Protein AF-0000000074209204 (afdb_homodimer)

Foldseek 3Di:
DWDFQPQLLQLLLLLLVLLVVQVHDCVVVVVVLVVVPGDSHHDLRRDDPDHDDPVSSVSSLVSLVVSLPTDGHDFDDDVVSLLVLFFDADFFAQAADPPLVLLLLLLLLLLLQLLLLLLQQQFQAQPALVLVVLQCVQVVQPPPQFHRAPVRGDPVSCVVRPTDPVNVQARGPVHPAAREDAVLNVLLVLVLVLCVVPNLPDALVSLLVSCVVWNDLSRDDQQSNQLNVCVVVVNDPQCSQRRSRSCQQFCSLLSRQLLLLSLRARPLSSSLNSSLRHSSSGHTFNNSLSNSLLSQLNNDLLHDQWLVSSLVNSLRSHRCPGLQVVLLVLLQVLLQVAQLDPVSLVVSLVVLCVVDVVDRLRGSRSLNSQLSNLRSNCTLQSSSSSSSLNSSHRRNSSSSSSSSSRSSSNPVPRNDCSSRVSNVQWYAYPTPPGIDGSSVSSVSSSVSHDDSPDDD/DWDFQPQLLQLLLLLLVLLVVQPHDCVVVVVVLVVVPGDSHHDLRRDDPDHDDPVSSVSSLVSLVVSLPTDGHDFDDDVVSLLVLFFDADFFAQAADPPLVLLLLLLLLLLLQLLLLLLQQQFQAQPALVLVQLQCVQVVQPPPQFHRAPVRGDPVSCVVRPTDPVNVQARGPVHPAAREDAVLNVLLVLVLVLCVVPNLPDALVSLLVSCVVWNDLSRDDQQSNQLNVCVVVVNDPQCSQRRSRSCQQFCSLLSRQLLLLSLRARNLSSSLNSSLRHSSSGHTFNNSLSNSLLSQLNNDLLHPQWLVSSLVNSLRSHRCPGLQVVLLVLLQVLLLVAQLDPVSLVVSLVVLCVVDVVDRLRGSRSLSSQLSNLRSNCTLQSSSSSSSLNSSHRRNSSSSSSSSSRSSSNPVPRNDCSSRVSNVQWYAYSTPPGIDGSSVSSVSSSVSHDDSPDDD

Organism: NCBI:txid88382

Radius of gyration: 29.19 Å; Cα contacts (8 Å, |Δi|>4): 1911; chains: 2; bounding box: 63×84×71 Å

Solvent-accessible surface area (backbone atoms only — not comparable to full-atom values): 43774 Å² total; per-residue (Å²): 127,83,63,60,49,33,36,44,52,35,46,35,16,35,30,51,54,42,39,42,76,39,68,29,88,44,62,70,60,51,50,54,40,44,74,73,68,47,66,69,68,54,43,90,78,31,47,62,93,66,82,69,56,70,70,55,34,53,48,24,48,51,51,40,52,53,57,66,69,47,76,56,65,88,62,74,86,45,68,67,54,46,56,72,52,31,55,74,76,63,91,54,52,59,50,18,85,69,35,68,64,41,30,47,45,12,43,38,15,20,56,52,22,20,47,37,18,24,42,61,12,38,29,51,40,73,37,47,40,71,49,50,50,48,53,26,54,56,49,71,40,62,76,61,77,69,68,52,59,69,73,71,47,52,65,70,57,45,69,75,49,60,58,27,81,82,24,55,76,37,38,22,61,90,45,43,78,25,32,66,63,45,58,66,56,48,31,34,54,47,48,51,52,46,38,72,74,50,41,90,76,53,48,40,56,53,48,53,50,48,39,29,65,43,40,23,57,56,70,43,58,50,21,50,32,24,16,51,32,25,50,51,59,53,41,57,84,51,51,15,12,54,55,83,22,51,36,16,43,23,32,68,36,28,49,39,15,43,50,48,1,60,34,22,36,23,36,30,64,63,7,22,53,52,19,41,37,54,20,35,38,22,21,43,58,50,5,24,38,37,6,10,26,34,2,8,30,25,2,22,17,36,32,42,92,49,50,67,56,14,54,57,45,12,51,28,52,28,41,74,88,36,67,44,38,52,27,32,49,52,16,32,54,42,10,67,71,29,83,64,40,70,69,36,49,51,52,40,49,51,52,51,42,68,74,37,56,87,52,64,58,55,30,25,42,53,45,41,14,41,35,31,20,17,44,42,37,27,64,52,41,38,56,61,17,25,33,44,19,29,58,63,18,37,45,6,19,54,32,2,16,55,40,15,24,31,28,10,13,56,38,41,86,59,49,45,61,88,54,48,57,51,26,70,52,34,36,43,44,62,37,53,68,20,68,40,44,46,69,57,55,29,54,57,43,54,70,65,30,71,61,84,79,61,73,128,130,82,64,59,49,32,36,44,53,36,45,35,16,36,29,50,55,42,38,43,75,38,68,29,89,44,63,69,61,52,51,54,39,44,72,74,68,46,66,70,68,53,42,90,77,30,47,62,94,66,82,70,56,71,70,55,35,52,47,24,45,53,52,40,52,53,57,66,71,48,76,56,63,86,61,72,84,46,68,68,54,48,57,71,52,30,54,75,76,64,93,55,52,60,51,17,85,72,35,69,64,41,30,48,46,10,45,37,15,19,55,51,21,20,45,36,17,23,43,59,11,39,29,50,39,74,37,47,42,71,47,50,50,49,54,26,54,57,48,72,40,63,76,61,78,69,70,50,60,69,72,71,48,51,68,69,57,45,68,76,50,61,58,27,80,83,25,54,75,36,38,23,62,91,45,43,77,25,29,67,63,45,60,66,56,48,31,34,55,49,46,50,53,47,38,74,73,51,41,89,75,54,47,40,56,52,47,53,52,48,40,27,64,42,41,23,57,56,71,42,58,51,22,50,32,23,15,52,32,25,50,52,58,54,40,56,82,51,50,14,12,55,56,83,22,50,36,16,44,22,31,70,35,27,50,38,16,42,49,48,0,58,34,22,38,22,35,31,64,62,7,22,52,51,18,41,38,53,22,36,38,21,22,42,59,49,6,25,39,37,5,11,26,36,2,7,30,25,2,21,18,37,32,42,92,49,48,67,56,14,53,56,44,13,54,29,52,27,42,72,88,37,67,43,39,52,28,32,48,52,15,33,56,42,10,67,70,29,82,63,40,72,68,37,48,51,53,40,49,51,52,50,42,70,74,37,57,88,52,64,57,53,30,24,43,54,44,41,15,42,34,30,21,17,44,43,38,26,64,52,41,38,56,60,17,25,34,44,20,29,59,63,17,36,46,6,19,54,33,2,16,55,40,14,22,31,28,12,12,57,37,41,87,59,51,46,61,88,54,47,56,51,26,71,52,34,38,42,44,62,37,54,67,20,70,40,44,47,69,58,54,28,53,57,43,54,69,64,31,70,60,83,77,59,75,129

Sequence (912 aa):
MRLTWAQPEDLLAHELVQSAAEGKDVADVRDRWVAAGGDPTPAVSGAGPVPAPPALRSLARDLLDELDARPGASTPETWDDVEALLPPAPSLPVRPAGGDAAYAARVHGAWTGRAAGCLLGKPVEKIPRAGIEEILRSTGRWPLDRWFTAVGLPDDVAERWPWNRRSAPTSLEENISGMPEDDDLNYPILALALLERHGRSFTTDDVAQLWLDNLPAGRTFTAERAAYRNILDAVPVPETATHHNPFREWIGALIRTDLLGWVSPGDVRGAARLAWADARLSHTRDGVFGAMWAAGLASAAVVASDVEQVLDAADAVVPPGSGLAAAVALGRSLGRECDGSEAGVRAGLDRIHAEYGHLHWVHTLNNAAVIAFALATGRGAFGPSVSIAVTAGWDTDSAAATVGGVVGALAPERIGERWTAPLDGLIATSLPGGEQRIDDLARRTVALAQPAGGAAMRLTWAQPEDLLAHELVQSAAEGKDVADVRDRWVAAGGDPTPAVSGAGPVPAPPALRSLARDLLDELDARPGASTPETWDDVEALLPPAPSLPVRPAGGDAAYAARVHGAWTGRAAGCLLGKPVEKIPRAGIEEILRSTGRWPLDRWFTAVGLPDDVAERWPWNRRSAPTSLEENISGMPEDDDLNYPILALALLERHGRSFTTDDVAQLWLDNLPAGRTFTAERAAYRNILDAVPVPETATHHNPFREWIGALIRTDLLGWVSPGDVRGAARLAWADARLSHTRDGVFGAMWAAGLASAAVVASDVEQVLDAADAVVPPGSGLAAAVALGRSLGRECDGSEAGVRAGLDRIHAEYGHLHWVHTLNNAAVIAFALATGRGAFGPSVSIAVTAGWDTDSAAATVGGVVGALAPERIGERWTAPLDGLIATSLPGGEQRIDDLARRTVALAQPAGGAA

InterPro domains:
  IPR005502 ADP-ribosylation/Crystallin J1 [PF03747] (109-410)
  IPR036705 ADP-ribosylation/Crystallin J1 superfamily [G3DSA:1.10.4080.10] (101-451)
  IPR036705 ADP-ribosylation/Crystallin J1 superfamily [SSF101478] (104-447)

Nearest PDB structures (foldseek):
  8xks-assembly1_Q  TM=7.239E-01  e=2.991E-06  Chlamydomonas reinhardtii
  3hfw-assembly1_A  TM=6.419E-01  e=1.536E-04  Homo sapiens
  8xks-assembly1_Q  TM=7.292E-01  e=1.491E-06  Chlamydomonas reinhardtii
  2woc-assembly3_C  TM=6.889E-01  e=2.049E-06  Rhodospirillum rubrum
  3hfw-assembly1_A  TM=6.378E-01  e=1.679E-04  Homo sapiens

Secondary structure (DSSP, 8-state):
---TTT-HHHHHHHHHHHHHHTT---HHHHHHHHHTT---SPPTTSS-SSPPPHHHHHHHHHHHHHHHHS--S----SHHHHHTTSPPPP---SS-TTHHHHHHHHHHHHHHHHHHHHHHHGGGTT--HHHHHHHHHHTT-PSP-S----TT--HHHHHHSPPPTTTTTTSSTTT--SB---HHHHHHHHHHHHHHHHGGG--HHHHHHHHHHH-BGGG--HHHHHHHHHHHTTPPTTGGGTTT-TTTTBGGGGGG-HHHHHTSTT-HHHHHHHHHHHHTTT--HHHHHHHHHHHHHHHHHTT-SSHHHHHHHHHTTS-TTSHHHHHHHHHHHHHHH--SSHHHHHHHHHHHHHHHTTS-TTBHHHHHHHHHHHHHHHTT-HHHHHHHHHHT-SSHHHHHHHHHHHHHHH-GGGS-HHHHGGGTTEE--SSTT-SEEHHHHHHHHHHHSPPTT---/---TTT-HHHHHHHHHHHHHHTT---HHHHHHHHHTT---SPPTTSS-SSPPPHHHHHHHHHHHHHHHHS--S----SHHHHHTTSPPPP---SS-TTHHHHHHHHHHHHHHHHHHHHHHHGGGTT--HHHHHHHHHHTT-PSP-S----TT--HHHHHHSPPPTTTTTTSSTTT--SB---HHHHHHHHHHHHHHHHGGG--HHHHHHHHHHH-BGGG--HHHHHHHHHHHTTPPTTGGGTTT-TTTTBGGGGGG-HHHHHTSTT-HHHHHHHHHHHHTTT--HHHHHHHHHHHHHHHHHTT-SSHHHHHHHHHTTS-TTSHHHHHHHHHHHHHHH--S-HHHHHHHHHHHHHHHTTS-TTBHHHHHHHHHHHHHHHTT-HHHHHHHHHHT-SSHHHHHHHHHHHHHHH-GGGS-HHHHGGGTTEE--SSTT-SEEHHHHHHHHHHTSPPTT---

Structure (mmCIF, N/CA/C/O backbone):
data_AF-0000000074209204-model_v1
#
loop_
_entity.id
_entity.type
_entity.pdbx_description
1 polymer ADP-ribosylglycohydrolase
#
loop_
_atom_site.group_PDB
_atom_site.id
_atom_site.type_symbol
_atom_site.label_atom_id
_atom_site.label_alt_id
_atom_site.label_comp_id
_atom_site.label_asym_id
_atom_site.label_entity_id
_atom_site.label_seq_id
_atom_site.pdbx_PDB_ins_code
_atom_site.Cartn_x
_atom_site.Cartn_y
_atom_site.Cartn_z
_atom_site.occupancy
_atom_site.B_iso_or_equiv
_atom_site.auth_seq_id
_atom_site.auth_comp_id
_atom_site.auth_asym_id
_atom_site.auth_atom_id
_atom_site.pdbx_PDB_model_num
ATOM 1 N N . MET A 1 1 ? 18.031 3.588 -0.469 1 81.56 1 MET A N 1
ATOM 2 C CA . MET A 1 1 ? 17.25 2.381 -0.717 1 81.56 1 MET A CA 1
ATOM 3 C C . MET A 1 1 ? 17.219 2.051 -2.205 1 81.56 1 MET A C 1
ATOM 5 O O . MET A 1 1 ? 17.141 2.949 -3.043 1 81.56 1 MET A O 1
ATOM 9 N N . ARG A 1 2 ? 17.438 0.765 -2.492 1 87.75 2 ARG A N 1
ATOM 10 C CA . ARG A 1 2 ? 17.328 0.291 -3.867 1 87.75 2 ARG A CA 1
ATOM 11 C C . ARG A 1 2 ? 16.172 -0.701 -4.012 1 87.75 2 ARG A C 1
ATOM 13 O O . ARG A 1 2 ? 16.328 -1.886 -3.709 1 87.75 2 ARG A O 1
ATOM 20 N N . LEU A 1 3 ? 15.07 -0.263 -4.453 1 92.56 3 LEU A N 1
ATOM 21 C CA . LEU A 1 3 ? 13.852 -1.061 -4.543 1 92.56 3 LEU A CA 1
ATOM 22 C C . LEU A 1 3 ? 13.953 -2.09 -5.664 1 92.56 3 LEU A C 1
ATOM 24 O O . LEU A 1 3 ? 14.305 -1.749 -6.797 1 92.56 3 LEU A O 1
ATOM 28 N N . THR A 1 4 ? 13.68 -3.311 -5.363 1 93.44 4 THR A N 1
ATOM 29 C CA . THR A 1 4 ? 13.711 -4.371 -6.363 1 93.44 4 THR A CA 1
ATOM 30 C C . THR A 1 4 ? 12.508 -4.273 -7.297 1 93.44 4 THR A C 1
ATOM 32 O O . THR A 1 4 ? 11.453 -3.758 -6.914 1 93.44 4 THR A O 1
ATOM 35 N N . TRP A 1 5 ? 12.75 -4.656 -8.602 1 95.75 5 TRP A N 1
ATOM 36 C CA . TRP A 1 5 ? 11.727 -4.766 -9.633 1 95.75 5 TRP A CA 1
ATOM 37 C C . TRP A 1 5 ? 11.188 -3.387 -10.016 1 95.75 5 TRP A C 1
ATOM 39 O O . TRP A 1 5 ? 10.008 -3.24 -10.328 1 95.75 5 TRP A O 1
ATOM 49 N N . ALA A 1 6 ? 12.031 -2.375 -9.836 1 95.5 6 ALA A N 1
ATOM 50 C CA . ALA A 1 6 ? 11.516 -1.028 -10.07 1 95.5 6 ALA A CA 1
ATOM 51 C C . ALA A 1 6 ? 12.5 -0.199 -10.891 1 95.5 6 ALA A C 1
ATOM 53 O O . ALA A 1 6 ? 12.109 0.74 -11.586 1 95.5 6 ALA A O 1
ATOM 54 N N . GLN A 1 7 ? 13.852 -0.568 -10.797 1 96.19 7 GLN A N 1
ATOM 55 C CA . GLN A 1 7 ? 14.875 0.25 -11.438 1 96.19 7 GLN A CA 1
ATOM 56 C C . GLN A 1 7 ? 14.766 0.189 -12.953 1 96.19 7 GLN A C 1
ATOM 58 O O . GLN A 1 7 ? 14.82 -0.893 -13.547 1 96.19 7 GLN A O 1
ATOM 63 N N . PRO A 1 8 ? 14.68 1.343 -13.609 1 96.56 8 PRO A N 1
ATOM 64 C CA . PRO A 1 8 ? 14.484 1.318 -15.062 1 96.56 8 PRO A CA 1
ATOM 65 C C . PRO A 1 8 ? 15.562 0.516 -15.781 1 96.56 8 PRO A C 1
ATOM 67 O O . PRO A 1 8 ? 15.273 -0.193 -16.75 1 96.56 8 PRO A O 1
ATOM 70 N N . GLU A 1 9 ? 16.812 0.611 -15.297 1 96.94 9 GLU A N 1
ATOM 71 C CA . GLU A 1 9 ? 17.906 -0.116 -15.93 1 96.94 9 GLU A CA 1
ATOM 72 C C . GLU A 1 9 ? 17.734 -1.624 -15.773 1 96.94 9 GLU A C 1
ATOM 74 O O . GLU A 1 9 ? 18.109 -2.395 -16.656 1 96.94 9 GLU A O 1
ATOM 79 N N . ASP A 1 10 ? 17.172 -2.027 -14.703 1 97.06 10 ASP A N 1
ATOM 80 C CA . ASP A 1 10 ? 16.906 -3.447 -14.492 1 97.06 10 ASP A CA 1
ATOM 81 C C . ASP A 1 10 ? 15.664 -3.895 -15.266 1 97.06 10 ASP A C 1
ATOM 83 O O . ASP A 1 10 ? 15.641 -4.988 -15.836 1 97.06 10 ASP A O 1
ATOM 87 N N . LEU A 1 11 ? 14.648 -3.033 -15.297 1 98 11 LEU A N 1
ATOM 88 C CA . LEU A 1 11 ? 13.43 -3.344 -16.047 1 98 11 LEU A CA 1
ATOM 89 C C . LEU A 1 11 ? 13.734 -3.527 -17.531 1 98 11 LEU A C 1
ATOM 91 O O . LEU A 1 11 ? 13.172 -4.41 -18.172 1 98 11 LEU A O 1
ATOM 95 N N . LEU A 1 12 ? 14.594 -2.674 -18.047 1 98.19 12 LEU A N 1
ATOM 96 C CA . LEU A 1 12 ? 14.914 -2.742 -19.453 1 98.19 12 LEU A CA 1
ATOM 97 C C . LEU A 1 12 ? 15.547 -4.086 -19.812 1 98.19 12 LEU A C 1
ATOM 99 O O . LEU A 1 12 ? 15.188 -4.699 -20.812 1 98.19 12 LEU A O 1
ATOM 103 N N . ALA A 1 13 ? 16.484 -4.504 -18.969 1 97.75 13 ALA A N 1
ATOM 104 C CA . ALA A 1 13 ? 17.125 -5.793 -19.219 1 97.75 13 ALA A CA 1
ATOM 105 C C . ALA A 1 13 ? 16.094 -6.918 -19.25 1 97.75 13 ALA A C 1
ATOM 107 O O . ALA A 1 13 ? 16.156 -7.789 -20.125 1 97.75 13 ALA A O 1
ATOM 108 N N . HIS A 1 14 ? 15.18 -6.918 -18.375 1 98.25 14 HIS A N 1
ATOM 109 C CA . HIS A 1 14 ? 14.117 -7.914 -18.359 1 98.25 14 HIS A CA 1
ATOM 110 C C . HIS A 1 14 ? 13.188 -7.746 -19.562 1 98.25 14 HIS A C 1
ATOM 112 O O .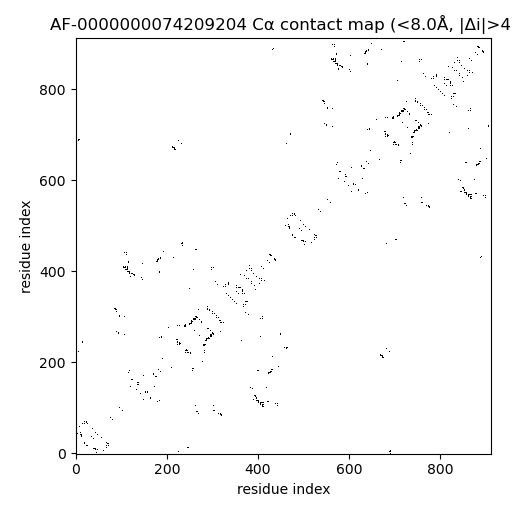 HIS A 1 14 ? 12.688 -8.734 -20.109 1 98.25 14 HIS A O 1
ATOM 118 N N . GLU A 1 15 ? 12.953 -6.484 -19.953 1 98.44 15 GLU A N 1
ATOM 119 C CA . GLU A 1 15 ? 12.055 -6.211 -21.062 1 98.44 15 GLU A CA 1
ATOM 120 C C . GLU A 1 15 ? 12.641 -6.699 -22.391 1 98.44 15 GLU A C 1
ATOM 122 O O . GLU A 1 15 ? 11.906 -7.129 -23.281 1 98.44 15 GLU A O 1
ATOM 127 N N . LEU A 1 16 ? 13.945 -6.617 -22.516 1 98.5 16 LEU A N 1
ATOM 128 C CA . LEU A 1 16 ? 14.586 -7.172 -23.688 1 98.5 16 LEU A CA 1
ATOM 129 C C . LEU A 1 16 ? 14.273 -8.656 -23.828 1 98.5 16 LEU A C 1
ATOM 131 O O . LEU A 1 16 ? 13.969 -9.133 -24.922 1 98.5 16 LEU A O 1
ATOM 135 N N . VAL A 1 17 ? 14.266 -9.383 -22.719 1 98 17 VAL A N 1
ATOM 136 C CA . VAL A 1 17 ? 13.984 -10.812 -22.719 1 98 17 VAL A CA 1
ATOM 137 C C . VAL A 1 17 ? 12.516 -11.047 -23.047 1 98 17 VAL A C 1
ATOM 139 O O . VAL A 1 17 ? 12.188 -11.859 -23.922 1 98 17 VAL A O 1
ATOM 142 N N . GLN A 1 18 ? 11.664 -10.312 -22.422 1 97.81 18 GLN A N 1
ATOM 143 C CA . GLN A 1 18 ? 10.227 -10.5 -22.594 1 97.81 18 GLN A CA 1
ATOM 144 C C . GLN A 1 18 ? 9.789 -10.125 -24.016 1 97.81 18 GLN A C 1
ATOM 146 O O . GLN A 1 18 ? 9 -10.836 -24.641 1 97.81 18 GLN A O 1
ATOM 151 N N . SER A 1 19 ? 10.312 -8.992 -24.516 1 98 19 SER A N 1
ATOM 152 C CA . SER A 1 19 ? 9.984 -8.539 -25.859 1 98 19 SER A CA 1
ATOM 153 C C . SER A 1 19 ? 10.445 -9.547 -26.906 1 98 19 SER A C 1
ATOM 155 O O . SER A 1 19 ? 9.719 -9.836 -27.859 1 98 19 SER A O 1
ATOM 157 N N . ALA A 1 20 ? 11.609 -10.078 -26.688 1 97.5 20 ALA A N 1
ATOM 158 C CA . ALA A 1 20 ? 12.109 -11.094 -27.625 1 97.5 20 ALA A CA 1
ATOM 159 C C . ALA A 1 20 ? 11.219 -12.328 -27.609 1 97.5 20 ALA A C 1
ATOM 161 O O . ALA A 1 20 ? 10.93 -12.906 -28.656 1 97.5 20 ALA A O 1
ATOM 162 N N . ALA A 1 21 ? 10.812 -12.734 -26.438 1 96 21 ALA A N 1
ATOM 163 C CA . ALA A 1 21 ? 9.938 -13.891 -26.297 1 96 21 ALA A CA 1
ATOM 164 C C . ALA A 1 21 ? 8.602 -13.664 -27 1 96 21 ALA A C 1
ATOM 166 O O . ALA A 1 21 ? 7.953 -14.609 -27.438 1 96 21 ALA A O 1
ATOM 167 N N . GLU A 1 22 ? 8.227 -12.406 -27.125 1 95.81 22 GLU A N 1
ATOM 168 C CA . GLU A 1 22 ? 6.957 -12.055 -27.75 1 95.81 22 GLU A CA 1
ATOM 169 C C . GLU A 1 22 ? 7.125 -11.828 -29.25 1 95.81 22 GLU A C 1
ATOM 171 O O . GLU A 1 22 ? 6.18 -11.414 -29.922 1 95.81 22 GLU A O 1
ATOM 176 N N . GLY A 1 23 ? 8.336 -11.938 -29.719 1 95.38 23 GLY A N 1
ATOM 177 C CA . GLY A 1 23 ? 8.586 -11.875 -31.156 1 95.38 23 GLY A CA 1
ATOM 178 C C . GLY A 1 23 ? 8.984 -10.484 -31.625 1 95.38 23 GLY A C 1
ATOM 179 O O . GLY A 1 23 ? 9.078 -10.242 -32.844 1 95.38 23 GLY A O 1
ATOM 180 N N . LYS A 1 24 ? 9.266 -9.594 -30.688 1 96.69 24 LYS A N 1
ATOM 181 C CA . LYS A 1 24 ? 9.719 -8.258 -31.062 1 96.69 24 LYS A CA 1
ATOM 182 C C . LYS A 1 24 ? 11.195 -8.258 -31.438 1 96.69 24 LYS A C 1
ATOM 184 O O . LYS A 1 24 ? 11.984 -9 -30.844 1 96.69 24 LYS A O 1
ATOM 189 N N . ASP A 1 25 ? 11.5 -7.43 -32.406 1 96.25 25 ASP A N 1
ATOM 190 C CA . ASP A 1 25 ? 12.914 -7.184 -32.656 1 96.25 25 ASP A CA 1
ATOM 191 C C . ASP A 1 25 ? 13.508 -6.234 -31.609 1 96.25 25 ASP A C 1
ATOM 193 O O . ASP A 1 25 ? 13.102 -5.074 -31.531 1 96.25 25 ASP A O 1
ATOM 197 N N . VAL A 1 26 ? 14.492 -6.711 -30.891 1 98.19 26 VAL A N 1
ATOM 198 C CA . VAL A 1 26 ? 15.016 -5.914 -29.797 1 98.19 26 VAL A CA 1
ATOM 199 C C . VAL A 1 26 ? 16.5 -5.609 -30.031 1 98.19 26 VAL A C 1
ATOM 201 O O . VAL A 1 26 ? 17.141 -4.969 -29.203 1 98.19 26 VAL A O 1
ATOM 204 N N . ALA A 1 27 ? 17.062 -6.008 -31.125 1 98 27 ALA A N 1
ATOM 205 C CA . ALA A 1 27 ? 18.5 -5.949 -31.375 1 98 27 ALA A CA 1
ATOM 206 C C . ALA A 1 27 ? 19 -4.512 -31.344 1 98 27 ALA A C 1
ATOM 208 O O . ALA A 1 27 ? 20.031 -4.215 -30.719 1 98 27 ALA A O 1
ATOM 209 N N . ASP A 1 28 ? 18.344 -3.646 -32.031 1 98.38 28 ASP A N 1
ATOM 210 C CA . ASP A 1 28 ? 18.766 -2.252 -32.125 1 98.38 28 ASP A CA 1
ATOM 211 C C . ASP A 1 28 ? 18.703 -1.593 -30.734 1 98.38 28 ASP A C 1
ATOM 213 O O . ASP A 1 28 ? 19.578 -0.8 -30.391 1 98.38 28 ASP A O 1
ATOM 217 N N . VAL A 1 29 ? 17.656 -1.907 -30.016 1 98.56 29 VAL A N 1
ATOM 218 C CA . VAL A 1 29 ? 17.5 -1.363 -28.656 1 98.56 29 VAL A CA 1
ATOM 219 C C . VAL A 1 29 ? 18.625 -1.885 -27.766 1 98.56 29 VAL A C 1
ATOM 221 O O . VAL A 1 29 ? 19.219 -1.122 -27 1 98.56 29 VAL A O 1
ATOM 224 N N . ARG A 1 30 ? 18.906 -3.174 -27.812 1 98.56 30 ARG A N 1
ATOM 225 C CA . ARG A 1 30 ? 19.984 -3.785 -27.047 1 98.56 30 ARG A CA 1
ATOM 226 C C . ARG A 1 30 ? 21.328 -3.154 -27.375 1 98.56 30 ARG A C 1
ATOM 228 O O . ARG A 1 30 ? 22.109 -2.848 -26.469 1 98.56 30 ARG A O 1
ATOM 235 N N . ASP A 1 31 ? 21.594 -2.904 -28.641 1 98.56 31 ASP A N 1
ATOM 236 C CA . ASP A 1 31 ? 22.859 -2.326 -29.078 1 98.56 31 ASP A CA 1
ATOM 237 C C . ASP A 1 31 ? 23.047 -0.911 -28.531 1 98.56 31 ASP A C 1
ATOM 239 O O . ASP A 1 31 ? 24.125 -0.549 -28.062 1 98.56 31 ASP A O 1
ATOM 243 N N . ARG A 1 32 ? 22.031 -0.137 -28.594 1 98.56 32 ARG A N 1
ATOM 244 C CA . ARG A 1 32 ? 22.078 1.226 -28.078 1 98.56 32 ARG A CA 1
ATOM 245 C C . ARG A 1 32 ? 22.312 1.23 -26.578 1 98.56 32 ARG A C 1
ATOM 247 O O . ARG A 1 32 ? 23.078 2.051 -26.062 1 98.56 32 ARG A O 1
ATOM 254 N N . TRP A 1 33 ? 21.672 0.292 -25.891 1 98.44 33 TRP A N 1
ATOM 255 C CA . TRP A 1 33 ? 21.812 0.179 -24.453 1 98.44 33 TRP A CA 1
ATOM 256 C C . TRP A 1 33 ? 23.25 -0.186 -24.078 1 98.44 33 TRP A C 1
ATOM 258 O O . TRP A 1 33 ? 23.859 0.471 -23.234 1 98.44 33 TRP A O 1
ATOM 268 N N . VAL A 1 34 ? 23.812 -1.116 -24.734 1 98.25 34 VAL A N 1
ATOM 269 C CA . VAL A 1 34 ? 25.156 -1.599 -24.453 1 98.25 34 VAL A CA 1
ATOM 270 C C . VAL A 1 34 ? 26.188 -0.529 -24.828 1 98.25 34 VAL A C 1
ATOM 272 O O . VAL A 1 34 ? 27.156 -0.298 -24.094 1 98.25 34 VAL A O 1
ATOM 275 N N . ALA A 1 35 ? 25.953 0.141 -25.875 1 98.44 35 ALA A N 1
ATOM 276 C CA . ALA A 1 35 ? 26.859 1.198 -26.328 1 98.44 35 ALA A CA 1
ATOM 277 C C . ALA A 1 35 ? 26.938 2.33 -25.297 1 98.44 35 ALA A C 1
ATOM 279 O O . ALA A 1 35 ? 27.984 2.959 -25.141 1 98.44 35 ALA A O 1
ATOM 280 N N . ALA A 1 36 ? 25.844 2.525 -24.641 1 98.25 36 ALA A N 1
ATOM 281 C CA . ALA A 1 36 ? 25.766 3.607 -23.672 1 98.25 36 ALA A CA 1
ATOM 282 C C . ALA A 1 36 ? 26.359 3.168 -22.328 1 98.25 36 ALA A C 1
ATOM 284 O O . ALA A 1 36 ? 26.453 3.971 -21.391 1 98.25 36 ALA A O 1
ATOM 285 N N . GLY A 1 37 ? 26.688 1.909 -22.234 1 97.12 37 GLY A N 1
ATOM 286 C CA . GLY A 1 37 ? 27.297 1.414 -21.016 1 97.12 37 GLY A CA 1
ATOM 287 C C . GLY A 1 37 ? 26.359 0.599 -20.156 1 97.12 37 GLY A C 1
ATOM 288 O O . GLY A 1 37 ? 26.688 0.242 -19.016 1 97.12 37 GLY A O 1
ATOM 289 N N . GLY A 1 38 ? 25.156 0.31 -20.641 1 96.69 38 GLY A N 1
ATOM 290 C CA . GLY A 1 38 ? 24.188 -0.476 -19.891 1 96.69 38 GLY A CA 1
ATOM 291 C C . GLY A 1 38 ? 24.453 -1.967 -19.938 1 96.69 38 GLY A C 1
ATOM 292 O O . GLY A 1 38 ? 25.031 -2.467 -20.906 1 96.69 38 GLY A O 1
ATOM 293 N N . ASP A 1 39 ? 24.094 -2.697 -18.875 1 95.19 39 ASP A N 1
ATOM 294 C CA . ASP A 1 39 ? 24.172 -4.152 -18.812 1 95.19 39 ASP A CA 1
ATOM 295 C C . ASP A 1 39 ? 22.875 -4.781 -19.328 1 95.19 39 ASP A C 1
ATOM 297 O O . ASP A 1 39 ? 21.812 -4.602 -18.719 1 95.19 39 ASP A O 1
ATOM 301 N N . PRO A 1 40 ? 22.891 -5.516 -20.391 1 95.75 40 PRO A N 1
ATOM 302 C CA . PRO A 1 40 ? 21.656 -6.086 -20.953 1 95.75 40 PRO A CA 1
ATOM 303 C C . PRO A 1 40 ? 21.219 -7.355 -20.219 1 95.75 40 PRO A C 1
ATOM 305 O O . PRO A 1 40 ? 20.172 -7.918 -20.547 1 95.75 40 PRO A O 1
ATOM 308 N N . THR A 1 41 ? 21.984 -7.824 -19.281 1 94.56 41 THR A N 1
ATOM 309 C CA . THR A 1 41 ? 21.672 -9.055 -18.562 1 94.56 41 THR A CA 1
ATOM 310 C C . THR A 1 41 ? 20.734 -8.773 -17.375 1 94.56 41 THR A C 1
ATOM 312 O O . THR A 1 41 ? 21.062 -7.973 -16.5 1 94.56 41 THR A O 1
ATOM 315 N N . PRO A 1 42 ? 19.578 -9.445 -17.375 1 94.81 42 PRO A N 1
ATOM 316 C CA . PRO A 1 42 ? 18.641 -9.203 -16.281 1 94.81 42 PRO A CA 1
ATOM 317 C C . PRO A 1 42 ? 19.188 -9.633 -14.93 1 94.81 42 PRO A C 1
ATOM 319 O O . PRO A 1 42 ? 19.766 -10.719 -14.805 1 94.81 42 PRO A O 1
ATOM 322 N N . ALA A 1 43 ? 18.953 -8.789 -13.93 1 89.19 43 ALA A N 1
ATOM 323 C CA . ALA A 1 43 ? 19.297 -9.148 -12.555 1 89.19 43 ALA A CA 1
ATOM 324 C C . ALA A 1 43 ? 18.328 -10.172 -11.984 1 89.19 43 ALA A C 1
ATOM 326 O O . ALA A 1 43 ? 17.141 -9.898 -11.859 1 89.19 43 ALA A O 1
ATOM 327 N N . VAL A 1 44 ? 18.797 -11.219 -11.453 1 88.38 44 VAL A N 1
ATOM 328 C CA . VAL A 1 44 ? 17.953 -12.328 -10.984 1 88.38 44 VAL A CA 1
ATOM 329 C C . VAL A 1 44 ? 17.203 -11.914 -9.719 1 88.38 44 VAL A C 1
ATOM 331 O O . VAL A 1 44 ? 16.062 -12.328 -9.508 1 88.38 44 VAL A O 1
ATOM 334 N N . SER A 1 45 ? 17.844 -11 -8.984 1 85.31 45 SER A N 1
ATOM 335 C CA . SER A 1 45 ? 17.266 -10.617 -7.695 1 85.31 45 SER A CA 1
ATOM 336 C C . SER A 1 45 ? 16.359 -9.398 -7.828 1 85.31 45 SER A C 1
ATOM 338 O O . SER A 1 45 ? 15.82 -8.914 -6.836 1 85.31 45 SER A O 1
ATOM 340 N N . GLY A 1 46 ? 16.25 -8.898 -8.969 1 86.81 46 GLY A N 1
ATOM 341 C CA . GLY A 1 46 ? 15.312 -7.812 -9.195 1 86.81 46 GLY A CA 1
ATOM 342 C C . GLY A 1 46 ? 15.977 -6.445 -9.227 1 86.81 46 GLY A C 1
ATOM 343 O O . GLY A 1 46 ? 15.383 -5.473 -9.703 1 86.81 46 GLY A O 1
ATOM 344 N N . ALA A 1 47 ? 17.141 -6.332 -8.656 1 84.88 47 ALA A N 1
ATOM 345 C CA . ALA A 1 47 ? 17.906 -5.102 -8.773 1 84.88 47 ALA A CA 1
ATOM 346 C C . ALA A 1 47 ? 19.406 -5.406 -8.867 1 84.88 47 ALA A C 1
ATOM 348 O O . ALA A 1 47 ? 19.922 -6.238 -8.117 1 84.88 47 ALA A O 1
ATOM 349 N N . GLY A 1 48 ? 20.031 -4.672 -9.773 1 83.38 48 GLY A N 1
ATOM 350 C CA . GLY A 1 48 ? 21.469 -4.781 -9.875 1 83.38 48 GLY A CA 1
ATOM 351 C C . GLY A 1 48 ? 22.203 -4.121 -8.719 1 83.38 48 GLY A C 1
ATOM 352 O O . GLY A 1 48 ? 21.625 -3.307 -7.996 1 83.38 48 GLY A O 1
ATOM 353 N N . PRO A 1 49 ? 23.359 -4.461 -8.531 1 82.31 49 PRO A N 1
ATOM 354 C CA . PRO A 1 49 ? 24.094 -3.99 -7.363 1 82.31 49 PRO A CA 1
ATOM 355 C C . PRO A 1 49 ? 24.484 -2.514 -7.461 1 82.31 49 PRO A C 1
ATOM 357 O O . PRO A 1 49 ? 24.703 -1.863 -6.438 1 82.31 49 PRO A O 1
ATOM 360 N N . VAL A 1 50 ? 24.562 -2.055 -8.734 1 85.12 50 VAL A N 1
ATOM 361 C CA . VAL A 1 50 ? 25.031 -0.685 -8.906 1 85.12 50 VAL A CA 1
ATOM 362 C C . VAL A 1 50 ? 23.938 0.156 -9.562 1 85.12 50 VAL A C 1
ATOM 364 O O . VAL A 1 50 ? 23.484 -0.166 -10.664 1 85.12 50 VAL A O 1
ATOM 367 N N . PRO A 1 51 ? 23.578 1.211 -8.891 1 88.62 51 PRO A N 1
ATOM 368 C CA . PRO A 1 51 ? 22.609 2.098 -9.531 1 88.62 51 PRO A CA 1
ATOM 369 C C . PRO A 1 51 ? 23.141 2.76 -10.797 1 88.62 51 PRO A C 1
ATOM 371 O O . PRO A 1 51 ? 24.312 3.148 -10.844 1 88.62 51 PRO A O 1
ATOM 374 N N . ALA A 1 52 ? 22.328 2.842 -11.75 1 92.81 52 ALA A N 1
ATOM 375 C CA . ALA A 1 52 ? 22.719 3.514 -12.992 1 92.81 52 ALA A CA 1
ATOM 376 C C . ALA A 1 52 ? 22.797 5.023 -12.789 1 92.81 52 ALA A C 1
ATOM 378 O O . ALA A 1 52 ? 22 5.605 -12.047 1 92.81 52 ALA A O 1
ATOM 379 N N . PRO A 1 53 ? 23.812 5.656 -13.477 1 94 53 PRO A N 1
ATOM 380 C CA . PRO A 1 53 ? 23.812 7.121 -13.469 1 94 53 PRO A CA 1
ATOM 381 C C . PRO A 1 53 ? 22.547 7.715 -14.086 1 94 53 PRO A C 1
ATOM 383 O O . PRO A 1 53 ? 21.844 7.035 -14.844 1 94 53 PRO A O 1
ATOM 386 N N . PRO A 1 54 ? 22.25 8.945 -13.844 1 91.94 54 PRO A N 1
ATOM 387 C CA . PRO A 1 54 ? 20.984 9.562 -14.273 1 91.94 54 PRO A CA 1
ATOM 388 C C . PRO A 1 54 ? 20.781 9.492 -15.781 1 91.94 54 PRO A C 1
ATOM 390 O O . PRO A 1 54 ? 19.672 9.195 -16.234 1 91.94 54 PRO A O 1
ATOM 393 N N . ALA A 1 55 ? 21.812 9.695 -16.547 1 94.88 55 ALA A N 1
ATOM 394 C CA . ALA A 1 55 ? 21.672 9.68 -18 1 94.88 55 ALA A CA 1
ATOM 395 C C . ALA A 1 55 ? 21.312 8.289 -18.5 1 94.88 55 ALA A C 1
ATOM 397 O O . ALA A 1 55 ? 20.5 8.148 -19.422 1 94.88 55 ALA A O 1
ATOM 398 N N . LEU A 1 56 ? 21.938 7.305 -17.922 1 96.38 56 LEU A N 1
ATOM 399 C CA . LEU A 1 56 ? 21.656 5.926 -18.312 1 96.38 56 LEU A CA 1
ATOM 400 C C . LEU A 1 56 ? 20.25 5.527 -17.891 1 96.38 56 LEU A C 1
ATOM 402 O O . LEU A 1 56 ? 19.562 4.793 -18.609 1 96.38 56 LEU A O 1
ATOM 406 N N . ARG A 1 57 ? 19.812 5.977 -16.781 1 95.31 57 ARG A N 1
ATOM 407 C CA . ARG A 1 57 ? 18.453 5.719 -16.312 1 95.31 57 ARG A CA 1
ATOM 408 C C . ARG A 1 57 ? 17.422 6.328 -17.25 1 95.31 57 ARG A C 1
ATOM 410 O O . ARG A 1 57 ? 16.406 5.699 -17.562 1 95.31 57 ARG A O 1
ATOM 417 N N . SER A 1 58 ? 17.719 7.512 -17.641 1 94.94 58 SER A N 1
ATOM 418 C CA . SER A 1 58 ? 16.828 8.188 -18.578 1 94.94 58 SER A CA 1
ATOM 419 C C . SER A 1 58 ? 16.734 7.43 -19.891 1 94.94 58 SER A C 1
ATOM 421 O O . SER A 1 58 ? 15.656 7.273 -20.469 1 94.94 58 SER A O 1
ATOM 423 N N . LEU A 1 59 ? 17.859 6.98 -20.359 1 97.81 59 LEU A N 1
ATOM 424 C CA . LEU A 1 59 ? 17.875 6.203 -21.594 1 97.81 59 LEU A CA 1
ATOM 425 C C . LEU A 1 59 ? 17.078 4.918 -21.438 1 97.81 59 LEU A C 1
ATOM 427 O O . LEU A 1 59 ? 16.344 4.523 -22.359 1 97.81 59 LEU A O 1
ATOM 431 N N . ALA A 1 60 ? 17.234 4.266 -20.312 1 98.19 60 ALA A N 1
ATOM 432 C CA . ALA A 1 60 ? 16.484 3.043 -20.062 1 98.19 60 ALA A CA 1
ATOM 433 C C . ALA A 1 60 ? 14.984 3.287 -20.203 1 98.19 60 ALA A C 1
ATOM 435 O O . ALA A 1 60 ? 14.273 2.488 -20.828 1 98.19 60 ALA A O 1
ATOM 436 N N . ARG A 1 61 ? 14.5 4.387 -19.656 1 96.75 61 ARG A N 1
ATOM 437 C CA . ARG A 1 61 ? 13.078 4.715 -19.75 1 96.75 61 ARG A CA 1
ATOM 438 C C . ARG A 1 61 ? 12.664 4.949 -21.203 1 96.75 61 ARG A C 1
ATOM 440 O O . ARG A 1 61 ? 11.594 4.508 -21.625 1 96.75 61 ARG A O 1
ATOM 447 N N . ASP A 1 62 ? 13.5 5.625 -21.953 1 97.06 62 ASP A N 1
ATOM 448 C CA . ASP A 1 62 ? 13.219 5.879 -23.359 1 97.06 62 ASP A CA 1
ATOM 449 C C . ASP A 1 62 ? 13.125 4.57 -24.141 1 97.06 62 ASP A C 1
ATOM 451 O O . ASP A 1 62 ? 12.234 4.406 -24.969 1 97.06 62 ASP A O 1
ATOM 455 N N . LEU A 1 63 ? 14.055 3.744 -23.844 1 98.69 63 LEU A N 1
ATOM 456 C CA . LEU A 1 63 ? 14.109 2.475 -24.562 1 98.69 63 LEU A CA 1
ATOM 457 C C . LEU A 1 63 ? 12.945 1.573 -24.156 1 98.69 63 LEU A C 1
ATOM 459 O O . LEU A 1 63 ? 12.43 0.823 -24.984 1 98.69 63 LEU A O 1
ATOM 463 N N . LEU A 1 64 ? 12.516 1.649 -22.922 1 98.44 64 LEU A N 1
ATOM 464 C CA . LEU A 1 64 ? 11.328 0.933 -22.484 1 98.44 64 LEU A CA 1
ATOM 465 C C . LEU A 1 64 ? 10.094 1.417 -23.25 1 98.44 64 LEU A C 1
ATOM 467 O O . LEU A 1 64 ? 9.281 0.608 -23.703 1 98.44 64 LEU A O 1
ATOM 471 N N . ASP A 1 65 ? 9.992 2.723 -23.391 1 96.56 65 ASP A N 1
ATOM 472 C CA . ASP A 1 65 ? 8.883 3.299 -24.141 1 96.56 65 ASP A CA 1
ATOM 473 C C . ASP A 1 65 ? 8.883 2.803 -25.594 1 96.56 65 ASP A C 1
ATOM 475 O O . ASP A 1 65 ? 7.824 2.514 -26.156 1 96.56 65 ASP A O 1
ATOM 479 N N . GLU A 1 66 ? 10.047 2.764 -26.141 1 97.75 66 GLU A N 1
ATOM 480 C CA . GLU A 1 66 ? 10.18 2.311 -27.531 1 97.75 66 GLU A CA 1
ATOM 481 C C . GLU A 1 66 ? 9.734 0.859 -27.688 1 97.75 66 GLU A C 1
ATOM 483 O O . GLU A 1 66 ? 9.016 0.518 -28.625 1 97.75 66 GLU A O 1
ATOM 488 N N . LEU A 1 67 ? 10.141 0.028 -26.75 1 98.06 67 LEU A N 1
ATOM 489 C CA . LEU A 1 67 ? 9.766 -1.379 -26.812 1 98.06 67 LEU A CA 1
ATOM 490 C C . LEU A 1 67 ? 8.266 -1.547 -26.578 1 98.06 67 LEU A C 1
ATOM 492 O O . LEU A 1 67 ? 7.629 -2.402 -27.203 1 98.06 67 LEU A O 1
ATOM 496 N N . ASP A 1 68 ? 7.73 -0.738 -25.703 1 95.5 68 ASP A N 1
ATOM 497 C CA . ASP A 1 68 ? 6.297 -0.783 -25.438 1 95.5 68 ASP A CA 1
ATOM 498 C C . ASP A 1 68 ? 5.496 -0.479 -26.703 1 95.5 68 ASP A C 1
ATOM 500 O O . ASP A 1 68 ? 4.398 -1.009 -26.891 1 95.5 68 ASP A O 1
ATOM 504 N N . ALA A 1 69 ? 6.055 0.346 -27.547 1 94.12 69 ALA A N 1
ATOM 505 C CA . ALA A 1 69 ? 5.344 0.817 -28.734 1 94.12 69 ALA A CA 1
ATOM 506 C C . ALA A 1 69 ? 5.461 -0.185 -29.875 1 94.12 69 ALA A C 1
ATOM 508 O O . ALA A 1 69 ? 4.707 -0.117 -30.844 1 94.12 69 ALA A O 1
ATOM 509 N N . ARG A 1 70 ? 6.34 -1.144 -29.781 1 95.75 70 ARG A N 1
ATOM 510 C CA . ARG A 1 70 ? 6.523 -2.137 -30.828 1 95.75 70 ARG A CA 1
ATOM 511 C C . ARG A 1 70 ? 5.441 -3.209 -30.766 1 95.75 70 ARG A C 1
ATOM 513 O O . ARG A 1 70 ? 5.055 -3.645 -29.672 1 95.75 70 ARG A O 1
ATOM 520 N N . PRO A 1 71 ? 4.934 -3.516 -31.922 1 90.88 71 PRO A N 1
ATOM 521 C CA . PRO A 1 71 ? 3.932 -4.586 -31.922 1 90.88 71 PRO A CA 1
ATOM 522 C C . PRO A 1 71 ? 4.52 -5.945 -31.562 1 90.88 71 PRO A C 1
ATOM 524 O O . PRO A 1 71 ? 5.641 -6.266 -31.969 1 90.88 71 PRO A O 1
ATOM 527 N N . GLY A 1 72 ? 3.836 -6.598 -30.734 1 87.69 72 GLY A N 1
ATOM 528 C CA . GLY A 1 72 ? 4.211 -7.949 -30.359 1 87.69 72 GLY A CA 1
ATOM 529 C C . GLY A 1 72 ? 3.084 -8.953 -30.516 1 87.69 72 GLY A C 1
ATOM 530 O O . GLY A 1 72 ? 2.232 -8.789 -31.391 1 87.69 72 GLY A O 1
ATOM 531 N N . ALA A 1 73 ? 3.188 -10 -29.812 1 86 73 ALA A N 1
ATOM 532 C CA . ALA A 1 73 ? 2.18 -11.055 -29.875 1 86 73 ALA A CA 1
ATOM 533 C C . ALA A 1 73 ? 0.806 -10.523 -29.469 1 86 73 ALA A C 1
ATOM 535 O O . ALA A 1 73 ? 0.695 -9.695 -28.562 1 86 73 ALA A O 1
ATOM 536 N N . SER A 1 74 ? -0.149 -11 -30.125 1 82.81 74 SER A N 1
ATOM 537 C CA . SER A 1 74 ? -1.513 -10.562 -29.859 1 82.81 74 SER A CA 1
ATOM 538 C C . SER A 1 74 ? -2.016 -11.125 -28.531 1 82.81 74 SER A C 1
ATOM 540 O O . SER A 1 74 ? -1.692 -12.258 -28.156 1 82.81 74 SER A O 1
ATOM 542 N N . THR A 1 75 ? -2.693 -10.359 -27.797 1 85.44 75 THR A N 1
ATOM 543 C CA . THR A 1 75 ? -3.367 -10.742 -26.562 1 85.44 75 THR A CA 1
ATOM 544 C C . THR A 1 75 ? -4.875 -10.531 -26.688 1 85.44 75 THR A C 1
ATOM 546 O O . THR A 1 75 ? -5.324 -9.492 -27.172 1 85.44 75 THR A O 1
ATOM 549 N N . PRO A 1 76 ? -5.633 -11.562 -26.297 1 90.12 76 PRO A N 1
ATOM 550 C CA . PRO A 1 76 ? -7.078 -11.336 -26.297 1 90.12 76 PRO A CA 1
ATOM 551 C C . PRO A 1 76 ? -7.488 -10.141 -25.438 1 90.12 76 PRO A C 1
ATOM 553 O O . PRO A 1 76 ? -6.977 -9.977 -24.328 1 90.12 76 PRO A O 1
ATOM 556 N N . GLU A 1 77 ? -8.406 -9.406 -25.922 1 90.19 77 GLU A N 1
ATOM 557 C CA . GLU A 1 77 ? -8.773 -8.164 -25.234 1 90.19 77 GLU A CA 1
ATOM 558 C C . GLU A 1 77 ? -10.031 -8.344 -24.391 1 90.19 77 GLU A C 1
ATOM 560 O O . GLU A 1 77 ? -10.242 -7.621 -23.422 1 90.19 77 GLU A O 1
ATOM 565 N N . THR A 1 78 ? -10.875 -9.25 -24.859 1 96 78 THR A N 1
ATOM 566 C CA . THR A 1 78 ? -12.117 -9.492 -24.141 1 96 78 THR A CA 1
ATOM 567 C C . THR A 1 78 ? -12.211 -10.953 -23.703 1 96 78 THR A C 1
ATOM 569 O O . THR A 1 78 ? -11.453 -11.805 -24.188 1 96 78 THR A O 1
ATOM 572 N N . TRP A 1 79 ? -13.078 -11.203 -22.812 1 97.06 79 TRP A N 1
ATOM 573 C CA . TRP A 1 79 ? -13.305 -12.586 -22.406 1 97.06 79 TRP A CA 1
ATOM 574 C C . TRP A 1 79 ? -13.812 -13.422 -23.578 1 97.06 79 TRP A C 1
ATOM 576 O O . TRP A 1 79 ? -13.445 -14.586 -23.734 1 97.06 79 TRP A O 1
ATOM 586 N N . ASP A 1 80 ? -14.648 -12.812 -24.375 1 97.06 80 ASP A N 1
ATOM 587 C CA . ASP A 1 80 ? -15.164 -13.516 -25.547 1 97.06 80 ASP A CA 1
ATOM 588 C C . ASP A 1 80 ? -14.023 -14 -26.453 1 97.06 80 ASP A C 1
ATOM 590 O O . ASP A 1 80 ? -14.078 -15.102 -26.984 1 97.06 80 ASP A O 1
ATOM 594 N N . ASP A 1 81 ? -13.016 -13.164 -26.562 1 96.38 81 ASP A N 1
ATOM 595 C CA . ASP A 1 81 ? -11.836 -13.531 -27.344 1 96.38 81 ASP A CA 1
ATOM 596 C C . ASP A 1 81 ? -11.117 -14.727 -26.719 1 96.38 81 ASP A C 1
ATOM 598 O O . ASP A 1 81 ? -10.641 -15.609 -27.438 1 96.38 81 ASP A O 1
ATOM 602 N N . VAL A 1 82 ? -11.055 -14.773 -25.422 1 97.06 82 VAL A N 1
ATOM 603 C CA . VAL A 1 82 ? -10.383 -15.852 -24.703 1 97.06 82 VAL A CA 1
ATOM 604 C C . VAL A 1 82 ? -11.188 -17.141 -24.812 1 97.06 82 VAL A C 1
ATOM 606 O O . VAL A 1 82 ? -10.641 -18.203 -25.141 1 97.06 82 VAL A O 1
ATOM 609 N N . GLU A 1 83 ? -12.477 -17.016 -24.578 1 96.75 83 GLU A N 1
ATOM 610 C CA . GLU A 1 83 ? -13.359 -18.172 -24.594 1 96.75 83 GLU A CA 1
ATOM 611 C C . GLU A 1 83 ? -13.352 -18.859 -25.953 1 96.75 83 GLU A C 1
ATOM 613 O O . GLU A 1 83 ? -13.438 -20.094 -26.031 1 96.75 83 GLU A O 1
ATOM 618 N N . ALA A 1 84 ? -13.227 -18.078 -26.984 1 96.44 84 ALA A N 1
ATOM 619 C CA . ALA A 1 84 ? -13.211 -18.609 -28.344 1 96.44 84 ALA A CA 1
ATOM 620 C C . ALA A 1 84 ? -12 -19.5 -28.562 1 96.44 84 ALA A C 1
ATOM 622 O O . ALA A 1 84 ? -12 -20.359 -29.453 1 96.44 84 ALA A O 1
ATOM 623 N N . LEU A 1 85 ? -10.961 -19.328 -27.75 1 96.12 85 LEU A N 1
ATOM 624 C CA . LEU A 1 85 ? -9.734 -20.094 -27.906 1 96.12 85 LEU A CA 1
ATOM 625 C C . LEU A 1 85 ? -9.805 -21.391 -27.109 1 96.12 85 LEU A C 1
ATOM 627 O O . LEU A 1 85 ? -8.977 -22.297 -27.297 1 96.12 85 LEU A O 1
ATOM 631 N N . LEU A 1 86 ? -10.781 -21.516 -26.281 1 97.94 86 LEU A N 1
ATOM 632 C CA . LEU A 1 86 ? -10.789 -22.594 -25.281 1 97.94 86 LEU A CA 1
ATOM 633 C C . LEU A 1 86 ? -11.555 -23.812 -25.797 1 97.94 86 LEU A C 1
ATOM 635 O O . LEU A 1 86 ? -12.516 -23.656 -26.547 1 97.94 86 LEU A O 1
ATOM 639 N N . PRO A 1 87 ? -11.133 -24.984 -25.344 1 96.06 87 PRO A N 1
ATOM 640 C CA . PRO A 1 87 ? -11.945 -26.172 -25.625 1 96.06 87 PRO A CA 1
ATOM 641 C C . PRO A 1 87 ? -13.289 -26.156 -24.906 1 96.06 87 PRO A C 1
ATOM 643 O O . PRO A 1 87 ? -13.547 -25.25 -24.094 1 96.06 87 PRO A O 1
ATOM 646 N N . PRO A 1 88 ? -14.172 -27.109 -25.25 1 94.69 88 PRO A N 1
ATOM 647 C CA . PRO A 1 88 ? -15.461 -27.156 -24.547 1 94.69 88 PRO A CA 1
ATOM 648 C C . PRO A 1 88 ? -15.305 -27.344 -23.047 1 94.69 88 PRO A C 1
ATOM 650 O O . PRO A 1 88 ? -14.383 -28.016 -22.578 1 94.69 88 PRO A O 1
ATOM 653 N N . ALA A 1 89 ? -16.188 -26.75 -22.344 1 92.62 89 ALA A N 1
ATOM 654 C CA . ALA A 1 89 ? -16.172 -26.828 -20.891 1 92.62 89 ALA A CA 1
ATOM 655 C C . ALA A 1 89 ? -16.375 -28.266 -20.422 1 92.62 89 ALA A C 1
ATOM 657 O O . ALA A 1 89 ? -17.188 -29 -21 1 92.62 89 ALA A O 1
ATOM 658 N N . PRO A 1 90 ? -15.617 -28.562 -19.406 1 92.38 90 PRO A N 1
ATOM 659 C CA . PRO A 1 90 ? -15.844 -29.906 -18.859 1 92.38 90 PRO A CA 1
ATOM 660 C C . PRO A 1 90 ? -17.141 -30.016 -18.062 1 92.38 90 PRO A C 1
ATOM 662 O O . PRO A 1 90 ? -17.656 -29 -17.578 1 92.38 90 PRO A O 1
ATOM 665 N N . SER A 1 91 ? -17.641 -31.25 -17.953 1 92.19 91 SER A N 1
ATOM 666 C CA . SER A 1 91 ? -18.812 -31.531 -17.141 1 92.19 91 SER A CA 1
ATOM 667 C C . SER A 1 91 ? -18.422 -32.094 -15.766 1 92.19 91 SER A C 1
ATOM 669 O O . SER A 1 91 ? -17.953 -33.219 -15.664 1 92.19 91 SER A O 1
ATOM 671 N N . LEU A 1 92 ? -18.578 -31.234 -14.734 1 94.88 92 LEU A N 1
ATOM 672 C CA . LEU A 1 92 ? -18.328 -31.625 -13.352 1 94.88 92 LEU A CA 1
ATOM 673 C C . LEU A 1 92 ? -19.547 -31.344 -12.477 1 94.88 92 LEU A C 1
ATOM 675 O O . LEU A 1 92 ? -20.359 -30.484 -12.797 1 94.88 92 LEU A O 1
ATOM 679 N N . PRO A 1 93 ? -19.656 -32.125 -11.43 1 94.38 93 PRO A N 1
ATOM 680 C CA . PRO A 1 93 ? -20.734 -31.812 -10.5 1 94.38 93 PRO A CA 1
ATOM 681 C C . PRO A 1 93 ? -20.516 -30.469 -9.812 1 94.38 93 PRO A C 1
ATOM 683 O O . PRO A 1 93 ? -19.391 -30 -9.664 1 94.38 93 PRO A O 1
ATOM 686 N N . VAL A 1 94 ? -21.625 -29.891 -9.352 1 93.06 94 VAL A N 1
ATOM 687 C CA . VAL A 1 94 ? -21.547 -28.594 -8.695 1 93.06 94 VAL A CA 1
ATOM 688 C C . VAL A 1 94 ? -21.234 -28.766 -7.215 1 93.06 94 VAL A C 1
ATOM 690 O O . VAL A 1 94 ? -20.844 -27.812 -6.535 1 93.06 94 VAL A O 1
ATOM 693 N N . ARG A 1 95 ? -21.453 -30.016 -6.758 1 93.69 95 ARG A N 1
ATOM 694 C CA . ARG A 1 95 ? -21.078 -30.406 -5.406 1 93.69 95 ARG A CA 1
ATOM 695 C C . ARG A 1 95 ? -20.438 -31.797 -5.398 1 93.69 95 ARG A C 1
ATOM 697 O O . ARG A 1 95 ? -20.75 -32.625 -6.238 1 93.69 95 ARG A O 1
ATOM 704 N N . PRO A 1 96 ? -19.453 -31.922 -4.441 1 92.38 96 PRO A N 1
ATOM 705 C CA . PRO A 1 96 ? -18.906 -33.281 -4.328 1 92.38 96 PRO A CA 1
ATOM 706 C C . PRO A 1 96 ? -19.906 -34.281 -3.756 1 92.38 96 PRO A C 1
ATOM 708 O O . PRO A 1 96 ? -20.984 -33.875 -3.316 1 92.38 96 PRO A O 1
ATOM 711 N N . ALA A 1 97 ? -19.281 -35.469 -3.777 1 82.94 97 ALA A N 1
ATOM 712 C CA . ALA A 1 97 ? -20.078 -36.5 -3.119 1 82.94 97 ALA A CA 1
ATOM 713 C C . ALA A 1 97 ? -20.25 -36.219 -1.635 1 82.94 97 ALA A C 1
ATOM 715 O O . ALA A 1 97 ? -19.297 -35.844 -0.951 1 82.94 97 ALA A O 1
ATOM 716 N N . GLY A 1 98 ? -21.312 -35.969 -1.048 1 89.44 98 GLY A N 1
ATOM 717 C CA . GLY A 1 98 ? -21.578 -35.656 0.343 1 89.44 98 GLY A CA 1
ATOM 718 C C . GLY A 1 98 ? -22.266 -34.312 0.515 1 89.44 98 GLY A C 1
ATOM 719 O O . GLY A 1 98 ? -22.578 -33.906 1.638 1 89.44 98 GLY A O 1
ATOM 720 N N . GLY A 1 99 ? -22.25 -33.594 -0.586 1 92.38 99 GLY A N 1
ATOM 721 C CA . GLY A 1 99 ? -23.078 -32.406 -0.57 1 92.38 99 GLY A CA 1
ATOM 722 C C . GLY A 1 99 ? -22.344 -31.188 -0.004 1 92.38 99 GLY A C 1
ATOM 723 O O . GLY A 1 99 ? -21.141 -31.031 -0.197 1 92.38 99 GLY A O 1
ATOM 724 N N . ASP A 1 100 ? -23.109 -30.422 0.635 1 94.62 100 ASP A N 1
ATOM 725 C CA . ASP A 1 100 ? -22.609 -29.125 1.115 1 94.62 100 ASP A CA 1
ATOM 726 C C . ASP A 1 100 ? -21.578 -29.328 2.217 1 94.62 100 ASP A C 1
ATOM 728 O O . ASP A 1 100 ? -20.594 -28.578 2.295 1 94.62 100 ASP A O 1
ATOM 732 N N . ALA A 1 101 ? -21.75 -30.312 2.979 1 96.19 101 ALA A N 1
ATOM 733 C CA . ALA A 1 101 ? -20.828 -30.562 4.074 1 96.19 101 ALA A CA 1
ATOM 734 C C . ALA A 1 101 ? -19.453 -30.984 3.539 1 96.19 101 ALA A C 1
ATOM 736 O O . ALA A 1 101 ? -18.422 -30.547 4.051 1 96.19 101 ALA A O 1
ATOM 737 N N . ALA A 1 102 ? -19.469 -31.844 2.529 1 97.12 102 ALA A N 1
ATOM 738 C CA . ALA A 1 102 ? -18.219 -32.25 1.907 1 97.12 102 ALA A CA 1
ATOM 739 C C . ALA A 1 102 ? -17.516 -31.094 1.209 1 97.12 102 ALA A C 1
ATOM 741 O O . ALA A 1 102 ? -16.297 -30.969 1.265 1 97.12 102 ALA A O 1
ATOM 742 N N . TYR A 1 103 ? -18.344 -30.281 0.569 1 97.69 103 TYR A N 1
ATOM 743 C CA . TYR A 1 103 ? -17.812 -29.094 -0.081 1 97.69 103 TYR A CA 1
ATOM 744 C C . TYR A 1 103 ? -17.125 -28.172 0.931 1 97.69 103 TYR A C 1
ATOM 746 O O . TYR A 1 103 ? -16 -27.719 0.704 1 97.69 103 TYR A O 1
ATOM 754 N N . ALA A 1 104 ? -17.734 -27.984 2.057 1 98.31 104 ALA A N 1
ATOM 755 C CA . ALA A 1 104 ? -17.172 -27.125 3.1 1 98.31 104 ALA A CA 1
ATOM 756 C C . ALA A 1 104 ? -15.859 -27.688 3.627 1 98.31 104 ALA A C 1
ATOM 758 O O . ALA A 1 104 ? -14.898 -26.953 3.852 1 98.31 104 ALA A O 1
ATOM 759 N N . ALA A 1 105 ? -15.828 -28.953 3.801 1 98.56 105 ALA A N 1
ATOM 760 C CA . ALA A 1 105 ? -14.617 -29.609 4.273 1 98.56 105 ALA A CA 1
ATOM 761 C C . ALA A 1 105 ? -13.484 -29.469 3.258 1 98.56 105 ALA A C 1
ATOM 763 O O . ALA A 1 105 ? -12.328 -29.266 3.633 1 98.56 105 ALA A O 1
ATOM 764 N N . ARG A 1 106 ? -13.82 -29.594 2.016 1 98.75 106 ARG A N 1
ATOM 765 C CA . ARG A 1 106 ? -12.812 -29.484 0.96 1 98.75 106 ARG A CA 1
ATOM 766 C C . ARG A 1 106 ? -12.273 -28.062 0.854 1 98.75 106 ARG A C 1
ATOM 768 O O . ARG A 1 106 ? -11.078 -27.875 0.64 1 98.75 106 ARG A O 1
ATOM 775 N N . VAL A 1 107 ? -13.156 -27.062 1.055 1 98.81 107 VAL A N 1
ATOM 776 C CA . VAL A 1 107 ? -12.711 -25.672 1.056 1 98.81 107 VAL A CA 1
ATOM 777 C C . VAL A 1 107 ? -11.773 -25.438 2.236 1 98.81 107 VAL A C 1
ATOM 779 O O . VAL A 1 107 ? -10.727 -24.797 2.09 1 98.81 107 VAL A O 1
ATOM 782 N N . HIS A 1 108 ? -12.125 -26 3.377 1 98.88 108 HIS A N 1
ATOM 783 C CA . HIS A 1 108 ? -11.258 -25.906 4.539 1 98.88 108 HIS A CA 1
ATOM 784 C C . HIS A 1 108 ? -9.914 -26.578 4.277 1 98.88 108 HIS A C 1
ATOM 786 O O . HIS A 1 108 ? -8.859 -26.031 4.633 1 98.88 108 HIS A O 1
ATOM 792 N N . GLY A 1 109 ? -9.969 -27.75 3.654 1 98.88 109 GLY A N 1
ATOM 793 C CA . GLY A 1 109 ? -8.75 -28.453 3.275 1 98.88 109 GLY A CA 1
ATOM 794 C C . GLY A 1 109 ? -7.902 -27.688 2.277 1 98.88 109 GLY A C 1
ATOM 795 O O . GLY A 1 109 ? -6.672 -27.75 2.332 1 98.88 109 GLY A O 1
ATOM 796 N N . ALA A 1 110 ? -8.562 -26.969 1.384 1 98.94 110 ALA A N 1
ATOM 797 C CA . ALA A 1 110 ? -7.848 -26.172 0.39 1 98.94 110 ALA A CA 1
ATOM 798 C C . ALA A 1 110 ? -7.039 -25.062 1.056 1 98.94 110 ALA A C 1
ATOM 800 O O . ALA A 1 110 ? -5.859 -24.875 0.751 1 98.94 110 ALA A O 1
ATOM 801 N N . TRP A 1 111 ? -7.672 -24.312 2 1 98.88 111 TRP A N 1
ATOM 802 C CA . TRP A 1 111 ? -6.977 -23.266 2.742 1 98.88 111 TRP A CA 1
ATOM 803 C C . TRP A 1 111 ? -5.812 -23.844 3.539 1 98.88 111 TRP A C 1
ATOM 805 O O . TRP A 1 111 ? -4.699 -23.312 3.5 1 98.88 111 TRP A O 1
ATOM 815 N N . THR A 1 112 ? -6.078 -24.953 4.191 1 98.94 112 THR A N 1
ATOM 816 C CA . THR A 1 112 ? -5.086 -25.578 5.055 1 98.94 112 THR A CA 1
ATOM 817 C C . THR A 1 112 ? -3.914 -26.109 4.23 1 98.94 112 THR A C 1
ATOM 819 O O . THR A 1 112 ? -2.754 -25.875 4.578 1 98.94 112 THR A O 1
ATOM 822 N N . GLY A 1 113 ? -4.27 -26.828 3.16 1 98.94 113 GLY A N 1
ATOM 823 C CA . GLY A 1 113 ? -3.232 -27.375 2.303 1 98.94 113 GLY A CA 1
ATOM 824 C C . GLY A 1 113 ? -2.389 -26.312 1.622 1 98.94 113 GLY A C 1
ATOM 825 O O . GLY A 1 113 ? -1.174 -26.469 1.488 1 98.94 113 GLY A O 1
ATOM 826 N N . ARG A 1 114 ? -3.006 -25.25 1.155 1 98.94 114 ARG A N 1
ATOM 827 C CA . ARG A 1 114 ? -2.271 -24.141 0.553 1 98.94 114 ARG A CA 1
ATOM 828 C C . ARG A 1 114 ? -1.29 -23.531 1.547 1 98.94 114 ARG A C 1
ATOM 830 O O . ARG A 1 114 ? -0.133 -23.281 1.207 1 98.94 114 ARG A O 1
ATOM 837 N N . ALA A 1 115 ? -1.756 -23.328 2.791 1 98.88 115 ALA A N 1
ATOM 838 C CA . ALA A 1 115 ? -0.899 -22.766 3.832 1 98.88 115 ALA A CA 1
ATOM 839 C C . ALA A 1 115 ? 0.28 -23.688 4.129 1 98.88 115 ALA A C 1
ATOM 841 O O . ALA A 1 115 ? 1.428 -23.234 4.188 1 98.88 115 ALA A O 1
ATOM 842 N N . ALA A 1 116 ? -0.007 -24.953 4.234 1 98.88 116 ALA A N 1
ATOM 843 C CA . ALA A 1 116 ? 1.033 -25.922 4.57 1 98.88 116 ALA A CA 1
ATOM 844 C C . ALA A 1 116 ? 2.057 -26.031 3.443 1 98.88 116 ALA A C 1
ATOM 846 O O . ALA A 1 116 ? 3.264 -26.078 3.695 1 98.88 116 ALA A O 1
ATOM 847 N N . GLY A 1 117 ? 1.551 -26.141 2.23 1 98.88 117 GLY A N 1
ATOM 848 C CA . GLY A 1 117 ? 2.451 -26.188 1.09 1 98.88 117 GLY A CA 1
ATOM 849 C C . GLY A 1 117 ? 3.34 -24.969 0.977 1 98.88 117 GLY A C 1
ATOM 850 O O . GLY A 1 117 ? 4.551 -25.094 0.778 1 98.88 117 GLY A O 1
ATOM 851 N N . CYS A 1 118 ? 2.736 -23.781 1.112 1 98.81 118 CYS A N 1
ATOM 852 C CA . CYS A 1 118 ? 3.482 -22.531 1.088 1 98.81 118 CYS A CA 1
ATOM 853 C C . CYS A 1 118 ? 4.57 -22.531 2.156 1 98.81 118 CYS A C 1
ATOM 855 O O . CYS A 1 118 ? 5.73 -22.219 1.867 1 98.81 118 CYS A O 1
ATOM 857 N N . LEU A 1 119 ? 4.176 -22.906 3.342 1 98.81 119 LEU A N 1
ATOM 858 C CA . LEU A 1 119 ? 5.078 -22.891 4.492 1 98.81 119 LEU A CA 1
ATOM 859 C C . LEU A 1 119 ? 6.266 -23.812 4.258 1 98.81 119 LEU A C 1
ATOM 861 O O . LEU A 1 119 ? 7.402 -23.469 4.598 1 98.81 119 LEU A O 1
ATOM 865 N N . LEU A 1 120 ? 6.02 -24.938 3.664 1 98.75 120 LEU A N 1
ATOM 866 C CA . LEU A 1 120 ? 7.07 -25.922 3.41 1 98.75 120 LEU A CA 1
ATOM 867 C C . LEU A 1 120 ? 8.125 -25.359 2.465 1 98.75 120 LEU A C 1
ATOM 869 O O . LEU A 1 120 ? 9.32 -25.609 2.631 1 98.75 120 LEU A O 1
ATOM 873 N N . GLY A 1 121 ? 7.668 -24.625 1.508 1 98.62 121 GLY A N 1
ATOM 874 C CA . GLY A 1 121 ? 8.57 -24.156 0.469 1 98.62 121 GLY A CA 1
ATOM 875 C C . GLY A 1 121 ? 9.266 -22.859 0.826 1 98.62 121 GLY A C 1
ATOM 876 O O . GLY A 1 121 ? 10.289 -22.5 0.232 1 98.62 121 GLY A O 1
ATOM 877 N N . LYS A 1 122 ? 8.844 -22.109 1.815 1 98.25 122 LYS A N 1
ATOM 878 C CA . LYS A 1 122 ? 9.266 -20.75 2.145 1 98.25 122 LYS A CA 1
ATOM 879 C C . LYS A 1 122 ? 10.75 -20.688 2.463 1 98.25 122 LYS A C 1
ATOM 881 O O . LYS A 1 122 ? 11.477 -19.844 1.941 1 98.25 122 LYS A O 1
ATOM 886 N N . PRO A 1 123 ? 11.32 -21.625 3.252 1 98.06 123 PRO A N 1
ATOM 887 C CA . PRO A 1 123 ? 12.719 -21.5 3.678 1 98.06 123 PRO A CA 1
ATOM 888 C C . PRO A 1 123 ? 13.703 -21.609 2.516 1 98.06 123 PRO A C 1
ATOM 890 O O . PRO A 1 123 ? 14.789 -21.016 2.566 1 98.06 123 PRO A O 1
ATOM 893 N N . VAL A 1 124 ? 13.289 -22.281 1.461 1 98.06 124 VAL A N 1
ATOM 894 C CA . VAL A 1 124 ? 14.266 -22.609 0.43 1 98.06 124 VAL A CA 1
ATOM 895 C C . VAL A 1 124 ? 13.914 -21.891 -0.867 1 98.06 124 VAL A C 1
ATOM 897 O O . VAL A 1 124 ? 14.43 -22.219 -1.936 1 98.06 124 VAL A O 1
ATOM 900 N N . GLU A 1 125 ? 13.062 -20.938 -0.738 1 94.56 125 GLU A N 1
ATOM 901 C CA . GLU A 1 125 ? 12.758 -20.125 -1.913 1 94.56 125 GLU A CA 1
ATOM 902 C C . GLU A 1 125 ? 14.031 -19.578 -2.555 1 94.56 125 GLU A C 1
ATOM 904 O O . GLU A 1 125 ? 14.922 -19.078 -1.859 1 94.56 125 GLU A O 1
ATOM 909 N N . LYS A 1 126 ? 14.203 -19.688 -3.891 1 88.56 126 LYS A N 1
ATOM 910 C CA . LYS A 1 126 ? 15.297 -19.172 -4.711 1 88.56 126 LYS A CA 1
ATOM 911 C C . LYS A 1 126 ? 16.5 -20.109 -4.656 1 88.56 126 LYS A C 1
ATOM 913 O O . LYS A 1 126 ? 17.438 -19.984 -5.449 1 88.56 126 LYS A O 1
ATOM 918 N N . ILE A 1 127 ? 16.531 -21.078 -3.684 1 95.44 127 ILE A N 1
ATOM 919 C CA . ILE A 1 127 ? 17.641 -22.031 -3.637 1 95.44 127 ILE A CA 1
ATOM 920 C C . ILE A 1 127 ? 17.484 -23.047 -4.762 1 95.44 127 ILE A C 1
ATOM 922 O O . ILE A 1 127 ? 16.406 -23.609 -4.961 1 95.44 127 ILE A O 1
ATOM 926 N N . PRO A 1 128 ? 18.531 -23.266 -5.484 1 95.62 128 PRO A N 1
ATOM 927 C CA . PRO A 1 128 ? 18.453 -24.266 -6.562 1 95.62 128 PRO A CA 1
ATOM 928 C C . PRO A 1 128 ? 18.25 -25.688 -6.047 1 95.62 128 PRO A C 1
ATOM 930 O O . PRO A 1 128 ? 18.5 -25.953 -4.867 1 95.62 128 PRO A O 1
ATOM 933 N N . ARG A 1 129 ? 17.891 -26.547 -6.953 1 96.81 129 ARG A N 1
ATOM 934 C CA . ARG A 1 129 ? 17.594 -27.938 -6.637 1 96.81 129 ARG A CA 1
ATOM 935 C C . ARG A 1 129 ? 18.766 -28.594 -5.914 1 96.81 129 ARG A C 1
ATOM 937 O O . ARG A 1 129 ? 18.578 -29.312 -4.926 1 96.81 129 ARG A O 1
ATOM 944 N N . ALA A 1 130 ? 19.953 -28.328 -6.418 1 97.06 130 ALA A N 1
ATOM 945 C CA . ALA A 1 130 ? 21.156 -28.922 -5.816 1 97.06 130 ALA A CA 1
ATOM 946 C C . ALA A 1 130 ? 21.328 -28.453 -4.371 1 97.06 130 ALA A C 1
ATOM 948 O O . ALA A 1 130 ? 21.734 -29.234 -3.508 1 97.06 130 ALA A O 1
ATOM 949 N N . GLY A 1 131 ? 21.062 -27.219 -4.113 1 98.25 131 GLY A N 1
ATOM 950 C CA . GLY A 1 131 ? 21.172 -26.688 -2.766 1 98.25 131 GLY A CA 1
ATOM 951 C C . GLY A 1 131 ? 20.125 -27.25 -1.822 1 98.25 131 GLY A C 1
ATOM 952 O O . GLY A 1 131 ? 20.422 -27.562 -0.669 1 98.25 131 GLY A O 1
ATOM 953 N N . ILE A 1 132 ? 18.938 -27.406 -2.303 1 98.56 132 ILE A N 1
ATOM 954 C CA . ILE A 1 132 ? 17.859 -27.953 -1.5 1 98.56 132 ILE A CA 1
ATOM 955 C C . ILE A 1 132 ? 18.203 -29.391 -1.092 1 98.56 132 ILE A C 1
ATOM 957 O O . ILE A 1 132 ? 18.062 -29.766 0.076 1 98.56 132 ILE A O 1
ATOM 961 N N . GLU A 1 133 ? 18.656 -30.156 -2.029 1 98.19 133 GLU A N 1
ATOM 962 C CA . GLU A 1 133 ? 19.047 -31.531 -1.75 1 98.19 133 GLU A CA 1
ATOM 963 C C . GLU A 1 133 ? 20.188 -31.609 -0.734 1 98.19 133 GLU A C 1
ATOM 965 O O . GLU A 1 133 ? 20.156 -32.438 0.175 1 98.19 133 GLU A O 1
ATOM 970 N N . GLU A 1 134 ? 21.141 -30.719 -0.905 1 98.5 134 GLU A N 1
ATOM 971 C CA . GLU A 1 134 ? 22.266 -30.719 0.022 1 98.5 134 GLU A CA 1
ATOM 972 C C . GLU A 1 134 ? 21.812 -30.391 1.441 1 98.5 134 GLU A C 1
ATOM 974 O O . GLU A 1 134 ? 22.25 -31.016 2.402 1 98.5 134 GLU A O 1
ATOM 979 N N . ILE A 1 135 ? 20.969 -29.453 1.599 1 98.56 135 ILE A N 1
ATOM 980 C CA . ILE A 1 135 ? 20.422 -29.094 2.902 1 98.56 135 ILE A CA 1
ATOM 981 C C . ILE A 1 135 ? 19.703 -30.281 3.512 1 98.56 135 ILE A C 1
ATOM 983 O O . ILE A 1 135 ? 19.922 -30.641 4.676 1 98.56 135 ILE A O 1
ATOM 987 N N . LEU A 1 136 ? 18.906 -30.953 2.705 1 98.44 136 LEU A N 1
ATOM 988 C CA . LEU A 1 136 ? 18.078 -32.062 3.184 1 98.44 136 LEU A CA 1
ATOM 989 C C . LEU A 1 136 ? 18.953 -33.25 3.561 1 98.44 136 LEU A C 1
ATOM 991 O O . LEU A 1 136 ? 18.719 -33.906 4.586 1 98.44 136 LEU A O 1
ATOM 995 N N . ARG A 1 137 ? 19.906 -33.562 2.77 1 98.06 137 ARG A N 1
ATOM 996 C CA . ARG A 1 137 ? 20.797 -34.688 3.076 1 98.06 137 ARG A CA 1
ATOM 997 C C . ARG A 1 137 ? 21.641 -34.375 4.312 1 98.06 137 ARG A C 1
ATOM 999 O O . ARG A 1 137 ? 21.859 -35.281 5.148 1 98.06 137 ARG A O 1
ATOM 1006 N N . SER A 1 138 ? 22.047 -33.188 4.434 1 98 138 SER A N 1
ATOM 1007 C CA . SER A 1 138 ? 22.891 -32.781 5.551 1 98 138 SER A CA 1
ATOM 1008 C C . SER A 1 138 ? 22.125 -32.844 6.871 1 98 138 SER A C 1
ATOM 1010 O O . SER A 1 138 ? 22.719 -33 7.938 1 98 138 SER A O 1
ATOM 1012 N N . THR A 1 139 ? 20.844 -32.719 6.832 1 97.75 139 THR A N 1
ATOM 1013 C CA . THR A 1 139 ? 20.031 -32.688 8.047 1 97.75 139 THR A CA 1
ATOM 1014 C C . THR A 1 139 ? 19.281 -34 8.211 1 97.75 139 THR A C 1
ATOM 1016 O O . THR A 1 139 ? 18.422 -34.125 9.094 1 97.75 139 THR A O 1
ATOM 1019 N N . GLY A 1 140 ? 19.5 -35 7.285 1 97 140 GLY A N 1
ATOM 1020 C CA . GLY A 1 140 ? 18.859 -36.312 7.367 1 97 140 GLY A CA 1
ATOM 1021 C C . GLY A 1 140 ? 17.391 -36.281 6.996 1 97 140 GLY A C 1
ATOM 1022 O O . GLY A 1 140 ? 16.594 -37.031 7.559 1 97 140 GLY A O 1
ATOM 1023 N N . ARG A 1 141 ? 17.047 -35.469 6.09 1 96.38 141 ARG A N 1
ATOM 1024 C CA . ARG A 1 141 ? 15.625 -35.281 5.781 1 96.38 141 ARG A CA 1
ATOM 1025 C C . ARG A 1 141 ? 15.352 -35.594 4.309 1 96.38 141 ARG A C 1
ATOM 1027 O O . ARG A 1 141 ? 14.297 -35.188 3.787 1 96.38 141 ARG A O 1
ATOM 1034 N N . TRP A 1 142 ? 16.359 -36.094 3.617 1 96.62 142 TRP A N 1
ATOM 1035 C CA . TRP A 1 142 ? 16.141 -36.5 2.232 1 96.62 1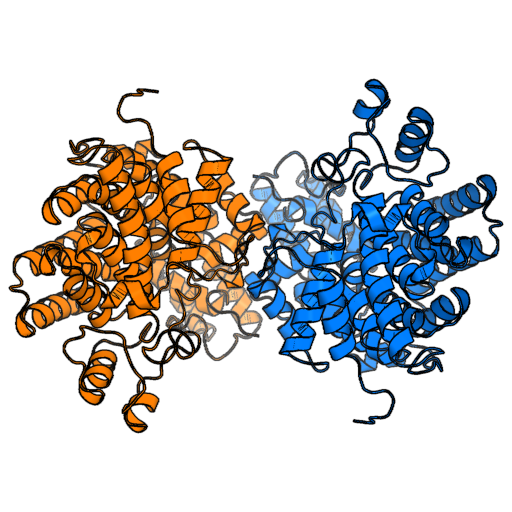42 TRP A CA 1
ATOM 1036 C C . TRP A 1 142 ? 15.562 -37.906 2.166 1 96.62 142 TRP A C 1
ATOM 1038 O O . TRP A 1 142 ? 16.109 -38.844 2.773 1 96.62 142 TRP A O 1
ATOM 1048 N N . PRO A 1 143 ? 14.523 -38.312 1.407 1 95.5 143 PRO A N 1
ATOM 1049 C CA . PRO A 1 143 ? 13.672 -37.375 0.661 1 95.5 143 PRO A CA 1
ATOM 1050 C C . PRO A 1 143 ? 12.812 -36.5 1.571 1 95.5 143 PRO A C 1
ATOM 1052 O O . PRO A 1 143 ? 12.547 -36.875 2.719 1 95.5 143 PRO A O 1
ATOM 1055 N N . LEU A 1 144 ? 12.414 -35.375 1.113 1 97.81 144 LEU A N 1
ATOM 1056 C CA . LEU A 1 144 ? 11.648 -34.406 1.892 1 97.81 144 LEU A CA 1
ATOM 1057 C C . LEU A 1 144 ? 10.289 -34.969 2.289 1 97.81 144 LEU A C 1
ATOM 1059 O O . LEU A 1 144 ? 9.5 -35.344 1.427 1 97.81 144 LEU A O 1
ATOM 1063 N N . ASP A 1 145 ? 10.031 -35.062 3.613 1 96.25 145 ASP A N 1
ATOM 1064 C CA . ASP A 1 145 ? 8.742 -35.594 4.062 1 96.25 145 ASP A CA 1
ATOM 1065 C C . ASP A 1 145 ? 8.305 -34.938 5.363 1 96.25 145 ASP A C 1
ATOM 1067 O O . ASP A 1 145 ? 7.379 -35.406 6.031 1 96.25 145 ASP A O 1
ATOM 1071 N N . ARG A 1 146 ? 8.984 -33.938 5.738 1 97.25 146 ARG A N 1
ATOM 1072 C CA . ARG A 1 146 ? 8.664 -33.125 6.898 1 97.25 146 ARG A CA 1
ATOM 1073 C C . ARG A 1 146 ? 9.242 -31.703 6.754 1 97.25 146 ARG A C 1
ATOM 1075 O O . ARG A 1 146 ? 9.828 -31.375 5.727 1 97.25 146 ARG A O 1
ATOM 1082 N N . TRP A 1 147 ? 9.07 -30.891 7.754 1 98.44 147 TRP A N 1
ATOM 1083 C CA . TRP A 1 147 ? 9.492 -29.484 7.684 1 98.44 147 TRP A CA 1
ATOM 1084 C C . TRP A 1 147 ? 11.008 -29.391 7.637 1 98.44 147 TRP A C 1
ATOM 1086 O O . TRP A 1 147 ? 11.719 -30.234 8.188 1 98.44 147 TRP A O 1
ATOM 1096 N N . PHE A 1 148 ? 11.531 -28.344 7.008 1 98.56 148 PHE A N 1
ATOM 1097 C CA . PHE A 1 148 ? 12.961 -28.047 7.031 1 98.56 148 PHE A CA 1
ATOM 1098 C C . PHE A 1 148 ? 13.414 -27.672 8.438 1 98.56 148 PHE A C 1
ATOM 1100 O O . PHE A 1 148 ? 12.625 -27.156 9.227 1 98.56 148 PHE A O 1
ATOM 1107 N N . THR A 1 149 ? 14.703 -27.922 8.742 1 98.19 149 THR A N 1
ATOM 1108 C CA . THR A 1 149 ? 15.266 -27.578 10.047 1 98.19 149 THR A CA 1
ATOM 1109 C C . THR A 1 149 ? 16.688 -27.062 9.906 1 98.19 149 THR A C 1
ATOM 1111 O O . THR A 1 149 ? 17.422 -27.469 8.992 1 98.19 149 THR A O 1
ATOM 1114 N N . ALA A 1 150 ? 17 -26.141 10.664 1 97.69 150 ALA A N 1
ATOM 1115 C CA . ALA A 1 150 ? 18.391 -25.672 10.734 1 97.69 150 ALA A CA 1
ATOM 1116 C C . ALA A 1 150 ? 19.203 -26.5 11.734 1 97.69 150 ALA A C 1
ATOM 1118 O O . ALA A 1 150 ? 20.422 -26.438 11.75 1 97.69 150 ALA A O 1
ATOM 1119 N N . VAL A 1 151 ? 18.516 -27.234 12.602 1 97.62 151 VAL A N 1
ATOM 1120 C CA . VAL A 1 151 ? 19.172 -28.047 13.609 1 97.62 151 VAL A CA 1
ATOM 1121 C C . VAL A 1 151 ? 20.031 -29.109 12.938 1 97.62 151 VAL A C 1
ATOM 1123 O O . VAL A 1 151 ? 19.531 -29.922 12.164 1 97.62 151 VAL A O 1
ATOM 1126 N N . GLY A 1 152 ? 21.281 -29.062 13.18 1 97.31 152 GLY A N 1
ATOM 1127 C CA . GLY A 1 152 ? 22.188 -30.062 12.641 1 97.31 152 GLY A CA 1
ATOM 1128 C C . GLY A 1 152 ? 22.734 -29.688 11.273 1 97.31 152 GLY A C 1
ATOM 1129 O O . GLY A 1 152 ? 23.531 -30.438 10.695 1 97.31 152 GLY A O 1
ATOM 1130 N N . LEU A 1 153 ? 22.344 -28.562 10.688 1 98.12 153 LEU A N 1
ATOM 1131 C CA . LEU A 1 153 ? 22.859 -28.125 9.398 1 98.12 153 LEU A CA 1
ATOM 1132 C C . LEU A 1 153 ? 24.297 -27.609 9.523 1 98.12 153 LEU A C 1
ATOM 1134 O O . LEU A 1 153 ? 24.547 -26.672 10.281 1 98.12 153 LEU A O 1
ATOM 1138 N N . PRO A 1 154 ? 25.188 -28.219 8.828 1 98.12 154 PRO A N 1
ATOM 1139 C CA . PRO A 1 154 ? 26.562 -27.734 8.891 1 98.12 154 PRO A CA 1
ATOM 1140 C C . PRO A 1 154 ? 26.703 -26.281 8.445 1 98.12 154 PRO A C 1
ATOM 1142 O O . PRO A 1 154 ? 26.047 -25.859 7.492 1 98.12 154 PRO A O 1
ATOM 1145 N N . ASP A 1 155 ? 27.641 -25.578 9.07 1 97.5 155 ASP A N 1
ATOM 1146 C CA . ASP A 1 155 ? 27.828 -24.156 8.836 1 97.5 155 ASP A CA 1
ATOM 1147 C C . ASP A 1 155 ? 28.219 -23.875 7.379 1 97.5 155 ASP A C 1
ATOM 1149 O O . ASP A 1 155 ? 27.797 -22.891 6.793 1 97.5 155 ASP A O 1
ATOM 1153 N N . ASP A 1 156 ? 29 -24.656 6.879 1 97.81 156 ASP A N 1
ATOM 1154 C CA . ASP A 1 156 ? 29.5 -24.438 5.52 1 97.81 156 ASP A CA 1
ATOM 1155 C C . ASP A 1 156 ? 28.375 -24.609 4.5 1 97.81 156 ASP A C 1
ATOM 1157 O O . ASP A 1 156 ? 28.328 -23.891 3.494 1 97.81 156 ASP A O 1
ATOM 1161 N N . VAL A 1 157 ? 27.453 -25.547 4.727 1 97.81 157 VAL A N 1
ATOM 1162 C CA . VAL A 1 157 ? 26.297 -25.75 3.861 1 97.81 157 VAL A CA 1
ATOM 1163 C C . VAL A 1 157 ? 25.359 -24.547 3.979 1 97.81 157 VAL A C 1
ATOM 1165 O O . VAL A 1 157 ? 24.875 -24.016 2.971 1 97.81 157 VAL A O 1
ATOM 1168 N N . ALA A 1 158 ? 25.125 -24.078 5.188 1 97.12 158 ALA A N 1
ATOM 1169 C CA . ALA A 1 158 ? 24.281 -22.922 5.441 1 97.12 158 ALA A CA 1
ATOM 1170 C C . ALA A 1 158 ? 24.828 -21.672 4.758 1 97.12 158 ALA A C 1
ATOM 1172 O O . ALA A 1 158 ? 24.062 -20.812 4.301 1 97.12 158 ALA A O 1
ATOM 1173 N N . GLU A 1 159 ? 26.125 -21.562 4.711 1 97.25 159 GLU A N 1
ATOM 1174 C CA . GLU A 1 159 ? 26.781 -20.422 4.07 1 97.25 159 GLU A CA 1
ATOM 1175 C C . GLU A 1 159 ? 26.609 -20.469 2.555 1 97.25 159 GLU A C 1
ATOM 1177 O O . GLU A 1 159 ? 26.422 -19.438 1.91 1 97.25 159 GLU A O 1
ATOM 1182 N N . ARG A 1 160 ? 26.656 -21.672 2.021 1 96.81 160 ARG A N 1
ATOM 1183 C CA . ARG A 1 160 ? 26.516 -21.844 0.578 1 96.81 160 ARG A CA 1
ATOM 1184 C C . ARG A 1 160 ? 25.078 -21.641 0.133 1 96.81 160 ARG A C 1
ATOM 1186 O O . ARG A 1 160 ? 24.812 -21.125 -0.957 1 96.81 160 ARG A O 1
ATOM 1193 N N . TRP A 1 161 ? 24.219 -22.109 0.95 1 97.25 161 TRP A N 1
ATOM 1194 C CA . TRP A 1 161 ? 22.797 -22.062 0.639 1 97.25 161 TRP A CA 1
ATOM 1195 C C . TRP A 1 161 ? 22.016 -21.391 1.764 1 97.25 161 TRP A C 1
ATOM 1197 O O . TRP A 1 161 ? 21.266 -22.047 2.494 1 97.25 161 TRP A O 1
ATOM 1207 N N . PRO A 1 162 ? 22.109 -20.094 1.878 1 96.06 162 PRO A N 1
ATOM 1208 C CA . PRO A 1 162 ? 21.438 -19.406 2.98 1 96.06 162 PRO A CA 1
ATOM 1209 C C . PRO A 1 162 ? 19.922 -19.469 2.885 1 96.06 162 PRO A C 1
ATOM 1211 O O . PRO A 1 162 ? 19.359 -19.391 1.788 1 96.06 162 PRO A O 1
ATOM 1214 N N . TRP A 1 163 ? 19.312 -19.672 4.027 1 94.88 163 TRP A N 1
ATOM 1215 C CA . TRP A 1 163 ? 17.859 -19.609 4.121 1 94.88 163 TRP A CA 1
ATOM 1216 C C . TRP A 1 163 ? 17.328 -18.266 3.621 1 94.88 163 TRP A C 1
ATOM 1218 O O . TRP A 1 163 ? 18.047 -17.266 3.666 1 94.88 163 TRP A O 1
ATOM 1228 N N . ASN A 1 164 ? 16.125 -18.344 3.125 1 92.19 164 ASN A N 1
ATOM 1229 C CA . ASN A 1 164 ? 15.445 -17.078 2.918 1 92.19 164 ASN A CA 1
ATOM 1230 C C . ASN A 1 164 ? 15.398 -16.25 4.199 1 92.19 164 ASN A C 1
ATOM 1232 O O . ASN A 1 164 ? 14.914 -16.719 5.23 1 92.19 164 ASN A O 1
ATOM 1236 N N . ARG A 1 165 ? 15.859 -15.023 4.203 1 86 165 ARG A N 1
ATOM 1237 C CA . ARG A 1 165 ? 16.078 -14.18 5.371 1 86 165 ARG A CA 1
ATOM 1238 C C . ARG A 1 165 ? 14.773 -13.945 6.129 1 86 165 ARG A C 1
ATOM 1240 O O . ARG A 1 165 ? 14.766 -13.891 7.359 1 86 165 ARG A O 1
ATOM 1247 N N . ARG A 1 166 ? 13.703 -13.82 5.434 1 86.31 166 ARG A N 1
ATOM 1248 C CA . ARG A 1 166 ? 12.414 -13.523 6.059 1 86.31 166 ARG A CA 1
ATOM 1249 C C . ARG A 1 166 ? 11.758 -14.789 6.598 1 86.31 166 ARG A C 1
ATOM 1251 O O . ARG A 1 166 ? 10.938 -14.727 7.516 1 86.31 166 ARG A O 1
ATOM 1258 N N . SER A 1 167 ? 12.148 -15.898 6.059 1 93.12 167 SER A N 1
ATOM 1259 C CA . SER A 1 167 ? 11.477 -17.156 6.383 1 93.12 167 SER A CA 1
ATOM 1260 C C . SER A 1 167 ? 12.219 -17.906 7.48 1 93.12 167 SER A C 1
ATOM 1262 O O . SER A 1 167 ? 11.602 -18.641 8.258 1 93.12 167 SER A O 1
ATOM 1264 N N . ALA A 1 168 ? 13.469 -17.688 7.594 1 94 168 ALA A N 1
ATOM 1265 C CA . ALA A 1 168 ? 14.305 -18.438 8.523 1 94 168 ALA A CA 1
ATOM 1266 C C . ALA A 1 168 ? 13.781 -18.312 9.953 1 94 168 ALA A C 1
ATOM 1268 O O . ALA A 1 168 ? 13.695 -19.312 10.672 1 94 168 ALA A O 1
ATOM 1269 N N . PRO A 1 169 ? 13.297 -17.172 10.344 1 96.31 169 PRO A N 1
ATOM 1270 C CA . PRO A 1 169 ? 12.891 -17.047 11.742 1 96.31 169 PRO A CA 1
ATOM 1271 C C . PRO A 1 169 ? 11.477 -17.578 11.992 1 96.31 169 PRO A C 1
ATOM 1273 O O . PRO A 1 169 ? 11.016 -17.594 13.133 1 96.31 169 PRO A O 1
ATOM 1276 N N . THR A 1 170 ? 10.766 -18.062 10.914 1 97.69 170 THR A N 1
ATOM 1277 C CA . THR A 1 170 ? 9.352 -18.328 11.156 1 97.69 170 THR A CA 1
ATOM 1278 C C . THR A 1 170 ? 8.922 -19.625 10.469 1 97.69 170 THR A C 1
ATOM 1280 O O . THR A 1 170 ? 7.82 -20.125 10.703 1 97.69 170 THR A O 1
ATOM 1283 N N . SER A 1 171 ? 9.789 -20.266 9.648 1 98.5 171 SER A N 1
ATOM 1284 C CA . SER A 1 171 ? 9.281 -21.297 8.742 1 98.5 171 SER A CA 1
ATOM 1285 C C . SER A 1 171 ? 10.133 -22.562 8.805 1 98.5 171 SER A C 1
ATOM 1287 O O . SER A 1 171 ? 10.156 -23.344 7.855 1 98.5 171 SER A O 1
ATOM 1289 N N . LEU A 1 172 ? 10.883 -22.719 9.867 1 98.44 172 LEU A N 1
ATOM 1290 C CA . LEU A 1 172 ? 11.602 -23.953 10.156 1 98.44 172 LEU A CA 1
ATOM 1291 C C . LEU A 1 172 ? 10.922 -24.734 11.273 1 98.44 172 LEU A C 1
ATOM 1293 O O . LEU A 1 172 ? 10.188 -24.156 12.086 1 98.44 172 LEU A O 1
ATOM 1297 N N . GLU A 1 173 ? 11.188 -26.016 11.281 1 98.06 173 GLU A N 1
ATOM 1298 C CA . GLU A 1 173 ? 10.461 -26.906 12.188 1 98.06 173 GLU A CA 1
ATOM 1299 C C . GLU A 1 173 ? 10.492 -26.375 13.617 1 98.06 173 GLU A C 1
ATOM 1301 O O . GLU A 1 173 ? 9.5 -26.469 14.336 1 98.06 173 GLU A O 1
ATOM 1306 N N . GLU A 1 174 ? 11.547 -25.766 14.047 1 97.81 174 GLU A N 1
ATOM 1307 C CA . GLU A 1 174 ? 11.773 -25.375 15.438 1 97.81 174 GLU A CA 1
ATOM 1308 C C . GLU A 1 174 ? 11.109 -24.047 15.75 1 97.81 174 GLU A C 1
ATOM 1310 O O . GLU A 1 174 ? 11.016 -23.656 16.922 1 97.81 174 GLU A O 1
ATOM 1315 N N . ASN A 1 175 ? 10.578 -23.344 14.695 1 98 175 ASN A N 1
ATOM 1316 C CA . ASN A 1 175 ? 10.086 -22.016 15.031 1 98 175 ASN A CA 1
ATOM 1317 C C . ASN A 1 175 ? 8.758 -21.719 14.344 1 98 175 ASN A C 1
ATOM 1319 O O . ASN A 1 175 ? 8.25 -20.594 14.414 1 98 175 ASN A O 1
ATOM 1323 N N . ILE A 1 176 ? 8.172 -22.688 13.703 1 98.25 176 ILE A N 1
ATOM 1324 C CA . ILE A 1 176 ? 6.859 -22.5 13.094 1 98.25 176 ILE A CA 1
ATOM 1325 C C . ILE A 1 176 ? 5.816 -22.234 14.18 1 98.25 176 ILE A C 1
ATOM 1327 O O . ILE A 1 176 ? 5.707 -23 15.141 1 98.25 176 ILE A O 1
ATOM 1331 N N . SER A 1 177 ? 5.121 -21.203 14.141 1 97.62 177 SER A N 1
ATOM 1332 C CA . SER A 1 177 ? 4.012 -20.828 15.016 1 97.62 177 SER A CA 1
ATOM 1333 C C . SER A 1 177 ? 2.869 -20.203 14.211 1 97.62 177 SER A C 1
ATOM 1335 O O . SER A 1 177 ? 2.59 -19.016 14.344 1 97.62 177 SER A O 1
ATOM 1337 N N . GLY A 1 178 ? 2.188 -21.031 13.391 1 98.12 178 GLY A N 1
ATOM 1338 C CA . GLY A 1 178 ? 1.195 -20.562 12.438 1 98.12 178 GLY A CA 1
ATOM 1339 C C . GLY A 1 178 ? 1.764 -20.312 11.055 1 98.12 178 GLY A C 1
ATOM 1340 O O . GLY A 1 178 ? 2.951 -20.547 10.812 1 98.12 178 GLY A O 1
ATOM 1341 N N . MET A 1 179 ? 0.936 -19.984 10.109 1 98.5 179 MET A N 1
ATOM 1342 C CA . MET A 1 179 ? 1.372 -19.641 8.758 1 98.5 179 MET A CA 1
ATOM 1343 C C . MET A 1 179 ? 1.885 -18.203 8.711 1 98.5 179 MET A C 1
ATOM 1345 O O . MET A 1 179 ? 1.107 -17.25 8.859 1 98.5 179 MET A O 1
ATOM 1349 N N . PRO A 1 180 ? 3.211 -18.047 8.523 1 97.31 180 PRO A N 1
ATOM 1350 C CA . PRO A 1 180 ? 3.707 -16.672 8.391 1 97.31 180 PRO A CA 1
ATOM 1351 C C . PRO A 1 180 ? 3.184 -15.977 7.141 1 97.31 180 PRO A C 1
ATOM 1353 O O . PRO A 1 180 ? 2.74 -16.641 6.199 1 97.31 180 PRO A O 1
ATOM 1356 N N . GLU A 1 181 ? 3.281 -14.734 7.148 1 95.19 181 GLU A N 1
ATOM 1357 C CA . GLU A 1 181 ? 2.775 -13.953 6.023 1 95.19 181 GLU A CA 1
ATOM 1358 C C . GLU A 1 181 ? 3.482 -14.336 4.727 1 95.19 181 GLU A C 1
ATOM 1360 O O . GLU A 1 181 ? 4.699 -14.539 4.711 1 95.19 181 GLU A O 1
ATOM 1365 N N . ASP A 1 182 ? 2.754 -14.398 3.754 1 96.44 182 ASP A N 1
ATOM 1366 C CA . ASP A 1 182 ? 3.209 -14.664 2.393 1 96.44 182 ASP A CA 1
ATOM 1367 C C . ASP A 1 182 ? 2.188 -14.18 1.366 1 96.44 182 ASP A C 1
ATOM 1369 O O . ASP A 1 182 ? 0.98 -14.227 1.614 1 96.44 182 ASP A O 1
ATOM 1373 N N . ASP A 1 183 ? 2.623 -13.727 0.256 1 96.38 183 ASP A N 1
ATOM 1374 C CA . ASP A 1 183 ? 1.686 -13.234 -0.746 1 96.38 183 ASP A CA 1
ATOM 1375 C C . ASP A 1 183 ? 0.794 -14.359 -1.271 1 96.38 183 ASP A C 1
ATOM 1377 O O . ASP A 1 183 ? -0.346 -14.117 -1.673 1 96.38 183 ASP A O 1
ATOM 1381 N N . ASP A 1 184 ? 1.229 -15.594 -1.176 1 97.94 184 ASP A N 1
ATOM 1382 C CA . ASP A 1 184 ? 0.438 -16.75 -1.591 1 97.94 184 ASP A CA 1
ATOM 1383 C C . ASP A 1 184 ? -0.831 -16.875 -0.75 1 97.94 184 ASP A C 1
ATOM 1385 O O . ASP A 1 184 ? -1.785 -17.547 -1.154 1 97.94 184 ASP A O 1
ATOM 1389 N N . LEU A 1 185 ? -0.811 -16.328 0.438 1 98.12 185 LEU A N 1
ATOM 1390 C CA . LEU A 1 185 ? -1.994 -16.375 1.289 1 98.12 185 LEU A CA 1
ATOM 1391 C C . LEU A 1 185 ? -2.693 -15.016 1.331 1 98.12 185 LEU A C 1
ATOM 1393 O O . LEU A 1 185 ? -3.918 -14.953 1.471 1 98.12 185 LEU A O 1
ATOM 1397 N N . ASN A 1 186 ? -1.941 -13.953 1.154 1 97.06 186 ASN A N 1
ATOM 1398 C CA . ASN A 1 186 ? -2.549 -12.633 1.081 1 97.06 186 ASN A CA 1
ATOM 1399 C C . ASN A 1 186 ? -3.512 -12.523 -0.098 1 97.06 186 ASN A C 1
ATOM 1401 O O . ASN A 1 186 ? -4.586 -11.93 0.028 1 97.06 186 ASN A O 1
ATOM 1405 N N . TYR A 1 187 ? -3.178 -13.078 -1.192 1 97.81 187 TYR A N 1
ATOM 1406 C CA . TYR A 1 187 ? -3.963 -12.898 -2.408 1 97.81 187 TYR A CA 1
ATOM 1407 C C . TYR A 1 187 ? -5.309 -13.602 -2.301 1 97.81 187 TYR A C 1
ATOM 1409 O O . TYR A 1 187 ? -6.348 -13.023 -2.641 1 97.81 187 TYR A O 1
ATOM 1417 N N . PRO A 1 188 ? -5.379 -14.836 -1.806 1 97.94 188 PRO A N 1
ATOM 1418 C CA . PRO A 1 188 ? -6.719 -15.398 -1.625 1 97.94 188 PRO A CA 1
ATOM 1419 C C . PRO A 1 188 ? -7.551 -14.625 -0.598 1 97.94 188 PRO A C 1
ATOM 1421 O O . PRO A 1 188 ? -8.773 -14.539 -0.726 1 97.94 188 PRO A O 1
ATOM 1424 N N . ILE A 1 189 ? -6.914 -14.102 0.427 1 97.62 189 ILE A N 1
ATOM 1425 C CA . ILE A 1 189 ? -7.629 -13.273 1.39 1 97.62 189 ILE A CA 1
ATOM 1426 C C . ILE A 1 189 ? -8.18 -12.031 0.693 1 97.62 189 ILE A C 1
ATOM 1428 O O . ILE A 1 189 ? -9.32 -11.633 0.927 1 97.62 189 ILE A O 1
ATOM 1432 N N . LEU A 1 190 ? -7.438 -11.461 -0.198 1 97.62 190 LEU A N 1
ATOM 1433 C CA . LEU A 1 190 ? -7.875 -10.305 -0.97 1 97.62 190 LEU A CA 1
ATOM 1434 C C . LEU A 1 190 ? -9.008 -10.68 -1.922 1 97.62 190 LEU A C 1
ATOM 1436 O O . LEU A 1 190 ? -9.961 -9.922 -2.086 1 97.62 190 LEU A O 1
ATOM 1440 N N . ALA A 1 191 ? -8.883 -11.82 -2.543 1 98.44 191 ALA A N 1
ATOM 1441 C CA . ALA A 1 191 ? -9.938 -12.281 -3.441 1 98.44 191 ALA A CA 1
ATOM 1442 C C . ALA A 1 191 ? -11.25 -12.461 -2.693 1 98.44 191 ALA A C 1
ATOM 1444 O O . ALA A 1 191 ? -12.32 -12.172 -3.227 1 98.44 191 ALA A O 1
ATOM 1445 N N . LEU A 1 192 ? -11.141 -12.984 -1.507 1 98.06 192 LEU A N 1
ATOM 1446 C CA . LEU A 1 192 ? -12.32 -13.141 -0.659 1 98.06 192 LEU A CA 1
ATOM 1447 C C . LEU A 1 192 ? -12.984 -11.789 -0.409 1 98.06 192 LEU A C 1
ATOM 1449 O O . LEU A 1 192 ? -14.195 -11.648 -0.587 1 98.06 192 LEU A O 1
ATOM 1453 N N . ALA A 1 193 ? -12.18 -10.805 -0.063 1 97 193 ALA A N 1
ATOM 1454 C CA . ALA A 1 193 ? -12.695 -9.461 0.179 1 97 193 ALA A CA 1
ATOM 1455 C C . ALA A 1 193 ? -13.312 -8.875 -1.087 1 97 193 ALA A C 1
ATOM 1457 O O . ALA A 1 193 ? -14.336 -8.195 -1.025 1 97 193 ALA A O 1
ATOM 1458 N N . LEU A 1 194 ? -12.727 -9.133 -2.207 1 98.19 194 LEU A N 1
ATOM 1459 C CA . LEU A 1 194 ? -13.211 -8.656 -3.498 1 98.19 194 LEU A CA 1
ATOM 1460 C C . LEU A 1 194 ? -14.609 -9.188 -3.781 1 98.19 194 LEU A C 1
ATOM 1462 O O . LEU A 1 194 ? -15.508 -8.422 -4.137 1 98.19 194 LEU A O 1
ATOM 1466 N N . LEU A 1 195 ? -14.773 -10.445 -3.602 1 98.5 195 LEU A N 1
ATOM 1467 C CA . LEU A 1 195 ? -16.047 -11.078 -3.889 1 98.5 195 LEU A CA 1
ATOM 1468 C C . LEU A 1 195 ? -17.109 -10.648 -2.879 1 98.5 195 LEU A C 1
ATOM 1470 O O . LEU A 1 195 ? -18.281 -10.484 -3.232 1 98.5 195 LEU A O 1
ATOM 1474 N N . GLU A 1 196 ? -16.719 -10.508 -1.659 1 97.81 196 GLU A N 1
ATOM 1475 C CA . GLU A 1 196 ? -17.656 -10.047 -0.637 1 97.81 196 GLU A CA 1
ATOM 1476 C C . GLU A 1 196 ? -18.172 -8.641 -0.94 1 97.81 196 GLU A C 1
ATOM 1478 O O . GLU A 1 196 ? -19.328 -8.328 -0.688 1 97.81 196 GLU A O 1
ATOM 1483 N N . ARG A 1 197 ? -17.359 -7.848 -1.545 1 96.62 197 ARG A N 1
ATOM 1484 C CA . ARG A 1 197 ? -17.703 -6.449 -1.776 1 96.62 197 ARG A CA 1
ATOM 1485 C C . ARG A 1 197 ? -18.406 -6.273 -3.119 1 96.62 197 ARG A C 1
ATOM 1487 O O . ARG A 1 197 ? -19.359 -5.488 -3.232 1 96.62 197 ARG A O 1
ATOM 1494 N N . HIS A 1 198 ? -17.984 -7.039 -4.145 1 97.69 198 HIS A N 1
ATOM 1495 C CA . HIS A 1 198 ? -18.422 -6.707 -5.492 1 97.69 198 HIS A CA 1
ATOM 1496 C C . HIS A 1 198 ? -19.156 -7.879 -6.133 1 97.69 198 HIS A C 1
ATOM 1498 O O . HIS A 1 198 ? -19.719 -7.742 -7.227 1 97.69 198 HIS A O 1
ATOM 1504 N N . GLY A 1 199 ? -19.156 -9.008 -5.441 1 97.56 199 GLY A N 1
ATOM 1505 C CA . GLY A 1 199 ? -19.75 -10.188 -6.051 1 97.56 199 GLY A CA 1
ATOM 1506 C C . GLY A 1 199 ? -18.969 -10.688 -7.25 1 97.56 199 GLY A C 1
ATOM 1507 O O . GLY A 1 199 ? -17.812 -10.328 -7.445 1 97.56 199 GLY A O 1
ATOM 1508 N N . ARG A 1 200 ? -19.531 -11.516 -8.062 1 96.81 200 ARG A N 1
ATOM 1509 C CA . ARG A 1 200 ? -18.859 -12.227 -9.148 1 96.81 200 ARG A CA 1
ATOM 1510 C C . ARG A 1 200 ? -18.766 -11.352 -10.398 1 96.81 200 ARG A C 1
ATOM 1512 O O . ARG A 1 200 ? -18.109 -11.727 -11.375 1 96.81 200 ARG A O 1
ATOM 1519 N N . SER A 1 201 ? -19.391 -10.211 -10.359 1 97 201 SER A N 1
ATOM 1520 C CA . SER A 1 201 ? -19.375 -9.305 -11.508 1 97 201 SER A CA 1
ATOM 1521 C C . SER A 1 201 ? -18.297 -8.234 -11.344 1 97 201 SER A C 1
ATOM 1523 O O . SER A 1 201 ? -18.312 -7.223 -12.039 1 97 201 SER A O 1
ATOM 1525 N N . PHE A 1 202 ? -17.312 -8.484 -10.422 1 97.94 202 PHE A N 1
ATOM 1526 C CA . PHE A 1 202 ? -16.266 -7.492 -10.227 1 97.94 202 PHE A CA 1
ATOM 1527 C C . PHE A 1 202 ? -15.508 -7.25 -11.531 1 97.94 202 PHE A C 1
ATOM 1529 O O . PHE A 1 202 ? -15.43 -8.141 -12.383 1 97.94 202 PHE A O 1
ATOM 1536 N N . THR A 1 203 ? -14.961 -6.062 -11.664 1 97.88 203 THR A N 1
ATOM 1537 C CA . THR A 1 203 ? -14.18 -5.656 -12.828 1 97.88 203 THR A CA 1
ATOM 1538 C C . THR A 1 203 ? -12.695 -5.574 -12.484 1 97.88 203 THR A C 1
ATOM 1540 O O . THR A 1 203 ? -12.32 -5.652 -11.312 1 97.88 203 THR A O 1
ATOM 1543 N N . THR A 1 204 ? -11.883 -5.496 -13.484 1 98.19 204 THR A N 1
ATOM 1544 C CA . THR A 1 204 ? -10.453 -5.312 -13.258 1 98.19 204 THR A CA 1
ATOM 1545 C C . THR A 1 204 ? -10.188 -4.023 -12.492 1 98.19 204 THR A C 1
ATOM 1547 O O . THR A 1 204 ? -9.266 -3.961 -11.672 1 98.19 204 THR A O 1
ATOM 1550 N N . ASP A 1 205 ? -11.016 -2.988 -12.68 1 97.75 205 ASP A N 1
ATOM 1551 C CA . ASP A 1 205 ? -10.898 -1.745 -11.922 1 97.75 205 ASP A CA 1
ATOM 1552 C C . ASP A 1 205 ? -11.164 -1.979 -10.438 1 97.75 205 ASP A C 1
ATOM 1554 O O . ASP A 1 205 ? -10.555 -1.334 -9.586 1 97.75 205 ASP A O 1
ATOM 1558 N N . ASP A 1 206 ? -12.078 -2.863 -10.156 1 98.19 206 ASP A N 1
ATOM 1559 C CA . ASP A 1 206 ? -12.359 -3.201 -8.766 1 98.19 206 ASP A CA 1
ATOM 1560 C C . ASP A 1 206 ? -11.148 -3.859 -8.102 1 98.19 206 ASP A C 1
ATOM 1562 O O . ASP A 1 206 ? -10.875 -3.621 -6.926 1 98.19 206 ASP A O 1
ATOM 1566 N N . VAL A 1 207 ? -10.414 -4.668 -8.867 1 98.5 207 VAL A N 1
ATOM 1567 C CA . VAL A 1 207 ? -9.195 -5.301 -8.359 1 98.5 207 VAL A CA 1
ATOM 1568 C C . VAL A 1 207 ? -8.148 -4.234 -8.062 1 98.5 207 VAL A C 1
ATOM 1570 O O . VAL A 1 207 ? -7.508 -4.266 -7.004 1 98.5 207 VAL A O 1
ATOM 1573 N N . ALA A 1 208 ? -7.988 -3.328 -8.977 1 98.31 208 ALA A N 1
ATOM 1574 C CA . ALA A 1 208 ? -7.039 -2.234 -8.789 1 98.31 208 ALA A CA 1
ATOM 1575 C C . ALA A 1 208 ? -7.359 -1.448 -7.52 1 98.31 208 ALA A C 1
ATOM 1577 O O . ALA A 1 208 ? -6.473 -1.183 -6.703 1 98.31 208 ALA A O 1
ATOM 1578 N N . GLN A 1 209 ? -8.625 -1.111 -7.375 1 97.19 209 GLN A N 1
ATOM 1579 C CA . GLN A 1 209 ? -9.055 -0.35 -6.203 1 97.19 209 GLN A CA 1
ATOM 1580 C C . GLN A 1 209 ? -8.836 -1.146 -4.922 1 97.19 209 GLN A C 1
ATOM 1582 O O . GLN A 1 209 ? -8.453 -0.583 -3.893 1 97.19 209 GLN A O 1
ATOM 1587 N N . LEU A 1 210 ? -9.102 -2.424 -4.992 1 96.88 210 LEU A N 1
ATOM 1588 C CA . LEU A 1 210 ? -8.883 -3.305 -3.85 1 96.88 210 LEU A CA 1
ATOM 1589 C C . LEU A 1 210 ? -7.422 -3.264 -3.408 1 96.88 210 LEU A C 1
ATOM 1591 O O . LEU A 1 210 ? -7.133 -3.205 -2.211 1 96.88 210 LEU A O 1
ATOM 1595 N N . TRP A 1 211 ? -6.492 -3.361 -4.383 1 97.38 211 TRP A N 1
ATOM 1596 C CA . TRP A 1 211 ? -5.07 -3.297 -4.062 1 97.38 211 TRP A CA 1
ATOM 1597 C C . TRP A 1 211 ? -4.723 -1.976 -3.383 1 97.38 211 TRP A C 1
ATOM 1599 O O . TRP A 1 211 ? -4.078 -1.96 -2.332 1 97.38 211 TRP A O 1
ATOM 1609 N N . LEU A 1 212 ? -5.219 -0.894 -3.928 1 96.5 212 LEU A N 1
ATOM 1610 C CA . LEU A 1 212 ? -4.918 0.437 -3.408 1 96.5 212 LEU A CA 1
ATOM 1611 C C . LEU A 1 212 ? -5.43 0.591 -1.98 1 96.5 212 LEU A C 1
ATOM 1613 O O . LEU A 1 212 ? -4.785 1.239 -1.153 1 96.5 212 LEU A O 1
ATOM 1617 N N . ASP A 1 213 ? -6.52 -0.045 -1.691 1 94.5 213 ASP A N 1
ATOM 1618 C CA . ASP A 1 213 ? -7.18 0.149 -0.404 1 94.5 213 ASP A CA 1
ATOM 1619 C C . ASP A 1 213 ? -6.555 -0.735 0.672 1 94.5 213 ASP A C 1
ATOM 1621 O O . ASP A 1 213 ? -6.598 -0.403 1.858 1 94.5 213 ASP A O 1
ATOM 1625 N N . ASN A 1 214 ? -5.934 -1.838 0.21 1 95.12 214 ASN A N 1
ATOM 1626 C CA . ASN A 1 214 ? -5.699 -2.85 1.236 1 95.12 214 ASN A CA 1
ATOM 1627 C C . ASN A 1 214 ? -4.266 -3.371 1.195 1 95.12 214 ASN A C 1
ATOM 1629 O O . ASN A 1 214 ? -3.791 -3.971 2.162 1 95.12 214 ASN A O 1
ATOM 1633 N N . LEU A 1 215 ? -3.611 -3.199 0.12 1 96.25 215 LEU A N 1
ATOM 1634 C CA . LEU A 1 215 ? -2.354 -3.902 -0.109 1 96.25 215 LEU A CA 1
ATOM 1635 C C . LEU A 1 215 ? -1.183 -2.924 -0.138 1 96.25 215 LEU A C 1
ATOM 1637 O O . LEU A 1 215 ? -1.043 -2.145 -1.084 1 96.25 215 LEU A O 1
ATOM 1641 N N . PRO A 1 216 ? -0.28 -2.959 0.87 1 95.69 216 PRO A N 1
ATOM 1642 C CA . PRO A 1 216 ? 0.94 -2.158 0.746 1 95.69 216 PRO A CA 1
ATOM 1643 C C . PRO A 1 216 ? 1.807 -2.58 -0.438 1 95.69 216 PRO A C 1
ATOM 1645 O O . PRO A 1 216 ? 2.006 -3.775 -0.666 1 95.69 216 PRO A O 1
ATOM 1648 N N . ALA A 1 217 ? 2.342 -1.679 -1.132 1 96.25 217 ALA A N 1
ATOM 1649 C CA . ALA A 1 217 ? 3.037 -1.972 -2.383 1 96.25 217 ALA A CA 1
ATOM 1650 C C . ALA A 1 217 ? 4.305 -2.783 -2.131 1 96.25 217 ALA A C 1
ATOM 1652 O O . ALA A 1 217 ? 4.742 -3.547 -2.994 1 96.25 217 ALA A O 1
ATOM 1653 N N . GLY A 1 218 ? 4.848 -2.645 -0.926 1 94.62 218 GLY A N 1
ATOM 1654 C CA . GLY A 1 218 ? 6.059 -3.379 -0.593 1 94.62 218 GLY A CA 1
ATOM 1655 C C . GLY A 1 218 ? 5.832 -4.871 -0.452 1 94.62 218 GLY A C 1
ATOM 1656 O O . GLY A 1 218 ? 6.785 -5.652 -0.43 1 94.62 218 GLY A O 1
ATOM 1657 N N . ARG A 1 219 ? 4.562 -5.25 -0.459 1 93.94 219 ARG A N 1
ATOM 1658 C CA . ARG A 1 219 ? 4.203 -6.656 -0.326 1 93.94 219 ARG A CA 1
ATOM 1659 C C . ARG A 1 219 ? 3.922 -7.281 -1.689 1 93.94 219 ARG A C 1
ATOM 1661 O O . ARG A 1 219 ? 3.496 -8.438 -1.774 1 93.94 219 ARG A O 1
ATOM 1668 N N . THR A 1 220 ? 4.129 -6.512 -2.721 1 95.94 220 THR A N 1
ATOM 1669 C CA . THR A 1 220 ? 3.98 -7.004 -4.086 1 95.94 220 THR A CA 1
ATOM 1670 C C . THR A 1 220 ? 5.344 -7.152 -4.758 1 95.94 220 THR A C 1
ATOM 1672 O O . THR A 1 220 ? 6.312 -6.504 -4.359 1 95.94 220 THR A O 1
ATOM 1675 N N . PHE A 1 221 ? 5.398 -7.992 -5.773 1 95.5 221 PHE A N 1
ATOM 1676 C CA . PHE A 1 221 ? 6.648 -8.273 -6.473 1 95.5 221 PHE A CA 1
ATOM 1677 C C . PHE A 1 221 ? 6.426 -8.328 -7.98 1 95.5 221 PHE A C 1
ATOM 1679 O O . PHE A 1 221 ? 5.316 -8.602 -8.438 1 95.5 221 PHE A O 1
ATOM 1686 N N . THR A 1 222 ? 7.395 -7.984 -8.68 1 97.69 222 THR A N 1
ATOM 1687 C CA . THR A 1 222 ? 7.512 -8.18 -10.125 1 97.69 222 THR A CA 1
ATOM 1688 C C . THR A 1 222 ? 6.336 -7.539 -10.852 1 97.69 222 THR A C 1
ATOM 1690 O O . THR A 1 222 ? 6.219 -6.312 -10.891 1 97.69 222 THR A O 1
ATOM 1693 N N . ALA A 1 223 ? 5.438 -8.383 -11.484 1 98.62 223 ALA A N 1
ATOM 1694 C CA . ALA A 1 223 ? 4.359 -7.852 -12.32 1 98.62 223 ALA A CA 1
ATOM 1695 C C . ALA A 1 223 ? 3.361 -7.059 -11.477 1 98.62 223 ALA A C 1
ATOM 1697 O O . ALA A 1 223 ? 2.85 -6.027 -11.922 1 98.62 223 ALA A O 1
ATOM 1698 N N . GLU A 1 224 ? 3.102 -7.559 -10.32 1 98.44 224 GLU A N 1
ATOM 1699 C CA . GLU A 1 224 ? 2.15 -6.883 -9.445 1 98.44 224 GLU A CA 1
ATOM 1700 C C . GLU A 1 224 ? 2.68 -5.52 -9.008 1 98.44 224 GLU A C 1
ATOM 1702 O O . GLU A 1 224 ? 1.929 -4.543 -8.953 1 98.44 224 GLU A O 1
ATOM 1707 N N . ARG A 1 225 ? 3.951 -5.445 -8.703 1 97.81 225 ARG A N 1
ATOM 1708 C CA . ARG A 1 225 ? 4.531 -4.168 -8.297 1 97.81 225 ARG A CA 1
ATOM 1709 C C . ARG A 1 225 ? 4.531 -3.172 -9.453 1 97.81 225 ARG A C 1
ATOM 1711 O O . ARG A 1 225 ? 4.242 -1.99 -9.258 1 97.81 225 ARG A O 1
ATOM 1718 N N . ALA A 1 226 ? 4.895 -3.662 -10.617 1 98.38 226 ALA A N 1
ATOM 1719 C CA . ALA A 1 226 ? 4.863 -2.801 -11.797 1 98.38 226 ALA A CA 1
ATOM 1720 C C . ALA A 1 226 ? 3.451 -2.275 -12.055 1 98.38 226 ALA A C 1
ATOM 1722 O O . ALA A 1 226 ? 3.266 -1.089 -12.336 1 98.38 226 ALA A O 1
ATOM 1723 N N . ALA A 1 227 ? 2.51 -3.162 -11.945 1 98.69 227 ALA A N 1
ATOM 1724 C CA . ALA A 1 227 ? 1.122 -2.758 -12.164 1 98.69 227 ALA A CA 1
ATOM 1725 C C . ALA A 1 227 ? 0.675 -1.755 -11.102 1 98.69 227 ALA A C 1
ATOM 1727 O O . ALA A 1 227 ? -0.033 -0.792 -11.406 1 98.69 227 ALA A O 1
ATOM 1728 N N . TYR A 1 228 ? 1.071 -2 -9.852 1 98.44 228 TYR A N 1
ATOM 1729 C CA . TYR A 1 228 ? 0.75 -1.094 -8.75 1 98.44 228 TYR A CA 1
ATOM 1730 C C . TYR A 1 228 ? 1.28 0.307 -9.031 1 98.44 228 TYR A C 1
ATOM 1732 O O . TYR A 1 228 ? 0.553 1.293 -8.891 1 98.44 228 TYR A O 1
ATOM 1740 N N . ARG A 1 229 ? 2.527 0.402 -9.422 1 98.12 229 ARG A N 1
ATOM 1741 C CA . ARG A 1 229 ? 3.137 1.666 -9.828 1 98.12 229 ARG A CA 1
ATOM 1742 C C . ARG A 1 229 ? 2.344 2.32 -10.953 1 98.12 229 ARG A C 1
ATOM 1744 O O . ARG A 1 229 ? 2.082 3.523 -10.922 1 98.12 229 ARG A O 1
ATOM 1751 N N . ASN A 1 230 ? 1.936 1.515 -11.914 1 98.19 230 ASN A N 1
ATOM 1752 C CA . ASN A 1 230 ? 1.221 2.029 -13.078 1 98.19 230 ASN A CA 1
ATOM 1753 C C . ASN A 1 230 ? -0.148 2.582 -12.695 1 98.19 230 ASN A C 1
ATOM 1755 O O . ASN A 1 230 ? -0.6 3.58 -13.258 1 98.19 230 ASN A O 1
ATOM 1759 N N . ILE A 1 231 ? -0.807 1.924 -11.727 1 98.12 231 ILE A N 1
ATOM 1760 C CA . ILE A 1 231 ? -2.074 2.447 -11.227 1 98.12 231 ILE A CA 1
ATOM 1761 C C . ILE A 1 231 ? -1.859 3.836 -10.633 1 98.12 231 ILE A C 1
ATOM 1763 O O . ILE A 1 231 ? -2.592 4.777 -10.953 1 98.12 231 ILE A O 1
ATOM 1767 N N . LEU A 1 232 ? -0.814 3.973 -9.852 1 97.69 232 LEU A N 1
ATOM 1768 C CA . LEU A 1 232 ? -0.54 5.234 -9.172 1 97.69 232 LEU A CA 1
ATOM 1769 C C . LEU A 1 232 ? -0.1 6.305 -10.164 1 97.69 232 LEU A C 1
ATOM 1771 O O . LEU A 1 232 ? -0.203 7.5 -9.883 1 97.69 232 LEU A O 1
ATOM 1775 N N . ASP A 1 233 ? 0.358 5.863 -11.312 1 96.19 233 ASP A N 1
ATOM 1776 C CA . ASP A 1 233 ? 0.773 6.789 -12.359 1 96.19 233 ASP A CA 1
ATOM 1777 C C . ASP A 1 233 ? -0.36 7.039 -13.352 1 96.19 233 ASP A C 1
ATOM 1779 O O . ASP A 1 233 ? -0.128 7.547 -14.453 1 96.19 233 ASP A O 1
ATOM 1783 N N . ALA A 1 234 ? -1.582 6.539 -13.047 1 94.94 234 ALA A N 1
ATOM 1784 C CA . ALA A 1 234 ? -2.822 6.758 -13.781 1 94.94 234 ALA A CA 1
ATOM 1785 C C . ALA A 1 234 ? -2.752 6.129 -15.172 1 94.94 234 ALA A C 1
ATOM 1787 O O . ALA A 1 234 ? -3.32 6.66 -16.125 1 94.94 234 ALA A O 1
ATOM 1788 N N . VAL A 1 235 ? -1.964 5.113 -15.305 1 95.19 235 VAL A N 1
ATOM 1789 C CA . VAL A 1 235 ? -2.047 4.293 -16.516 1 95.19 235 VAL A CA 1
ATOM 1790 C C . VAL A 1 235 ? -3.404 3.594 -16.562 1 95.19 235 VAL A C 1
ATOM 1792 O O . VAL A 1 235 ? -3.844 2.998 -15.578 1 95.19 235 VAL A O 1
ATOM 1795 N N . PRO A 1 236 ? -4.062 3.688 -17.688 1 92.38 236 PRO A N 1
ATOM 1796 C CA . PRO A 1 236 ? -5.391 3.072 -17.75 1 92.38 236 PRO A CA 1
ATOM 1797 C C . PRO A 1 236 ? -5.34 1.552 -17.609 1 92.38 236 PRO A C 1
ATOM 1799 O O . PRO A 1 236 ? -4.469 0.903 -18.188 1 92.38 236 PRO A O 1
ATOM 1802 N N . VAL A 1 237 ? -6.207 0.996 -16.922 1 91.88 237 VAL A N 1
ATOM 1803 C CA . VAL A 1 237 ? -6.426 -0.446 -16.875 1 91.88 237 VAL A CA 1
ATOM 1804 C C . VAL A 1 237 ? -7.055 -0.927 -18.172 1 91.88 237 VAL A C 1
ATOM 1806 O O . VAL A 1 237 ? -8.039 -0.351 -18.641 1 91.88 237 VAL A O 1
ATOM 1809 N N . PRO A 1 238 ? -6.535 -1.861 -18.844 1 92.75 238 PRO A N 1
ATOM 1810 C CA . PRO A 1 238 ? -5.559 -2.822 -18.328 1 92.75 238 PRO A CA 1
ATOM 1811 C C . PRO A 1 238 ? -4.152 -2.59 -18.891 1 92.75 238 PRO A C 1
ATOM 1813 O O . PRO A 1 238 ? -3.336 -3.514 -18.906 1 92.75 238 PRO A O 1
ATOM 1816 N N . GLU A 1 239 ? -3.857 -1.355 -19.375 1 94.62 239 GLU A N 1
ATOM 1817 C CA . GLU A 1 239 ? -2.516 -1.043 -19.859 1 94.62 239 GLU A CA 1
ATOM 1818 C C . GLU A 1 239 ? -1.49 -1.126 -18.734 1 94.62 239 GLU A C 1
ATOM 1820 O O . GLU A 1 239 ? -0.285 -1.179 -18.984 1 94.62 239 GLU A O 1
ATOM 1825 N N . THR A 1 240 ? -2.016 -1.22 -17.516 1 97.5 240 THR A N 1
ATOM 1826 C CA . THR A 1 240 ? -1.156 -1.369 -16.344 1 97.5 240 THR A CA 1
ATOM 1827 C C . THR A 1 240 ? -0.347 -2.66 -16.422 1 97.5 240 THR A C 1
ATOM 1829 O O . THR A 1 240 ? 0.721 -2.771 -15.82 1 97.5 240 THR A O 1
ATOM 1832 N N . ALA A 1 241 ? -0.804 -3.639 -17.203 1 97.81 241 ALA A N 1
ATOM 1833 C CA . ALA A 1 241 ? -0.158 -4.945 -17.297 1 97.81 241 ALA A CA 1
ATOM 1834 C C . ALA A 1 241 ? 1.072 -4.895 -18.188 1 97.81 241 ALA A C 1
ATOM 1836 O O . ALA A 1 241 ? 1.958 -5.746 -18.094 1 97.81 241 ALA A O 1
ATOM 1837 N N . THR A 1 242 ? 1.146 -3.832 -19.062 1 96.81 242 THR A N 1
ATOM 1838 C CA . THR A 1 242 ? 2.17 -3.912 -20.109 1 96.81 242 THR A CA 1
ATOM 1839 C C . THR A 1 242 ? 3.143 -2.74 -20 1 96.81 242 THR A C 1
ATOM 1841 O O . THR A 1 242 ? 4.305 -2.855 -20.391 1 96.81 242 THR A O 1
ATOM 1844 N N . HIS A 1 243 ? 2.672 -1.591 -19.469 1 97.12 243 HIS A N 1
ATOM 1845 C CA . HIS A 1 243 ? 3.533 -0.417 -19.391 1 97.12 243 HIS A CA 1
ATOM 1846 C C . HIS A 1 243 ? 4.715 -0.66 -18.453 1 97.12 243 HIS A C 1
ATOM 1848 O O . HIS A 1 243 ? 4.535 -0.795 -17.25 1 97.12 243 HIS A O 1
ATOM 1854 N N . HIS A 1 244 ? 5.906 -0.704 -19.047 1 98 244 HIS A N 1
ATOM 1855 C CA . HIS A 1 244 ? 7.133 -0.916 -18.297 1 98 244 HIS A CA 1
ATOM 1856 C C . HIS A 1 244 ? 6.992 -2.09 -17.328 1 98 244 HIS A C 1
ATOM 1858 O O . HIS A 1 244 ? 7.375 -1.991 -16.172 1 98 244 HIS A O 1
ATOM 1864 N N . ASN A 1 245 ? 6.344 -3.164 -17.781 1 98.31 245 ASN A N 1
ATOM 1865 C CA . ASN A 1 245 ? 6.137 -4.359 -16.969 1 98.31 245 ASN A CA 1
ATOM 1866 C C . ASN A 1 245 ? 6.645 -5.613 -17.672 1 98.31 245 ASN A C 1
ATOM 1868 O O . ASN A 1 245 ? 5.859 -6.348 -18.281 1 98.31 245 ASN A O 1
ATOM 1872 N N . PRO A 1 246 ? 7.934 -5.84 -17.578 1 98.31 246 PRO A N 1
ATOM 1873 C CA . PRO A 1 246 ? 8.516 -6.992 -18.266 1 98.31 246 PRO A CA 1
ATOM 1874 C C . PRO A 1 246 ? 8.148 -8.32 -17.609 1 98.31 246 PRO A C 1
ATOM 1876 O O . PRO A 1 246 ? 8.508 -9.383 -18.125 1 98.31 246 PRO A O 1
ATOM 1879 N N . PHE A 1 247 ? 7.395 -8.312 -16.547 1 98.62 247 PHE A N 1
ATOM 1880 C CA . PHE A 1 247 ? 7.133 -9.508 -15.742 1 98.62 247 PHE A CA 1
ATOM 1881 C C . PHE A 1 247 ? 5.75 -10.078 -16.047 1 98.62 247 PHE A C 1
ATOM 1883 O O . PHE A 1 247 ? 5.266 -10.953 -15.336 1 98.62 247 PHE A O 1
ATOM 1890 N N . ARG A 1 248 ? 5.086 -9.648 -17.047 1 98.19 248 ARG A N 1
ATOM 1891 C CA . ARG A 1 248 ? 3.666 -9.828 -17.344 1 98.19 248 ARG A CA 1
ATOM 1892 C C . ARG A 1 248 ? 3.357 -11.289 -17.672 1 98.19 248 ARG A C 1
ATOM 1894 O O . ARG A 1 248 ? 2.189 -11.672 -17.766 1 98.19 248 ARG A O 1
ATOM 1901 N N . GLU A 1 249 ? 4.336 -12.18 -17.781 1 98.38 249 GLU A N 1
ATOM 1902 C CA . GLU A 1 249 ? 4.078 -13.602 -17.953 1 98.38 249 GLU A CA 1
ATOM 1903 C C . GLU A 1 249 ? 4.707 -14.422 -16.828 1 98.38 249 GLU A C 1
ATOM 1905 O O . GLU A 1 249 ? 4.945 -15.625 -17 1 98.38 249 GLU A O 1
ATOM 1910 N N . TRP A 1 250 ? 5.035 -13.797 -15.773 1 98.5 250 TRP A N 1
ATOM 1911 C CA . TRP A 1 250 ? 5.559 -14.508 -14.609 1 98.5 250 TRP A CA 1
ATOM 1912 C C . TRP A 1 250 ? 4.426 -15.039 -13.734 1 98.5 250 TRP A C 1
ATOM 1914 O O . TRP A 1 250 ? 3.25 -14.875 -14.062 1 98.5 250 TRP A O 1
ATOM 1924 N N . ILE A 1 251 ? 4.668 -15.703 -12.672 1 98.5 251 ILE A N 1
ATOM 1925 C CA . ILE A 1 251 ? 3.785 -16.625 -11.977 1 98.5 251 ILE A CA 1
ATOM 1926 C C . ILE A 1 251 ? 2.812 -15.852 -11.094 1 98.5 251 ILE A C 1
ATOM 1928 O O . ILE A 1 251 ? 1.831 -16.406 -10.594 1 98.5 251 ILE A O 1
ATOM 1932 N N . GLY A 1 252 ? 2.969 -14.531 -10.953 1 98.38 252 GLY A N 1
ATOM 1933 C CA . GLY A 1 252 ? 2.217 -13.734 -9.992 1 98.38 252 GLY A CA 1
ATOM 1934 C C . GLY A 1 252 ? 0.716 -13.922 -10.109 1 98.38 252 GLY A C 1
ATOM 1935 O O . GLY A 1 252 ? 0.024 -14.07 -9.102 1 98.38 252 GLY A O 1
ATOM 1936 N N . ALA A 1 253 ? 0.19 -13.961 -11.273 1 98.62 253 ALA A N 1
ATOM 1937 C CA . ALA A 1 253 ? -1.25 -14.109 -11.461 1 98.62 253 ALA A CA 1
ATOM 1938 C C . ALA A 1 253 ? -1.695 -15.539 -11.156 1 98.62 253 ALA A C 1
ATOM 1940 O O . ALA A 1 253 ? -2.793 -15.75 -10.633 1 98.62 253 ALA A O 1
ATOM 1941 N N . LEU A 1 254 ? -0.852 -16.453 -11.445 1 98.81 254 LEU A N 1
ATOM 1942 C CA . LEU A 1 254 ? -1.164 -17.859 -11.188 1 98.81 254 LEU A CA 1
ATOM 1943 C C . LEU A 1 254 ? -1.366 -18.109 -9.695 1 98.81 254 LEU A C 1
ATOM 1945 O O . LEU A 1 254 ? -2.227 -18.906 -9.305 1 98.81 254 LEU A O 1
ATOM 1949 N N . ILE A 1 255 ? -0.676 -17.406 -8.859 1 98.5 255 ILE A N 1
ATOM 1950 C CA . ILE A 1 255 ? -0.686 -17.75 -7.438 1 98.5 255 ILE A CA 1
ATOM 1951 C C . ILE A 1 255 ? -1.773 -16.953 -6.723 1 98.5 255 ILE A C 1
ATOM 1953 O O . ILE A 1 255 ? -1.893 -17.031 -5.496 1 98.5 255 ILE A O 1
ATOM 1957 N N . ARG A 1 256 ? -2.6 -16.234 -7.418 1 97.69 256 ARG A N 1
ATOM 1958 C CA . ARG A 1 256 ? -3.502 -15.383 -6.652 1 97.69 256 ARG A CA 1
ATOM 1959 C C . ARG A 1 256 ? -4.957 -15.664 -7.008 1 97.69 256 ARG A C 1
ATOM 1961 O O . ARG A 1 256 ? -5.859 -14.945 -6.57 1 97.69 256 ARG A O 1
ATOM 1968 N N . THR A 1 257 ? -5.301 -16.828 -7.699 1 98.25 257 THR A N 1
ATOM 1969 C CA . THR A 1 257 ? -6.66 -16.969 -8.211 1 98.25 257 THR A CA 1
ATOM 1970 C C . THR A 1 257 ? -7.305 -18.25 -7.707 1 98.25 257 THR A C 1
ATOM 1972 O O . THR A 1 257 ? -8.391 -18.625 -8.148 1 98.25 257 THR A O 1
ATOM 1975 N N . ASP A 1 258 ? -6.672 -18.938 -6.746 1 98.44 258 ASP A N 1
ATOM 1976 C CA . ASP A 1 258 ? -7.215 -20.188 -6.219 1 98.44 258 ASP A CA 1
ATOM 1977 C C . ASP A 1 258 ? -8.617 -19.984 -5.645 1 98.44 258 ASP A C 1
ATOM 1979 O O . ASP A 1 258 ? -9.523 -20.766 -5.91 1 98.44 258 ASP A O 1
ATOM 1983 N N . LEU A 1 259 ? -8.812 -18.922 -4.891 1 98.81 259 LEU A N 1
ATOM 1984 C CA . LEU A 1 259 ? -10.078 -18.672 -4.219 1 98.81 259 LEU A CA 1
ATOM 1985 C C . LEU A 1 259 ? -11.211 -18.516 -5.227 1 98.81 259 LEU A C 1
ATOM 1987 O O . LEU A 1 259 ? -12.344 -18.953 -4.969 1 98.81 259 LEU A O 1
ATOM 1991 N N . LEU A 1 260 ? -10.922 -17.984 -6.371 1 98.75 260 LEU A N 1
ATOM 1992 C CA . LEU A 1 260 ? -11.93 -17.797 -7.41 1 98.75 260 LEU A CA 1
ATOM 1993 C C . LEU A 1 260 ? -12.422 -19.141 -7.938 1 98.75 260 LEU A C 1
ATOM 1995 O O . LEU A 1 260 ? -13.547 -19.25 -8.414 1 98.75 260 LEU A O 1
ATOM 1999 N N . GLY A 1 261 ? -11.562 -20.141 -7.855 1 98.69 261 GLY A N 1
ATOM 2000 C CA . GLY A 1 261 ? -11.961 -21.5 -8.172 1 98.69 261 GLY A CA 1
ATOM 2001 C C . GLY A 1 261 ? -12.75 -22.172 -7.055 1 98.69 261 GLY A C 1
ATOM 2002 O O . GLY A 1 261 ? -13.773 -22.812 -7.305 1 98.69 261 GLY A O 1
ATOM 2003 N N . TRP A 1 262 ? -12.312 -21.969 -5.785 1 98.69 262 TRP A N 1
ATOM 2004 C CA . TRP A 1 262 ? -12.953 -22.609 -4.637 1 98.69 262 TRP A CA 1
ATOM 2005 C C . TRP A 1 262 ? -14.414 -22.188 -4.523 1 98.69 262 TRP A C 1
ATOM 2007 O O . TRP A 1 262 ? -15.266 -22.953 -4.078 1 98.69 262 TRP A O 1
ATOM 2017 N N . VAL A 1 263 ? -14.711 -20.953 -4.969 1 98.44 263 VAL A N 1
ATOM 2018 C CA . VAL A 1 263 ? -16.078 -20.453 -4.844 1 98.44 263 VAL A CA 1
ATOM 2019 C C . VAL A 1 263 ? -16.891 -20.844 -6.078 1 98.44 263 VAL A C 1
ATOM 2021 O O . VAL A 1 263 ? -18.047 -20.453 -6.215 1 98.44 263 VAL A O 1
ATOM 2024 N N . SER A 1 264 ? -16.297 -21.562 -7.004 1 97.88 264 SER A N 1
ATOM 2025 C CA . SER A 1 264 ? -16.938 -21.984 -8.242 1 97.88 264 SER A CA 1
ATOM 2026 C C . SER A 1 264 ? -16.859 -23.5 -8.414 1 97.88 264 SER A C 1
ATOM 2028 O O . SER A 1 264 ? -16.359 -24 -9.43 1 97.88 264 SER A O 1
ATOM 2030 N N . PRO A 1 265 ? -17.453 -24.234 -7.449 1 98.06 265 PRO A N 1
ATOM 2031 C CA . PRO A 1 265 ? -17.312 -25.688 -7.504 1 98.06 265 PRO A CA 1
ATOM 2032 C C . PRO A 1 265 ? -17.844 -26.281 -8.805 1 98.06 265 PRO A C 1
ATOM 2034 O O . PRO A 1 265 ? -19.047 -26.172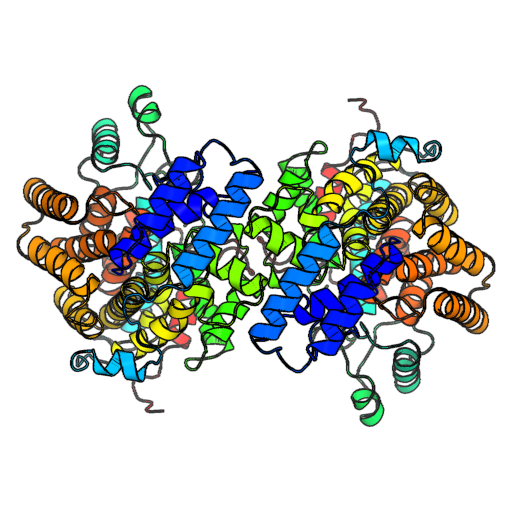 -9.094 1 98.06 265 PRO A O 1
ATOM 2037 N N . GLY A 1 266 ? -16.906 -26.859 -9.57 1 97.19 266 GLY A N 1
ATOM 2038 C CA . GLY A 1 266 ? -17.25 -27.578 -10.781 1 97.19 266 GLY A CA 1
ATOM 2039 C C . GLY A 1 266 ? -17.469 -26.656 -11.977 1 97.19 266 GLY A C 1
ATOM 2040 O O . GLY A 1 266 ? -17.625 -27.141 -13.102 1 97.19 266 GLY A O 1
ATOM 2041 N N . ASP A 1 267 ? -17.562 -25.375 -11.773 1 97.19 267 ASP A N 1
ATOM 2042 C CA . ASP A 1 267 ? -17.703 -24.406 -12.852 1 97.19 267 ASP A CA 1
ATOM 2043 C C . ASP A 1 267 ? -16.359 -23.828 -13.266 1 97.19 267 ASP A C 1
ATOM 2045 O O . ASP A 1 267 ? -16.094 -22.641 -13.078 1 97.19 267 ASP A O 1
ATOM 2049 N N . VAL A 1 268 ? -15.594 -24.656 -13.922 1 97.94 268 VAL A N 1
ATOM 2050 C CA . VAL A 1 268 ? -14.211 -24.359 -14.273 1 97.94 268 VAL A CA 1
ATOM 2051 C C . VAL A 1 268 ? -14.164 -23.141 -15.195 1 97.94 268 VAL A C 1
ATOM 2053 O O . VAL A 1 268 ? -13.273 -22.297 -15.062 1 97.94 268 VAL A O 1
ATOM 2056 N N . ARG A 1 269 ? -15.094 -23 -16.094 1 97.81 269 ARG A N 1
ATOM 2057 C CA . ARG A 1 269 ? -15.141 -21.875 -17.016 1 97.81 269 ARG A CA 1
ATOM 2058 C C . ARG A 1 269 ? -15.438 -20.578 -16.266 1 97.81 269 ARG A C 1
ATOM 2060 O O . ARG A 1 269 ? -14.828 -19.531 -16.547 1 97.81 269 ARG A O 1
ATOM 2067 N N . GLY A 1 270 ? -16.438 -20.656 -15.375 1 97.19 270 GLY A N 1
ATOM 2068 C CA . GLY A 1 270 ? -16.734 -19.484 -14.555 1 97.19 270 GLY A CA 1
ATOM 2069 C C . GLY A 1 270 ? -15.57 -19.031 -13.711 1 97.19 270 GLY A C 1
ATOM 2070 O O . GLY A 1 270 ? -15.312 -17.828 -13.586 1 97.19 270 GLY A O 1
ATOM 2071 N N . ALA A 1 271 ? -14.859 -19.984 -13.125 1 98.31 271 ALA A N 1
ATOM 2072 C CA . ALA A 1 271 ? -13.664 -19.672 -12.344 1 98.31 271 ALA A CA 1
ATOM 2073 C C . ALA A 1 271 ? -12.602 -18.984 -13.203 1 98.31 271 ALA A C 1
ATOM 2075 O O . ALA A 1 271 ? -11.984 -18.016 -12.781 1 98.31 271 ALA A O 1
ATOM 2076 N N . ALA A 1 272 ? -12.414 -19.484 -14.375 1 98.69 272 ALA A N 1
ATOM 2077 C CA . ALA A 1 272 ? -11.43 -18.922 -15.305 1 98.69 272 ALA A CA 1
ATOM 2078 C C . ALA A 1 272 ? -11.789 -17.484 -15.695 1 98.69 272 ALA A C 1
ATOM 2080 O O . ALA A 1 272 ? -10.914 -16.641 -15.852 1 98.69 272 ALA A O 1
ATOM 2081 N N . ARG A 1 273 ? -13.062 -17.234 -15.891 1 98.56 273 ARG A N 1
ATOM 2082 C CA . ARG A 1 273 ? -13.5 -15.891 -16.234 1 98.56 273 ARG A CA 1
ATOM 2083 C C . ARG A 1 273 ? -13.164 -14.898 -15.117 1 98.56 273 ARG A C 1
ATOM 2085 O O . ARG A 1 273 ? -12.695 -13.789 -15.383 1 98.56 273 ARG A O 1
ATOM 2092 N N . LEU A 1 274 ? -13.445 -15.32 -13.898 1 98.62 274 LEU A N 1
ATOM 2093 C CA . LEU A 1 274 ? -13.094 -14.477 -12.758 1 98.62 274 LEU A CA 1
ATOM 2094 C C . LEU A 1 274 ? -11.594 -14.25 -12.695 1 98.62 274 LEU A C 1
ATOM 2096 O O . LEU A 1 274 ? -11.141 -13.125 -12.445 1 98.62 274 LEU A O 1
ATOM 2100 N N . ALA A 1 275 ? -10.836 -15.305 -12.914 1 98.88 275 ALA A N 1
ATOM 2101 C CA . ALA A 1 275 ? -9.375 -15.219 -12.898 1 98.88 275 ALA A CA 1
ATOM 2102 C C . ALA A 1 275 ? -8.867 -14.281 -13.984 1 98.88 275 ALA A C 1
ATOM 2104 O O . ALA A 1 275 ? -7.93 -13.508 -13.758 1 98.88 275 ALA A O 1
ATOM 2105 N N . TRP A 1 276 ? -9.461 -14.336 -15.125 1 98.62 276 TRP A N 1
ATOM 2106 C CA . TRP A 1 276 ? -9.109 -13.453 -16.234 1 98.62 276 TRP A CA 1
ATOM 2107 C C . TRP A 1 276 ? -9.312 -11.992 -15.852 1 98.62 276 TRP A C 1
ATOM 2109 O O . TRP A 1 276 ? -8.438 -11.148 -16.078 1 98.62 276 TRP A O 1
ATOM 2119 N N . ALA A 1 277 ? -10.422 -11.703 -15.281 1 98.62 277 ALA A N 1
ATOM 2120 C CA . ALA A 1 277 ? -10.742 -10.336 -14.883 1 98.62 277 ALA A CA 1
ATOM 2121 C C . ALA A 1 277 ? -9.734 -9.82 -13.859 1 98.62 277 ALA A C 1
ATOM 2123 O O . ALA A 1 277 ? -9.352 -8.648 -13.898 1 98.62 277 ALA A O 1
ATOM 2124 N N . ASP A 1 278 ? -9.344 -10.68 -13.031 1 98.62 278 ASP A N 1
ATOM 2125 C CA . ASP A 1 278 ? -8.359 -10.312 -12.016 1 98.62 278 ASP A CA 1
ATOM 2126 C C . ASP A 1 278 ? -6.969 -10.148 -12.625 1 98.62 278 ASP A C 1
ATOM 2128 O O . ASP A 1 278 ? -6.328 -9.109 -12.453 1 98.62 278 ASP A O 1
ATOM 2132 N N . ALA A 1 279 ? -6.531 -11.086 -13.375 1 98.69 279 ALA A N 1
ATOM 2133 C CA . ALA A 1 279 ? -5.148 -11.242 -13.82 1 98.69 279 ALA A CA 1
ATOM 2134 C C . ALA A 1 279 ? -4.766 -10.156 -14.82 1 98.69 279 ALA A C 1
ATOM 2136 O O . ALA A 1 279 ? -3.607 -9.734 -14.867 1 98.69 279 ALA A O 1
ATOM 2137 N N . ARG A 1 280 ? -5.691 -9.672 -15.586 1 97.94 280 ARG A N 1
ATOM 2138 C CA . ARG A 1 280 ? -5.363 -8.758 -16.672 1 97.94 280 ARG A CA 1
ATOM 2139 C C . ARG A 1 280 ? -4.945 -7.395 -16.141 1 97.94 280 ARG A C 1
ATOM 2141 O O . ARG A 1 280 ? -4.445 -6.555 -16.891 1 97.94 280 ARG A O 1
ATOM 2148 N N . LEU A 1 281 ? -5.074 -7.18 -14.828 1 98.44 281 LEU A N 1
ATOM 2149 C CA . LEU A 1 281 ? -4.555 -5.969 -14.203 1 98.44 281 LEU A CA 1
ATOM 2150 C C . LEU A 1 281 ? -3.037 -5.895 -14.336 1 98.44 281 LEU A C 1
ATOM 2152 O O . LEU A 1 281 ? -2.479 -4.809 -14.5 1 98.44 281 LEU A O 1
ATOM 2156 N N . SER A 1 282 ? -2.389 -7.098 -14.336 1 98.62 282 SER A N 1
ATOM 2157 C CA . SER A 1 282 ? -0.936 -7.078 -14.203 1 98.62 282 SER A CA 1
ATOM 2158 C C . SER A 1 282 ? -0.277 -8.008 -15.219 1 98.62 282 SER A C 1
ATOM 2160 O O . SER A 1 282 ? 0.938 -7.961 -15.414 1 98.62 282 SER A O 1
ATOM 2162 N N . HIS A 1 283 ? -1.009 -8.875 -15.852 1 98.5 283 HIS A N 1
ATOM 2163 C CA . HIS A 1 283 ? -0.403 -9.914 -16.672 1 98.5 283 HIS A CA 1
ATOM 2164 C C . HIS A 1 283 ? -1.062 -10 -18.047 1 98.5 283 HIS A C 1
ATOM 2166 O O . HIS A 1 283 ? -2.143 -9.438 -18.25 1 98.5 283 HIS A O 1
ATOM 2172 N N . THR A 1 284 ? -0.382 -10.656 -18.938 1 97.31 284 THR A N 1
ATOM 2173 C CA . THR A 1 284 ? -0.856 -10.945 -20.281 1 97.31 284 THR A CA 1
ATOM 2174 C C . THR A 1 284 ? -0.53 -12.383 -20.672 1 97.31 284 THR A C 1
ATOM 2176 O O . THR A 1 284 ? 0.248 -13.055 -20 1 97.31 284 THR A O 1
ATOM 2179 N N . ARG A 1 285 ? -1.275 -12.914 -21.594 1 96.88 285 ARG A N 1
ATOM 2180 C CA . ARG A 1 285 ? -0.996 -14.18 -22.281 1 96.88 285 ARG A CA 1
ATOM 2181 C C . ARG A 1 285 ? -0.735 -15.297 -21.266 1 96.88 285 ARG A C 1
ATOM 2183 O O . ARG A 1 285 ? -1.569 -15.562 -20.391 1 96.88 285 ARG A O 1
ATOM 2190 N N . ASP A 1 286 ? 0.498 -15.883 -21.281 1 98.19 286 ASP A N 1
ATOM 2191 C CA . ASP A 1 286 ? 0.734 -17.062 -20.469 1 98.19 286 ASP A CA 1
ATOM 2192 C C . ASP A 1 286 ? 0.605 -16.734 -18.984 1 98.19 286 ASP A C 1
ATOM 2194 O O . ASP A 1 286 ? 0.265 -17.609 -18.172 1 98.19 286 ASP A O 1
ATOM 2198 N N . GLY A 1 287 ? 0.865 -15.469 -18.641 1 98.5 287 GLY A N 1
ATOM 2199 C CA . GLY A 1 287 ? 0.585 -15.07 -17.266 1 98.5 287 GLY A CA 1
ATOM 2200 C C . GLY A 1 287 ? -0.885 -15.164 -16.906 1 98.5 287 GLY A C 1
ATOM 2201 O O . GLY A 1 287 ? -1.234 -15.688 -15.836 1 98.5 287 GLY A O 1
ATOM 2202 N N . VAL A 1 288 ? -1.709 -14.719 -17.766 1 98.56 288 VAL A N 1
ATOM 2203 C CA . VAL A 1 288 ? -3.152 -14.766 -17.562 1 98.56 288 VAL A CA 1
ATOM 2204 C C . VAL A 1 288 ? -3.635 -16.219 -17.656 1 98.56 288 VAL A C 1
ATOM 2206 O O . VAL A 1 288 ? -4.469 -16.641 -16.859 1 98.56 288 VAL A O 1
ATOM 2209 N N . PHE A 1 289 ? -3.1 -16.969 -18.625 1 98.69 289 PHE A N 1
ATOM 2210 C CA . PHE A 1 289 ? -3.502 -18.359 -18.797 1 98.69 289 PHE A CA 1
ATOM 2211 C C . PHE A 1 289 ? -3.135 -19.172 -17.562 1 98.69 289 PHE A C 1
ATOM 2213 O O . PHE A 1 289 ? -3.865 -20.094 -17.172 1 98.69 289 PHE A O 1
ATOM 2220 N N . GLY A 1 290 ? -1.977 -18.844 -16.969 1 98.88 290 GLY A N 1
ATOM 2221 C CA . GLY A 1 290 ? -1.624 -19.469 -15.703 1 98.88 290 GLY A CA 1
ATOM 2222 C C . GLY A 1 290 ? -2.639 -19.219 -14.602 1 98.88 290 GLY A C 1
ATOM 2223 O O . GLY A 1 290 ? -2.975 -20.125 -13.844 1 98.88 290 GLY A O 1
ATOM 2224 N N . ALA A 1 291 ? -3.129 -18.031 -14.555 1 98.88 291 ALA A N 1
ATOM 2225 C CA . ALA A 1 291 ? -4.152 -17.672 -13.57 1 98.88 291 ALA A CA 1
ATOM 2226 C C . ALA A 1 291 ? -5.434 -18.469 -13.805 1 98.88 291 ALA A C 1
ATOM 2228 O O . ALA A 1 291 ? -6.039 -18.984 -12.859 1 98.88 291 ALA A O 1
ATOM 2229 N N . MET A 1 292 ? -5.836 -18.547 -15.016 1 98.88 292 MET A N 1
ATOM 2230 C CA . MET A 1 292 ? -7.031 -19.297 -15.383 1 98.88 292 MET A CA 1
ATOM 2231 C C . MET A 1 292 ? -6.875 -20.766 -15.039 1 98.88 292 MET A C 1
ATOM 2233 O O . MET A 1 292 ? -7.797 -21.391 -14.5 1 98.88 292 MET A O 1
ATOM 2237 N N . TRP A 1 293 ? -5.734 -21.266 -15.32 1 98.94 293 TRP A N 1
ATOM 2238 C CA . TRP A 1 293 ? -5.438 -22.672 -15.047 1 98.94 293 TRP A CA 1
ATOM 2239 C C . TRP A 1 293 ? -5.516 -22.969 -13.555 1 98.94 293 TRP A C 1
ATOM 2241 O O . TRP A 1 293 ? -6.148 -23.938 -13.141 1 98.94 293 TRP A O 1
ATOM 2251 N N . ALA A 1 294 ? -4.934 -22.141 -12.727 1 98.94 294 ALA A N 1
ATOM 2252 C CA . ALA A 1 294 ? -4.949 -22.328 -11.281 1 98.94 294 ALA A CA 1
ATOM 2253 C C . ALA A 1 294 ? -6.375 -22.25 -10.734 1 98.94 294 ALA A C 1
ATOM 2255 O O . ALA A 1 294 ? -6.746 -23.047 -9.859 1 98.94 294 ALA A O 1
ATOM 2256 N N . ALA A 1 295 ? -7.137 -21.312 -11.25 1 98.94 295 ALA A N 1
ATOM 2257 C CA . ALA A 1 295 ? -8.539 -21.234 -10.844 1 98.94 295 ALA A CA 1
ATOM 2258 C C . ALA A 1 295 ? -9.297 -22.5 -11.25 1 98.94 295 ALA A C 1
ATOM 2260 O O . ALA A 1 295 ? -10.148 -22.984 -10.508 1 98.94 295 ALA A O 1
ATOM 2261 N N . GLY A 1 296 ? -9.008 -22.969 -12.461 1 98.88 296 GLY A N 1
ATOM 2262 C CA . GLY A 1 296 ? -9.609 -24.219 -12.914 1 98.88 296 GLY A CA 1
ATOM 2263 C C . GLY A 1 296 ? -9.258 -25.406 -12.031 1 98.88 296 GLY A C 1
ATOM 2264 O O . GLY A 1 296 ? -10.125 -26.203 -11.695 1 98.88 296 GLY A O 1
ATOM 2265 N N . LEU A 1 297 ? -7.969 -25.516 -11.672 1 98.94 297 LEU A N 1
ATOM 2266 C CA . LEU A 1 297 ? -7.547 -26.562 -10.734 1 98.94 297 LEU A CA 1
ATOM 2267 C C . LEU A 1 297 ? -8.359 -26.5 -9.445 1 98.94 297 LEU A C 1
ATOM 2269 O O . LEU A 1 297 ? -8.867 -27.516 -8.977 1 98.94 297 LEU A O 1
ATOM 2273 N N . ALA A 1 298 ? -8.477 -25.297 -8.898 1 98.94 298 ALA A N 1
ATOM 2274 C CA . ALA A 1 298 ? -9.141 -25.094 -7.617 1 98.94 298 ALA A CA 1
ATOM 2275 C C . ALA A 1 298 ? -10.625 -25.438 -7.715 1 98.94 298 ALA A C 1
ATOM 2277 O O . ALA A 1 298 ? -11.18 -26.078 -6.82 1 98.94 298 ALA A O 1
ATOM 2278 N N . SER A 1 299 ? -11.266 -25.016 -8.758 1 98.69 299 SER A N 1
ATOM 2279 C CA . SER A 1 299 ? -12.68 -25.297 -9 1 98.69 299 SER A CA 1
ATOM 2280 C C . SER A 1 299 ? -12.938 -26.812 -9.062 1 98.69 299 SER A C 1
ATOM 2282 O O . SER A 1 299 ? -13.891 -27.297 -8.461 1 98.69 299 SER A O 1
ATOM 2284 N N . ALA A 1 300 ? -12.109 -27.484 -9.773 1 98.81 300 ALA A N 1
ATOM 2285 C CA . ALA A 1 300 ? -12.266 -28.922 -9.945 1 98.81 300 ALA A CA 1
ATOM 2286 C C . ALA A 1 300 ? -11.922 -29.672 -8.648 1 98.81 300 ALA A C 1
ATOM 2288 O O . ALA A 1 300 ? -12.578 -30.656 -8.305 1 98.81 300 ALA A O 1
ATOM 2289 N N . ALA A 1 301 ? -10.961 -29.219 -7.91 1 98.88 301 ALA A N 1
ATOM 2290 C CA . ALA A 1 301 ? -10.422 -29.922 -6.746 1 98.88 301 ALA A CA 1
ATOM 2291 C C . ALA A 1 301 ? -11.484 -30.062 -5.652 1 98.88 301 ALA A C 1
ATOM 2293 O O . ALA A 1 301 ? -11.469 -31.016 -4.879 1 98.88 301 ALA A O 1
ATOM 2294 N N . VAL A 1 302 ? -12.453 -29.141 -5.625 1 98.5 302 VAL A N 1
ATOM 2295 C CA . VAL A 1 302 ? -13.414 -29.156 -4.527 1 98.5 302 VAL A CA 1
ATOM 2296 C C . VAL A 1 302 ? -14.586 -30.078 -4.879 1 98.5 302 VAL A C 1
ATOM 2298 O O . VAL A 1 302 ? -15.492 -30.266 -4.074 1 98.5 302 VAL A O 1
ATOM 2301 N N . VAL A 1 303 ? -14.562 -30.75 -6.141 1 97.88 303 VAL A N 1
ATOM 2302 C CA . VAL A 1 303 ? -15.695 -31.609 -6.473 1 97.88 303 VAL A CA 1
ATOM 2303 C C . VAL A 1 303 ? -15.195 -32.906 -7.102 1 97.88 303 VAL A C 1
ATOM 2305 O O . VAL A 1 303 ? -15.914 -33.906 -7.121 1 97.88 303 VAL A O 1
ATOM 2308 N N . ALA A 1 304 ? -13.984 -32.938 -7.648 1 97.81 304 ALA A N 1
ATOM 2309 C CA . ALA A 1 304 ? -13.469 -34.094 -8.414 1 97.81 304 ALA A CA 1
ATOM 2310 C C . ALA A 1 304 ? -13.148 -35.281 -7.508 1 97.81 304 ALA A C 1
ATOM 2312 O O . ALA A 1 304 ? -13.062 -35.125 -6.289 1 97.81 304 ALA A O 1
ATOM 2313 N N . SER A 1 305 ? -12.93 -36.438 -8.133 1 95.94 305 SER A N 1
ATOM 2314 C CA . SER A 1 305 ? -12.664 -37.656 -7.375 1 95.94 305 SER A CA 1
ATOM 2315 C C . SER A 1 305 ? -11.172 -37.906 -7.23 1 95.94 305 SER A C 1
ATOM 2317 O O . SER A 1 305 ? -10.734 -38.562 -6.285 1 95.94 305 SER A O 1
ATOM 2319 N N . ASP A 1 306 ? -10.406 -37.438 -8.219 1 96.88 306 ASP A N 1
ATOM 2320 C CA . ASP A 1 306 ? -8.961 -37.656 -8.172 1 96.88 306 ASP A CA 1
ATOM 2321 C C . ASP A 1 306 ? -8.211 -36.562 -8.938 1 96.88 306 ASP A C 1
ATOM 2323 O O . ASP A 1 306 ? -8.828 -35.688 -9.539 1 96.88 306 ASP A O 1
ATOM 2327 N N . VAL A 1 307 ? -6.91 -36.656 -8.906 1 98.19 307 VAL A N 1
ATOM 2328 C CA . VAL A 1 307 ? -6.043 -35.625 -9.438 1 98.19 307 VAL A CA 1
ATOM 2329 C C . VAL A 1 307 ? -6.141 -35.594 -10.961 1 98.19 307 VAL A C 1
ATOM 2331 O O . VAL A 1 307 ? -6.074 -34.5 -11.57 1 98.19 307 VAL A O 1
ATOM 2334 N N . GLU A 1 308 ? -6.281 -36.688 -11.594 1 97.62 308 GLU A N 1
ATOM 2335 C CA . GLU A 1 308 ? -6.367 -36.75 -13.055 1 97.62 308 GLU A CA 1
ATOM 2336 C C . GLU A 1 308 ? -7.59 -35.969 -13.555 1 97.62 308 GLU A C 1
ATOM 2338 O O . GLU A 1 308 ? -7.516 -35.25 -14.547 1 97.62 308 GLU A O 1
ATOM 2343 N N . GLN A 1 309 ? -8.672 -36.188 -12.852 1 98 309 GLN A N 1
ATOM 2344 C CA . GLN A 1 309 ? -9.883 -35.438 -13.203 1 98 309 GLN A CA 1
ATOM 2345 C C . GLN A 1 309 ? -9.688 -33.938 -13.016 1 98 309 GLN A C 1
ATOM 2347 O O . GLN A 1 309 ? -10.195 -33.156 -13.812 1 98 309 GLN A O 1
ATOM 2352 N N . VAL A 1 310 ? -8.992 -33.562 -11.977 1 98.75 310 VAL A N 1
ATOM 2353 C CA . VAL A 1 310 ? -8.711 -32.156 -11.719 1 98.75 310 VAL A CA 1
ATOM 2354 C C . VAL A 1 310 ? -7.887 -31.578 -12.867 1 98.75 310 VAL A C 1
ATOM 2356 O O . VAL A 1 310 ? -8.227 -30.516 -13.414 1 98.75 310 VAL A O 1
ATOM 2359 N N . LEU A 1 311 ? -6.824 -32.25 -13.258 1 98.75 311 LEU A N 1
ATOM 2360 C CA . LEU A 1 311 ? -5.926 -31.797 -14.305 1 98.75 311 LEU A CA 1
ATOM 2361 C C . LEU A 1 311 ? -6.648 -31.734 -15.648 1 98.75 311 LEU A C 1
ATOM 2363 O O . LEU A 1 311 ? -6.484 -30.781 -16.406 1 98.75 311 LEU A O 1
ATOM 2367 N N . ASP A 1 312 ? -7.504 -32.75 -15.922 1 98.19 312 ASP A N 1
ATOM 2368 C CA . ASP A 1 312 ? -8.289 -32.75 -17.156 1 98.19 312 ASP A CA 1
ATOM 2369 C C . ASP A 1 312 ? -9.195 -31.516 -17.234 1 98.19 312 ASP A C 1
ATOM 2371 O O . ASP A 1 312 ? -9.266 -30.844 -18.266 1 98.19 312 ASP A O 1
ATOM 2375 N N . ALA A 1 313 ? -9.852 -31.281 -16.156 1 98.5 313 ALA A N 1
ATOM 2376 C CA . ALA A 1 313 ? -10.797 -30.172 -16.109 1 98.5 313 ALA A CA 1
ATOM 2377 C C . ALA A 1 313 ? -10.086 -28.828 -16.281 1 98.5 313 ALA A C 1
ATOM 2379 O O . ALA A 1 313 ? -10.547 -27.969 -17.016 1 98.5 313 ALA A O 1
ATOM 2380 N N . ALA A 1 314 ? -8.961 -28.656 -15.57 1 98.75 314 ALA A N 1
ATOM 2381 C CA . ALA A 1 314 ? -8.219 -27.391 -15.617 1 98.75 314 ALA A CA 1
ATOM 2382 C C . ALA A 1 314 ? -7.637 -27.156 -17 1 98.75 314 ALA A C 1
ATOM 2384 O O . ALA A 1 314 ? -7.527 -26 -17.438 1 98.75 314 ALA A O 1
ATOM 2385 N N . ASP A 1 315 ? -7.305 -28.203 -17.719 1 98.06 315 ASP A N 1
ATOM 2386 C CA . ASP A 1 315 ? -6.75 -28.078 -19.062 1 98.06 315 ASP A CA 1
ATOM 2387 C C . ASP A 1 315 ? -7.762 -27.453 -20.016 1 98.06 315 ASP A C 1
ATOM 2389 O O . ASP A 1 315 ? -7.379 -26.844 -21.016 1 98.06 315 ASP A O 1
ATOM 2393 N N . ALA A 1 316 ? -9 -27.5 -19.688 1 98.06 316 ALA A N 1
ATOM 2394 C CA . ALA A 1 316 ? -10.062 -27.031 -20.562 1 98.06 316 ALA A CA 1
ATOM 2395 C C . ALA A 1 316 ? -10.141 -25.516 -20.562 1 98.06 316 ALA A C 1
ATOM 2397 O O . ALA A 1 316 ? -10.82 -24.922 -21.422 1 98.06 316 ALA A O 1
ATOM 2398 N N . VAL A 1 317 ? -9.406 -24.859 -19.703 1 98.5 317 VAL A N 1
ATOM 2399 C CA . VAL A 1 317 ? -9.477 -23.406 -19.656 1 98.5 317 VAL A CA 1
ATOM 2400 C C . VAL A 1 317 ? -8.125 -22.812 -20.062 1 98.5 317 VAL A C 1
ATOM 2402 O O . VAL A 1 317 ? -7.824 -21.672 -19.719 1 98.5 317 VAL A O 1
ATOM 2405 N N . VAL A 1 318 ? -7.277 -23.562 -20.703 1 98.31 318 VAL A N 1
ATOM 2406 C CA . VAL A 1 318 ? -5.996 -23.109 -21.25 1 98.31 318 VAL A CA 1
ATOM 2407 C C . VAL A 1 318 ? -6.016 -23.203 -22.766 1 98.31 318 VAL A C 1
ATOM 2409 O O . VAL A 1 318 ? -6.301 -24.266 -23.328 1 98.31 318 VAL A O 1
ATOM 2412 N N . PRO A 1 319 ? -5.734 -22.109 -23.469 1 97.81 319 PRO A N 1
ATOM 2413 C CA . PRO A 1 319 ? -5.676 -22.203 -24.922 1 97.81 319 PRO A CA 1
ATOM 2414 C C . PRO A 1 319 ? -4.66 -23.234 -25.406 1 97.81 319 PRO A C 1
ATOM 2416 O O . PRO A 1 319 ? -3.479 -23.156 -25.062 1 97.81 319 PRO A O 1
ATOM 2419 N N . PRO A 1 320 ? -4.988 -24.234 -26.234 1 96.44 320 PRO A N 1
ATOM 2420 C CA . PRO A 1 320 ? -4.102 -25.328 -26.641 1 96.44 320 PRO A CA 1
ATOM 2421 C C . PRO A 1 320 ? -2.836 -24.828 -27.328 1 96.44 320 PRO A C 1
ATOM 2423 O O . PRO A 1 320 ? -1.79 -25.484 -27.25 1 96.44 320 PRO A O 1
ATOM 2426 N N . GLY A 1 321 ? -2.781 -23.734 -27.984 1 93.94 321 GLY A N 1
ATOM 2427 C CA . GLY A 1 321 ? -1.61 -23.234 -28.688 1 93.94 321 GLY A CA 1
ATOM 2428 C C . GLY A 1 321 ? -0.729 -22.344 -27.844 1 93.94 321 GLY A C 1
ATOM 2429 O O . GLY A 1 321 ? 0.281 -21.828 -28.312 1 93.94 321 GLY A O 1
ATOM 2430 N N . SER A 1 322 ? -0.976 -22.344 -26.594 1 97.19 322 SER A N 1
ATOM 2431 C CA . SER A 1 322 ? -0.233 -21.453 -25.703 1 97.19 322 SER A CA 1
ATOM 2432 C C . SER A 1 322 ? 0.997 -22.141 -25.125 1 97.19 322 SER A C 1
ATOM 2434 O O . SER A 1 322 ? 1.098 -23.375 -25.156 1 97.19 322 SER A O 1
ATOM 2436 N N . GLY A 1 323 ? 1.949 -21.328 -24.688 1 98.06 323 GLY A N 1
ATOM 2437 C CA . GLY A 1 323 ? 3.084 -21.859 -23.938 1 98.06 323 GLY A CA 1
ATOM 2438 C C . GLY A 1 323 ? 2.686 -22.562 -22.656 1 98.06 323 GLY A C 1
ATOM 2439 O O . GLY A 1 323 ? 3.285 -23.578 -22.297 1 98.06 323 GLY A O 1
ATOM 2440 N N . LEU A 1 324 ? 1.673 -22.109 -22.031 1 98.75 324 LEU A N 1
ATOM 2441 C CA . LEU A 1 324 ? 1.2 -22.719 -20.781 1 98.75 324 LEU A CA 1
ATOM 2442 C C . LEU A 1 324 ? 0.7 -24.125 -21.031 1 98.75 324 LEU A C 1
ATOM 2444 O O . LEU A 1 324 ? 0.991 -25.047 -20.25 1 98.75 324 LEU A O 1
ATOM 2448 N N . ALA A 1 325 ? -0.079 -24.266 -22.078 1 98.69 325 ALA A N 1
ATOM 2449 C CA . ALA A 1 325 ? -0.588 -25.594 -22.406 1 98.69 325 ALA A CA 1
ATOM 2450 C C . ALA A 1 325 ? 0.555 -26.594 -22.594 1 98.69 325 ALA A C 1
ATOM 2452 O O . ALA A 1 325 ? 0.479 -27.719 -22.125 1 98.69 325 ALA A O 1
ATOM 2453 N N . ALA A 1 326 ? 1.556 -26.188 -23.266 1 98.81 326 ALA A N 1
ATOM 2454 C CA . ALA A 1 326 ? 2.709 -27.047 -23.516 1 98.81 326 ALA A CA 1
ATOM 2455 C C . ALA A 1 326 ? 3.424 -27.391 -22.219 1 98.81 326 ALA A C 1
ATOM 2457 O O . ALA A 1 326 ? 3.818 -28.547 -22 1 98.81 326 ALA A O 1
ATOM 2458 N N . ALA A 1 327 ? 3.633 -26.422 -21.375 1 98.94 327 ALA A N 1
ATOM 2459 C CA . ALA A 1 327 ? 4.316 -26.625 -20.094 1 98.94 327 ALA A CA 1
ATOM 2460 C C . ALA A 1 327 ? 3.541 -27.594 -19.203 1 98.94 327 ALA A C 1
ATOM 2462 O O . ALA A 1 327 ? 4.117 -28.531 -18.641 1 98.94 327 ALA A O 1
ATOM 2463 N N . VAL A 1 328 ? 2.246 -27.391 -19.109 1 98.88 328 VAL A N 1
ATOM 2464 C CA . VAL A 1 328 ? 1.389 -28.234 -18.297 1 98.88 328 VAL A CA 1
ATOM 2465 C C . VAL A 1 328 ? 1.39 -29.656 -18.859 1 98.88 328 VAL A C 1
ATOM 2467 O O . VAL A 1 328 ? 1.492 -30.625 -18.109 1 98.88 328 VAL A O 1
ATOM 2470 N N . ALA A 1 329 ? 1.294 -29.734 -20.156 1 98.81 329 ALA A N 1
ATOM 2471 C CA . ALA A 1 329 ? 1.28 -31.047 -20.812 1 98.81 329 ALA A CA 1
ATOM 2472 C C . ALA A 1 329 ? 2.57 -31.812 -20.516 1 98.81 329 ALA A C 1
ATOM 2474 O O . ALA A 1 329 ? 2.539 -33.031 -20.266 1 98.81 329 ALA A O 1
ATOM 2475 N N . LEU A 1 330 ? 3.656 -31.156 -20.625 1 98.88 330 LEU A N 1
ATOM 2476 C CA . LEU A 1 330 ? 4.934 -31.797 -20.328 1 98.88 330 LEU A CA 1
ATOM 2477 C C . LEU A 1 330 ? 4.969 -32.312 -18.891 1 98.88 330 LEU A C 1
ATOM 2479 O O . LEU A 1 330 ? 5.297 -33.469 -18.656 1 98.88 330 LEU A O 1
ATOM 2483 N N . GLY A 1 331 ? 4.652 -31.469 -17.922 1 98.88 331 GLY A N 1
ATOM 2484 C CA . GLY A 1 331 ? 4.637 -31.875 -16.531 1 98.88 331 GLY A CA 1
ATOM 2485 C C . GLY A 1 331 ? 3.729 -33.062 -16.266 1 98.88 331 GLY A C 1
ATOM 2486 O O . GLY A 1 331 ? 4.113 -34 -15.578 1 98.88 331 GLY A O 1
ATOM 2487 N N . ARG A 1 332 ? 2.555 -33 -16.844 1 98.62 332 ARG A N 1
ATOM 2488 C CA . ARG A 1 332 ? 1.566 -34.062 -16.656 1 98.62 332 ARG A CA 1
ATOM 2489 C C . ARG A 1 332 ? 2.062 -35.406 -17.219 1 98.62 332 ARG A C 1
ATOM 2491 O O . ARG A 1 332 ? 1.927 -36.438 -16.578 1 98.62 332 ARG A O 1
ATOM 2498 N N . SER A 1 333 ? 2.57 -35.312 -18.438 1 98.69 333 SER A N 1
ATOM 2499 C CA . SER A 1 333 ? 3.059 -36.531 -19.094 1 98.69 333 SER A CA 1
ATOM 2500 C C . SER A 1 333 ? 4.184 -37.188 -18.281 1 98.69 333 SER A C 1
ATOM 2502 O O . SER A 1 333 ? 4.164 -38.375 -18.047 1 98.69 333 SER A O 1
ATOM 2504 N N . LEU A 1 334 ? 5.117 -36.406 -17.844 1 98.81 334 LEU A N 1
ATOM 2505 C CA . LEU A 1 334 ? 6.223 -36.906 -17.031 1 98.81 334 LEU A CA 1
ATOM 2506 C C . LEU A 1 334 ? 5.715 -37.469 -15.711 1 98.81 334 LEU A C 1
ATOM 2508 O O . LEU A 1 334 ? 6.223 -38.469 -15.234 1 98.81 334 LEU A O 1
ATOM 2512 N N . GLY A 1 335 ? 4.762 -36.812 -15.125 1 98.75 335 GLY A N 1
ATOM 2513 C CA . GLY A 1 335 ? 4.199 -37.25 -13.859 1 98.75 335 GLY A CA 1
ATOM 2514 C C . GLY A 1 335 ? 3.473 -38.594 -13.977 1 98.75 335 GLY A C 1
ATOM 2515 O O . GLY A 1 335 ? 3.588 -39.438 -13.102 1 98.75 335 GLY A O 1
ATOM 2516 N N . ARG A 1 336 ? 2.709 -38.75 -15.07 1 97.44 336 ARG A N 1
ATOM 2517 C CA . ARG A 1 336 ? 1.978 -40 -15.305 1 97.44 336 ARG A CA 1
ATOM 2518 C C . ARG A 1 336 ? 2.932 -41.188 -15.445 1 97.44 336 ARG A C 1
ATOM 2520 O O . ARG A 1 336 ? 2.611 -42.312 -15.039 1 97.44 336 ARG A O 1
ATOM 2527 N N . GLU A 1 337 ? 4.051 -40.875 -15.938 1 97.25 337 GLU A N 1
ATOM 2528 C CA . GLU A 1 337 ? 5.035 -41.938 -16.188 1 97.25 337 GLU A CA 1
ATOM 2529 C C . GLU A 1 337 ? 5.891 -42.188 -14.953 1 97.25 337 GLU A C 1
ATOM 2531 O O . GLU A 1 337 ? 6.566 -43.219 -14.867 1 97.25 337 GLU A O 1
ATOM 2536 N N . CYS A 1 338 ? 5.891 -41.312 -14.047 1 97.75 338 CYS A N 1
ATOM 2537 C CA . CYS A 1 338 ? 6.738 -41.406 -12.859 1 97.75 338 CYS A CA 1
ATOM 2538 C C . CYS A 1 338 ? 6.148 -42.375 -11.844 1 97.75 338 CYS A C 1
ATOM 2540 O O . CYS A 1 338 ? 4.961 -42.312 -11.531 1 97.75 338 CYS A O 1
ATOM 2542 N N . ASP A 1 339 ? 6.938 -43.281 -11.266 1 96.19 339 ASP A N 1
ATOM 2543 C CA . ASP A 1 339 ? 6.457 -44.281 -10.32 1 96.19 339 ASP A CA 1
ATOM 2544 C C . ASP A 1 339 ? 6.555 -43.781 -8.883 1 96.19 339 ASP A C 1
ATOM 2546 O O . ASP A 1 339 ? 6.32 -44.5 -7.93 1 96.19 339 ASP A O 1
ATOM 2550 N N . GLY A 1 340 ? 7.008 -42.531 -8.758 1 94.12 340 GLY A N 1
ATOM 2551 C CA . GLY A 1 340 ? 7.078 -41.938 -7.438 1 94.12 340 GLY A CA 1
ATOM 2552 C C . GLY A 1 340 ? 8.398 -42.188 -6.738 1 94.12 340 GLY A C 1
ATOM 2553 O O . GLY A 1 340 ? 8.664 -41.625 -5.672 1 94.12 340 GLY A O 1
ATOM 2554 N N . SER A 1 341 ? 9.25 -43 -7.383 1 96.19 341 SER A N 1
ATOM 2555 C CA . SER A 1 341 ? 10.57 -43.281 -6.816 1 96.19 341 SER A CA 1
ATOM 2556 C C . SER A 1 341 ? 11.477 -42.062 -6.93 1 96.19 341 SER A C 1
ATOM 2558 O O . SER A 1 341 ? 11.211 -41.156 -7.727 1 96.19 341 SER A O 1
ATOM 2560 N N . GLU A 1 342 ? 12.445 -42 -6.09 1 95.88 342 GLU A N 1
ATOM 2561 C CA . GLU A 1 342 ? 13.414 -40.906 -6.152 1 95.88 342 GLU A CA 1
ATOM 2562 C C . GLU A 1 342 ? 13.992 -40.75 -7.559 1 95.88 342 GLU A C 1
ATOM 2564 O O . GLU A 1 342 ? 14.109 -39.656 -8.078 1 95.88 342 GLU A O 1
ATOM 2569 N N . ALA A 1 343 ? 14.328 -41.875 -8.133 1 97 343 ALA A N 1
ATOM 2570 C CA . ALA A 1 343 ? 14.898 -41.875 -9.477 1 97 343 ALA A CA 1
ATOM 2571 C C . ALA A 1 343 ? 13.898 -41.312 -10.5 1 97 343 ALA A C 1
ATOM 2573 O O . ALA A 1 343 ? 14.266 -40.594 -11.414 1 97 343 ALA A O 1
ATOM 2574 N N . GLY A 1 344 ? 12.672 -41.781 -10.383 1 97.75 344 GLY A N 1
ATOM 2575 C CA . GLY A 1 344 ? 11.625 -41.312 -11.281 1 97.75 344 GLY A CA 1
ATOM 2576 C C . GLY A 1 344 ? 11.375 -39.812 -11.164 1 97.75 344 GLY A C 1
ATOM 2577 O O . GLY A 1 344 ? 11.25 -39.125 -12.172 1 97.75 344 GLY A O 1
ATOM 2578 N N . VAL A 1 345 ? 11.312 -39.344 -9.953 1 98.19 345 VAL A N 1
ATOM 2579 C CA . VAL A 1 345 ? 11.094 -37.906 -9.703 1 98.19 345 VAL A CA 1
ATOM 2580 C C . VAL A 1 345 ? 12.266 -37.094 -10.25 1 98.19 345 VAL A C 1
ATOM 2582 O O . VAL A 1 345 ? 12.07 -36.094 -10.922 1 98.19 345 VAL A O 1
ATOM 2585 N N . ARG A 1 346 ? 13.461 -37.562 -9.984 1 97.81 346 ARG A N 1
ATOM 2586 C CA . ARG A 1 346 ? 14.656 -36.875 -10.477 1 97.81 346 ARG A CA 1
ATOM 2587 C C . ARG A 1 346 ? 14.648 -36.781 -12 1 97.81 346 ARG A C 1
ATOM 2589 O O . ARG A 1 346 ? 14.945 -35.719 -12.562 1 97.81 346 ARG A O 1
ATOM 2596 N N . ALA A 1 347 ? 14.281 -37.844 -12.641 1 98.31 347 ALA A N 1
ATOM 2597 C CA . ALA A 1 347 ? 14.258 -37.875 -14.102 1 98.31 347 ALA A CA 1
ATOM 2598 C C . ALA A 1 347 ? 13.242 -36.875 -14.656 1 98.31 347 ALA A C 1
ATOM 2600 O O . ALA A 1 347 ? 13.5 -36.188 -15.648 1 98.31 347 ALA A O 1
ATOM 2601 N N . GLY A 1 348 ? 12.07 -36.906 -14.078 1 98.62 348 GLY A N 1
ATOM 2602 C CA . GLY A 1 348 ? 11.055 -35.938 -14.492 1 98.62 348 GLY A CA 1
ATOM 2603 C C . GLY A 1 348 ? 11.484 -34.5 -14.312 1 98.62 348 GLY A C 1
ATOM 2604 O O . GLY A 1 348 ? 11.32 -33.688 -15.227 1 98.62 348 GLY A O 1
ATOM 2605 N N . LEU A 1 349 ? 12.102 -34.156 -13.188 1 98.5 349 LEU A N 1
ATOM 2606 C CA . LEU A 1 349 ? 12.547 -32.812 -12.898 1 98.5 349 LEU A CA 1
ATOM 2607 C C . LEU A 1 349 ? 13.711 -32.406 -13.797 1 98.5 349 LEU A C 1
ATOM 2609 O O . LEU A 1 349 ? 13.812 -31.25 -14.219 1 98.5 349 LEU A O 1
ATOM 2613 N N . ASP A 1 350 ? 14.617 -33.375 -14.078 1 98.62 350 ASP A N 1
ATOM 2614 C CA . ASP A 1 350 ? 15.695 -33.094 -15.016 1 98.62 350 ASP A CA 1
ATOM 2615 C C . ASP A 1 350 ? 15.156 -32.688 -16.375 1 98.62 350 ASP A C 1
ATOM 2617 O O . ASP A 1 350 ? 15.672 -31.75 -17 1 98.62 350 ASP A O 1
ATOM 2621 N N . ARG A 1 351 ? 14.125 -33.375 -16.828 1 98.75 351 ARG A N 1
ATOM 2622 C CA . ARG A 1 351 ? 13.523 -33.062 -18.125 1 98.75 351 ARG A CA 1
ATOM 2623 C C . ARG A 1 351 ? 12.875 -31.688 -18.125 1 98.75 351 ARG A C 1
ATOM 2625 O O . ARG A 1 351 ? 12.961 -30.953 -19.109 1 98.75 351 ARG A O 1
ATOM 2632 N N . ILE A 1 352 ? 12.172 -31.328 -17.094 1 98.81 352 ILE A N 1
ATOM 2633 C CA . ILE A 1 352 ? 11.516 -30.031 -16.969 1 98.81 352 ILE A CA 1
ATOM 2634 C C . ILE A 1 352 ? 12.562 -28.922 -16.938 1 98.81 352 ILE A C 1
ATOM 2636 O O . ILE A 1 352 ? 12.422 -27.906 -17.625 1 98.81 352 ILE A O 1
ATOM 2640 N N . HIS A 1 353 ? 13.656 -29.125 -16.188 1 98.44 353 HIS A N 1
ATOM 2641 C CA . HIS A 1 353 ? 14.719 -28.125 -16.094 1 98.44 353 HIS A CA 1
ATOM 2642 C C . HIS A 1 353 ? 15.453 -27.969 -17.422 1 98.44 353 HIS A C 1
ATOM 2644 O O . HIS A 1 353 ? 15.898 -26.875 -17.781 1 98.44 353 HIS A O 1
ATOM 2650 N N . ALA A 1 354 ? 15.57 -29.094 -18.109 1 98.56 354 ALA A N 1
ATOM 2651 C CA . ALA A 1 354 ? 16.188 -29.016 -19.438 1 98.56 354 ALA A CA 1
ATOM 2652 C C . ALA A 1 354 ? 15.352 -28.172 -20.391 1 98.56 354 ALA A C 1
ATOM 2654 O O . ALA A 1 354 ? 15.891 -27.422 -21.203 1 98.56 354 ALA A O 1
ATOM 2655 N N . GLU A 1 355 ? 14.062 -28.328 -20.281 1 98.62 355 GLU A N 1
ATOM 2656 C CA . GLU A 1 355 ? 13.156 -27.641 -21.203 1 98.62 355 GLU A CA 1
ATOM 2657 C C . GLU A 1 355 ? 12.992 -26.172 -20.828 1 98.62 355 GLU A C 1
ATOM 2659 O O . GLU A 1 355 ? 12.922 -25.312 -21.703 1 98.62 355 GLU A O 1
ATOM 2664 N N . TYR A 1 356 ? 12.945 -25.859 -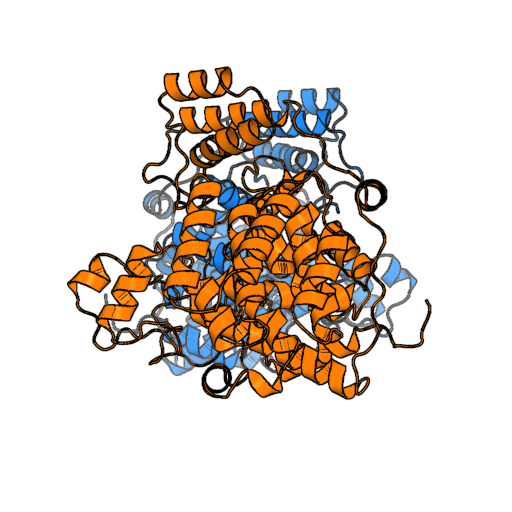19.547 1 98.31 356 TYR A N 1
ATOM 2665 C CA . TYR A 1 356 ? 12.492 -24.531 -19.141 1 98.31 356 TYR A CA 1
ATOM 2666 C C . TYR A 1 356 ? 13.531 -23.844 -18.266 1 98.31 356 TYR A C 1
ATOM 2668 O O . TYR A 1 356 ? 13.289 -22.75 -17.734 1 98.31 356 TYR A O 1
ATOM 2676 N N . GLY A 1 357 ? 14.719 -24.406 -18.109 1 96.75 357 GLY A N 1
ATOM 2677 C CA . GLY A 1 357 ? 15.75 -23.875 -17.234 1 96.75 357 GLY A CA 1
ATOM 2678 C C . GLY A 1 357 ? 16.297 -22.531 -17.688 1 96.75 357 GLY A C 1
ATOM 2679 O O . GLY A 1 357 ? 16.922 -21.828 -16.906 1 96.75 357 GLY A O 1
ATOM 2680 N N . HIS A 1 358 ? 16.016 -22.172 -18.922 1 95.75 358 HIS A N 1
ATOM 2681 C CA . HIS A 1 358 ? 16.484 -20.891 -19.453 1 95.75 358 HIS A CA 1
ATOM 2682 C C . HIS A 1 358 ? 15.602 -19.734 -18.969 1 95.75 358 HIS A C 1
ATOM 2684 O O . HIS A 1 358 ? 15.984 -18.578 -19.094 1 95.75 358 HIS A O 1
ATOM 2690 N N . LEU A 1 359 ? 14.414 -20.016 -18.453 1 96.94 359 LEU A N 1
ATOM 2691 C CA . LEU A 1 359 ? 13.492 -19 -17.969 1 96.94 359 LEU A CA 1
ATOM 2692 C C . LEU A 1 359 ? 13.875 -18.547 -16.562 1 96.94 359 LEU A C 1
ATOM 2694 O O . LEU A 1 359 ? 14.578 -19.266 -15.844 1 96.94 359 LEU A O 1
ATOM 2698 N N . HIS A 1 360 ? 13.477 -17.344 -16.188 1 96.31 360 HIS A N 1
ATOM 2699 C CA . HIS A 1 360 ? 13.609 -16.906 -14.805 1 96.31 360 HIS A CA 1
ATOM 2700 C C . HIS A 1 360 ? 12.914 -17.875 -13.859 1 96.31 360 HIS A C 1
ATOM 2702 O O . HIS A 1 360 ? 11.891 -18.469 -14.203 1 96.31 360 HIS A O 1
ATOM 2708 N N . TRP A 1 361 ? 13.352 -17.969 -12.656 1 96 361 TRP A N 1
ATOM 2709 C CA . TRP A 1 361 ? 12.891 -18.984 -11.719 1 96 361 TRP A CA 1
ATOM 2710 C C . TRP A 1 361 ? 11.445 -18.719 -11.305 1 96 361 TRP A C 1
ATOM 2712 O O . TRP A 1 361 ? 10.75 -19.609 -10.82 1 96 361 TRP A O 1
ATOM 2722 N N . VAL A 1 362 ? 10.922 -17.484 -11.562 1 96.75 362 VAL A N 1
ATOM 2723 C CA . VAL A 1 362 ? 9.555 -17.188 -11.148 1 96.75 362 VAL A CA 1
ATOM 2724 C C . VAL A 1 362 ? 8.656 -17.078 -12.383 1 96.75 362 VAL A C 1
ATOM 2726 O O . VAL A 1 362 ? 7.539 -16.562 -12.305 1 96.75 362 VAL A O 1
ATOM 2729 N N . HIS A 1 363 ? 9.094 -17.453 -13.562 1 98.31 363 HIS A N 1
ATOM 2730 C CA . HIS A 1 363 ? 8.258 -17.453 -14.758 1 98.31 363 HIS A CA 1
ATOM 2731 C C . HIS A 1 363 ? 7.109 -18.453 -14.617 1 98.31 363 HIS A C 1
ATOM 2733 O O . HIS A 1 363 ? 7.242 -19.469 -13.938 1 98.31 363 HIS A O 1
ATOM 2739 N N . THR A 1 364 ? 6.012 -18.219 -15.273 1 98.81 364 THR A N 1
ATOM 2740 C CA . THR A 1 364 ? 4.809 -19.031 -15.109 1 98.81 364 THR A CA 1
ATOM 2741 C C . THR A 1 364 ? 4.984 -20.406 -15.734 1 98.81 364 THR A C 1
ATOM 2743 O O . THR A 1 364 ? 4.488 -21.406 -15.211 1 98.81 364 THR A O 1
ATOM 2746 N N . LEU A 1 365 ? 5.738 -20.547 -16.781 1 98.88 365 LEU A N 1
ATOM 2747 C CA . LEU A 1 365 ? 5.789 -21.766 -17.578 1 98.88 365 LEU A CA 1
ATOM 2748 C C . LEU A 1 365 ? 6.535 -22.859 -16.812 1 98.88 365 LEU A C 1
ATOM 2750 O O . LEU A 1 365 ? 6.008 -23.969 -16.641 1 98.88 365 LEU A O 1
ATOM 2754 N N . ASN A 1 366 ? 7.746 -22.547 -16.375 1 98.69 366 ASN A N 1
ATOM 2755 C CA . ASN A 1 366 ? 8.5 -23.562 -15.641 1 98.69 366 ASN A CA 1
ATOM 2756 C C . ASN A 1 366 ? 7.785 -23.984 -14.352 1 98.69 366 ASN A C 1
ATOM 2758 O O . ASN A 1 366 ? 7.723 -25.172 -14.031 1 98.69 366 ASN A O 1
ATOM 2762 N N . ASN A 1 367 ? 7.16 -23.062 -13.688 1 98.88 367 ASN A N 1
ATOM 2763 C CA . ASN A 1 367 ? 6.48 -23.391 -12.438 1 98.88 367 ASN A CA 1
ATOM 2764 C C . ASN A 1 367 ? 5.184 -24.156 -12.688 1 98.88 367 ASN A C 1
ATOM 2766 O O . ASN A 1 367 ? 4.816 -25.031 -11.914 1 98.88 367 ASN A O 1
ATOM 2770 N N . ALA A 1 368 ? 4.492 -23.844 -13.781 1 98.94 368 ALA A N 1
ATOM 2771 C CA . ALA A 1 368 ? 3.299 -24.594 -14.133 1 98.94 368 ALA A CA 1
ATOM 2772 C C . ALA A 1 368 ? 3.646 -26.047 -14.469 1 98.94 368 ALA A C 1
ATOM 2774 O O . ALA A 1 368 ? 2.91 -26.969 -14.109 1 98.94 368 ALA A O 1
ATOM 2775 N N . ALA A 1 369 ? 4.746 -26.234 -15.156 1 98.94 369 ALA A N 1
ATOM 2776 C CA . ALA A 1 369 ? 5.207 -27.594 -15.445 1 98.94 369 ALA A CA 1
ATOM 2777 C C . ALA A 1 369 ? 5.477 -28.359 -14.164 1 98.94 369 ALA A C 1
ATOM 2779 O O . ALA A 1 369 ? 5.086 -29.531 -14.039 1 98.94 369 ALA A O 1
ATOM 2780 N N . VAL A 1 370 ? 6.102 -27.734 -13.234 1 98.94 370 VAL A N 1
ATOM 2781 C CA . VAL A 1 370 ? 6.422 -28.344 -11.953 1 98.94 370 VAL A CA 1
ATOM 2782 C C . VAL A 1 370 ? 5.133 -28.688 -11.203 1 98.94 370 VAL A C 1
ATOM 2784 O O . VAL A 1 370 ? 5.004 -29.766 -10.641 1 98.94 370 VAL A O 1
ATOM 2787 N N . ILE A 1 371 ? 4.16 -27.781 -11.188 1 98.94 371 ILE A N 1
ATOM 2788 C CA . ILE A 1 371 ? 2.896 -27.984 -10.484 1 98.94 371 ILE A CA 1
ATOM 2789 C C . ILE A 1 371 ? 2.17 -29.188 -11.086 1 98.94 371 ILE A C 1
ATOM 2791 O O . ILE A 1 371 ? 1.717 -30.078 -10.359 1 98.94 371 ILE A O 1
ATOM 2795 N N . ALA A 1 372 ? 2.133 -29.25 -12.398 1 98.94 372 ALA A N 1
ATOM 2796 C CA . ALA A 1 372 ? 1.479 -30.359 -13.078 1 98.94 372 ALA A CA 1
ATOM 2797 C C . ALA A 1 372 ? 2.191 -31.688 -12.781 1 98.94 372 ALA A C 1
ATOM 2799 O O . ALA A 1 372 ? 1.547 -32.688 -12.523 1 98.94 372 ALA A O 1
ATOM 2800 N N . PHE A 1 373 ? 3.5 -31.656 -12.789 1 98.94 373 PHE A N 1
ATOM 2801 C CA . PHE A 1 373 ? 4.305 -32.844 -12.516 1 98.94 373 PHE A CA 1
ATOM 2802 C C . PHE A 1 373 ? 4.07 -33.344 -11.094 1 98.94 373 PHE A C 1
ATOM 2804 O O . PHE A 1 373 ? 3.854 -34.531 -10.875 1 98.94 373 PHE A O 1
ATOM 2811 N N . ALA A 1 374 ? 4.105 -32.406 -10.117 1 98.94 374 ALA A N 1
ATOM 2812 C CA . ALA A 1 374 ? 3.934 -32.75 -8.711 1 98.94 374 ALA A CA 1
ATOM 2813 C C . ALA A 1 374 ? 2.555 -33.344 -8.453 1 98.94 374 ALA A C 1
ATOM 2815 O O . ALA A 1 374 ? 2.432 -34.344 -7.746 1 98.94 374 ALA A O 1
ATOM 2816 N N . LEU A 1 375 ? 1.515 -32.781 -9.039 1 98.94 375 LEU A N 1
ATOM 2817 C CA . LEU A 1 375 ? 0.156 -33.281 -8.875 1 98.94 375 LEU A CA 1
ATOM 2818 C C . LEU A 1 375 ? 0.01 -34.656 -9.492 1 98.94 375 LEU A C 1
ATOM 2820 O O . LEU A 1 375 ? -0.49 -35.594 -8.844 1 98.94 375 LEU A O 1
ATOM 2824 N N . ALA A 1 376 ? 0.511 -34.781 -10.711 1 98.88 376 ALA A N 1
ATOM 2825 C CA . ALA A 1 376 ? 0.371 -36.062 -11.414 1 98.88 376 ALA A CA 1
ATOM 2826 C C . ALA A 1 376 ? 1.158 -37.156 -10.719 1 98.88 376 ALA A C 1
ATOM 2828 O O . ALA A 1 376 ? 0.669 -38.281 -10.57 1 98.88 376 ALA A O 1
ATOM 2829 N N . THR A 1 377 ? 2.311 -36.906 -10.266 1 98.69 377 THR A N 1
ATOM 2830 C CA . THR A 1 377 ? 3.172 -37.875 -9.617 1 98.69 377 THR A CA 1
ATOM 2831 C C . THR A 1 377 ? 2.646 -38.219 -8.227 1 98.69 377 THR A C 1
ATOM 2833 O O . THR A 1 377 ? 2.691 -39.375 -7.816 1 98.69 377 THR A O 1
ATOM 2836 N N . GLY A 1 378 ? 2.17 -37.25 -7.508 1 98.12 378 GLY A N 1
ATOM 2837 C CA . GLY A 1 378 ? 1.718 -37.438 -6.137 1 98.12 378 GLY A CA 1
ATOM 2838 C C . GLY A 1 378 ? 0.408 -38.188 -6.035 1 98.12 378 GLY A C 1
ATOM 2839 O O . GLY A 1 378 ? 0.084 -38.75 -4.984 1 98.12 378 GLY A O 1
ATOM 2840 N N . ARG A 1 379 ? -0.43 -38.156 -7.066 1 97.75 379 ARG A N 1
ATOM 2841 C CA . ARG A 1 379 ? -1.664 -38.938 -7.191 1 97.75 379 ARG A CA 1
ATOM 2842 C C . ARG A 1 379 ? -2.582 -38.688 -5.996 1 97.75 379 ARG A C 1
ATOM 2844 O O . ARG A 1 379 ? -3.211 -39.625 -5.496 1 97.75 379 ARG A O 1
ATOM 2851 N N . GLY A 1 380 ? -2.482 -37.531 -5.438 1 97.62 380 GLY A N 1
ATOM 2852 C CA . GLY A 1 380 ? -3.438 -37.156 -4.41 1 97.62 380 GLY A CA 1
ATOM 2853 C C . GLY A 1 380 ? -2.863 -37.219 -3.006 1 97.62 380 GLY A C 1
ATOM 2854 O O . GLY A 1 380 ? -3.475 -36.719 -2.057 1 97.62 380 GLY A O 1
ATOM 2855 N N . ALA A 1 381 ? -1.716 -37.781 -2.859 1 98.19 381 ALA A N 1
ATOM 2856 C CA . ALA A 1 381 ? -1.065 -37.812 -1.551 1 98.19 381 ALA A CA 1
ATOM 2857 C C . ALA A 1 381 ? -0.473 -36.438 -1.224 1 98.19 381 ALA A C 1
ATOM 2859 O O . ALA A 1 381 ? 0.295 -35.875 -2.012 1 98.19 381 ALA A O 1
ATOM 2860 N N . PHE A 1 382 ? -0.777 -35.938 -0.038 1 98.5 382 PHE A N 1
ATOM 2861 C CA . PHE A 1 382 ? -0.424 -34.562 0.289 1 98.5 382 PHE A CA 1
ATOM 2862 C C . PHE A 1 382 ? 1.089 -34.375 0.366 1 98.5 382 PHE A C 1
ATOM 2864 O O . PHE A 1 382 ? 1.676 -33.625 -0.413 1 98.5 382 PHE A O 1
ATOM 2871 N N . GLY A 1 383 ? 1.767 -35.094 1.258 1 98.25 383 GLY A N 1
ATOM 2872 C CA . GLY A 1 383 ? 3.193 -34.969 1.512 1 98.25 383 GLY A CA 1
ATOM 2873 C C . GLY A 1 383 ? 4.035 -35.125 0.258 1 98.25 383 GLY A C 1
ATOM 2874 O O . GLY A 1 383 ? 4.77 -34.188 -0.104 1 98.25 383 GLY A O 1
ATOM 2875 N N . PRO A 1 384 ? 3.852 -36.25 -0.442 1 98.19 384 PRO A N 1
ATOM 2876 C CA . PRO A 1 384 ? 4.621 -36.469 -1.67 1 98.19 384 PRO A CA 1
ATOM 2877 C C . PRO A 1 384 ? 4.41 -35.375 -2.699 1 98.19 384 PRO A C 1
ATOM 2879 O O . PRO A 1 384 ? 5.363 -34.938 -3.342 1 98.19 384 PRO A O 1
ATOM 2882 N N . SER A 1 385 ? 3.191 -34.875 -2.865 1 98.75 385 SER A N 1
ATOM 2883 C CA . SER A 1 385 ? 2.889 -33.844 -3.863 1 98.75 385 SER A CA 1
ATOM 2884 C C . SER A 1 385 ? 3.604 -32.531 -3.547 1 98.75 385 SER A C 1
ATOM 2886 O O . SER A 1 385 ? 4.301 -31.984 -4.398 1 98.75 385 SER A O 1
ATOM 2888 N N . VAL A 1 386 ? 3.467 -32 -2.303 1 98.88 386 VAL A N 1
ATOM 2889 C CA . VAL A 1 386 ? 4.059 -30.719 -1.969 1 98.88 386 VAL A CA 1
ATOM 2890 C C . VAL A 1 386 ? 5.578 -30.844 -1.898 1 98.88 386 VAL A C 1
ATOM 2892 O O . VAL A 1 386 ? 6.301 -29.906 -2.238 1 98.88 386 VAL A O 1
ATOM 2895 N N . SER A 1 387 ? 6.09 -32.031 -1.531 1 98.69 387 SER A N 1
ATOM 2896 C CA . SER A 1 387 ? 7.531 -32.25 -1.467 1 98.69 387 SER A CA 1
ATOM 2897 C C . SER A 1 387 ? 8.164 -32.156 -2.854 1 98.69 387 SER A C 1
ATOM 2899 O O . SER A 1 387 ? 9.242 -31.609 -3.021 1 98.69 387 SER A O 1
ATOM 2901 N N . ILE A 1 388 ? 7.488 -32.75 -3.824 1 98.75 388 ILE A N 1
ATOM 2902 C CA . ILE A 1 388 ? 8 -32.719 -5.191 1 98.75 388 ILE A CA 1
ATOM 2903 C C . ILE A 1 388 ? 8.016 -31.281 -5.707 1 98.75 388 ILE A C 1
ATOM 2905 O O . ILE A 1 388 ? 8.992 -30.844 -6.312 1 98.75 388 ILE A O 1
ATOM 2909 N N . ALA A 1 389 ? 6.961 -30.531 -5.449 1 98.75 389 ALA A N 1
ATOM 2910 C CA . ALA A 1 389 ? 6.891 -29.125 -5.863 1 98.75 389 ALA A CA 1
ATOM 2911 C C . ALA A 1 389 ? 8.047 -28.328 -5.27 1 98.75 389 ALA A C 1
ATOM 2913 O O . ALA A 1 389 ? 8.633 -27.469 -5.945 1 98.75 389 ALA A O 1
ATOM 2914 N N . VAL A 1 390 ? 8.43 -28.609 -4.008 1 98.81 390 VAL A N 1
ATOM 2915 C CA . VAL A 1 390 ? 9.461 -27.859 -3.305 1 98.81 390 VAL A CA 1
ATOM 2916 C C . VAL A 1 390 ? 10.844 -28.281 -3.807 1 98.81 390 VAL A C 1
ATOM 2918 O O . VAL A 1 390 ? 11.688 -27.438 -4.102 1 98.81 390 VAL A O 1
ATOM 2921 N N . THR A 1 391 ? 11.078 -29.547 -3.963 1 98.19 391 THR A N 1
ATOM 2922 C CA . THR A 1 391 ? 12.406 -30.047 -4.309 1 98.19 391 THR A CA 1
ATOM 2923 C C . THR A 1 391 ? 12.719 -29.781 -5.777 1 98.19 391 THR A C 1
ATOM 2925 O O . THR A 1 391 ? 13.867 -29.906 -6.203 1 98.19 391 THR A O 1
ATOM 2928 N N . ALA A 1 392 ? 11.703 -29.375 -6.52 1 97.88 392 ALA A N 1
ATOM 2929 C CA . ALA A 1 392 ? 11.898 -28.984 -7.914 1 97.88 392 ALA A CA 1
ATOM 2930 C C . ALA A 1 392 ? 12.703 -27.703 -8.016 1 97.88 392 ALA A C 1
ATOM 2932 O O . ALA A 1 392 ? 13.25 -27.391 -9.078 1 97.88 392 ALA A O 1
ATOM 2933 N N . GLY A 1 393 ? 12.727 -26.938 -6.902 1 97.25 393 GLY A N 1
ATOM 2934 C CA . GLY A 1 393 ? 13.352 -25.625 -6.949 1 97.25 393 GLY A CA 1
ATOM 2935 C C . GLY A 1 393 ? 12.461 -24.547 -7.539 1 97.25 393 GLY A C 1
ATOM 2936 O O . GLY A 1 393 ? 11.234 -24.688 -7.551 1 97.25 393 GLY A O 1
ATOM 2937 N N . TRP A 1 394 ? 13.133 -23.438 -7.938 1 97.25 394 TRP A N 1
ATOM 2938 C CA . TRP A 1 394 ? 12.469 -22.266 -8.5 1 97.25 394 TRP A CA 1
ATOM 2939 C C . TRP A 1 394 ? 11.531 -21.641 -7.48 1 97.25 394 TRP A C 1
ATOM 2941 O O . TRP A 1 394 ? 11.969 -21.234 -6.398 1 97.25 394 TRP A O 1
ATOM 2951 N N . ASP A 1 395 ? 10.289 -21.422 -7.758 1 97.75 395 ASP A N 1
ATOM 2952 C CA . ASP A 1 395 ? 9.391 -20.719 -6.84 1 97.75 395 ASP A CA 1
ATOM 2953 C C . ASP A 1 395 ? 8.695 -21.703 -5.898 1 97.75 395 ASP A C 1
ATOM 2955 O O . ASP A 1 395 ? 7.477 -21.875 -5.949 1 97.75 395 ASP A O 1
ATOM 2959 N N . THR A 1 396 ? 9.398 -22.156 -4.965 1 98.44 396 THR A N 1
ATOM 2960 C CA . THR A 1 396 ? 9.078 -23.328 -4.164 1 98.44 396 THR A CA 1
ATOM 2961 C C . THR A 1 396 ? 7.824 -23.078 -3.324 1 98.44 396 THR A C 1
ATOM 2963 O O . THR A 1 396 ? 6.93 -23.922 -3.275 1 98.44 396 THR A O 1
ATOM 2966 N N . ASP A 1 397 ? 7.73 -21.938 -2.648 1 98.31 397 ASP A N 1
ATOM 2967 C CA . ASP A 1 397 ? 6.578 -21.688 -1.79 1 98.31 397 ASP A CA 1
ATOM 2968 C C . ASP A 1 397 ? 5.301 -21.547 -2.613 1 98.31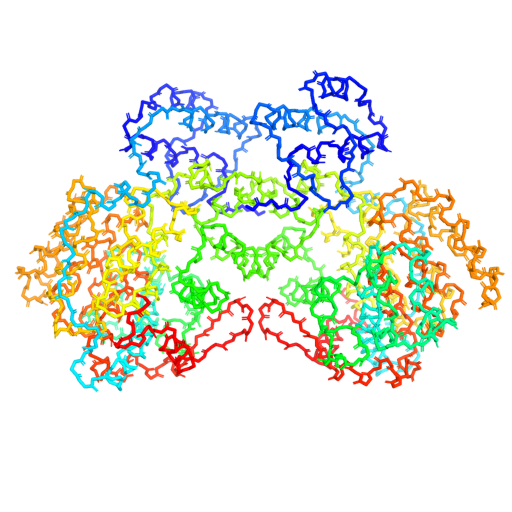 397 ASP A C 1
ATOM 2970 O O . ASP A 1 397 ? 4.27 -22.141 -2.271 1 98.31 397 ASP A O 1
ATOM 2974 N N . SER A 1 398 ? 5.375 -20.875 -3.77 1 98.62 398 SER A N 1
ATOM 2975 C CA . SER A 1 398 ? 4.184 -20.625 -4.574 1 98.62 398 SER A CA 1
ATOM 2976 C C . SER A 1 398 ? 3.701 -21.891 -5.273 1 98.62 398 SER A C 1
ATOM 2978 O O . SER A 1 398 ? 2.502 -22.172 -5.301 1 98.62 398 SER A O 1
ATOM 2980 N N . ALA A 1 399 ? 4.641 -22.641 -5.836 1 98.75 399 ALA A N 1
ATOM 2981 C CA . ALA A 1 399 ? 4.262 -23.891 -6.473 1 98.75 399 ALA A CA 1
ATOM 2982 C C . ALA A 1 399 ? 3.641 -24.859 -5.465 1 98.75 399 ALA A C 1
ATOM 2984 O O . ALA A 1 399 ? 2.6 -25.453 -5.734 1 98.75 399 ALA A O 1
ATOM 2985 N N . ALA A 1 400 ? 4.27 -24.922 -4.328 1 98.88 400 ALA A N 1
ATOM 2986 C CA . ALA A 1 400 ? 3.781 -25.859 -3.309 1 98.88 400 ALA A CA 1
ATOM 2987 C C . ALA A 1 400 ? 2.459 -25.375 -2.719 1 98.88 400 ALA A C 1
ATOM 2989 O O . ALA A 1 400 ? 1.617 -26.188 -2.32 1 98.88 400 ALA A O 1
ATOM 2990 N N . ALA A 1 401 ? 2.26 -24.078 -2.637 1 98.94 401 ALA A N 1
ATOM 2991 C CA . ALA A 1 401 ? 0.972 -23.547 -2.195 1 98.94 401 ALA A CA 1
ATOM 2992 C C . ALA A 1 401 ? -0.152 -23.984 -3.131 1 98.94 401 ALA A C 1
ATOM 2994 O O . ALA A 1 401 ? -1.202 -24.438 -2.676 1 98.94 401 ALA A O 1
ATOM 2995 N N . THR A 1 402 ? 0.082 -23.844 -4.422 1 98.94 402 THR A N 1
ATOM 2996 C CA . THR A 1 402 ? -0.929 -24.234 -5.402 1 98.94 402 THR A CA 1
ATOM 2997 C C . THR A 1 402 ? -1.188 -25.734 -5.344 1 98.94 402 THR A C 1
ATOM 2999 O O . THR A 1 402 ? -2.342 -26.156 -5.293 1 98.94 402 THR A O 1
ATOM 3002 N N . VAL A 1 403 ? -0.13 -26.531 -5.277 1 98.94 403 VAL A N 1
ATOM 3003 C CA . VAL A 1 403 ? -0.244 -27.984 -5.207 1 98.94 403 VAL A CA 1
ATOM 3004 C C . VAL A 1 403 ? -0.971 -28.391 -3.926 1 98.94 403 VAL A C 1
ATOM 3006 O O . VAL A 1 403 ? -1.892 -29.203 -3.955 1 98.94 403 VAL A O 1
ATOM 3009 N N . GLY A 1 404 ? -0.565 -27.781 -2.797 1 98.94 404 GLY A N 1
ATOM 3010 C CA . GLY A 1 404 ? -1.192 -28.062 -1.518 1 98.94 404 GLY A CA 1
ATOM 3011 C C . GLY A 1 404 ? -2.67 -27.719 -1.484 1 98.94 404 GLY A C 1
ATOM 3012 O O . GLY A 1 404 ? -3.467 -28.438 -0.877 1 98.94 404 GLY A O 1
ATOM 3013 N N . GLY A 1 405 ? -3.02 -26.609 -2.098 1 98.94 405 GLY A N 1
ATOM 3014 C CA . GLY A 1 405 ? -4.426 -26.234 -2.184 1 98.94 405 GLY A CA 1
ATOM 3015 C C . GLY A 1 405 ? -5.262 -27.266 -2.932 1 98.94 405 GLY A C 1
ATOM 3016 O O . GLY A 1 405 ? -6.402 -27.531 -2.551 1 98.94 405 GLY A O 1
ATOM 3017 N N . VAL A 1 406 ? -4.715 -27.859 -3.969 1 98.94 406 VAL A N 1
ATOM 3018 C CA . VAL A 1 406 ? -5.43 -28.828 -4.801 1 98.94 406 VAL A CA 1
ATOM 3019 C C . VAL A 1 406 ? -5.598 -30.141 -4.047 1 98.94 406 VAL A C 1
ATOM 3021 O O . VAL A 1 406 ? -6.715 -30.625 -3.879 1 98.94 406 VAL A O 1
ATOM 3024 N N . VAL A 1 407 ? -4.516 -30.688 -3.514 1 98.88 407 VAL A N 1
ATOM 3025 C CA . VAL A 1 407 ? -4.586 -32 -2.896 1 98.88 407 VAL A CA 1
ATOM 3026 C C . VAL A 1 407 ? -5.262 -31.906 -1.532 1 98.88 407 VAL A C 1
ATOM 3028 O O . VAL A 1 407 ? -5.945 -32.844 -1.099 1 98.88 407 VAL A O 1
ATOM 3031 N N . GLY A 1 408 ? -5.086 -30.75 -0.874 1 98.88 408 GLY A N 1
ATOM 3032 C CA . GLY A 1 408 ? -5.816 -30.531 0.364 1 98.88 408 GLY A CA 1
ATOM 3033 C C . GLY A 1 408 ? -7.32 -30.469 0.171 1 98.88 408 GLY A C 1
ATOM 3034 O O . GLY A 1 408 ? -8.078 -30.938 1.027 1 98.88 408 GLY A O 1
ATOM 3035 N N . ALA A 1 409 ? -7.742 -29.891 -0.915 1 98.88 409 ALA A N 1
ATOM 3036 C CA . ALA A 1 409 ? -9.164 -29.875 -1.245 1 98.88 409 ALA A CA 1
ATOM 3037 C C . ALA A 1 409 ? -9.672 -31.266 -1.588 1 98.88 409 ALA A C 1
ATOM 3039 O O . ALA A 1 409 ? -10.766 -31.656 -1.169 1 98.88 409 ALA A O 1
ATOM 3040 N N . LEU A 1 410 ? -8.914 -32.062 -2.303 1 98.31 410 LEU A N 1
ATOM 3041 C CA . LEU A 1 410 ? -9.32 -33.375 -2.775 1 98.31 410 LEU A CA 1
ATOM 3042 C C . LEU A 1 410 ? -9.531 -34.344 -1.604 1 98.31 410 LEU A C 1
ATOM 3044 O O . LEU A 1 410 ? -10.445 -35.156 -1.634 1 98.31 410 LEU A O 1
ATOM 3048 N N . ALA A 1 411 ? -8.648 -34.188 -0.59 1 97.62 411 ALA A N 1
ATOM 3049 C CA . ALA A 1 411 ? -8.711 -35.094 0.561 1 97.62 411 ALA A CA 1
ATOM 3050 C C . ALA A 1 411 ? -8.297 -34.375 1.841 1 97.62 411 ALA A C 1
ATOM 3052 O O . ALA A 1 411 ? -7.227 -34.625 2.391 1 97.62 411 ALA A O 1
ATOM 3053 N N . PRO A 1 412 ? -9.188 -33.562 2.383 1 98 412 PRO A N 1
ATOM 3054 C CA . PRO A 1 412 ? -8.836 -32.75 3.545 1 98 412 PRO A CA 1
ATOM 3055 C C . PRO A 1 412 ? -8.414 -33.594 4.75 1 98 412 PRO A C 1
ATOM 3057 O O . PRO A 1 412 ? -7.527 -33.188 5.508 1 98 412 PRO A O 1
ATOM 3060 N N . GLU A 1 413 ? -8.93 -34.75 4.875 1 96.69 413 GLU A N 1
ATOM 3061 C CA . GLU A 1 413 ? -8.656 -35.625 6.027 1 96.69 413 GLU A CA 1
ATOM 3062 C C . GLU A 1 413 ? -7.281 -36.281 5.91 1 96.69 413 GLU A C 1
ATOM 3064 O O . GLU A 1 413 ? -6.75 -36.781 6.895 1 96.69 413 GLU A O 1
ATOM 3069 N N . ARG A 1 414 ? -6.707 -36.188 4.746 1 97.69 414 ARG A N 1
ATOM 3070 C CA . ARG A 1 414 ? -5.465 -36.906 4.5 1 97.69 414 ARG A CA 1
ATOM 3071 C C . ARG A 1 414 ? -4.27 -35.969 4.484 1 97.69 414 ARG A C 1
ATOM 3073 O O . ARG A 1 414 ? -3.143 -36.375 4.207 1 97.69 414 ARG A O 1
ATOM 3080 N N . ILE A 1 415 ? -4.406 -34.719 4.766 1 98.44 415 ILE A N 1
ATOM 3081 C CA . ILE A 1 415 ? -3.287 -33.781 4.824 1 98.44 415 ILE A CA 1
ATOM 3082 C C . ILE A 1 415 ? -2.303 -34.219 5.906 1 98.44 415 ILE A C 1
ATOM 3084 O O . ILE A 1 415 ? -1.094 -34.281 5.672 1 98.44 415 ILE A O 1
ATOM 3088 N N . GLY A 1 416 ? -2.938 -34.688 7.062 1 97.5 416 GLY A N 1
ATOM 3089 C CA . GLY A 1 416 ? -2.123 -35.219 8.148 1 97.5 416 GLY A CA 1
ATOM 3090 C C . GLY A 1 416 ? -1.725 -34.156 9.164 1 97.5 416 GLY A C 1
ATOM 3091 O O . GLY A 1 416 ? -1.485 -33 8.805 1 97.5 416 GLY A O 1
ATOM 3092 N N . GLU A 1 417 ? -1.51 -34.594 10.367 1 97.31 417 GLU A N 1
ATOM 3093 C CA . GLU A 1 417 ? -1.228 -33.719 11.5 1 97.31 417 GLU A CA 1
ATOM 3094 C C . GLU A 1 417 ? 0.163 -33.094 11.383 1 97.31 417 GLU A C 1
ATOM 3096 O O . GLU A 1 417 ? 0.391 -31.969 11.844 1 97.31 417 GLU A O 1
ATOM 3101 N N . ARG A 1 418 ? 1.024 -33.781 10.758 1 97 418 ARG A N 1
ATOM 3102 C CA . ARG A 1 418 ? 2.383 -33.312 10.562 1 97 418 ARG A CA 1
ATOM 3103 C C . ARG A 1 418 ? 2.379 -31.938 9.883 1 97 418 ARG A C 1
ATOM 3105 O O . ARG A 1 418 ? 3.176 -31.062 10.234 1 97 418 ARG A O 1
ATOM 3112 N N . TRP A 1 419 ? 1.436 -31.766 8.969 1 98.12 419 TRP A N 1
ATOM 3113 C CA . TRP A 1 419 ? 1.38 -30.547 8.156 1 98.12 419 TRP A CA 1
ATOM 3114 C C . TRP A 1 419 ? 0.419 -29.531 8.766 1 98.12 419 TRP A C 1
ATOM 3116 O O . TRP A 1 419 ? 0.595 -28.328 8.594 1 98.12 419 TRP A O 1
ATOM 3126 N N . THR A 1 420 ? -0.588 -30 9.555 1 98.12 420 THR A N 1
ATOM 3127 C CA . THR A 1 420 ? -1.653 -29.094 10 1 98.12 420 THR A CA 1
ATOM 3128 C C . THR A 1 420 ? -1.355 -28.547 11.391 1 98.12 420 THR A C 1
ATOM 3130 O O . THR A 1 420 ? -1.649 -27.391 11.68 1 98.12 420 THR A O 1
ATOM 3133 N N . ALA A 1 421 ? -0.75 -29.312 12.211 1 97.94 421 ALA A N 1
ATOM 3134 C CA . ALA A 1 421 ? -0.622 -28.984 13.633 1 97.94 421 ALA A CA 1
ATOM 3135 C C . ALA A 1 421 ? 0.184 -27.703 13.82 1 97.94 421 ALA A C 1
ATOM 3137 O O . ALA A 1 421 ? -0.225 -26.812 14.562 1 97.94 421 ALA A O 1
ATOM 3138 N N . PRO A 1 422 ? 1.303 -27.547 13.109 1 98.12 422 PRO A N 1
ATOM 3139 C CA . PRO A 1 422 ? 2.104 -26.344 13.336 1 98.12 422 PRO A CA 1
ATOM 3140 C C . PRO A 1 422 ? 1.409 -25.078 12.852 1 98.12 422 PRO A C 1
ATOM 3142 O O . PRO A 1 422 ? 1.775 -23.969 13.258 1 98.12 422 PRO A O 1
ATOM 3145 N N . LEU A 1 423 ? 0.481 -25.188 11.938 1 98.19 423 LEU A N 1
ATOM 3146 C CA . LEU A 1 423 ? -0.256 -24.031 11.422 1 98.19 423 LEU A CA 1
ATOM 3147 C C . LEU A 1 423 ? -1.169 -23.453 12.5 1 98.19 423 LEU A C 1
ATOM 3149 O O . LEU A 1 423 ? -1.479 -22.25 12.477 1 98.19 423 LEU A O 1
ATOM 3153 N N . ASP A 1 424 ? -1.636 -24.328 13.391 1 97.62 424 ASP A N 1
ATOM 3154 C CA . ASP A 1 424 ? -2.559 -23.953 14.453 1 97.62 424 ASP A CA 1
ATOM 3155 C C . ASP A 1 424 ? -3.77 -23.203 13.898 1 97.62 424 ASP A C 1
ATOM 3157 O O . ASP A 1 424 ? -4.352 -22.359 14.586 1 97.62 424 ASP A O 1
ATOM 3161 N N . GLY A 1 425 ? -4.012 -23.328 12.648 1 98.06 425 GLY A N 1
ATOM 3162 C CA . GLY A 1 425 ? -5.16 -22.734 11.992 1 98.06 425 GLY A CA 1
ATOM 3163 C C . GLY A 1 425 ? -5.043 -21.219 11.836 1 98.06 425 GLY A C 1
ATOM 3164 O O . GLY A 1 425 ? -6.047 -20.531 11.656 1 98.06 425 GLY A O 1
ATOM 3165 N N . LEU A 1 426 ? -3.844 -20.688 11.883 1 97.88 426 LEU A N 1
ATOM 3166 C CA . LEU A 1 426 ? -3.639 -19.234 11.883 1 97.88 426 LEU A CA 1
ATOM 3167 C C . LEU A 1 426 ? -2.805 -18.812 10.68 1 97.88 426 LEU A C 1
ATOM 3169 O O . LEU A 1 426 ? -1.85 -19.5 10.305 1 97.88 426 LEU A O 1
ATOM 3173 N N . ILE A 1 427 ? -3.191 -17.688 10.07 1 97.94 427 ILE A N 1
ATOM 3174 C CA . ILE A 1 427 ? -2.445 -17.078 8.977 1 97.94 427 ILE A CA 1
ATOM 3175 C C . ILE A 1 427 ? -2.105 -15.625 9.328 1 97.94 427 ILE A C 1
ATOM 3177 O O . ILE A 1 427 ? -3.002 -14.805 9.539 1 97.94 427 ILE A O 1
ATOM 3181 N N . ALA A 1 428 ? -0.82 -15.328 9.398 1 95.25 428 ALA A N 1
ATOM 3182 C CA . ALA A 1 428 ? -0.379 -13.945 9.578 1 95.25 428 ALA A CA 1
ATOM 3183 C C . ALA A 1 428 ? -0.518 -13.148 8.289 1 95.25 428 ALA A C 1
ATOM 3185 O O . ALA A 1 428 ? -0.256 -13.672 7.199 1 95.25 428 ALA A O 1
ATOM 3186 N N . THR A 1 429 ? -0.926 -11.922 8.391 1 93.94 429 THR A N 1
ATOM 3187 C CA . THR A 1 429 ? -1.062 -11.07 7.207 1 93.94 429 THR A CA 1
ATOM 3188 C C . THR A 1 429 ? -0.9 -9.602 7.574 1 93.94 429 THR A C 1
ATOM 3190 O O . THR A 1 429 ? -1.168 -9.203 8.711 1 93.94 429 THR A O 1
ATOM 3193 N N . SER A 1 430 ? -0.406 -8.773 6.617 1 89.81 430 SER A N 1
ATOM 3194 C CA . SER A 1 430 ? -0.314 -7.328 6.766 1 89.81 430 SER A CA 1
ATOM 3195 C C . SER A 1 430 ? -1.549 -6.637 6.199 1 89.81 430 SER A C 1
ATOM 3197 O O . SER A 1 430 ? -1.628 -5.406 6.191 1 89.81 430 SER A O 1
ATOM 3199 N N . LEU A 1 431 ? -2.482 -7.402 5.734 1 92.56 431 LEU A N 1
ATOM 3200 C CA . LEU A 1 431 ? -3.752 -6.844 5.281 1 92.56 431 LEU A CA 1
ATOM 3201 C C . LEU A 1 431 ? -4.586 -6.355 6.461 1 92.56 431 LEU A C 1
ATOM 3203 O O . LEU A 1 431 ? -4.379 -6.793 7.594 1 92.56 431 LEU A O 1
ATOM 3207 N N . PRO A 1 432 ? -5.496 -5.426 6.188 1 86.38 432 PRO A N 1
ATOM 3208 C CA . PRO A 1 432 ? -6.352 -4.941 7.277 1 86.38 432 PRO A CA 1
ATOM 3209 C C . PRO A 1 432 ? -7.082 -6.07 7.996 1 86.38 432 PRO A C 1
ATOM 3211 O O . PRO A 1 432 ? -7.52 -7.035 7.363 1 86.38 432 PRO A O 1
ATOM 3214 N N . GLY A 1 433 ? -7.227 -5.926 9.281 1 82.62 433 GLY A N 1
ATOM 3215 C CA . GLY A 1 433 ? -7.918 -6.922 10.086 1 82.62 433 GLY A CA 1
ATOM 3216 C C . GLY A 1 433 ? -6.977 -7.809 10.875 1 82.62 433 GLY A C 1
ATOM 3217 O O . GLY A 1 433 ? -7.395 -8.477 11.828 1 82.62 433 GLY A O 1
ATOM 3218 N N . GLY A 1 434 ? -5.703 -7.922 10.438 1 81 434 GLY A N 1
ATOM 3219 C CA . GLY A 1 434 ? -4.684 -8.656 11.172 1 81 434 GLY A CA 1
ATOM 3220 C C . GLY A 1 434 ? -4.785 -10.156 11 1 81 434 GLY A C 1
ATOM 3221 O O . GLY A 1 434 ? -5.223 -10.633 9.945 1 81 434 GLY A O 1
ATOM 3222 N N . GLU A 1 435 ? -4.281 -10.922 11.961 1 87.75 435 GLU A N 1
ATOM 3223 C CA . GLU A 1 435 ? -4.215 -12.375 11.891 1 87.75 435 GLU A CA 1
ATOM 3224 C C . GLU A 1 435 ? -5.59 -12.977 11.625 1 87.75 435 GLU A C 1
ATOM 3226 O O . GLU A 1 435 ? -6.59 -12.547 12.211 1 87.75 435 GLU A O 1
ATOM 3231 N N . GLN A 1 436 ? -5.547 -14.008 10.719 1 95 436 GLN A N 1
ATOM 3232 C CA . GLN A 1 436 ? -6.793 -14.625 10.266 1 95 436 GLN A CA 1
ATOM 3233 C C . GLN A 1 436 ? -6.84 -16.109 10.633 1 95 436 GLN A C 1
ATOM 3235 O O . GLN A 1 436 ? -5.82 -16.797 10.586 1 95 436 GLN A O 1
ATOM 3240 N N . ARG A 1 437 ? -7.996 -16.594 10.898 1 97.94 437 ARG A N 1
ATOM 3241 C CA . ARG A 1 437 ? -8.195 -18.016 11.164 1 97.94 437 ARG A CA 1
ATOM 3242 C C . ARG A 1 437 ? -8.688 -18.75 9.914 1 97.94 437 ARG A C 1
ATOM 3244 O O . ARG A 1 437 ? -9.602 -18.266 9.234 1 97.94 437 ARG A O 1
ATOM 3251 N N . ILE A 1 438 ? -8.164 -19.875 9.664 1 98.75 438 ILE A N 1
ATOM 3252 C CA . ILE A 1 438 ? -8.508 -20.672 8.492 1 98.75 438 ILE A CA 1
ATOM 3253 C C . ILE A 1 438 ? -9.992 -21.062 8.547 1 98.75 438 ILE A C 1
ATOM 3255 O O . ILE A 1 438 ? -10.688 -21.031 7.531 1 98.75 438 ILE A O 1
ATOM 3259 N N . ASP A 1 439 ? -10.469 -21.391 9.75 1 98.62 439 ASP A N 1
ATOM 3260 C CA . ASP A 1 439 ? -11.875 -21.734 9.914 1 98.62 439 ASP A CA 1
ATOM 3261 C C . ASP A 1 439 ? -12.789 -20.625 9.422 1 98.62 439 ASP A C 1
ATOM 3263 O O . ASP A 1 439 ? -13.766 -20.875 8.711 1 98.62 439 ASP A O 1
ATOM 3267 N N . ASP A 1 440 ? -12.43 -19.406 9.797 1 98.38 440 ASP A N 1
ATOM 3268 C CA . ASP A 1 440 ? -13.234 -18.266 9.398 1 98.38 440 ASP A CA 1
ATOM 3269 C C . ASP A 1 440 ? -13.133 -18 7.898 1 98.38 440 ASP A C 1
ATOM 3271 O O . ASP A 1 440 ? -14.133 -17.734 7.238 1 98.38 440 ASP A O 1
ATOM 3275 N N . LEU A 1 441 ? -11.953 -18.047 7.375 1 98.62 441 LEU A N 1
ATOM 3276 C CA . LEU A 1 441 ? -11.734 -17.859 5.945 1 98.62 441 LEU A CA 1
ATOM 3277 C C . LEU A 1 441 ? -12.5 -18.891 5.129 1 98.62 441 LEU A C 1
ATOM 3279 O O . LEU A 1 441 ? -13.125 -18.547 4.121 1 98.62 441 LEU A O 1
ATOM 3283 N N . ALA A 1 442 ? -12.469 -20.141 5.59 1 98.75 442 ALA A N 1
ATOM 3284 C CA . ALA A 1 442 ? -13.172 -21.219 4.898 1 98.75 442 ALA A CA 1
ATOM 3285 C C . ALA A 1 442 ? -14.688 -20.984 4.938 1 98.75 442 ALA A C 1
ATOM 3287 O O . ALA A 1 442 ? -15.367 -21.141 3.92 1 98.75 442 ALA A O 1
ATOM 3288 N N . ARG A 1 443 ? -15.188 -20.641 6.113 1 98.31 443 ARG A N 1
ATOM 3289 C CA . ARG A 1 443 ? -16.625 -20.375 6.258 1 98.31 443 ARG A CA 1
ATOM 3290 C C . ARG A 1 443 ? -17.062 -19.25 5.332 1 98.31 443 ARG A C 1
ATOM 3292 O O . ARG A 1 443 ? -18.109 -19.359 4.672 1 98.31 443 ARG A O 1
ATOM 3299 N N . ARG A 1 444 ? -16.297 -18.188 5.293 1 98.19 444 ARG A N 1
ATOM 3300 C CA . ARG A 1 444 ? -16.625 -17.047 4.445 1 98.19 444 ARG A CA 1
ATOM 3301 C C . ARG A 1 444 ? -16.547 -17.422 2.969 1 98.19 444 ARG A C 1
ATOM 3303 O O . ARG A 1 444 ? -17.344 -16.938 2.158 1 98.19 444 ARG A O 1
ATOM 3310 N N . THR A 1 445 ? -15.625 -18.266 2.611 1 98.62 445 THR A N 1
ATOM 3311 C CA . THR A 1 445 ? -15.492 -18.734 1.238 1 98.62 445 THR A CA 1
ATOM 3312 C C . THR A 1 445 ? -16.719 -19.547 0.826 1 98.62 445 THR A C 1
ATOM 3314 O O . THR A 1 445 ? -17.297 -19.328 -0.242 1 98.62 445 THR A O 1
ATOM 3317 N N . VAL A 1 446 ? -17.125 -20.453 1.68 1 98.25 446 VAL A N 1
ATOM 3318 C CA . VAL A 1 446 ? -18.266 -21.328 1.409 1 98.25 446 VAL A CA 1
ATOM 3319 C C . VAL A 1 446 ? -19.531 -20.5 1.236 1 98.25 446 VAL A C 1
ATOM 3321 O O . VAL A 1 446 ? -20.375 -20.797 0.389 1 98.25 446 VAL A O 1
ATOM 3324 N N . ALA A 1 447 ? -19.609 -19.422 1.992 1 97.62 447 ALA A N 1
ATOM 3325 C CA . ALA A 1 447 ? -20.797 -18.578 1.964 1 97.62 447 ALA A CA 1
ATOM 3326 C C . ALA A 1 447 ? -20.938 -17.875 0.611 1 97.62 447 ALA A C 1
ATOM 3328 O O . ALA A 1 447 ? -22.031 -17.469 0.233 1 97.62 447 ALA A O 1
ATOM 3329 N N . LEU A 1 448 ? -19.859 -17.781 -0.152 1 97.25 448 LEU A N 1
ATOM 3330 C CA . LEU A 1 448 ? -19.875 -17.062 -1.421 1 97.25 448 LEU A CA 1
ATOM 3331 C C . LEU A 1 448 ? -20.203 -18 -2.576 1 97.25 448 LEU A C 1
ATOM 3333 O O . LEU A 1 448 ? -20.438 -17.547 -3.699 1 97.25 448 LEU A O 1
ATOM 3337 N N . ALA A 1 449 ? -20.156 -19.297 -2.273 1 92.06 449 ALA A N 1
ATOM 3338 C CA . ALA A 1 449 ? -20.375 -20.25 -3.354 1 92.06 449 ALA A CA 1
ATOM 3339 C C . ALA A 1 449 ? -21.844 -20.266 -3.789 1 92.06 449 ALA A C 1
ATOM 3341 O O . ALA A 1 449 ? -22.75 -20.094 -2.963 1 92.06 449 ALA A O 1
ATOM 3342 N N . GLN A 1 450 ? -22.094 -20.312 -5.082 1 74.25 450 GLN A N 1
ATOM 3343 C CA . GLN A 1 450 ? -23.438 -20.406 -5.621 1 74.25 450 GLN A CA 1
ATOM 3344 C C . GLN A 1 450 ? -24.156 -21.672 -5.113 1 74.25 450 GLN A C 1
ATOM 3346 O O . GLN A 1 450 ? -23.516 -22.719 -4.941 1 74.25 450 GLN A O 1
ATOM 3351 N N . PRO A 1 451 ? -25.391 -21.375 -4.773 1 63.78 451 PRO A N 1
ATOM 3352 C CA . PRO A 1 451 ? -26.141 -22.562 -4.348 1 63.78 451 PRO A CA 1
ATOM 3353 C C . PRO A 1 451 ? -26.234 -23.625 -5.441 1 63.78 451 PRO A C 1
ATOM 3355 O O . PRO A 1 451 ? -26.125 -23.312 -6.629 1 63.78 451 PRO A O 1
ATOM 3358 N N . ALA A 1 452 ? -26.094 -24.922 -5.09 1 57.56 452 ALA A N 1
ATOM 3359 C CA . ALA A 1 452 ? -26.188 -26.031 -6.031 1 57.56 452 ALA A CA 1
ATOM 3360 C C . ALA A 1 452 ? -27.375 -25.859 -6.977 1 57.56 452 ALA A C 1
ATOM 3362 O O . ALA A 1 452 ? -27.297 -26.219 -8.148 1 57.56 452 ALA A O 1
ATOM 3363 N N . GLY A 1 453 ? -28.469 -25.438 -6.648 1 52.12 453 GLY A N 1
ATOM 3364 C CA . GLY A 1 453 ? -29.688 -25.359 -7.438 1 52.12 453 GLY A CA 1
ATOM 3365 C C . GLY A 1 453 ? -29.844 -24.047 -8.164 1 52.12 453 GLY A C 1
ATOM 3366 O O . GLY A 1 453 ? -30.766 -23.875 -8.961 1 52.12 453 GLY A O 1
ATOM 3367 N N . GLY A 1 454 ? -29.359 -23.016 -7.836 1 40.28 454 GLY A N 1
ATOM 3368 C CA . GLY A 1 454 ? -29.828 -21.703 -8.25 1 40.28 454 GLY A CA 1
ATOM 3369 C C . GLY A 1 454 ? -29.219 -21.234 -9.555 1 40.28 454 GLY A C 1
ATOM 3370 O O . GLY A 1 454 ? -28 -21.141 -9.68 1 40.28 454 GLY A O 1
ATOM 3371 N N . ALA A 1 455 ? -29.922 -21.547 -10.625 1 37.91 455 ALA A N 1
ATOM 3372 C CA . ALA A 1 455 ? -29.75 -20.703 -11.805 1 37.91 455 ALA A CA 1
ATOM 3373 C C . ALA A 1 455 ? -29.812 -19.219 -11.43 1 37.91 455 ALA A C 1
ATOM 3375 O O . ALA A 1 455 ? -30.781 -18.766 -10.828 1 37.91 455 ALA A O 1
ATOM 3376 N N . ALA A 1 456 ? -28.906 -18.312 -11.164 1 26.66 456 ALA A N 1
ATOM 3377 C CA . ALA A 1 456 ? -29.234 -17.016 -11.773 1 26.66 456 ALA A CA 1
ATOM 3378 C C . ALA A 1 456 ? -29.75 -17.203 -13.195 1 26.66 456 ALA A C 1
ATOM 3380 O O . ALA A 1 456 ? -29.234 -18.031 -13.945 1 26.66 456 ALA A O 1
ATOM 3381 N N . MET B 1 1 ? -11.703 3.459 -13.562 1 81.44 1 MET B N 1
ATOM 3382 C CA . MET B 1 1 ? -11.328 4.156 -12.336 1 81.44 1 MET B CA 1
ATOM 3383 C C . MET B 1 1 ? -10.5 5.398 -12.648 1 81.44 1 MET B C 1
ATOM 3385 O O . MET B 1 1 ? -9.664 5.379 -13.555 1 81.44 1 MET B O 1
ATOM 3389 N N . ARG B 1 2 ? -10.883 6.5 -12 1 87.69 2 ARG B N 1
ATOM 3390 C CA . ARG B 1 2 ? -10.102 7.727 -12.117 1 87.69 2 ARG B CA 1
ATOM 3391 C C . ARG B 1 2 ? -9.469 8.109 -10.781 1 87.69 2 ARG B C 1
ATOM 3393 O O . ARG B 1 2 ? -10.125 8.711 -9.93 1 87.69 2 ARG B O 1
ATOM 3400 N N . LEU B 1 3 ? -8.258 7.801 -10.594 1 92.5 3 LEU B N 1
ATOM 3401 C CA . LEU B 1 3 ? -7.555 7.996 -9.328 1 92.5 3 LEU B CA 1
ATOM 3402 C C . LEU B 1 3 ? -7.277 9.477 -9.086 1 92.5 3 LEU B C 1
ATOM 3404 O O . LEU B 1 3 ? -6.75 10.164 -9.961 1 92.5 3 LEU B O 1
ATOM 3408 N N . THR B 1 4 ? -7.621 9.961 -7.941 1 93.44 4 THR B N 1
ATOM 3409 C CA . THR B 1 4 ? -7.371 11.352 -7.586 1 93.44 4 THR B CA 1
ATOM 3410 C C . THR B 1 4 ? -5.891 11.578 -7.281 1 93.44 4 THR B C 1
ATOM 3412 O O . THR B 1 4 ? -5.191 10.648 -6.859 1 93.44 4 THR B O 1
ATOM 3415 N N . TRP B 1 5 ? -5.406 12.812 -7.648 1 95.75 5 TRP B N 1
ATOM 3416 C CA . TRP B 1 5 ? -4.062 13.289 -7.336 1 95.75 5 TRP B CA 1
ATOM 3417 C C . TRP B 1 5 ? -3.012 12.508 -8.125 1 95.75 5 TRP B C 1
ATOM 3419 O O . TRP B 1 5 ? -1.908 12.273 -7.625 1 95.75 5 TRP B O 1
ATOM 3429 N N . ALA B 1 6 ? -3.426 12 -9.273 1 95.44 6 ALA B N 1
ATOM 3430 C CA . ALA B 1 6 ? -2.49 11.141 -10 1 95.44 6 ALA B CA 1
ATOM 3431 C C . ALA B 1 6 ? -2.465 11.492 -11.484 1 95.44 6 ALA B C 1
ATOM 3433 O O . ALA B 1 6 ? -1.46 11.266 -12.164 1 95.44 6 ALA B O 1
ATOM 3434 N N . GLN B 1 7 ? -3.621 12.078 -12.008 1 96.19 7 GLN B N 1
ATOM 3435 C CA . GLN B 1 7 ? -3.734 12.32 -13.445 1 96.19 7 GLN B CA 1
ATOM 3436 C C . GLN B 1 7 ? -2.752 13.398 -13.898 1 96.19 7 GLN B C 1
ATOM 3438 O O . GLN B 1 7 ? -2.777 14.523 -13.391 1 96.19 7 GLN B O 1
ATOM 3443 N N . PRO B 1 8 ? -1.933 13.102 -14.906 1 96.56 8 PRO B N 1
ATOM 3444 C CA . PRO B 1 8 ? -0.925 14.078 -15.312 1 96.56 8 PRO B CA 1
ATOM 3445 C C . PRO B 1 8 ? -1.531 15.438 -15.664 1 96.56 8 PRO B C 1
ATOM 3447 O O . PRO B 1 8 ? -0.951 16.484 -15.352 1 96.56 8 PRO B O 1
ATOM 3450 N N . GLU B 1 9 ? -2.725 15.414 -16.297 1 96.94 9 GLU B N 1
ATOM 3451 C CA . GLU B 1 9 ? -3.371 16.672 -16.688 1 96.94 9 GLU B CA 1
ATOM 3452 C C . GLU B 1 9 ? -3.807 17.469 -15.453 1 96.94 9 GLU B C 1
ATOM 3454 O O . GLU B 1 9 ? -3.781 18.688 -15.469 1 96.94 9 GLU B O 1
ATOM 3459 N N . ASP B 1 10 ? -4.16 16.781 -14.43 1 97.06 10 ASP B N 1
ATOM 3460 C CA . ASP B 1 10 ? -4.531 17.453 -13.188 1 97.06 10 ASP B CA 1
ATOM 3461 C C . ASP B 1 10 ? -3.291 17.906 -12.414 1 97.06 10 ASP B C 1
ATOM 3463 O O . ASP B 1 10 ? -3.27 19 -11.844 1 97.06 10 ASP B O 1
ATOM 3467 N N . LEU B 1 11 ? -2.254 17.078 -12.43 1 98 11 LEU B N 1
ATOM 3468 C CA . LEU B 1 11 ? -1.007 17.422 -11.75 1 98 11 LEU B CA 1
ATOM 3469 C C . LEU B 1 11 ? -0.391 18.672 -12.359 1 98 11 LEU B C 1
ATOM 3471 O O . LEU B 1 11 ? 0.145 19.516 -11.641 1 98 11 LEU B O 1
ATOM 3475 N N . LEU B 1 12 ? -0.446 18.75 -13.664 1 98.19 12 LEU B N 1
ATOM 3476 C CA . LEU B 1 12 ? 0.149 19.906 -14.344 1 98.19 12 LEU B CA 1
ATOM 3477 C C . LEU B 1 12 ? -0.519 21.203 -13.906 1 98.19 12 LEU B C 1
ATOM 3479 O O . LEU B 1 12 ? 0.161 22.203 -13.641 1 98.19 12 LEU B O 1
ATOM 3483 N N . ALA B 1 13 ? -1.848 21.172 -13.867 1 97.75 13 ALA B N 1
ATOM 3484 C CA . ALA B 1 13 ? -2.57 22.359 -13.438 1 97.75 13 ALA B CA 1
ATOM 3485 C C . ALA B 1 13 ? -2.137 22.781 -12.039 1 97.75 13 ALA B C 1
ATOM 3487 O O . ALA B 1 13 ? -1.923 23.969 -11.781 1 97.75 13 ALA B O 1
ATOM 3488 N N . HIS B 1 14 ? -1.985 21.891 -11.172 1 98.25 14 HIS B N 1
ATOM 3489 C CA . HIS B 1 14 ? -1.521 22.188 -9.82 1 98.25 14 HIS B CA 1
ATOM 3490 C C . HIS B 1 14 ? -0.063 22.625 -9.82 1 98.25 14 HIS B C 1
ATOM 3492 O O . HIS B 1 14 ? 0.33 23.484 -9.023 1 98.25 14 HIS B O 1
ATOM 3498 N N . GLU B 1 15 ? 0.736 22.031 -10.719 1 98.44 15 GLU B N 1
ATOM 3499 C CA . GLU B 1 15 ? 2.156 22.359 -10.781 1 98.44 15 GLU B CA 1
ATOM 3500 C C . GLU B 1 15 ? 2.371 23.797 -11.289 1 98.44 15 GLU B C 1
ATOM 3502 O O . GLU B 1 15 ? 3.314 24.469 -10.875 1 98.44 15 GLU B O 1
ATOM 3507 N N . LEU B 1 16 ? 1.507 24.219 -12.172 1 98.5 16 LEU B N 1
ATOM 3508 C CA . LEU B 1 16 ? 1.571 25.609 -12.609 1 98.5 16 LEU B CA 1
ATOM 3509 C C . LEU B 1 16 ? 1.426 26.562 -11.43 1 98.5 16 LEU B C 1
ATOM 3511 O O . LEU B 1 16 ? 2.168 27.547 -11.32 1 98.5 16 LEU B O 1
ATOM 3515 N N . VAL B 1 17 ? 0.538 26.234 -10.5 1 98 17 VAL B N 1
ATOM 3516 C CA . VAL B 1 17 ? 0.302 27.062 -9.32 1 98 17 VAL B CA 1
ATOM 3517 C C . VAL B 1 17 ? 1.511 26.984 -8.391 1 98 17 VAL B C 1
ATOM 3519 O O . VAL B 1 17 ? 2.027 28.016 -7.949 1 98 17 VAL B O 1
ATOM 3522 N N . GLN B 1 18 ? 1.992 25.812 -8.164 1 97.81 18 GLN B N 1
ATOM 3523 C CA . GLN B 1 18 ? 3.098 25.609 -7.23 1 97.81 18 GLN B CA 1
ATOM 3524 C C . GLN B 1 18 ? 4.387 26.234 -7.762 1 97.81 18 GLN B C 1
ATOM 3526 O O . GLN B 1 18 ? 5.121 26.875 -7.016 1 97.81 18 GLN B O 1
ATOM 3531 N N . SER B 1 19 ? 4.656 26.031 -9.062 1 98 19 SER B N 1
ATOM 3532 C CA . SER B 1 19 ? 5.852 26.594 -9.688 1 98 19 SER B CA 1
ATOM 3533 C C . SER B 1 19 ? 5.832 28.109 -9.648 1 98 19 SER B C 1
ATOM 3535 O O . SER B 1 19 ? 6.855 28.734 -9.367 1 98 19 SER B O 1
ATOM 3537 N N . ALA B 1 20 ? 4.688 28.656 -9.891 1 97.44 20 ALA B N 1
ATOM 3538 C CA . ALA B 1 20 ? 4.562 30.109 -9.82 1 97.44 20 ALA B CA 1
ATOM 3539 C C . ALA B 1 20 ? 4.828 30.625 -8.414 1 97.44 20 ALA B C 1
ATOM 3541 O O . ALA B 1 20 ? 5.496 31.641 -8.227 1 97.44 20 ALA B O 1
ATOM 3542 N N . ALA B 1 21 ? 4.297 29.922 -7.445 1 95.88 21 ALA B N 1
ATOM 3543 C CA . ALA B 1 21 ? 4.496 30.297 -6.047 1 95.88 21 ALA B CA 1
ATOM 3544 C C . ALA B 1 21 ? 5.969 30.219 -5.664 1 95.88 21 ALA B C 1
ATOM 3546 O O . ALA B 1 21 ? 6.426 30.938 -4.773 1 95.88 21 ALA B O 1
ATOM 3547 N N . GLU B 1 22 ? 6.711 29.406 -6.367 1 95.69 22 GLU B N 1
ATOM 3548 C CA . GLU B 1 22 ? 8.133 29.219 -6.09 1 95.69 22 GLU B CA 1
ATOM 3549 C C . GLU B 1 22 ? 8.984 30.188 -6.906 1 95.69 22 GLU B C 1
ATOM 3551 O O . GLU B 1 22 ? 10.211 30.125 -6.875 1 95.69 22 GLU B O 1
ATOM 3556 N N . GLY B 1 23 ? 8.352 30.969 -7.738 1 95.31 23 GLY B N 1
ATOM 3557 C CA . GLY B 1 23 ? 9.039 32 -8.469 1 95.31 23 GLY B CA 1
ATOM 3558 C C . GLY B 1 23 ? 9.469 31.594 -9.867 1 95.31 23 GLY B C 1
ATOM 3559 O O . GLY B 1 23 ? 10.195 32.312 -10.547 1 95.31 23 GLY B O 1
ATOM 3560 N N . LYS B 1 24 ? 8.969 30.438 -10.305 1 96.69 24 LYS B N 1
ATOM 3561 C CA . LYS B 1 24 ? 9.273 29.984 -11.664 1 96.69 24 LYS B CA 1
ATOM 3562 C C . LYS B 1 24 ? 8.406 30.703 -12.695 1 96.69 24 LYS B C 1
ATOM 3564 O O . LYS B 1 24 ? 7.246 31 -12.43 1 96.69 24 LYS B O 1
ATOM 3569 N N . ASP B 1 25 ? 9.023 30.953 -13.82 1 96.25 25 ASP B N 1
ATOM 3570 C CA . ASP B 1 25 ? 8.211 31.422 -14.945 1 96.25 25 ASP B CA 1
ATOM 3571 C C . ASP B 1 25 ? 7.445 30.266 -15.578 1 96.25 25 ASP B C 1
ATOM 3573 O O . ASP B 1 25 ? 8.047 29.328 -16.125 1 96.25 25 ASP B O 1
ATOM 3577 N N . VAL B 1 26 ? 6.133 30.359 -15.57 1 98.19 26 VAL B N 1
ATOM 3578 C CA . VAL B 1 26 ? 5.328 29.234 -16.031 1 98.19 26 VAL B CA 1
ATOM 3579 C C . VAL B 1 26 ? 4.484 29.672 -17.234 1 98.19 26 VAL B C 1
ATOM 3581 O O . VAL B 1 26 ? 3.709 28.875 -17.781 1 98.19 26 VAL B O 1
ATOM 3584 N N . ALA B 1 27 ? 4.602 30.875 -17.703 1 98 27 ALA B N 1
ATOM 3585 C CA . ALA B 1 27 ? 3.711 31.453 -18.703 1 98 27 ALA B CA 1
ATOM 3586 C C . ALA B 1 27 ? 3.768 30.656 -20 1 98 27 ALA B C 1
ATOM 3588 O O . ALA B 1 27 ? 2.73 30.344 -20.594 1 98 27 ALA B O 1
ATOM 3589 N N . ASP B 1 28 ? 4.953 30.391 -20.484 1 98.38 28 ASP B N 1
ATOM 3590 C CA . ASP B 1 28 ? 5.109 29.688 -21.75 1 98.38 28 ASP B CA 1
ATOM 3591 C C . ASP B 1 28 ? 4.527 28.266 -21.656 1 98.38 28 ASP B C 1
ATOM 3593 O O . ASP B 1 28 ? 3.912 27.781 -22.609 1 98.38 28 ASP B O 1
ATOM 3597 N N . VAL B 1 29 ? 4.762 27.641 -20.531 1 98.56 29 VAL B N 1
ATOM 3598 C CA . VAL B 1 29 ? 4.23 26.297 -20.312 1 98.56 29 VAL B CA 1
ATOM 3599 C C . VAL B 1 29 ? 2.705 26.344 -20.281 1 98.56 29 VAL B C 1
ATOM 3601 O O . VAL B 1 29 ? 2.041 25.5 -20.906 1 98.56 29 VAL B O 1
ATOM 3604 N N . ARG B 1 30 ? 2.119 27.297 -19.578 1 98.56 30 ARG B N 1
ATOM 3605 C CA . ARG B 1 30 ? 0.672 27.469 -19.5 1 98.56 30 ARG B CA 1
ATOM 3606 C C . ARG B 1 30 ? 0.076 27.719 -20.875 1 98.56 30 ARG B C 1
ATOM 3608 O O . ARG B 1 30 ? -0.948 27.125 -21.234 1 98.56 30 ARG B O 1
ATOM 3615 N N . ASP B 1 31 ? 0.726 28.531 -21.688 1 98.56 31 ASP B N 1
ATOM 3616 C CA . ASP B 1 31 ? 0.235 28.859 -23.016 1 98.56 31 ASP B CA 1
ATOM 3617 C C . ASP B 1 31 ? 0.216 27.625 -23.922 1 98.56 31 ASP B C 1
ATOM 3619 O O . ASP B 1 31 ? -0.749 27.406 -24.656 1 98.56 31 ASP B O 1
ATOM 3623 N N . ARG B 1 32 ? 1.243 26.859 -23.875 1 98.56 32 ARG B N 1
ATOM 3624 C CA . ARG B 1 32 ? 1.316 25.641 -24.672 1 98.56 32 ARG B CA 1
ATOM 3625 C C . ARG B 1 32 ? 0.235 24.656 -24.25 1 98.56 32 ARG B C 1
ATOM 3627 O O . ARG B 1 32 ? -0.383 24.016 -25.109 1 98.56 32 ARG B O 1
ATOM 3634 N N . TRP B 1 33 ? 0.003 24.578 -22.953 1 98.44 33 TRP B N 1
ATOM 3635 C CA . TRP B 1 33 ? -1.013 23.672 -22.422 1 98.44 33 TRP B CA 1
ATOM 3636 C C . TRP B 1 33 ? -2.404 24.094 -22.891 1 98.44 33 TRP B C 1
ATOM 3638 O O . TRP B 1 33 ? -3.162 23.266 -23.406 1 98.44 33 TRP B O 1
ATOM 3648 N N . VAL B 1 34 ? -2.709 25.328 -22.828 1 98.25 34 VAL B N 1
ATOM 3649 C CA . VAL B 1 34 ? -4.02 25.844 -23.188 1 98.25 34 VAL B CA 1
ATOM 3650 C C . VAL B 1 34 ? -4.211 25.75 -24.703 1 98.25 34 VAL B C 1
ATOM 3652 O O . VAL B 1 34 ? -5.289 25.391 -25.172 1 98.25 34 VAL B O 1
ATOM 3655 N N . ALA B 1 35 ? -3.197 25.984 -25.438 1 98.44 35 ALA B N 1
ATOM 3656 C CA . ALA B 1 35 ? -3.262 25.906 -26.891 1 98.44 35 ALA B CA 1
ATOM 3657 C C . ALA B 1 35 ? -3.58 24.484 -27.359 1 98.44 35 ALA B C 1
ATOM 3659 O O . ALA B 1 35 ? -4.258 24.281 -28.359 1 98.44 35 ALA B O 1
ATOM 3660 N N . ALA B 1 36 ? -3.127 23.562 -26.594 1 98.25 36 ALA B N 1
ATOM 3661 C CA . ALA B 1 36 ? -3.336 22.156 -26.938 1 98.25 36 ALA B CA 1
ATOM 3662 C C . ALA B 1 36 ? -4.707 21.672 -26.484 1 98.25 36 ALA B C 1
ATOM 3664 O O . ALA B 1 36 ? -5.094 20.531 -26.75 1 98.25 36 ALA B O 1
ATOM 3665 N N . GLY B 1 37 ? -5.406 22.516 -25.75 1 97.12 37 GLY B N 1
ATOM 3666 C CA . GLY B 1 37 ? -6.75 22.172 -25.312 1 97.12 37 GLY B CA 1
ATOM 3667 C C . GLY B 1 37 ? -6.82 21.797 -23.844 1 97.12 37 GLY B C 1
ATOM 3668 O O . GLY B 1 37 ? -7.859 21.328 -23.375 1 97.12 37 GLY B O 1
ATOM 3669 N N . GLY B 1 38 ? -5.723 21.953 -23.109 1 96.69 38 GLY B N 1
ATOM 3670 C CA . GLY B 1 38 ? -5.703 21.625 -21.688 1 96.69 38 GLY B CA 1
ATOM 3671 C C . GLY B 1 38 ? -6.336 22.703 -20.828 1 96.69 38 GLY B C 1
ATOM 3672 O O . GLY B 1 38 ? -6.324 23.875 -21.172 1 96.69 38 GLY B O 1
ATOM 3673 N N . ASP B 1 39 ? -6.945 22.297 -19.688 1 95.25 39 ASP B N 1
ATOM 3674 C CA . ASP B 1 39 ? -7.477 23.219 -18.688 1 95.25 39 ASP B CA 1
ATOM 3675 C C . ASP B 1 39 ? -6.41 23.578 -17.656 1 95.25 39 ASP B C 1
ATOM 3677 O O . ASP B 1 39 ? -5.941 22.703 -16.906 1 95.25 39 ASP B O 1
ATOM 3681 N N . PRO B 1 40 ? -6.012 24.812 -17.547 1 95.75 40 PRO B N 1
ATOM 3682 C CA . PRO B 1 40 ? -4.949 25.172 -16.609 1 95.75 40 PRO B CA 1
ATOM 3683 C C . PRO B 1 40 ? -5.453 25.344 -15.18 1 95.75 40 PRO B C 1
ATOM 3685 O O . PRO B 1 40 ? -4.66 25.594 -14.266 1 95.75 40 PRO B O 1
ATOM 3688 N N . THR B 1 41 ? -6.73 25.203 -14.953 1 94.69 41 THR B N 1
ATOM 3689 C CA . THR B 1 41 ? -7.312 25.391 -13.625 1 94.69 41 THR B CA 1
ATOM 3690 C C . THR B 1 41 ? -7.254 24.094 -12.828 1 94.69 41 THR B C 1
ATOM 3692 O O . THR B 1 41 ? -7.781 23.062 -13.258 1 94.69 41 THR B O 1
ATOM 3695 N N . PRO B 1 42 ? -6.609 24.156 -11.656 1 94.88 42 PRO B N 1
ATOM 3696 C CA . PRO B 1 42 ? -6.504 22.938 -10.852 1 94.88 42 PRO B CA 1
ATOM 3697 C C . PRO B 1 42 ? -7.863 22.438 -10.375 1 94.88 42 PRO B C 1
ATOM 3699 O O . PRO B 1 42 ? -8.695 23.219 -9.914 1 94.88 42 PRO B O 1
ATOM 3702 N N . ALA B 1 43 ? -8.023 21.109 -10.445 1 89.5 43 ALA B N 1
ATOM 3703 C CA . ALA B 1 43 ? -9.219 20.484 -9.898 1 89.5 43 ALA B CA 1
ATOM 3704 C C . ALA B 1 43 ? -9.164 20.438 -8.375 1 89.5 43 ALA B C 1
ATOM 3706 O O . ALA B 1 43 ? -8.273 19.797 -7.801 1 89.5 43 ALA B O 1
ATOM 3707 N N . VAL B 1 44 ? -10.148 20.891 -7.695 1 88.62 44 VAL B N 1
ATOM 3708 C CA . VAL B 1 44 ? -10.148 21.016 -6.242 1 88.62 44 VAL B CA 1
ATOM 3709 C C . VAL B 1 44 ? -10.234 19.625 -5.605 1 88.62 44 VAL B C 1
ATOM 3711 O O . VAL B 1 44 ? -9.648 19.391 -4.547 1 88.62 44 VAL B O 1
ATOM 3714 N N . SER B 1 45 ? -10.852 18.703 -6.355 1 85.5 45 SER B N 1
ATOM 3715 C CA . SER B 1 45 ? -11.094 17.391 -5.793 1 85.5 45 SER B CA 1
ATOM 3716 C C . SER B 1 45 ? -9.977 16.422 -6.168 1 85.5 45 SER B C 1
ATOM 3718 O O . SER B 1 45 ? -10.023 15.234 -5.812 1 85.5 45 SER B O 1
ATOM 3720 N N . GLY B 1 46 ? -9.055 16.859 -6.891 1 86.94 46 GLY B N 1
ATOM 3721 C CA . GLY B 1 46 ? -7.898 16.031 -7.18 1 86.94 46 GLY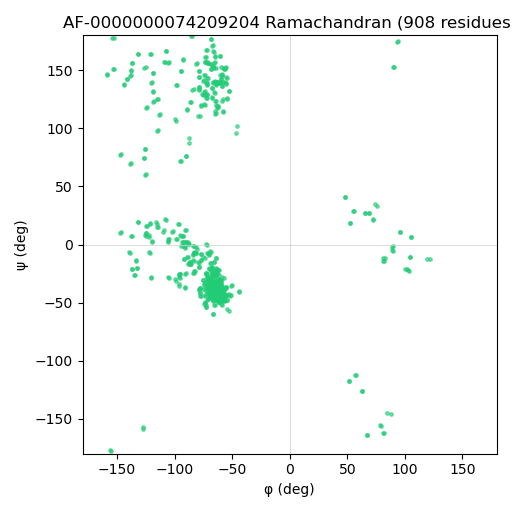 B CA 1
ATOM 3722 C C . GLY B 1 46 ? -7.945 15.398 -8.555 1 86.94 46 GLY B C 1
ATOM 3723 O O . GLY B 1 46 ? -6.93 14.922 -9.062 1 86.94 46 GLY B O 1
ATOM 3724 N N . ALA B 1 47 ? -9.109 15.289 -9.117 1 85.06 47 ALA B N 1
ATOM 3725 C CA . ALA B 1 47 ? -9.234 14.836 -10.5 1 85.06 47 ALA B CA 1
ATOM 3726 C C . ALA B 1 47 ? -10.367 15.555 -11.219 1 85.06 47 ALA B C 1
ATOM 3728 O O . ALA B 1 47 ? -11.461 15.719 -10.664 1 85.06 47 ALA B O 1
ATOM 3729 N N . GLY B 1 48 ? -10.055 15.914 -12.453 1 83.5 48 GLY B N 1
ATOM 3730 C CA . GLY B 1 48 ? -11.094 16.5 -13.281 1 83.5 48 GLY B CA 1
ATOM 3731 C C . GLY B 1 48 ? -12.117 15.484 -13.758 1 83.5 48 GLY B C 1
ATOM 3732 O O . GLY B 1 48 ? -11.875 14.273 -13.703 1 83.5 48 GLY B O 1
ATOM 3733 N N . PRO B 1 49 ? -13.18 15.93 -14.148 1 82.31 49 PRO B N 1
ATOM 3734 C CA . PRO B 1 49 ? -14.289 15.031 -14.5 1 82.31 49 PRO B CA 1
ATOM 3735 C C . PRO B 1 49 ? -14.047 14.273 -15.797 1 82.31 49 PRO B C 1
ATOM 3737 O O . PRO B 1 49 ? -14.633 13.203 -16.016 1 82.31 49 PRO B O 1
ATOM 3740 N N . VAL B 1 50 ? -13.195 14.898 -16.641 1 85.12 50 VAL B N 1
ATOM 3741 C CA . VAL B 1 50 ? -13.008 14.281 -17.953 1 85.12 50 VAL B CA 1
ATOM 3742 C C . VAL B 1 50 ? -11.547 13.875 -18.141 1 85.12 50 VAL B C 1
ATOM 3744 O O . VAL B 1 50 ? -10.648 14.711 -18.047 1 85.12 50 VAL B O 1
ATOM 3747 N N . PRO B 1 51 ? -11.367 12.609 -18.406 1 88.69 51 PRO B N 1
ATOM 3748 C CA . PRO B 1 51 ? -9.992 12.188 -18.672 1 88.69 51 PRO B CA 1
ATOM 3749 C C . PRO B 1 51 ? -9.414 12.828 -19.938 1 88.69 51 PRO B C 1
ATOM 3751 O O . PRO B 1 51 ? -10.125 12.969 -20.938 1 88.69 51 PRO B O 1
ATOM 3754 N N . ALA B 1 52 ? -8.211 13.203 -19.859 1 92.81 52 ALA B N 1
ATOM 3755 C CA . ALA B 1 52 ? -7.539 13.766 -21.031 1 92.81 52 ALA B CA 1
ATOM 3756 C C . ALA B 1 52 ? -7.262 12.688 -22.078 1 92.81 52 ALA B C 1
ATOM 3758 O O . ALA B 1 52 ? -6.949 11.539 -21.734 1 92.81 52 ALA B O 1
ATOM 3759 N N . PRO B 1 53 ? -7.398 13.07 -23.375 1 94 53 PRO B N 1
ATOM 3760 C CA . PRO B 1 53 ? -6.953 12.133 -24.406 1 94 53 PRO B CA 1
ATOM 3761 C C . PRO B 1 53 ? -5.465 11.797 -24.312 1 94 53 PRO B C 1
ATOM 3763 O O . PRO B 1 53 ? -4.707 12.547 -23.688 1 94 53 PRO B O 1
ATOM 3766 N N . PRO B 1 54 ? -5.012 10.75 -24.906 1 91.88 54 PRO B N 1
ATOM 3767 C CA . PRO B 1 54 ? -3.639 10.258 -24.75 1 91.88 54 PRO B CA 1
ATOM 3768 C C . PRO B 1 54 ? -2.594 11.305 -25.141 1 91.88 54 PRO B C 1
ATOM 3770 O O . PRO B 1 54 ? -1.597 11.477 -24.438 1 91.88 54 PRO B O 1
ATOM 3773 N N . ALA B 1 55 ? -2.824 12.039 -26.188 1 94.88 55 ALA B N 1
ATOM 3774 C CA . ALA B 1 55 ? -1.853 13.031 -26.641 1 94.88 55 ALA B CA 1
ATOM 3775 C C . ALA B 1 55 ? -1.707 14.164 -25.625 1 94.88 55 ALA B C 1
ATOM 3777 O O . ALA B 1 55 ? -0.599 14.648 -25.375 1 94.88 55 ALA B O 1
ATOM 3778 N N . LEU B 1 56 ? -2.832 14.578 -25.094 1 96.38 56 LEU B N 1
ATOM 3779 C CA . LEU B 1 56 ? -2.82 15.641 -24.094 1 96.38 56 LEU B CA 1
ATOM 3780 C C . LEU B 1 56 ? -2.156 15.156 -22.812 1 96.38 56 LEU B C 1
ATOM 3782 O O . LEU B 1 56 ? -1.45 15.922 -22.141 1 96.38 56 LEU B O 1
ATOM 3786 N N . ARG B 1 57 ? -2.363 13.961 -22.453 1 95.31 57 ARG B N 1
ATOM 3787 C CA . ARG B 1 57 ? -1.731 13.367 -21.281 1 95.31 57 ARG B CA 1
ATOM 3788 C C . ARG B 1 57 ? -0.216 13.32 -21.438 1 95.31 57 ARG B C 1
ATOM 3790 O O . ARG B 1 57 ? 0.522 13.625 -20.5 1 95.31 57 ARG B O 1
ATOM 3797 N N . SER B 1 58 ? 0.166 12.93 -22.594 1 94.94 58 SER B N 1
ATOM 3798 C CA . SER B 1 58 ? 1.595 12.891 -22.875 1 94.94 58 SER B CA 1
ATOM 3799 C C . SER B 1 58 ? 2.221 14.281 -22.797 1 94.94 58 SER B C 1
ATOM 3801 O O . SER B 1 58 ? 3.309 14.438 -22.234 1 94.94 58 SER B O 1
ATOM 3803 N N . LEU B 1 59 ? 1.533 15.242 -23.297 1 97.88 59 LEU B N 1
ATOM 3804 C CA . LEU B 1 59 ? 2.02 16.609 -23.234 1 97.88 59 LEU B CA 1
ATOM 3805 C C . LEU B 1 59 ? 2.127 17.078 -21.781 1 97.88 59 LEU B C 1
ATOM 3807 O O . LEU B 1 59 ? 3.09 17.75 -21.406 1 97.88 59 LEU B O 1
ATOM 3811 N N . ALA B 1 60 ? 1.125 16.734 -21 1 98.19 60 ALA B N 1
ATOM 3812 C CA . ALA B 1 60 ? 1.152 17.109 -19.594 1 98.19 60 ALA B CA 1
ATOM 3813 C C . ALA B 1 60 ? 2.418 16.594 -18.906 1 98.19 60 ALA B C 1
ATOM 3815 O O . ALA B 1 60 ? 3.062 17.312 -18.156 1 98.19 60 ALA B O 1
ATOM 3816 N N . ARG B 1 61 ? 2.781 15.352 -19.203 1 96.69 61 ARG B N 1
ATOM 3817 C CA . ARG B 1 61 ? 3.979 14.766 -18.609 1 96.69 61 ARG B CA 1
ATOM 3818 C C . ARG B 1 61 ? 5.234 15.508 -19.062 1 96.69 61 ARG B C 1
ATOM 3820 O O . ARG B 1 61 ? 6.137 15.75 -18.266 1 96.69 61 ARG B O 1
ATOM 3827 N N . ASP B 1 62 ? 5.281 15.867 -20.312 1 97.12 62 ASP B N 1
ATOM 3828 C CA . ASP B 1 62 ? 6.418 16.609 -20.844 1 97.12 62 ASP B CA 1
ATOM 3829 C C . ASP B 1 62 ? 6.555 17.969 -20.156 1 97.12 62 ASP B C 1
ATOM 3831 O O . ASP B 1 62 ? 7.66 18.391 -19.828 1 97.12 62 ASP B O 1
ATOM 3835 N N . LEU B 1 63 ? 5.445 18.578 -20.031 1 98.69 63 LEU B N 1
ATOM 3836 C CA . LEU B 1 63 ? 5.441 19.906 -19.438 1 98.69 63 LEU B CA 1
ATOM 3837 C C . LEU B 1 63 ? 5.777 19.844 -17.953 1 98.69 63 LEU B C 1
ATOM 3839 O O . LEU B 1 63 ? 6.43 20.75 -17.422 1 98.69 63 LEU B O 1
ATOM 3843 N N . LEU B 1 64 ? 5.355 18.781 -17.297 1 98.44 64 LEU B N 1
ATOM 3844 C CA . LEU B 1 64 ? 5.75 18.562 -15.898 1 98.44 64 LEU B CA 1
ATOM 3845 C C . LEU B 1 64 ? 7.262 18.406 -15.781 1 98.44 64 LEU B C 1
ATOM 3847 O O . LEU B 1 64 ? 7.883 19 -14.891 1 98.44 64 LEU B O 1
ATOM 3851 N N . ASP B 1 65 ? 7.832 17.641 -16.688 1 96.62 65 ASP B N 1
ATOM 3852 C CA . ASP B 1 65 ? 9.281 17.469 -16.703 1 96.62 65 ASP B CA 1
ATOM 3853 C C . ASP B 1 65 ? 10 18.797 -16.906 1 96.62 65 ASP B C 1
ATOM 3855 O O . ASP B 1 65 ? 11.023 19.047 -16.266 1 96.62 65 ASP B O 1
ATOM 3859 N N . GLU B 1 66 ? 9.469 19.578 -17.781 1 97.75 66 GLU B N 1
ATOM 3860 C CA . GLU B 1 66 ? 10.062 20.891 -18.062 1 97.75 66 GLU B CA 1
ATOM 3861 C C . GLU B 1 66 ? 10.031 21.781 -16.828 1 97.75 66 GLU B C 1
ATOM 3863 O O . GLU B 1 66 ? 11.023 22.438 -16.5 1 97.75 66 GLU B O 1
ATOM 3868 N N . LEU B 1 67 ? 8.914 21.797 -16.141 1 98.06 67 LEU B N 1
ATOM 3869 C CA . LEU B 1 67 ? 8.789 22.609 -14.938 1 98.06 67 LEU B CA 1
ATOM 3870 C C . LEU B 1 67 ? 9.703 22.094 -13.828 1 98.06 67 LEU B C 1
ATOM 3872 O O . LEU B 1 67 ? 10.273 22.891 -13.07 1 98.06 67 LEU B O 1
ATOM 3876 N N . ASP B 1 68 ? 9.812 20.797 -13.75 1 95.62 68 ASP B N 1
ATOM 3877 C CA . ASP B 1 68 ? 10.695 20.203 -12.758 1 95.62 68 ASP B CA 1
ATOM 3878 C C . ASP B 1 68 ? 12.141 20.641 -12.961 1 95.62 68 ASP B C 1
ATOM 3880 O O . ASP B 1 68 ? 12.898 20.781 -12 1 95.62 68 ASP B O 1
ATOM 3884 N N . ALA B 1 69 ? 12.5 20.875 -14.188 1 94.25 69 ALA B N 1
ATOM 3885 C CA . ALA B 1 69 ? 13.883 21.188 -14.539 1 94.25 69 ALA B CA 1
ATOM 3886 C C . ALA B 1 69 ? 14.18 22.672 -14.328 1 94.25 69 ALA B C 1
ATOM 3888 O O . ALA B 1 69 ? 15.344 23.078 -14.281 1 94.25 69 ALA B O 1
ATOM 3889 N N . ARG B 1 70 ? 13.172 23.484 -14.156 1 95.81 70 ARG B N 1
ATOM 3890 C CA . ARG B 1 70 ? 13.367 24.922 -13.961 1 95.81 70 ARG B CA 1
ATOM 3891 C C . ARG B 1 70 ? 13.789 25.219 -12.523 1 95.81 70 ARG B C 1
ATOM 3893 O O . ARG B 1 70 ? 13.281 24.625 -11.578 1 95.81 70 ARG B O 1
ATOM 3900 N N . PRO B 1 71 ? 14.766 26.078 -12.43 1 91 71 PRO B N 1
ATOM 3901 C CA . PRO B 1 71 ? 15.18 26.453 -11.078 1 91 71 PRO B CA 1
ATOM 3902 C C . PRO B 1 71 ? 14.109 27.25 -10.336 1 91 71 PRO B C 1
ATOM 3904 O O . PRO B 1 71 ? 13.43 28.094 -10.938 1 91 71 PRO B O 1
ATOM 3907 N N . GLY B 1 72 ? 13.914 26.875 -9.156 1 87.69 72 GLY B N 1
ATOM 3908 C CA . GLY B 1 72 ? 12.984 27.578 -8.289 1 87.69 72 GLY B CA 1
ATOM 3909 C C . GLY B 1 72 ? 13.609 27.984 -6.965 1 87.69 72 GLY B C 1
ATOM 3910 O O . GLY B 1 72 ? 14.812 28.234 -6.887 1 87.69 72 GLY B O 1
ATOM 3911 N N . ALA B 1 73 ? 12.773 28.203 -6.027 1 85.88 73 ALA B N 1
ATOM 3912 C CA . ALA B 1 73 ? 13.227 28.609 -4.699 1 85.88 73 ALA B CA 1
ATOM 3913 C C . ALA B 1 73 ? 14.156 27.562 -4.09 1 85.88 73 ALA B C 1
ATOM 3915 O O . ALA B 1 73 ? 13.945 26.359 -4.27 1 85.88 73 ALA B O 1
ATOM 3916 N N . SER B 1 74 ? 15.102 28.031 -3.424 1 82.75 74 SER B N 1
ATOM 3917 C CA . SER B 1 74 ? 16.062 27.141 -2.805 1 82.75 74 SER B CA 1
ATOM 3918 C C . SER B 1 74 ? 15.461 26.406 -1.61 1 82.75 74 SER B C 1
ATOM 3920 O O . SER B 1 74 ? 14.648 26.969 -0.876 1 82.75 74 SER B O 1
ATOM 3922 N N . THR B 1 75 ? 15.758 25.188 -1.468 1 85.5 75 THR B N 1
ATOM 3923 C CA . THR B 1 75 ? 15.391 24.359 -0.33 1 85.5 75 THR B CA 1
ATOM 3924 C C . THR B 1 75 ? 16.641 23.844 0.385 1 85.5 75 THR B C 1
ATOM 3926 O O . THR B 1 75 ? 17.578 23.375 -0.259 1 85.5 75 THR B O 1
ATOM 3929 N N . PRO B 1 76 ? 16.641 23.984 1.71 1 90.25 76 PRO B N 1
ATOM 3930 C CA . PRO B 1 76 ? 17.781 23.391 2.418 1 90.25 76 PRO B CA 1
ATOM 3931 C C . PRO B 1 76 ? 17.922 21.891 2.152 1 90.25 76 PRO B C 1
ATOM 3933 O O . PRO B 1 76 ? 16.922 21.172 2.141 1 90.25 76 PRO B O 1
ATOM 3936 N N . GLU B 1 77 ? 19.109 21.484 2.008 1 90.25 77 GLU B N 1
ATOM 3937 C CA . GLU B 1 77 ? 19.359 20.094 1.608 1 90.25 77 GLU B CA 1
ATOM 3938 C C . GLU B 1 77 ? 19.703 19.234 2.814 1 90.25 77 GLU B C 1
ATOM 3940 O O . GLU B 1 77 ? 19.484 18.016 2.799 1 90.25 77 GLU B O 1
ATOM 3945 N N . THR B 1 78 ? 20.344 19.875 3.787 1 96.06 78 THR B N 1
ATOM 3946 C CA . THR B 1 78 ? 20.734 19.141 4.98 1 96.06 78 THR B CA 1
ATOM 3947 C C . THR B 1 78 ? 20.094 19.734 6.23 1 96.06 78 THR B C 1
ATOM 3949 O O . THR B 1 78 ? 19.578 20.844 6.188 1 96.06 78 THR B O 1
ATOM 3952 N N . TRP B 1 79 ? 20.109 18.984 7.258 1 97.06 79 TRP B N 1
ATOM 3953 C CA . TRP B 1 79 ? 19.609 19.516 8.516 1 97.06 79 TRP B CA 1
ATOM 3954 C C . TRP B 1 79 ? 20.438 20.719 8.977 1 97.06 79 TRP B C 1
ATOM 3956 O O . TRP B 1 79 ? 19.906 21.688 9.523 1 97.06 79 TRP B O 1
ATOM 3966 N N . ASP B 1 80 ? 21.719 20.641 8.758 1 97.12 80 ASP B N 1
ATOM 3967 C CA . ASP B 1 80 ? 22.594 21.75 9.125 1 97.12 80 ASP B CA 1
ATOM 3968 C C . ASP B 1 80 ? 22.156 23.047 8.438 1 97.12 80 ASP B C 1
ATOM 3970 O O . ASP B 1 80 ? 22.188 24.109 9.047 1 97.12 80 ASP B O 1
ATOM 3974 N N . ASP B 1 81 ? 21.719 22.906 7.195 1 96.44 81 ASP B N 1
ATOM 3975 C CA . ASP B 1 81 ? 21.219 24.047 6.449 1 96.44 81 ASP B CA 1
ATOM 3976 C C . ASP B 1 81 ? 19.953 24.609 7.086 1 96.44 81 ASP B C 1
ATOM 3978 O O . ASP B 1 81 ? 19.75 25.828 7.152 1 96.44 81 ASP B O 1
ATOM 3982 N N . VAL B 1 82 ? 19.109 23.734 7.578 1 97.12 82 VAL B N 1
ATOM 3983 C CA . VAL B 1 82 ? 17.844 24.125 8.195 1 97.12 82 VAL B CA 1
ATOM 3984 C C . VAL B 1 82 ? 18.109 24.781 9.547 1 97.12 82 VAL B C 1
ATOM 3986 O O . VAL B 1 82 ? 17.578 25.859 9.844 1 97.12 82 VAL B O 1
ATOM 3989 N N . GLU B 1 83 ? 18.938 24.141 10.328 1 96.88 83 GLU B N 1
ATOM 3990 C CA . GLU B 1 83 ? 19.25 24.609 11.672 1 96.88 83 GLU B CA 1
ATOM 3991 C C . GLU B 1 83 ? 19.844 26.016 11.641 1 96.88 83 GLU B C 1
ATOM 3993 O O . GLU B 1 83 ? 19.578 26.828 12.523 1 96.88 83 GLU B O 1
ATOM 3998 N N . ALA B 1 84 ? 20.625 26.281 10.625 1 96.5 84 ALA B N 1
ATOM 3999 C CA . ALA B 1 84 ? 21.266 27.594 10.484 1 96.5 84 ALA B CA 1
ATOM 4000 C C . ALA B 1 84 ? 20.234 28.703 10.297 1 96.5 84 ALA B C 1
ATOM 4002 O O . ALA B 1 84 ? 20.516 29.875 10.562 1 96.5 84 ALA B O 1
ATOM 4003 N N . LEU B 1 85 ? 19.047 28.328 9.844 1 96.19 85 LEU B N 1
ATOM 4004 C CA . LEU B 1 85 ? 18 29.312 9.594 1 96.19 85 LEU B CA 1
ATOM 4005 C C . LEU B 1 85 ? 17.172 29.547 10.844 1 96.19 85 LEU B C 1
ATOM 4007 O O . LEU B 1 85 ? 16.391 30.516 10.906 1 96.19 85 LEU B O 1
ATOM 4011 N N . LEU B 1 86 ? 17.344 28.734 11.836 1 97.94 86 LEU B N 1
ATOM 4012 C CA . LEU B 1 86 ? 16.406 28.719 12.961 1 97.94 86 LEU B CA 1
ATOM 4013 C C . LEU B 1 86 ? 16.906 29.625 14.086 1 97.94 86 LEU B C 1
ATOM 4015 O O . LEU B 1 86 ? 18.125 29.766 14.289 1 97.94 86 LEU B O 1
ATOM 4019 N N . PRO B 1 87 ? 15.969 30.203 14.828 1 96.19 87 PRO B N 1
ATOM 4020 C CA . PRO B 1 87 ? 16.375 30.906 16.047 1 96.19 87 PRO B CA 1
ATOM 4021 C C . PRO B 1 87 ? 16.938 29.969 17.109 1 96.19 87 PRO B C 1
ATOM 4023 O O . PRO B 1 87 ? 16.906 28.75 16.938 1 96.19 87 PRO B O 1
ATOM 4026 N N . PRO B 1 88 ? 17.5 30.547 18.203 1 94.75 88 PRO B N 1
ATOM 4027 C CA . PRO B 1 88 ? 18 29.688 19.281 1 94.75 88 PRO B CA 1
ATOM 4028 C C . PRO B 1 88 ? 16.922 28.781 19.875 1 94.75 88 PRO B C 1
ATOM 4030 O O . PRO B 1 88 ? 15.758 29.188 19.969 1 94.75 88 PRO B O 1
ATOM 4033 N N . ALA B 1 89 ? 17.344 27.625 20.234 1 92.81 89 ALA B N 1
ATOM 4034 C CA . ALA B 1 89 ? 16.422 26.656 20.828 1 92.81 89 ALA B CA 1
ATOM 4035 C C . ALA B 1 89 ? 15.836 27.188 22.141 1 92.81 89 ALA B C 1
ATOM 4037 O O . ALA B 1 89 ? 16.547 27.812 22.938 1 92.81 89 ALA B O 1
ATOM 4038 N N . PRO B 1 90 ? 14.578 26.906 22.266 1 92.44 90 PRO B N 1
ATOM 4039 C CA . PRO B 1 90 ? 13.992 27.312 23.547 1 92.44 90 PRO B CA 1
ATOM 4040 C C . PRO B 1 90 ? 14.43 26.422 24.703 1 92.44 90 PRO B C 1
ATOM 4042 O O . PRO B 1 90 ? 14.82 25.266 24.484 1 92.44 90 PRO B O 1
ATOM 4045 N N . SER B 1 91 ? 14.344 26.969 25.922 1 92.25 91 SER B N 1
ATOM 4046 C CA . SER B 1 91 ? 14.633 26.219 27.125 1 92.25 91 SER B CA 1
ATOM 4047 C C . SER B 1 91 ? 13.344 25.734 27.797 1 92.25 91 SER B C 1
ATOM 4049 O O . SER B 1 91 ? 12.594 26.531 28.359 1 92.25 91 SER B O 1
ATOM 4051 N N . LEU B 1 92 ? 13.094 24.422 27.703 1 94.88 92 LEU B N 1
ATOM 4052 C CA . LEU B 1 92 ? 11.945 23.781 28.344 1 94.88 92 LEU B CA 1
ATOM 4053 C C . LEU B 1 92 ? 12.391 22.609 29.203 1 94.88 92 LEU B C 1
ATOM 4055 O O . LEU B 1 92 ? 13.461 22.031 28.984 1 94.88 92 LEU B O 1
ATOM 4059 N N . PRO B 1 93 ? 11.609 22.344 30.219 1 94.38 93 PRO B N 1
ATOM 4060 C CA . PRO B 1 93 ? 11.938 21.141 30.984 1 94.38 93 PRO B CA 1
ATOM 4061 C C . PRO B 1 93 ? 11.789 19.859 30.172 1 94.38 93 PRO B C 1
ATOM 4063 O O . PRO B 1 93 ? 11 19.812 29.234 1 94.38 93 PRO B O 1
ATOM 4066 N N . VAL B 1 94 ? 12.492 18.844 30.625 1 93.06 94 VAL B N 1
ATOM 4067 C CA . VAL B 1 94 ? 12.453 17.562 29.906 1 93.06 94 VAL B CA 1
ATOM 4068 C C . VAL B 1 94 ? 11.266 16.734 30.406 1 93.06 94 VAL B C 1
ATOM 4070 O O . VAL B 1 94 ? 10.859 15.766 29.75 1 93.06 94 VAL B O 1
ATOM 4073 N N . ARG B 1 95 ? 10.758 17.141 31.562 1 93.81 95 ARG B N 1
ATOM 4074 C CA . ARG B 1 95 ? 9.539 16.562 32.125 1 93.81 95 ARG B CA 1
ATOM 4075 C C . ARG B 1 95 ? 8.641 17.641 32.719 1 93.81 95 ARG B C 1
ATOM 4077 O O . ARG B 1 95 ? 9.125 18.672 33.188 1 93.81 95 ARG B O 1
ATOM 4084 N N . PRO B 1 96 ? 7.309 17.359 32.562 1 92.38 96 PRO B N 1
ATOM 4085 C CA . PRO B 1 96 ? 6.422 18.328 33.219 1 92.38 96 PRO B CA 1
ATOM 4086 C C . PRO B 1 96 ? 6.508 18.25 34.75 1 92.38 96 PRO B C 1
ATOM 4088 O O . PRO B 1 96 ? 7.156 17.344 35.312 1 92.38 96 PRO B O 1
ATOM 4091 N N . ALA B 1 97 ? 5.699 19.234 35.219 1 83.5 97 ALA B N 1
ATOM 4092 C CA . ALA B 1 97 ? 5.562 19.172 36.688 1 83.5 97 ALA B CA 1
ATOM 4093 C C . ALA B 1 97 ? 4.891 17.875 37.125 1 83.5 97 ALA B C 1
ATOM 4095 O O . ALA B 1 97 ? 3.893 17.453 36.531 1 83.5 97 ALA B O 1
ATOM 4096 N N . GLY B 1 98 ? 5.391 16.984 37.844 1 89.81 98 GLY B N 1
ATOM 4097 C CA . GLY B 1 98 ? 4.844 15.703 38.281 1 89.81 98 GLY B CA 1
ATOM 4098 C C . GLY B 1 98 ? 5.652 14.516 37.812 1 89.81 98 GLY B C 1
ATOM 4099 O O . GLY B 1 98 ? 5.328 13.367 38.125 1 89.81 98 GLY B O 1
ATOM 4100 N N . GLY B 1 99 ? 6.531 14.844 36.906 1 92.56 99 GLY B N 1
ATOM 4101 C CA . GLY B 1 99 ? 7.496 13.812 36.531 1 92.56 99 GLY B CA 1
ATOM 4102 C C . GLY B 1 99 ? 6.988 12.867 35.469 1 92.56 99 GLY B C 1
ATOM 4103 O O . GLY B 1 99 ? 6.266 13.281 34.562 1 92.56 99 GLY B O 1
ATOM 4104 N N . ASP B 1 100 ? 7.402 11.688 35.625 1 94.69 100 ASP B N 1
ATOM 4105 C CA . ASP B 1 100 ? 7.141 10.68 34.594 1 94.69 100 ASP B CA 1
ATOM 4106 C C . ASP B 1 100 ? 5.652 10.352 34.5 1 94.69 100 ASP B C 1
ATOM 4108 O O . ASP B 1 100 ? 5.121 10.117 33.438 1 94.69 100 ASP B O 1
ATOM 4112 N N . ALA B 1 101 ? 5.02 10.391 35.625 1 96.19 101 ALA B N 1
ATOM 4113 C CA . ALA B 1 101 ? 3.592 10.078 35.625 1 96.19 101 ALA B CA 1
ATOM 4114 C C . ALA B 1 101 ? 2.781 11.141 34.906 1 96.19 101 ALA B C 1
ATOM 4116 O O . ALA B 1 101 ? 1.85 10.82 34.156 1 96.19 101 ALA B O 1
ATOM 4117 N N . ALA B 1 102 ? 3.139 12.398 35.125 1 97.06 102 ALA B N 1
ATOM 4118 C CA . ALA B 1 102 ? 2.465 13.492 34.438 1 97.06 102 ALA B CA 1
ATOM 4119 C C . ALA B 1 102 ? 2.74 13.453 32.938 1 97.06 102 ALA B C 1
ATOM 4121 O O . ALA B 1 102 ? 1.847 13.711 32.125 1 97.06 102 ALA B O 1
ATOM 4122 N N . TYR B 1 103 ? 3.979 13.117 32.625 1 97.69 103 TYR B N 1
ATOM 4123 C CA . TYR B 1 103 ? 4.34 12.984 31.219 1 97.69 103 TYR B CA 1
ATOM 4124 C C . TYR B 1 103 ? 3.508 11.898 30.547 1 97.69 103 TYR B C 1
ATOM 4126 O O . TYR B 1 103 ? 2.959 12.117 29.469 1 97.69 103 TYR B O 1
ATOM 4134 N N . ALA B 1 104 ? 3.346 10.781 31.188 1 98.31 104 ALA B N 1
ATOM 4135 C CA . ALA B 1 104 ? 2.568 9.68 30.641 1 98.31 104 ALA B CA 1
ATOM 4136 C C . ALA B 1 104 ? 1.107 10.078 30.453 1 98.31 104 ALA B C 1
ATOM 4138 O O . ALA B 1 104 ? 0.494 9.742 29.438 1 98.31 104 ALA B O 1
ATOM 4139 N N . ALA B 1 105 ? 0.597 10.773 31.375 1 98.56 105 ALA B N 1
ATOM 4140 C CA . ALA B 1 105 ? -0.784 11.242 31.281 1 98.56 105 ALA B CA 1
ATOM 4141 C C . ALA B 1 105 ? -0.958 12.211 30.125 1 98.56 105 ALA B C 1
ATOM 4143 O O . ALA B 1 105 ? -1.976 12.18 29.422 1 98.56 105 ALA B O 1
ATOM 4144 N N . ARG B 1 106 ? -0.001 13.062 29.953 1 98.75 106 ARG B N 1
ATOM 4145 C CA . ARG B 1 106 ? -0.071 14.047 28.875 1 98.75 106 ARG B CA 1
ATOM 4146 C C . ARG B 1 106 ? 0.035 13.383 27.516 1 98.75 106 ARG B C 1
ATOM 4148 O O . ARG B 1 106 ? -0.653 13.773 26.562 1 98.75 106 ARG B O 1
ATOM 4155 N N . VAL B 1 107 ? 0.869 12.32 27.406 1 98.81 107 VAL B N 1
ATOM 4156 C CA . VAL B 1 107 ? 0.965 11.578 26.156 1 98.81 107 VAL B CA 1
ATOM 4157 C C . VAL B 1 107 ? -0.364 10.883 25.875 1 98.81 107 VAL B C 1
ATOM 4159 O O . VAL B 1 107 ? -0.84 10.891 24.734 1 98.81 107 VAL B O 1
ATOM 4162 N N . HIS B 1 108 ? -0.962 10.328 26.922 1 98.88 108 HIS B N 1
ATOM 4163 C CA . HIS B 1 108 ? -2.277 9.719 26.75 1 98.88 108 HIS B CA 1
ATOM 4164 C C . HIS B 1 108 ? -3.312 10.75 26.312 1 98.88 108 HIS B C 1
ATOM 4166 O O . HIS B 1 108 ? -4.133 10.477 25.438 1 98.88 108 HIS B O 1
ATOM 4172 N N . GLY B 1 109 ? -3.252 11.914 26.938 1 98.88 109 GLY B N 1
ATOM 4173 C CA . GLY B 1 109 ? -4.133 13.008 26.562 1 98.88 109 GLY B CA 1
ATOM 4174 C C . GLY B 1 109 ? -3.922 13.484 25.141 1 98.88 109 GLY B C 1
ATOM 4175 O O . GLY B 1 109 ? -4.875 13.867 24.453 1 98.88 109 GLY B O 1
ATOM 4176 N N . ALA B 1 110 ? -2.678 13.445 24.688 1 98.94 110 ALA B N 1
ATOM 4177 C CA . ALA B 1 110 ? -2.354 13.859 23.328 1 98.94 110 ALA B CA 1
ATOM 4178 C C . ALA B 1 110 ? -3.01 12.93 22.312 1 98.94 110 ALA B C 1
ATOM 4180 O O . ALA B 1 110 ? -3.635 13.391 21.359 1 98.94 110 ALA B O 1
ATOM 4181 N N . TRP B 1 111 ? -2.885 11.586 22.531 1 98.88 111 TRP B N 1
ATOM 4182 C CA . TRP B 1 111 ? -3.523 10.609 21.641 1 98.88 111 TRP B CA 1
ATOM 4183 C C . TRP B 1 111 ? -5.039 10.781 21.656 1 98.88 111 TRP B C 1
ATOM 4185 O O . TRP B 1 111 ? -5.672 10.812 20.594 1 98.88 111 TRP B O 1
ATOM 4195 N N . THR B 1 112 ? -5.574 10.953 22.828 1 98.94 112 THR B N 1
ATOM 4196 C CA . THR B 1 112 ? -7.02 11.062 22.984 1 98.94 112 THR B CA 1
ATOM 4197 C C . THR B 1 112 ? -7.547 12.336 22.344 1 98.94 112 THR B C 1
ATOM 4199 O O . THR B 1 112 ? -8.539 12.312 21.609 1 98.94 112 THR B O 1
ATOM 4202 N N . GLY B 1 113 ? -6.863 13.438 22.672 1 98.94 113 GLY B N 1
ATOM 4203 C CA . GLY B 1 113 ? -7.277 14.719 22.109 1 98.94 113 GLY B CA 1
ATOM 4204 C C . GLY B 1 113 ? -7.16 14.773 20.594 1 98.94 113 GLY B C 1
ATOM 4205 O O . GLY B 1 113 ? -8.023 15.344 19.922 1 98.94 113 GLY B O 1
ATOM 4206 N N . ARG B 1 114 ? -6.094 14.227 20.047 1 98.94 114 ARG B N 1
ATOM 4207 C CA . ARG B 1 114 ? -5.926 14.172 18.594 1 98.94 114 ARG B CA 1
ATOM 4208 C C . ARG B 1 114 ? -7.059 13.383 17.953 1 98.94 114 ARG B C 1
ATOM 4210 O O . ARG B 1 114 ? -7.625 13.812 16.938 1 98.94 114 ARG B O 1
ATOM 4217 N N . ALA B 1 115 ? -7.402 12.227 18.547 1 98.88 115 ALA B N 1
ATOM 4218 C CA . ALA B 1 115 ? -8.484 11.398 18.031 1 98.88 115 ALA B CA 1
ATOM 4219 C C . ALA B 1 115 ? -9.82 12.148 18.078 1 98.88 115 ALA B C 1
ATOM 4221 O O . ALA B 1 115 ? -10.555 12.172 17.094 1 98.88 115 ALA B O 1
ATOM 4222 N N . ALA B 1 116 ? -10.062 12.797 19.172 1 98.88 116 ALA B N 1
ATOM 4223 C CA . ALA B 1 116 ? -11.32 13.508 19.359 1 98.88 116 ALA B CA 1
ATOM 4224 C C . ALA B 1 116 ? -11.43 14.688 18.391 1 98.88 116 ALA B C 1
ATOM 4226 O O . ALA B 1 116 ? -12.484 14.906 17.797 1 98.88 116 ALA B O 1
ATOM 4227 N N . GLY B 1 117 ? -10.367 15.461 18.328 1 98.88 117 GLY B N 1
ATOM 4228 C CA . GLY B 1 117 ? -10.359 16.562 17.391 1 98.88 117 GLY B CA 1
ATOM 4229 C C . GLY B 1 117 ? -10.562 16.141 15.953 1 98.88 117 GLY B C 1
ATOM 4230 O O . GLY B 1 117 ? -11.367 16.734 15.227 1 98.88 117 GLY B O 1
ATOM 4231 N N . CYS B 1 118 ? -9.836 15.086 15.531 1 98.81 118 CYS B N 1
ATOM 4232 C CA . CYS B 1 118 ? -9.984 14.539 14.195 1 98.81 118 CYS B CA 1
ATOM 4233 C C . CYS B 1 118 ? -11.43 14.117 13.93 1 98.81 118 CYS B C 1
ATOM 4235 O O . CYS B 1 118 ? -12.008 14.477 12.906 1 98.81 118 CYS B O 1
ATOM 4237 N N . LEU B 1 119 ? -11.969 13.406 14.875 1 98.81 119 LEU B N 1
ATOM 4238 C CA . LEU B 1 119 ? -13.32 12.867 14.75 1 98.81 119 LEU B CA 1
ATOM 4239 C C . LEU B 1 119 ? -14.344 13.992 14.602 1 98.81 119 LEU B C 1
ATOM 4241 O O . LEU B 1 119 ? -15.273 13.891 13.805 1 98.81 119 LEU B O 1
ATOM 4245 N N . LEU B 1 120 ? -14.141 15.055 15.312 1 98.75 120 LEU B N 1
ATOM 4246 C CA . LEU B 1 120 ? -15.062 16.188 15.273 1 98.75 120 LEU B CA 1
ATOM 4247 C C . LEU B 1 120 ? -15.086 16.812 13.883 1 98.75 120 LEU B C 1
ATOM 4249 O O . LEU B 1 120 ? -16.141 17.234 13.406 1 98.75 120 LEU B O 1
ATOM 4253 N N . GLY B 1 121 ? -13.953 16.875 13.289 1 98.62 121 GLY B N 1
ATOM 4254 C CA . GLY B 1 121 ? -13.836 17.594 12.023 1 98.62 121 GLY B CA 1
ATOM 4255 C C . GLY B 1 121 ? -14.164 16.719 10.82 1 98.62 121 GLY B C 1
ATOM 4256 O O . GLY B 1 121 ? -14.445 17.234 9.734 1 98.62 121 GLY B O 1
ATOM 4257 N N . LYS B 1 122 ? -14.219 15.414 10.922 1 98.19 122 LYS B N 1
ATOM 4258 C CA . LYS B 1 122 ? -14.305 14.438 9.836 1 98.19 122 LYS B CA 1
ATOM 4259 C C . LYS B 1 122 ? -15.578 14.641 9.016 1 98.19 122 LYS B C 1
ATOM 4261 O O . LYS B 1 122 ? -15.531 14.688 7.785 1 98.19 122 LYS B O 1
ATOM 4266 N N . PRO B 1 123 ? -16.75 14.867 9.625 1 98.06 123 PRO B N 1
ATOM 4267 C CA . PRO B 1 123 ? -18 14.914 8.852 1 98.06 123 PRO B CA 1
ATOM 4268 C C . PRO B 1 123 ? -18.047 16.109 7.895 1 98.06 123 PRO B C 1
ATOM 4270 O O . PRO B 1 123 ? -18.703 16.031 6.848 1 98.06 123 PRO B O 1
ATOM 4273 N N . VAL B 1 124 ? -17.328 17.172 8.219 1 98.06 124 VAL B N 1
ATOM 4274 C CA . VAL B 1 124 ? -17.516 18.406 7.473 1 98.06 124 VAL B CA 1
ATOM 4275 C C . VAL B 1 124 ? -16.25 18.75 6.691 1 98.06 124 VAL B C 1
ATOM 4277 O O . VAL B 1 124 ? -16.094 19.875 6.219 1 98.06 124 VAL B O 1
ATOM 4280 N N . GLU B 1 125 ? -15.406 17.781 6.582 1 94.62 125 GLU B N 1
ATOM 4281 C CA . GLU B 1 125 ? -14.219 18 5.762 1 94.62 125 GLU B CA 1
ATOM 4282 C C . GLU B 1 125 ? -14.594 18.5 4.371 1 94.62 125 GLU B C 1
ATOM 4284 O O . GLU B 1 125 ? -15.508 17.969 3.738 1 94.62 125 GLU B O 1
ATOM 4289 N N . LYS B 1 126 ? -13.945 19.562 3.85 1 88.56 126 LYS B N 1
ATOM 4290 C CA . LYS B 1 126 ? -14.094 20.156 2.525 1 88.56 126 LYS B CA 1
ATOM 4291 C C . LYS B 1 126 ? -15.305 21.094 2.475 1 88.56 126 LYS B C 1
ATOM 4293 O O . LYS B 1 126 ? -15.453 21.875 1.53 1 88.56 126 LYS B O 1
ATOM 4298 N N . ILE B 1 127 ? -16.219 21.031 3.496 1 95.5 127 ILE B N 1
ATOM 4299 C CA . ILE B 1 127 ? -17.359 21.953 3.514 1 95.5 127 ILE B CA 1
ATOM 4300 C C . ILE B 1 127 ? -16.891 23.344 3.902 1 95.5 127 ILE B C 1
ATOM 4302 O O . ILE B 1 127 ? -16.141 23.516 4.875 1 95.5 127 ILE B O 1
ATOM 4306 N N . PRO B 1 128 ? -17.297 24.312 3.162 1 95.62 128 PRO B N 1
ATOM 4307 C CA . PRO B 1 128 ? -16.891 25.688 3.504 1 95.62 128 PRO B CA 1
ATOM 4308 C C . PRO B 1 128 ? -17.5 26.172 4.816 1 95.62 128 PRO B C 1
ATOM 4310 O O . PRO B 1 128 ? -18.484 25.578 5.301 1 95.62 128 PRO B O 1
ATOM 4313 N N . ARG B 1 129 ? -16.969 27.25 5.301 1 96.88 129 ARG B N 1
ATOM 4314 C CA . ARG B 1 129 ? -17.375 27.812 6.582 1 96.88 129 ARG B CA 1
ATOM 4315 C C . ARG B 1 129 ? -18.875 28.078 6.605 1 96.88 129 ARG B C 1
ATOM 4317 O O . ARG B 1 129 ? -19.547 27.781 7.594 1 96.88 129 ARG B O 1
ATOM 4324 N N . ALA B 1 130 ? -19.375 28.641 5.508 1 97.12 130 ALA B N 1
ATOM 4325 C CA . ALA B 1 130 ? -20.797 28.953 5.426 1 97.12 130 ALA B CA 1
ATOM 4326 C C . ALA B 1 130 ? -21.641 27.688 5.535 1 97.12 130 ALA B C 1
ATOM 4328 O O . ALA B 1 130 ? -22.703 27.703 6.164 1 97.12 130 ALA B O 1
ATOM 4329 N N . GLY B 1 131 ? -21.219 26.641 4.918 1 98.25 131 GLY B N 1
ATOM 4330 C CA . GLY B 1 131 ? -21.922 25.375 4.984 1 98.25 131 GLY B CA 1
ATOM 4331 C C . GLY B 1 131 ? -21.906 24.75 6.363 1 98.25 131 GLY B C 1
ATOM 4332 O O . GLY B 1 131 ? -22.922 24.234 6.832 1 98.25 131 GLY B O 1
ATOM 4333 N N . ILE B 1 132 ? -20.797 24.812 7.008 1 98.56 132 ILE B N 1
ATOM 4334 C CA . ILE B 1 132 ? -20.656 24.266 8.352 1 98.56 132 ILE B CA 1
ATOM 4335 C C . ILE B 1 132 ? -21.609 25 9.305 1 98.56 132 ILE B C 1
ATOM 4337 O O . ILE B 1 132 ? -22.312 24.375 10.094 1 98.56 132 ILE B O 1
ATOM 4341 N N . GLU B 1 133 ? -21.609 26.297 9.219 1 98.12 133 GLU B N 1
ATOM 4342 C CA . GLU B 1 133 ? -22.484 27.109 10.062 1 98.12 133 GLU B CA 1
ATOM 4343 C C . GLU B 1 133 ? -23.953 26.781 9.797 1 98.12 133 GLU B C 1
ATOM 4345 O O . GLU B 1 133 ? -24.75 26.672 10.734 1 98.12 133 GLU B O 1
ATOM 4350 N N . GLU B 1 134 ? -24.281 26.625 8.531 1 98.5 134 GLU B N 1
ATOM 4351 C CA . GLU B 1 134 ? -25.672 26.328 8.203 1 98.5 134 GLU B CA 1
ATOM 4352 C C . GLU B 1 134 ? -26.094 24.969 8.766 1 98.5 134 GLU B C 1
ATOM 4354 O O . GLU B 1 134 ? -27.188 24.828 9.305 1 98.5 134 GLU B O 1
ATOM 4359 N N . ILE B 1 135 ? -25.266 24 8.688 1 98.56 135 ILE B N 1
ATOM 4360 C CA . ILE B 1 135 ? -25.547 22.688 9.242 1 98.56 135 ILE B CA 1
ATOM 4361 C C . ILE B 1 135 ? -25.75 22.797 10.75 1 98.56 135 ILE B C 1
ATOM 4363 O O . ILE B 1 135 ? -26.734 22.266 11.289 1 98.56 135 ILE B O 1
ATOM 4367 N N . LEU B 1 136 ? -24.891 23.547 11.406 1 98.44 136 LEU B N 1
ATOM 4368 C CA . LEU B 1 136 ? -24.922 23.656 12.859 1 98.44 136 LEU B CA 1
ATOM 4369 C C . LEU B 1 136 ? -26.156 24.422 13.32 1 98.44 136 LEU B C 1
ATOM 4371 O O . LEU B 1 136 ? -26.797 24.047 14.297 1 98.44 136 LEU B O 1
ATOM 4375 N N . ARG B 1 137 ? -26.469 25.484 12.656 1 98.06 137 ARG B N 1
ATOM 4376 C CA . ARG B 1 137 ? -27.656 26.25 13.023 1 98.06 137 ARG B CA 1
ATOM 4377 C C . ARG B 1 137 ? -28.938 25.453 12.773 1 98.06 137 ARG B C 1
ATOM 4379 O O . ARG B 1 137 ? -29.875 25.5 13.57 1 98.06 137 ARG B O 1
ATOM 4386 N N . SER B 1 138 ? -28.938 24.719 11.727 1 98 138 SER B N 1
ATOM 4387 C CA . SER B 1 138 ? -30.109 23.938 11.352 1 98 138 SER B CA 1
ATOM 4388 C C . SER B 1 138 ? -30.344 22.812 12.352 1 98 138 SER B C 1
ATOM 4390 O O . SER B 1 138 ? -31.484 22.344 12.5 1 98 138 SER B O 1
ATOM 4392 N N . THR B 1 139 ? -29.344 22.359 13.016 1 97.75 139 THR B N 1
ATOM 4393 C CA . THR B 1 139 ? -29.484 21.234 13.945 1 97.75 139 THR B CA 1
ATOM 4394 C C . THR B 1 139 ? -29.438 21.734 15.391 1 97.75 139 THR B C 1
ATOM 4396 O O . THR B 1 139 ? -29.375 20.922 16.312 1 97.75 139 THR B O 1
ATOM 4399 N N . GLY B 1 140 ? -29.328 23.078 15.617 1 96.94 140 GLY B N 1
ATOM 4400 C CA . GLY B 1 140 ? -29.328 23.656 16.953 1 96.94 140 GLY B CA 1
ATOM 4401 C C . GLY B 1 140 ? -28.016 23.453 17.688 1 96.94 140 GLY B C 1
ATOM 4402 O O . GLY B 1 140 ? -28 23.297 18.906 1 96.94 140 GLY B O 1
ATOM 4403 N N . ARG B 1 141 ? -26.953 23.453 16.969 1 96.25 141 ARG B N 1
ATOM 4404 C CA . ARG B 1 141 ? -25.672 23.125 17.578 1 96.25 141 ARG B CA 1
ATOM 4405 C C . ARG B 1 141 ? -24.672 24.25 17.406 1 96.25 141 ARG B C 1
ATOM 4407 O O . ARG B 1 141 ? -23.469 24.062 17.578 1 96.25 141 ARG B O 1
ATOM 4414 N N . TRP B 1 142 ? -25.141 25.406 16.906 1 96.5 142 TRP B N 1
ATOM 4415 C CA . TRP B 1 142 ? -24.281 26.562 16.797 1 96.5 142 TRP B CA 1
ATOM 4416 C C . TRP B 1 142 ? -24.25 27.344 18.125 1 96.5 142 TRP B C 1
ATOM 4418 O O . TRP B 1 142 ? -25.312 27.672 18.672 1 96.5 142 TRP B O 1
ATOM 4428 N N . PRO B 1 143 ? -23.156 27.797 18.734 1 95.38 143 PRO B N 1
ATOM 4429 C CA . PRO B 1 143 ? -21.797 27.469 18.312 1 95.38 143 PRO B CA 1
ATOM 4430 C C . PRO B 1 143 ? -21.438 26 18.562 1 95.38 143 PRO B C 1
ATOM 4432 O O . PRO B 1 143 ? -22.062 25.344 19.406 1 95.38 143 PRO B O 1
ATOM 4435 N N . LEU B 1 144 ? -20.516 25.484 17.828 1 97.75 144 LEU B N 1
ATOM 4436 C CA . LEU B 1 144 ? -20.125 24.078 17.906 1 97.75 144 LEU B CA 1
ATOM 4437 C C . LEU B 1 144 ? -19.547 23.75 19.281 1 97.75 144 LEU B C 1
ATOM 4439 O O . LEU B 1 144 ? -18.562 24.344 19.703 1 97.75 144 LEU B O 1
ATOM 4443 N N . ASP B 1 145 ? -20.203 22.797 20.016 1 96.12 145 ASP B N 1
ATOM 4444 C CA . ASP B 1 145 ? -19.688 22.422 21.328 1 96.12 145 ASP B CA 1
ATOM 4445 C C . ASP B 1 145 ? -19.953 20.953 21.609 1 96.12 145 ASP B C 1
ATOM 4447 O O . ASP B 1 145 ? -19.828 20.5 22.75 1 96.12 145 ASP B O 1
ATOM 4451 N N . ARG B 1 146 ? -20.359 20.25 20.625 1 97.19 146 ARG B N 1
ATOM 4452 C CA . ARG B 1 146 ? -20.562 18.812 20.688 1 97.19 146 ARG B CA 1
ATOM 4453 C C . ARG B 1 146 ? -20.469 18.188 19.297 1 97.19 146 ARG B C 1
ATOM 4455 O O . ARG B 1 146 ? -20.172 18.891 18.312 1 97.19 146 ARG B O 1
ATOM 4462 N N . TRP B 1 147 ? -20.688 16.922 19.188 1 98.44 147 TRP B N 1
ATOM 4463 C CA . TRP B 1 147 ? -20.516 16.203 17.922 1 98.44 147 TRP B CA 1
ATOM 4464 C C . TRP B 1 147 ? -21.578 16.641 16.906 1 98.44 147 TRP B C 1
ATOM 4466 O O . TRP B 1 147 ? -22.688 17.016 17.281 1 98.44 147 TRP B O 1
ATOM 4476 N N . PHE B 1 148 ? -21.25 16.578 15.625 1 98.56 148 PHE B N 1
ATOM 4477 C CA . PHE B 1 148 ? -22.234 16.828 14.562 1 98.56 148 PHE B CA 1
ATOM 4478 C C . PHE B 1 148 ? -23.297 15.727 14.547 1 98.56 148 PHE B C 1
ATOM 4480 O O . PHE B 1 148 ? -23.031 14.602 14.969 1 98.56 148 PHE B O 1
ATOM 4487 N N . THR B 1 149 ? -24.5 16.062 14.062 1 98.19 149 THR B N 1
ATOM 4488 C CA . THR B 1 149 ? -25.594 15.102 13.977 1 98.19 149 THR B CA 1
ATOM 4489 C C . THR B 1 149 ? -26.391 15.312 12.688 1 98.19 149 THR B C 1
ATOM 4491 O O . THR B 1 149 ? -26.5 16.438 12.203 1 98.19 149 THR B O 1
ATOM 4494 N N . ALA B 1 150 ? -26.797 14.289 12.141 1 97.69 150 ALA B N 1
ATOM 4495 C CA . ALA B 1 150 ? -27.703 14.367 11 1 97.69 150 ALA B CA 1
ATOM 4496 C C . ALA B 1 150 ? -29.156 14.43 11.461 1 97.69 150 ALA B C 1
ATOM 4498 O O . ALA B 1 150 ? -30.047 14.758 10.68 1 97.69 150 ALA B O 1
ATOM 4499 N N . VAL B 1 151 ? -29.406 14.078 12.711 1 97.62 151 VAL B N 1
ATOM 4500 C CA . VAL B 1 151 ? -30.75 14.086 13.258 1 97.62 151 VAL B CA 1
ATOM 4501 C C . VAL B 1 151 ? -31.312 15.508 13.234 1 97.62 151 VAL B C 1
ATOM 4503 O O . VAL B 1 151 ? -30.734 16.422 13.82 1 97.62 151 VAL B O 1
ATOM 4506 N N . GLY B 1 152 ? -32.375 15.688 12.539 1 97.25 152 GLY B N 1
ATOM 4507 C CA . GLY B 1 152 ? -33.031 16.984 12.492 1 97.25 152 GLY B CA 1
ATOM 4508 C C . GLY B 1 152 ? -32.5 17.875 11.391 1 97.25 152 GLY B C 1
ATOM 4509 O O . GLY B 1 152 ? -32.969 19 11.203 1 97.25 152 GLY B O 1
ATOM 4510 N N . LEU B 1 153 ? -31.5 17.453 10.609 1 98.12 153 LEU B N 1
ATOM 4511 C CA . LEU B 1 153 ? -30.953 18.25 9.516 1 98.12 153 LEU B CA 1
ATOM 4512 C C . LEU B 1 153 ? -31.922 18.266 8.336 1 98.12 153 LEU B C 1
ATOM 4514 O O . LEU B 1 153 ? -32.281 17.203 7.797 1 98.12 153 LEU B O 1
ATOM 4518 N N . PRO B 1 154 ? -32.344 19.422 7.957 1 98.12 154 PRO B N 1
ATOM 4519 C CA . PRO B 1 154 ? -33.25 19.5 6.809 1 98.12 154 PRO B CA 1
ATOM 4520 C C . PRO B 1 154 ? -32.625 18.938 5.531 1 98.12 154 PRO B C 1
ATOM 4522 O O . PRO B 1 154 ? -31.453 19.125 5.277 1 98.12 154 PRO B O 1
ATOM 4525 N N . ASP B 1 155 ? -33.469 18.312 4.695 1 97.44 155 ASP B N 1
ATOM 4526 C CA . ASP B 1 155 ? -33.031 17.641 3.482 1 97.44 155 ASP B CA 1
ATOM 4527 C C . ASP B 1 155 ? -32.344 18.609 2.52 1 97.44 155 ASP B C 1
ATOM 4529 O O . ASP B 1 155 ? -31.375 18.25 1.854 1 97.44 155 ASP B O 1
ATOM 4533 N N . ASP B 1 156 ? -32.875 19.703 2.406 1 97.81 156 ASP B N 1
ATOM 4534 C CA . ASP B 1 156 ? -32.344 20.688 1.454 1 97.81 156 ASP B CA 1
ATOM 4535 C C . ASP B 1 156 ? -30.953 21.156 1.87 1 97.81 156 ASP B C 1
ATOM 4537 O O . ASP B 1 156 ? -30.094 21.406 1.021 1 97.81 156 ASP B O 1
ATOM 4541 N N . VAL B 1 157 ? -30.703 21.312 3.184 1 97.75 157 VAL B N 1
ATOM 4542 C CA . VAL B 1 157 ? -29.391 21.688 3.693 1 97.75 157 VAL B CA 1
ATOM 4543 C C . VAL B 1 157 ? -28.406 20.562 3.457 1 97.75 157 VAL B C 1
ATOM 4545 O O . VAL B 1 157 ? -27.281 20.781 3.006 1 97.75 157 VAL B O 1
ATOM 4548 N N . ALA B 1 158 ? -28.828 19.328 3.715 1 97.12 158 ALA B N 1
ATOM 4549 C CA . ALA B 1 158 ? -27.984 18.141 3.508 1 97.12 158 ALA B CA 1
ATOM 4550 C C . ALA B 1 158 ? -27.594 18 2.039 1 97.12 158 ALA B C 1
ATOM 4552 O O . ALA B 1 158 ? -26.5 17.547 1.726 1 97.12 158 ALA B O 1
ATOM 4553 N N . GLU B 1 159 ? -28.5 18.359 1.156 1 97.25 159 GLU B N 1
ATOM 4554 C CA . GLU B 1 159 ? -28.234 18.297 -0.278 1 97.25 159 GLU B CA 1
ATOM 4555 C C . GLU B 1 159 ? -27.203 19.344 -0.706 1 97.25 159 GLU B C 1
ATOM 4557 O O . GLU B 1 159 ? -26.359 19.078 -1.564 1 97.25 159 GLU B O 1
ATOM 4562 N N . ARG B 1 160 ? -27.281 20.5 -0.083 1 96.81 160 ARG B N 1
ATOM 4563 C CA . ARG B 1 160 ? -26.375 21.594 -0.423 1 96.81 160 ARG B CA 1
ATOM 4564 C C . ARG B 1 160 ? -24.984 21.328 0.147 1 96.81 160 ARG B C 1
ATOM 4566 O O . ARG B 1 160 ? -23.969 21.688 -0.468 1 96.81 160 ARG B O 1
ATOM 4573 N N . TRP B 1 161 ? -24.984 20.781 1.3 1 97.25 161 TRP B N 1
ATOM 4574 C CA . TRP B 1 161 ? -23.734 20.531 2.012 1 97.25 161 TRP B CA 1
ATOM 4575 C C . TRP B 1 161 ? -23.625 19.062 2.432 1 97.25 161 TRP B C 1
ATOM 4577 O O . TRP B 1 161 ? -23.734 18.75 3.617 1 97.25 161 TRP B O 1
ATOM 4587 N N . PRO B 1 162 ? -23.359 18.188 1.506 1 96 162 PRO B N 1
ATOM 4588 C CA . PRO B 1 162 ? -23.328 16.766 1.832 1 96 162 PRO B CA 1
ATOM 4589 C C . PRO B 1 162 ? -22.172 16.406 2.766 1 96 162 PRO B C 1
ATOM 4591 O O . PRO B 1 162 ? -21.078 16.953 2.637 1 96 162 PRO B O 1
ATOM 4594 N N . TRP B 1 163 ? -22.469 15.523 3.707 1 94.81 163 TRP B N 1
ATOM 4595 C CA . TRP B 1 163 ? -21.438 14.977 4.578 1 94.81 163 TRP B CA 1
ATOM 4596 C C . TRP B 1 163 ? -20.344 14.305 3.762 1 94.81 163 TRP B C 1
ATOM 4598 O O . TRP B 1 163 ? -20.578 13.859 2.641 1 94.81 163 TRP B O 1
ATOM 4608 N N . ASN B 1 164 ? -19.188 14.344 4.352 1 92.12 164 ASN B N 1
ATOM 4609 C CA . ASN B 1 164 ? -18.172 13.461 3.797 1 92.12 164 ASN B CA 1
ATOM 4610 C C . ASN B 1 164 ? -18.656 12.016 3.727 1 92.12 164 ASN B C 1
ATOM 4612 O O . ASN B 1 164 ? -19.062 11.438 4.738 1 92.12 164 ASN B O 1
ATOM 4616 N N . ARG B 1 165 ? -18.609 11.367 2.574 1 86 165 ARG B N 1
ATOM 4617 C CA . ARG B 1 165 ? -19.203 10.07 2.293 1 86 165 ARG B CA 1
ATOM 4618 C C . ARG B 1 165 ? -18.641 8.992 3.199 1 86 165 ARG B C 1
ATOM 4620 O O . ARG B 1 165 ? -19.359 8.094 3.643 1 86 165 ARG B O 1
ATOM 4627 N N . ARG B 1 166 ? -17.391 9.062 3.506 1 86.25 166 ARG B N 1
ATOM 4628 C CA . ARG B 1 166 ? -16.734 8.031 4.301 1 86.25 166 ARG B CA 1
ATOM 4629 C C . ARG B 1 166 ? -16.969 8.258 5.793 1 86.25 166 ARG B C 1
ATOM 4631 O O . ARG B 1 166 ? -16.906 7.316 6.586 1 86.25 166 ARG B O 1
ATOM 4638 N N . SER B 1 167 ? -17.266 9.477 6.148 1 93.12 167 SER B N 1
ATOM 4639 C CA . SER B 1 167 ? -17.359 9.844 7.555 1 93.12 167 SER B CA 1
ATOM 4640 C C . SER B 1 167 ? -18.812 9.781 8.047 1 93.12 167 SER B C 1
ATOM 4642 O O . SER B 1 167 ? -19.047 9.516 9.227 1 93.12 167 SER B O 1
ATOM 4644 N N . ALA B 1 168 ? -19.734 9.93 7.168 1 94 168 ALA B N 1
ATOM 4645 C CA . ALA B 1 168 ? -21.141 10.016 7.535 1 94 168 ALA B CA 1
ATOM 4646 C C . ALA B 1 168 ? -21.578 8.773 8.312 1 94 168 ALA B C 1
ATOM 4648 O O . ALA B 1 168 ? -22.266 8.883 9.336 1 94 168 ALA B O 1
ATOM 4649 N N . PRO B 1 169 ? -21.109 7.629 7.938 1 96.25 169 PRO B N 1
ATOM 4650 C CA . PRO B 1 169 ? -21.609 6.445 8.633 1 96.25 169 PRO B CA 1
ATOM 4651 C C . PRO B 1 169 ? -20.891 6.172 9.945 1 96.25 169 PRO B C 1
ATOM 4653 O O . PRO B 1 169 ? -21.25 5.242 10.672 1 96.25 169 PRO B O 1
ATOM 4656 N N . THR B 1 170 ? -19.859 7.012 10.32 1 97.69 170 THR B N 1
ATOM 4657 C CA . THR B 1 170 ? -19.047 6.582 11.453 1 97.69 170 THR B CA 1
ATOM 4658 C C . THR B 1 170 ? -18.719 7.762 12.367 1 97.69 170 THR B C 1
ATOM 4660 O O . THR B 1 170 ? -18.219 7.574 13.469 1 97.69 170 THR B O 1
ATOM 4663 N N . SER B 1 171 ? -19.062 9.023 11.984 1 98.5 171 SER B N 1
ATOM 4664 C CA . SER B 1 171 ? -18.453 10.156 12.672 1 98.5 171 SER B CA 1
ATOM 4665 C C . SER B 1 171 ? -19.516 11.18 13.078 1 98.5 171 SER B C 1
ATOM 4667 O O . SER B 1 171 ? -19.203 12.359 13.258 1 98.5 171 SER B O 1
ATOM 4669 N N . LEU B 1 172 ? -20.75 10.766 13.133 1 98.44 172 LEU B N 1
ATOM 4670 C CA . LEU B 1 172 ? -21.844 11.578 13.672 1 98.44 172 LEU B CA 1
ATOM 4671 C C . LEU B 1 172 ? -22.266 11.078 15.055 1 98.44 172 LEU B C 1
ATOM 4673 O O . LEU B 1 172 ? -22.031 9.914 15.391 1 98.44 172 LEU B O 1
ATOM 4677 N N . GLU B 1 173 ? -22.859 11.977 15.797 1 98 173 GLU B N 1
ATOM 4678 C CA . GLU B 1 173 ? -23.156 11.68 17.188 1 98 173 GLU B CA 1
ATOM 4679 C C . GLU B 1 173 ? -23.875 10.352 17.344 1 98 173 GLU B C 1
ATOM 4681 O O . GLU B 1 173 ? -23.609 9.586 18.281 1 98 173 GLU B O 1
ATOM 4686 N N . GLU B 1 174 ? -24.719 9.984 16.422 1 97.81 174 GLU B N 1
ATOM 4687 C CA . GLU B 1 174 ? -25.609 8.828 16.531 1 97.81 174 GLU B CA 1
ATOM 4688 C C . GLU B 1 174 ? -24.906 7.547 16.125 1 97.81 174 GLU B C 1
ATOM 4690 O O . GLU B 1 174 ? -25.406 6.445 16.344 1 97.81 174 GLU B O 1
ATOM 4695 N N . ASN B 1 175 ? -23.656 7.672 15.547 1 97.94 175 ASN B N 1
ATOM 4696 C CA . ASN B 1 175 ? -23.078 6.43 15.039 1 97.94 175 ASN B CA 1
ATOM 4697 C C . ASN B 1 175 ? -21.594 6.312 15.383 1 97.94 175 ASN B C 1
ATOM 4699 O O . ASN B 1 175 ? -20.922 5.379 14.938 1 97.94 175 ASN B O 1
ATOM 4703 N N . ILE B 1 176 ? -21.078 7.203 16.172 1 98.25 176 ILE B N 1
ATOM 4704 C CA . ILE B 1 176 ? -19.688 7.105 16.609 1 98.25 176 ILE B CA 1
ATOM 4705 C C . ILE B 1 176 ? -19.5 5.852 17.453 1 98.25 176 ILE B C 1
ATOM 4707 O O . ILE B 1 176 ? -20.234 5.625 18.422 1 98.25 176 ILE B O 1
ATOM 4711 N N . SER B 1 177 ? -18.656 5 17.141 1 97.69 177 SER B N 1
ATOM 4712 C CA . SER B 1 177 ? -18.234 3.803 17.875 1 97.69 177 SER B CA 1
ATOM 4713 C C . SER B 1 177 ? -16.734 3.619 17.828 1 97.69 177 SER B C 1
ATOM 4715 O O . SER B 1 177 ? -16.234 2.682 17.203 1 97.69 177 SER B O 1
ATOM 4717 N N . GLY B 1 178 ? -15.984 4.516 18.531 1 98.12 178 GLY B N 1
ATOM 4718 C CA . GLY B 1 178 ? -14.531 4.574 18.438 1 98.12 178 GLY B CA 1
ATOM 4719 C C . GLY B 1 178 ? -14.039 5.566 17.406 1 98.12 178 GLY B C 1
ATOM 4720 O O . GLY B 1 178 ? -14.844 6.238 16.75 1 98.12 178 GLY B O 1
ATOM 4721 N N . MET B 1 179 ? -12.758 5.781 17.312 1 98.5 179 MET B N 1
ATOM 4722 C CA . MET B 1 179 ? -12.156 6.633 16.297 1 98.5 179 MET B CA 1
ATOM 4723 C C . MET B 1 179 ? -12.07 5.906 14.961 1 98.5 179 MET B C 1
ATOM 4725 O O . MET B 1 179 ? -11.297 4.953 14.82 1 98.5 179 MET B O 1
ATOM 4729 N N . PRO B 1 180 ? -12.883 6.355 13.984 1 97.31 180 PRO B N 1
ATOM 4730 C CA . PRO B 1 180 ? -12.75 5.723 12.664 1 97.31 180 PRO B CA 1
ATOM 4731 C C . PRO B 1 180 ? -11.391 5.992 12.023 1 97.31 180 PRO B C 1
ATOM 4733 O O . PRO B 1 180 ? -10.703 6.941 12.406 1 97.31 180 PRO B O 1
ATOM 4736 N N . GLU B 1 181 ? -11.078 5.215 11.094 1 95.19 181 GLU B N 1
ATOM 4737 C CA . GLU B 1 181 ? -9.789 5.352 10.438 1 95.19 181 GLU B CA 1
ATOM 4738 C C . GLU B 1 181 ? -9.641 6.727 9.789 1 95.19 181 GLU B C 1
ATOM 4740 O O . GLU B 1 181 ? -10.594 7.242 9.195 1 95.19 181 GLU B O 1
ATOM 4745 N N . ASP B 1 182 ? -8.539 7.227 9.906 1 96.44 182 ASP B N 1
ATOM 4746 C CA . ASP B 1 182 ? -8.133 8.492 9.305 1 96.44 182 ASP B CA 1
ATOM 4747 C C . ASP B 1 182 ? -6.613 8.586 9.195 1 96.44 182 ASP B C 1
ATOM 4749 O O . ASP B 1 182 ? -5.891 8.07 10.047 1 96.44 182 ASP B O 1
ATOM 4753 N N . ASP B 1 183 ? -6.125 9.219 8.195 1 96.38 183 ASP B N 1
ATOM 4754 C CA . ASP B 1 183 ? -4.676 9.32 8.039 1 96.38 183 ASP B CA 1
ATOM 4755 C C . ASP B 1 183 ? -4.055 10.133 9.172 1 96.38 183 ASP B C 1
ATOM 4757 O O . ASP B 1 183 ? -2.9 9.906 9.547 1 96.38 183 ASP B O 1
ATOM 4761 N N . ASP B 1 184 ? -4.816 10.992 9.82 1 97.94 184 ASP B N 1
ATOM 4762 C CA . ASP B 1 184 ? -4.344 11.781 10.953 1 97.94 184 ASP B CA 1
ATOM 4763 C C . ASP B 1 184 ? -3.963 10.883 12.125 1 97.94 184 ASP B C 1
ATOM 4765 O O . ASP B 1 184 ? -3.23 11.305 13.023 1 97.94 184 ASP B O 1
ATOM 4769 N N . LEU B 1 185 ? -4.52 9.695 12.164 1 98.12 185 LEU B N 1
ATOM 4770 C CA . LEU B 1 185 ? -4.18 8.766 13.234 1 98.12 185 LEU B CA 1
ATOM 4771 C C . LEU B 1 185 ? -3.273 7.648 12.719 1 98.12 185 LEU B C 1
ATOM 4773 O O . LEU B 1 185 ? -2.436 7.133 13.461 1 98.12 185 LEU B O 1
ATOM 4777 N N . ASN B 1 186 ? -3.389 7.324 11.453 1 97.06 186 ASN B N 1
ATOM 4778 C CA . ASN B 1 186 ? -2.488 6.34 10.859 1 97.06 186 ASN B CA 1
ATOM 4779 C C . ASN B 1 186 ? -1.035 6.801 10.922 1 97.06 186 ASN B C 1
ATOM 4781 O O . ASN B 1 186 ? -0.138 6.008 11.203 1 97.06 186 ASN B O 1
ATOM 4785 N N . TYR B 1 187 ? -0.798 8.047 10.703 1 97.88 187 TYR B N 1
ATOM 4786 C CA . TYR B 1 187 ? 0.569 8.539 10.594 1 97.88 187 TYR B CA 1
ATOM 4787 C C . TYR B 1 187 ? 1.278 8.5 11.938 1 97.88 187 TYR B C 1
ATOM 4789 O O . TYR B 1 187 ? 2.424 8.047 12.031 1 97.88 187 TYR B O 1
ATOM 4797 N N . PRO B 1 188 ? 0.654 8.906 13.039 1 97.94 188 PRO B N 1
ATOM 4798 C CA . PRO B 1 188 ? 1.358 8.727 14.312 1 97.94 188 PRO B CA 1
ATOM 4799 C C . PRO B 1 188 ? 1.587 7.258 14.656 1 97.94 188 PRO B C 1
ATOM 4801 O O . PRO B 1 188 ? 2.59 6.914 15.289 1 97.94 188 PRO B O 1
ATOM 4804 N N . ILE B 1 189 ? 0.664 6.391 14.289 1 97.62 189 ILE B N 1
ATOM 4805 C CA . ILE B 1 189 ? 0.869 4.961 14.5 1 97.62 189 ILE B CA 1
ATOM 4806 C C . ILE B 1 189 ? 2.076 4.488 13.695 1 97.62 189 ILE B C 1
ATOM 4808 O O . ILE B 1 189 ? 2.9 3.719 14.195 1 97.62 189 ILE B O 1
ATOM 4812 N N . LEU B 1 190 ? 2.242 4.988 12.516 1 97.56 190 LEU B N 1
ATOM 4813 C CA . LEU B 1 190 ? 3.387 4.656 11.672 1 97.56 190 LEU B CA 1
ATOM 4814 C C . LEU B 1 190 ? 4.676 5.219 12.258 1 97.56 190 LEU B C 1
ATOM 4816 O O . LEU B 1 190 ? 5.715 4.551 12.242 1 97.56 190 LEU B O 1
ATOM 4820 N N . ALA B 1 191 ? 4.602 6.426 12.758 1 98.44 191 ALA B N 1
ATOM 4821 C CA . ALA B 1 191 ? 5.781 7.027 13.383 1 98.44 191 ALA B CA 1
ATOM 4822 C C . ALA B 1 191 ? 6.238 6.211 14.586 1 98.44 191 ALA B C 1
ATOM 4824 O O . ALA B 1 191 ? 7.441 6.07 14.82 1 98.44 191 ALA B O 1
ATOM 4825 N N . LEU B 1 192 ? 5.281 5.742 15.328 1 98.06 192 LEU B N 1
ATOM 4826 C CA . LEU B 1 192 ? 5.59 4.879 16.469 1 98.06 192 LEU B CA 1
ATOM 4827 C C . LEU B 1 192 ? 6.344 3.633 16.016 1 98.06 192 LEU B C 1
ATOM 4829 O O . LEU B 1 192 ? 7.383 3.293 16.578 1 98.06 192 LEU B O 1
ATOM 4833 N N . ALA B 1 193 ? 5.852 3.014 14.961 1 96.94 193 ALA B N 1
ATOM 4834 C CA . ALA B 1 193 ? 6.5 1.824 14.422 1 96.94 193 ALA B CA 1
ATOM 4835 C C . ALA B 1 193 ? 7.902 2.148 13.906 1 96.94 193 ALA B C 1
ATOM 4837 O O . ALA B 1 193 ? 8.828 1.352 14.062 1 96.94 193 ALA B O 1
ATOM 4838 N N . LEU B 1 194 ? 8.055 3.289 13.305 1 98.19 194 LEU B N 1
ATOM 4839 C CA . LEU B 1 194 ? 9.336 3.746 12.781 1 98.19 194 LEU B CA 1
ATOM 4840 C C . LEU B 1 194 ? 10.375 3.848 13.891 1 98.19 194 LEU B C 1
ATOM 4842 O O . LEU B 1 194 ? 11.484 3.332 13.758 1 98.19 194 LEU B O 1
ATOM 4846 N N . LEU B 1 195 ? 10 4.465 14.945 1 98.5 195 LEU B N 1
ATOM 4847 C CA . LEU B 1 195 ? 10.914 4.676 16.062 1 98.5 195 LEU B CA 1
ATOM 4848 C C . LEU B 1 195 ? 11.219 3.359 16.766 1 98.5 195 LEU B C 1
ATOM 4850 O O . LEU B 1 195 ? 12.344 3.141 17.219 1 98.5 195 LEU B O 1
ATOM 4854 N N . GLU B 1 196 ? 10.25 2.531 16.891 1 97.75 196 GLU B N 1
ATOM 4855 C CA . GLU B 1 196 ? 10.461 1.23 17.516 1 97.75 196 GLU B CA 1
ATOM 4856 C C . GLU B 1 196 ? 11.445 0.387 16.719 1 97.75 196 GLU B C 1
ATOM 4858 O O . GLU B 1 196 ? 12.25 -0.354 17.297 1 97.75 196 GLU B O 1
ATOM 4863 N N . ARG B 1 197 ? 11.469 0.556 15.453 1 96.62 197 ARG B N 1
ATOM 4864 C CA . ARG B 1 197 ? 12.297 -0.282 14.586 1 96.62 197 ARG B CA 1
ATOM 4865 C C . ARG B 1 197 ? 13.672 0.332 14.383 1 96.62 197 ARG B C 1
ATOM 4867 O O . ARG B 1 197 ? 14.68 -0.382 14.367 1 96.62 197 ARG B O 1
ATOM 4874 N N . HIS B 1 198 ? 13.742 1.682 14.281 1 97.69 198 HIS B N 1
ATOM 4875 C CA . HIS B 1 198 ? 14.977 2.283 13.805 1 97.69 198 HIS B CA 1
ATOM 4876 C C . HIS B 1 198 ? 15.547 3.254 14.836 1 97.69 198 HIS B C 1
ATOM 4878 O O . HIS B 1 198 ? 16.656 3.766 14.664 1 97.69 198 HIS B O 1
ATOM 4884 N N . GLY B 1 199 ? 14.781 3.49 15.883 1 97.5 199 GLY B N 1
ATOM 4885 C CA . GLY B 1 199 ? 15.219 4.492 16.844 1 97.5 199 GLY B CA 1
ATOM 4886 C C . GLY B 1 199 ? 15.219 5.898 16.281 1 97.5 199 GLY B C 1
ATOM 4887 O O . GLY B 1 199 ? 14.594 6.16 15.25 1 97.5 199 GLY B O 1
ATOM 4888 N N . ARG B 1 200 ? 15.859 6.82 16.891 1 96.75 200 ARG B N 1
ATOM 4889 C CA . ARG B 1 200 ? 15.805 8.242 16.594 1 96.75 200 ARG B CA 1
ATOM 4890 C C . ARG B 1 200 ? 16.75 8.594 15.453 1 96.75 200 ARG B C 1
ATOM 4892 O O . ARG B 1 200 ? 16.75 9.727 14.953 1 96.75 200 ARG B O 1
ATOM 4899 N N . SER B 1 201 ? 17.547 7.641 15.039 1 97 201 SER B N 1
ATOM 4900 C CA . SER B 1 201 ? 18.5 7.879 13.953 1 97 201 SER B CA 1
ATOM 4901 C C . SER B 1 201 ? 17.938 7.418 12.617 1 97 201 SER B C 1
ATOM 4903 O O . SER B 1 201 ? 18.688 7.25 11.648 1 97 201 SER B O 1
ATOM 4905 N N . PHE B 1 202 ? 16.594 7.223 12.547 1 97.94 202 PHE B N 1
ATOM 4906 C CA . PHE B 1 202 ? 16 6.781 11.281 1 97.94 202 PHE B CA 1
ATOM 4907 C C . PHE B 1 202 ? 16.312 7.777 10.172 1 97.94 202 PHE B C 1
ATOM 4909 O O . PHE B 1 202 ? 16.5 8.969 10.43 1 97.94 202 PHE B O 1
ATOM 4916 N N . THR B 1 203 ? 16.359 7.281 8.953 1 97.88 203 THR B N 1
ATOM 4917 C CA . THR B 1 203 ? 16.609 8.078 7.758 1 97.88 203 THR B CA 1
ATOM 4918 C C . THR B 1 203 ? 15.336 8.242 6.934 1 97.88 203 THR B C 1
ATOM 4920 O O . THR B 1 203 ? 14.328 7.586 7.203 1 97.88 203 THR B O 1
ATOM 4923 N N . THR B 1 204 ? 15.383 9.148 6.012 1 98.19 204 THR B N 1
ATOM 4924 C CA . THR B 1 204 ? 14.25 9.32 5.105 1 98.19 204 THR B CA 1
ATOM 4925 C C . THR B 1 204 ? 13.984 8.031 4.324 1 98.19 204 THR B C 1
ATOM 4927 O O . THR B 1 204 ? 12.836 7.703 4.031 1 98.19 204 THR B O 1
ATOM 4930 N N . ASP B 1 205 ? 15.023 7.25 4.023 1 97.81 205 ASP B N 1
ATOM 4931 C CA . ASP B 1 205 ? 14.867 5.957 3.363 1 97.81 205 ASP B CA 1
ATOM 4932 C C . ASP B 1 205 ? 14.094 4.98 4.242 1 97.81 205 ASP B C 1
ATOM 4934 O O . ASP B 1 205 ? 13.328 4.156 3.74 1 97.81 205 ASP B O 1
ATOM 4938 N N . ASP B 1 206 ? 14.32 5.062 5.523 1 98.19 206 ASP B N 1
ATOM 4939 C CA . ASP B 1 206 ? 13.578 4.211 6.449 1 98.19 206 ASP B CA 1
ATOM 4940 C C . ASP B 1 206 ? 12.086 4.543 6.43 1 98.19 206 ASP B C 1
ATOM 4942 O O . ASP B 1 206 ? 11.242 3.648 6.535 1 98.19 206 ASP B O 1
ATOM 4946 N N . VAL B 1 207 ? 11.758 5.828 6.27 1 98.5 207 VAL B N 1
ATOM 4947 C CA . VAL B 1 207 ? 10.367 6.254 6.168 1 98.5 207 VAL B CA 1
ATOM 4948 C C . VAL B 1 207 ? 9.734 5.684 4.898 1 98.5 207 VAL B C 1
ATOM 4950 O O . VAL B 1 207 ? 8.625 5.16 4.93 1 98.5 207 VAL B O 1
ATOM 4953 N N . ALA B 1 208 ? 10.461 5.801 3.82 1 98.31 208 ALA B N 1
ATOM 4954 C CA . ALA B 1 208 ? 9.984 5.258 2.551 1 98.31 208 ALA B CA 1
ATOM 4955 C C . ALA B 1 208 ? 9.695 3.766 2.666 1 98.31 208 ALA B C 1
ATOM 4957 O O . ALA B 1 208 ? 8.633 3.297 2.246 1 98.31 208 ALA B O 1
ATOM 4958 N N . GLN B 1 209 ? 10.641 3.055 3.244 1 97.19 209 GLN B N 1
ATOM 4959 C CA . GLN B 1 209 ? 10.484 1.613 3.4 1 97.19 209 GLN B CA 1
ATOM 4960 C C . GLN B 1 209 ? 9.297 1.286 4.309 1 97.19 209 GLN B C 1
ATOM 4962 O O . GLN B 1 209 ? 8.57 0.324 4.066 1 97.19 209 GLN B O 1
ATOM 4967 N N . LEU B 1 210 ? 9.141 2.068 5.348 1 96.88 210 LEU B N 1
ATOM 4968 C CA . LEU B 1 210 ? 8.016 1.896 6.258 1 96.88 210 LEU B CA 1
ATOM 4969 C C . LEU B 1 210 ? 6.691 2.012 5.516 1 96.88 210 LEU B C 1
ATOM 4971 O O . LEU B 1 210 ? 5.777 1.219 5.742 1 96.88 210 LEU B O 1
ATOM 4975 N N . TRP B 1 211 ? 6.57 3.051 4.656 1 97.38 211 TRP B N 1
ATOM 4976 C CA . TRP B 1 211 ? 5.352 3.225 3.875 1 97.38 211 TRP B CA 1
ATOM 4977 C C . TRP B 1 211 ? 5.098 2.012 2.988 1 97.38 211 TRP B C 1
ATOM 4979 O O . TRP B 1 211 ? 3.992 1.461 2.979 1 97.38 211 TRP B O 1
ATOM 4989 N N . LEU B 1 212 ? 6.121 1.551 2.324 1 96.56 212 LEU B N 1
ATOM 4990 C CA . LEU B 1 212 ? 5.996 0.431 1.397 1 96.56 212 LEU B CA 1
ATOM 4991 C C . LEU B 1 212 ? 5.559 -0.833 2.127 1 96.56 212 LEU B C 1
ATOM 4993 O O . LEU B 1 212 ? 4.785 -1.63 1.588 1 96.56 212 LEU B O 1
ATOM 4997 N N . ASP B 1 213 ? 5.992 -0.975 3.342 1 94.44 213 ASP B N 1
ATOM 4998 C CA . ASP B 1 213 ? 5.758 -2.211 4.082 1 94.44 213 ASP B CA 1
ATOM 4999 C C . ASP B 1 213 ? 4.375 -2.215 4.727 1 94.44 213 ASP B C 1
ATOM 5001 O O . ASP B 1 213 ? 3.797 -3.277 4.965 1 94.44 213 ASP B O 1
ATOM 5005 N N . ASN B 1 214 ? 3.855 -0.986 4.953 1 95.06 214 ASN B N 1
ATOM 5006 C CA . ASN B 1 214 ? 2.75 -0.991 5.906 1 95.06 214 ASN B CA 1
ATOM 5007 C C . ASN B 1 214 ? 1.562 -0.186 5.391 1 95.06 214 ASN B C 1
ATOM 5009 O O . ASN B 1 214 ? 0.442 -0.34 5.883 1 95.06 214 ASN B O 1
ATOM 5013 N N . LEU B 1 215 ? 1.791 0.665 4.477 1 96.12 215 LEU B N 1
ATOM 5014 C CA . LEU B 1 215 ? 0.786 1.662 4.125 1 96.12 215 LEU B CA 1
ATOM 5015 C C . LEU B 1 215 ? 0.252 1.42 2.717 1 96.12 215 LEU B C 1
ATOM 5017 O O . LEU B 1 215 ? 0.964 1.634 1.732 1 96.12 215 LEU B O 1
ATOM 5021 N N . PRO B 1 216 ? -1.039 1.015 2.568 1 95.69 216 PRO B N 1
ATOM 5022 C CA . PRO B 1 216 ? -1.609 0.97 1.219 1 95.69 216 PRO B CA 1
ATOM 5023 C C . PRO B 1 216 ? -1.661 2.344 0.555 1 95.69 216 PRO B C 1
ATOM 5025 O O . PRO B 1 216 ? -2.039 3.33 1.194 1 95.69 216 PRO B O 1
ATOM 5028 N N . ALA B 1 217 ? -1.354 2.418 -0.661 1 96.25 217 ALA B N 1
ATOM 5029 C CA . ALA B 1 217 ? -1.199 3.701 -1.338 1 96.25 217 ALA B CA 1
ATOM 5030 C C . ALA B 1 217 ? -2.533 4.438 -1.432 1 96.25 217 ALA B C 1
ATOM 5032 O O . ALA B 1 217 ? -2.568 5.668 -1.479 1 96.25 217 ALA B O 1
ATOM 5033 N N . GLY B 1 218 ? -3.621 3.672 -1.406 1 94.69 218 GLY B N 1
ATOM 5034 C CA . GLY B 1 218 ? -4.938 4.285 -1.491 1 94.69 218 GLY B CA 1
ATOM 5035 C C . GLY B 1 218 ? -5.316 5.062 -0.245 1 94.69 218 GLY B C 1
ATOM 5036 O O . GLY B 1 218 ? -6.273 5.84 -0.258 1 94.69 218 GLY B O 1
ATOM 5037 N N . ARG B 1 219 ? -4.484 4.918 0.783 1 94 219 ARG B N 1
ATOM 5038 C CA . ARG B 1 219 ? -4.73 5.609 2.045 1 94 219 ARG B CA 1
ATOM 5039 C C . ARG B 1 219 ? -3.893 6.879 2.146 1 94 219 ARG B C 1
ATOM 5041 O O . ARG B 1 219 ? -3.879 7.535 3.189 1 94 219 ARG B O 1
ATOM 5048 N N . THR B 1 220 ? -3.197 7.176 1.077 1 95.94 220 THR B N 1
ATOM 5049 C CA . THR B 1 220 ? -2.414 8.406 1.003 1 95.94 220 THR B CA 1
ATOM 5050 C C . THR B 1 220 ? -3.053 9.398 0.034 1 95.94 220 THR B C 1
ATOM 5052 O O . THR B 1 220 ? -3.803 9 -0.861 1 95.94 220 THR B O 1
ATOM 5055 N N . PHE B 1 221 ? -2.742 10.672 0.218 1 95.56 221 PHE B N 1
ATOM 5056 C CA . PHE B 1 221 ? -3.33 11.734 -0.598 1 95.56 221 PHE B CA 1
ATOM 5057 C C . PHE B 1 221 ? -2.279 12.766 -0.983 1 95.56 221 PHE B C 1
ATOM 5059 O O . PHE B 1 221 ? -1.277 12.93 -0.285 1 95.56 221 PHE B O 1
ATOM 5066 N N . THR B 1 222 ? -2.445 13.336 -2.08 1 97.69 222 THR B N 1
ATOM 5067 C CA . THR B 1 222 ? -1.725 14.508 -2.549 1 97.69 222 THR B CA 1
ATOM 5068 C C . THR B 1 222 ? -0.221 14.25 -2.57 1 97.69 222 THR B C 1
ATOM 5070 O O . THR B 1 222 ? 0.267 13.461 -3.383 1 97.69 222 THR B O 1
ATOM 5073 N N . ALA B 1 223 ? 0.555 14.953 -1.665 1 98.62 223 ALA B N 1
ATOM 5074 C CA . ALA B 1 223 ? 2.012 14.867 -1.697 1 98.62 223 ALA B CA 1
ATOM 5075 C C . ALA B 1 223 ? 2.484 13.461 -1.345 1 98.62 223 ALA B C 1
ATOM 5077 O O . ALA B 1 223 ? 3.449 12.953 -1.928 1 98.62 223 ALA B O 1
ATOM 5078 N N . GLU B 1 224 ? 1.818 12.883 -0.403 1 98.44 224 GLU B N 1
ATOM 5079 C CA . GLU B 1 224 ? 2.195 11.539 0.02 1 98.44 224 GLU B CA 1
ATOM 5080 C C . GLU B 1 224 ? 1.964 10.523 -1.095 1 98.44 224 GLU B C 1
ATOM 5082 O O . GLU B 1 224 ? 2.787 9.633 -1.312 1 98.44 224 GLU B O 1
ATOM 5087 N N . ARG B 1 225 ? 0.874 10.656 -1.807 1 97.81 225 ARG B N 1
ATOM 5088 C CA . ARG B 1 225 ? 0.594 9.734 -2.902 1 97.81 225 ARG B CA 1
ATOM 5089 C C . ARG B 1 225 ? 1.6 9.914 -4.035 1 97.81 225 ARG B C 1
ATOM 5091 O O . ARG B 1 225 ? 2.062 8.93 -4.617 1 97.81 225 ARG B O 1
ATOM 5098 N N . ALA B 1 226 ? 1.889 11.164 -4.348 1 98.38 226 ALA B N 1
ATOM 5099 C CA . ALA B 1 226 ? 2.891 11.43 -5.379 1 98.38 226 ALA B CA 1
ATOM 5100 C C . ALA B 1 226 ? 4.242 10.836 -4.992 1 98.38 226 ALA B C 1
ATOM 5102 O O . ALA B 1 226 ? 4.914 10.211 -5.816 1 98.38 226 ALA B O 1
ATOM 5103 N N . ALA B 1 227 ? 4.598 11.039 -3.756 1 98.69 227 ALA B N 1
ATOM 5104 C CA . ALA B 1 227 ? 5.871 10.5 -3.281 1 98.69 227 ALA B CA 1
ATOM 5105 C C . ALA B 1 227 ? 5.867 8.977 -3.318 1 98.69 227 ALA B C 1
ATOM 5107 O O . ALA B 1 227 ? 6.871 8.352 -3.682 1 98.69 227 ALA B O 1
ATOM 5108 N N . TYR B 1 228 ? 4.742 8.367 -2.918 1 98.5 228 TYR B N 1
ATOM 5109 C CA . TYR B 1 228 ? 4.598 6.918 -2.951 1 98.5 228 TYR B CA 1
ATOM 5110 C C . TYR B 1 228 ? 4.809 6.379 -4.363 1 98.5 228 TYR B C 1
ATOM 5112 O O . TYR B 1 228 ? 5.562 5.426 -4.562 1 98.5 228 TYR B O 1
ATOM 5120 N N . ARG B 1 229 ? 4.164 6.992 -5.332 1 98.19 229 ARG B N 1
ATOM 5121 C CA . ARG B 1 229 ? 4.352 6.656 -6.742 1 98.19 229 ARG B CA 1
ATOM 5122 C C . ARG B 1 229 ? 5.816 6.785 -7.145 1 98.19 229 ARG B C 1
ATOM 5124 O O . ARG B 1 229 ? 6.359 5.906 -7.816 1 98.19 229 ARG B O 1
ATOM 5131 N N . ASN B 1 230 ? 6.449 7.848 -6.684 1 98.25 230 ASN B N 1
ATOM 5132 C CA . ASN B 1 230 ? 7.836 8.117 -7.051 1 98.25 230 ASN B CA 1
ATOM 5133 C C . ASN B 1 230 ? 8.781 7.07 -6.469 1 98.25 230 ASN B C 1
ATOM 5135 O O . ASN B 1 230 ? 9.766 6.691 -7.105 1 98.25 230 ASN B O 1
ATOM 5139 N N . ILE B 1 231 ? 8.477 6.609 -5.238 1 98.19 231 ILE B N 1
ATOM 5140 C CA . ILE B 1 231 ? 9.266 5.531 -4.656 1 98.19 231 ILE B CA 1
ATOM 5141 C C . ILE B 1 231 ? 9.18 4.289 -5.539 1 98.19 231 ILE B C 1
ATOM 5143 O O . ILE B 1 231 ? 10.195 3.688 -5.875 1 98.19 231 ILE B O 1
ATOM 5147 N N . LEU B 1 232 ? 7.98 3.967 -5.973 1 97.75 232 LEU B N 1
ATOM 5148 C CA . LEU B 1 232 ? 7.762 2.766 -6.77 1 97.75 232 LEU B CA 1
ATOM 5149 C C . LEU B 1 232 ? 8.375 2.916 -8.156 1 97.75 232 LEU B C 1
ATOM 5151 O O . LEU B 1 232 ? 8.656 1.921 -8.828 1 97.75 232 LEU B O 1
ATOM 5155 N N . ASP B 1 233 ? 8.594 4.148 -8.562 1 96.25 233 ASP B N 1
ATOM 5156 C CA . ASP B 1 233 ? 9.211 4.426 -9.852 1 96.25 233 ASP B CA 1
ATOM 5157 C C . ASP B 1 233 ? 10.719 4.609 -9.719 1 96.25 233 ASP B C 1
ATOM 5159 O O . ASP B 1 233 ? 11.375 5.129 -10.625 1 96.25 233 ASP B O 1
ATOM 5163 N N . ALA B 1 234 ? 11.281 4.344 -8.508 1 95.06 234 ALA B N 1
ATOM 5164 C CA . ALA B 1 234 ? 12.703 4.344 -8.188 1 95.06 234 ALA B CA 1
ATOM 5165 C C . ALA B 1 234 ? 13.297 5.742 -8.312 1 95.06 234 ALA B C 1
ATOM 5167 O O . ALA B 1 234 ? 14.453 5.902 -8.711 1 95.06 234 ALA B O 1
ATOM 5168 N N . VAL B 1 235 ? 12.484 6.73 -8.125 1 95.31 235 VAL B N 1
ATOM 5169 C CA . VAL B 1 235 ? 13.016 8.078 -7.953 1 95.31 235 VAL B CA 1
ATOM 5170 C C . VAL B 1 235 ? 13.828 8.148 -6.664 1 95.31 235 VAL B C 1
ATOM 5172 O O . VAL B 1 235 ? 13.375 7.703 -5.609 1 95.31 235 VAL B O 1
ATOM 5175 N N . PRO B 1 236 ? 15.016 8.672 -6.754 1 92.44 236 PRO B N 1
ATOM 5176 C CA . PRO B 1 236 ? 15.836 8.695 -5.543 1 92.44 236 PRO B CA 1
ATOM 5177 C C . PRO B 1 236 ? 15.25 9.586 -4.449 1 92.44 236 PRO B C 1
ATOM 5179 O O . PRO B 1 236 ? 14.758 10.68 -4.734 1 92.44 236 PRO B O 1
ATOM 5182 N N . VAL B 1 237 ? 15.312 9.203 -3.285 1 91.88 237 VAL B N 1
ATOM 5183 C CA . VAL B 1 237 ? 14.984 10.016 -2.115 1 91.88 237 VAL B CA 1
ATOM 5184 C C . VAL B 1 237 ? 16.078 11.047 -1.886 1 91.88 237 VAL B C 1
ATOM 5186 O O . VAL B 1 237 ? 17.266 10.711 -1.872 1 91.88 237 VAL B O 1
ATOM 5189 N N . PRO B 1 238 ? 15.805 12.281 -1.786 1 92.69 238 PRO B N 1
ATOM 5190 C CA . PRO B 1 238 ? 14.477 12.836 -1.508 1 92.69 238 PRO B CA 1
ATOM 5191 C C . PRO B 1 238 ? 13.852 13.508 -2.725 1 92.69 238 PRO B C 1
ATOM 5193 O O . PRO B 1 238 ? 12.977 14.367 -2.578 1 92.69 238 PRO B O 1
ATOM 5196 N N . GLU B 1 239 ? 14.312 13.156 -3.957 1 94.69 239 GLU B N 1
ATOM 5197 C CA . GLU B 1 239 ? 13.719 13.711 -5.168 1 94.69 239 GLU B CA 1
ATOM 5198 C C . GLU B 1 239 ? 12.258 13.281 -5.305 1 94.69 239 GLU B C 1
ATOM 5200 O O . GLU B 1 239 ? 11.508 13.867 -6.09 1 94.69 239 GLU B O 1
ATOM 5205 N N . THR B 1 240 ? 11.883 12.312 -4.469 1 97.56 240 THR B N 1
ATOM 5206 C CA . THR B 1 240 ? 10.5 11.844 -4.445 1 97.56 240 THR B CA 1
ATOM 5207 C C . THR B 1 240 ? 9.555 12.977 -4.055 1 97.56 240 THR B C 1
ATOM 5209 O O . THR B 1 240 ? 8.367 12.953 -4.398 1 97.56 240 THR B O 1
ATOM 5212 N N . ALA B 1 241 ? 10.055 14.016 -3.379 1 97.88 241 ALA B N 1
ATOM 5213 C CA . ALA B 1 241 ? 9.227 15.117 -2.877 1 97.88 241 ALA B CA 1
ATOM 5214 C C . ALA B 1 241 ? 8.883 16.094 -3.992 1 97.88 241 ALA B C 1
ATOM 5216 O O . ALA B 1 241 ? 7.91 16.844 -3.891 1 97.88 241 ALA B O 1
ATOM 5217 N N . THR B 1 242 ? 9.688 16.047 -5.105 1 96.81 242 THR B N 1
ATOM 5218 C CA . THR B 1 242 ? 9.539 17.156 -6.055 1 96.81 242 THR B CA 1
ATOM 5219 C C . THR B 1 242 ? 9.117 16.625 -7.422 1 96.81 242 THR B C 1
ATOM 5221 O O . THR B 1 242 ? 8.461 17.328 -8.188 1 96.81 242 THR B O 1
ATOM 5224 N N . HIS B 1 243 ? 9.508 15.367 -7.754 1 97.19 243 HIS B N 1
ATOM 5225 C CA . HIS B 1 243 ? 9.188 14.836 -9.078 1 97.19 243 HIS B CA 1
ATOM 5226 C C . HIS B 1 243 ? 7.684 14.703 -9.273 1 97.19 243 HIS B C 1
ATOM 5228 O O . HIS B 1 243 ? 7.039 13.875 -8.617 1 97.19 243 HIS B O 1
ATOM 5234 N N . HIS B 1 244 ? 7.16 15.516 -10.188 1 98.06 244 HIS B N 1
ATOM 5235 C CA . HIS B 1 244 ? 5.738 15.5 -10.492 1 98.06 244 HIS B CA 1
ATOM 5236 C C . HIS B 1 244 ? 4.895 15.531 -9.227 1 98.06 244 HIS B C 1
ATOM 5238 O O . HIS B 1 244 ? 3.939 14.766 -9.094 1 98.06 244 HIS B O 1
ATOM 5244 N N . ASN B 1 245 ? 5.297 16.328 -8.242 1 98.31 245 ASN B N 1
ATOM 5245 C CA . ASN B 1 245 ? 4.59 16.453 -6.977 1 98.31 245 ASN B CA 1
ATOM 5246 C C . ASN B 1 245 ? 4.258 17.922 -6.664 1 98.31 245 ASN B C 1
ATOM 5248 O O . ASN B 1 245 ? 4.969 18.562 -5.891 1 98.31 245 ASN B O 1
ATOM 5252 N N . PRO B 1 246 ? 3.186 18.391 -7.246 1 98.31 246 PRO B N 1
ATOM 5253 C CA . PRO B 1 246 ? 2.824 19.797 -7.039 1 98.31 246 PRO B CA 1
ATOM 5254 C C . PRO B 1 246 ? 2.287 20.062 -5.637 1 98.31 246 PRO B C 1
ATOM 5256 O O . PRO B 1 246 ? 2.006 21.219 -5.293 1 98.31 246 PRO B O 1
ATOM 5259 N N . PHE B 1 247 ? 2.199 19.078 -4.785 1 98.62 247 PHE B N 1
ATOM 5260 C CA . PHE B 1 247 ? 1.54 19.188 -3.49 1 98.62 247 PHE B CA 1
ATOM 5261 C C . PHE B 1 247 ? 2.566 19.344 -2.371 1 98.62 247 PHE B C 1
ATOM 5263 O O . PHE B 1 247 ? 2.221 19.25 -1.191 1 98.62 247 PHE B O 1
ATOM 5270 N N . ARG B 1 248 ? 3.791 19.578 -2.643 1 98.12 248 ARG B N 1
ATOM 5271 C CA . ARG B 1 248 ? 4.953 19.453 -1.766 1 98.12 248 ARG B CA 1
ATOM 5272 C C . ARG B 1 248 ? 4.926 20.516 -0.675 1 98.12 248 ARG B C 1
ATOM 5274 O O . ARG B 1 248 ? 5.715 20.469 0.271 1 98.12 248 ARG B O 1
ATOM 5281 N N . GLU B 1 249 ? 3.986 21.469 -0.684 1 98.38 249 GLU B N 1
ATOM 5282 C CA . GLU B 1 249 ? 3.846 22.422 0.409 1 98.38 249 GLU B CA 1
ATOM 5283 C C . GLU B 1 249 ? 2.453 22.359 1.029 1 98.38 249 GLU B C 1
ATOM 5285 O O . GLU B 1 249 ? 2.008 23.297 1.679 1 98.38 249 GLU B O 1
ATOM 5290 N N . TRP B 1 250 ? 1.762 21.297 0.789 1 98.5 250 TRP B N 1
ATOM 5291 C CA . TRP B 1 250 ? 0.454 21.094 1.403 1 98.5 250 TRP B CA 1
ATOM 5292 C C . TRP B 1 250 ? 0.595 20.469 2.787 1 98.5 250 TRP B C 1
ATOM 5294 O O . TRP B 1 250 ? 1.71 20.219 3.254 1 98.5 250 TRP B O 1
ATOM 5304 N N . ILE B 1 251 ? -0.427 20.219 3.504 1 98.5 251 ILE B N 1
ATOM 5305 C CA . ILE B 1 251 ? -0.489 20.047 4.953 1 98.5 251 ILE B CA 1
ATOM 5306 C C . ILE B 1 251 ? -0.067 18.641 5.324 1 98.5 251 ILE B C 1
ATOM 5308 O O . ILE B 1 251 ? 0.182 18.344 6.492 1 98.5 251 ILE B O 1
ATOM 5312 N N . GLY B 1 252 ? 0.14 17.75 4.359 1 98.38 252 GLY B N 1
ATOM 5313 C CA . GLY B 1 252 ? 0.359 16.328 4.609 1 98.38 252 GLY B CA 1
ATOM 5314 C C . GLY B 1 252 ? 1.478 16.062 5.602 1 98.38 252 GLY B C 1
ATOM 5315 O O . GLY B 1 252 ? 1.331 15.242 6.504 1 98.38 252 GLY B O 1
ATOM 5316 N N . ALA B 1 253 ? 2.559 16.734 5.508 1 98.62 253 ALA B N 1
ATOM 5317 C CA . ALA B 1 253 ? 3.684 16.531 6.414 1 98.62 253 ALA B CA 1
ATOM 5318 C C . ALA B 1 253 ? 3.383 17.078 7.801 1 98.62 253 ALA B C 1
ATOM 5320 O O . ALA B 1 253 ? 3.805 16.516 8.812 1 98.62 253 ALA B O 1
ATOM 5321 N N . LEU B 1 254 ? 2.65 18.141 7.84 1 98.81 254 LEU B N 1
ATOM 5322 C CA . LEU B 1 254 ? 2.289 18.766 9.109 1 98.81 254 LEU B CA 1
ATOM 5323 C C . LEU B 1 254 ? 1.461 17.797 9.961 1 98.81 254 LEU B C 1
ATOM 5325 O O . LEU B 1 254 ? 1.61 17.766 11.188 1 98.81 254 LEU B O 1
ATOM 5329 N N . ILE B 1 255 ? 0.664 16.984 9.367 1 98.5 255 ILE B N 1
ATOM 5330 C CA . ILE B 1 255 ? -0.293 16.203 10.148 1 98.5 255 ILE B CA 1
ATOM 5331 C C . ILE B 1 255 ? 0.316 14.844 10.508 1 98.5 255 ILE B C 1
ATOM 5333 O O . ILE B 1 255 ? -0.362 13.984 11.078 1 98.5 255 ILE B O 1
ATOM 5337 N N . ARG B 1 256 ? 1.57 14.617 10.242 1 97.69 256 ARG B N 1
ATOM 5338 C CA . ARG B 1 256 ? 2.025 13.258 10.484 1 97.69 256 ARG B CA 1
ATOM 5339 C C . ARG B 1 256 ? 3.23 13.234 11.422 1 97.69 256 ARG B C 1
ATOM 5341 O O . ARG B 1 256 ? 3.85 12.188 11.617 1 97.69 256 ARG B O 1
ATOM 5348 N N . THR B 1 257 ? 3.539 14.367 12.188 1 98.25 257 THR B N 1
ATOM 5349 C CA . THR B 1 257 ? 4.805 14.391 12.914 1 98.25 257 THR B CA 1
ATOM 5350 C C . THR B 1 257 ? 4.578 14.656 14.398 1 98.25 257 THR B C 1
ATOM 5352 O O . THR B 1 257 ? 5.531 14.875 15.148 1 98.25 257 THR B O 1
ATOM 5355 N N . ASP B 1 258 ? 3.32 14.617 14.859 1 98.44 258 ASP B N 1
ATOM 5356 C CA . ASP B 1 258 ? 3.016 14.883 16.266 1 98.44 258 ASP B CA 1
ATOM 5357 C C . ASP B 1 258 ? 3.76 13.906 17.172 1 98.44 258 ASP B C 1
ATOM 5359 O O . ASP B 1 258 ? 4.344 14.312 18.188 1 98.44 258 ASP B O 1
ATOM 5363 N N . LEU B 1 259 ? 3.775 12.641 16.844 1 98.81 259 LEU B N 1
ATOM 5364 C CA . LEU B 1 259 ? 4.379 11.609 17.672 1 98.81 259 LEU B CA 1
ATOM 5365 C C . LEU B 1 259 ? 5.867 11.875 17.875 1 98.81 259 LEU B C 1
ATOM 5367 O O . LEU B 1 259 ? 6.402 11.617 18.953 1 98.81 259 LEU B O 1
ATOM 5371 N N . LEU B 1 260 ? 6.508 12.43 16.891 1 98.75 260 LEU B N 1
ATOM 5372 C CA . LEU B 1 260 ? 7.934 12.727 16.969 1 98.75 260 LEU B CA 1
ATOM 5373 C C . LEU B 1 260 ? 8.203 13.812 18.016 1 98.75 260 LEU B C 1
ATOM 5375 O O . LEU B 1 260 ? 9.281 13.859 18.609 1 98.75 260 LEU B O 1
ATOM 5379 N N . GLY B 1 261 ? 7.203 14.656 18.234 1 98.69 261 GLY B N 1
ATOM 5380 C CA . GLY B 1 261 ? 7.266 15.625 19.328 1 98.69 261 GLY B CA 1
ATOM 5381 C C . GLY B 1 261 ? 6.965 15.023 20.688 1 98.69 261 GLY B C 1
ATOM 5382 O O . GLY B 1 261 ? 7.668 15.289 21.656 1 98.69 261 GLY B O 1
ATOM 5383 N N . TRP B 1 262 ? 5.945 14.133 20.75 1 98.69 262 TRP B N 1
ATOM 5384 C CA . TRP B 1 262 ? 5.527 13.531 22.016 1 98.69 262 TRP B CA 1
ATOM 5385 C C . TRP B 1 262 ? 6.66 12.727 22.641 1 98.69 262 TRP B C 1
ATOM 5387 O O . TRP B 1 262 ? 6.777 12.656 23.859 1 98.69 262 TRP B O 1
ATOM 5397 N N . VAL B 1 263 ? 7.539 12.164 21.797 1 98.44 263 VAL B N 1
ATOM 5398 C CA . VAL B 1 263 ? 8.617 11.328 22.312 1 98.44 263 VAL B CA 1
ATOM 5399 C C . VAL B 1 263 ? 9.844 12.195 22.609 1 98.44 263 VAL B C 1
ATOM 5401 O O . VAL B 1 263 ? 10.898 11.68 22.984 1 98.44 263 VAL B O 1
ATOM 5404 N N . SER B 1 264 ? 9.742 13.5 22.422 1 97.81 264 SER B N 1
ATOM 5405 C CA . SER B 1 264 ? 10.828 14.453 22.641 1 97.81 264 SER B CA 1
ATOM 5406 C C . SER B 1 264 ? 10.406 15.562 23.594 1 97.81 264 SER B C 1
ATOM 5408 O O . SER B 1 264 ? 10.5 16.75 23.25 1 97.81 264 SER B O 1
ATOM 5410 N N . PRO B 1 265 ? 10.031 15.164 24.828 1 98.06 265 PRO B N 1
ATOM 5411 C CA . PRO B 1 265 ? 9.508 16.172 25.75 1 98.06 265 PRO B CA 1
ATOM 5412 C C . PRO B 1 265 ? 10.5 17.312 26 1 98.06 265 PRO B C 1
ATOM 5414 O O . PRO B 1 265 ? 11.594 17.062 26.531 1 98.06 265 PRO B O 1
ATOM 5417 N N . GLY B 1 266 ? 10.102 18.5 25.531 1 97.12 266 GLY B N 1
ATOM 5418 C CA . GLY B 1 266 ? 10.867 19.703 25.797 1 97.12 266 GLY B CA 1
ATOM 5419 C C . GLY B 1 266 ? 12.031 19.891 24.844 1 97.12 266 GLY B C 1
ATOM 5420 O O . GLY B 1 266 ? 12.695 20.938 24.859 1 97.12 266 GLY B O 1
ATOM 5421 N N . ASP B 1 267 ? 12.375 18.906 24.078 1 97.19 267 ASP B N 1
ATOM 5422 C CA . ASP B 1 267 ? 13.438 18.984 23.078 1 97.19 267 ASP B CA 1
ATOM 5423 C C . ASP B 1 267 ? 12.875 19.328 21.703 1 97.19 267 ASP B C 1
ATOM 5425 O O . ASP B 1 267 ? 12.938 18.516 20.781 1 97.19 267 ASP B O 1
ATOM 5429 N N . VAL B 1 268 ? 12.453 20.562 21.578 1 97.94 268 VAL B N 1
ATOM 5430 C CA . VAL B 1 268 ? 11.742 21.047 20.406 1 97.94 268 VAL B CA 1
ATOM 5431 C C . VAL B 1 268 ? 12.641 20.938 19.172 1 97.94 268 VAL B C 1
ATOM 5433 O O . VAL B 1 268 ? 12.172 20.578 18.094 1 97.94 268 VAL B O 1
ATOM 5436 N N . ARG B 1 269 ? 13.906 21.188 19.312 1 97.81 269 ARG B N 1
ATOM 5437 C CA . ARG B 1 269 ? 14.836 21.109 18.188 1 97.81 269 ARG B CA 1
ATOM 5438 C C . ARG B 1 269 ? 15.016 19.656 17.734 1 97.81 269 ARG B C 1
ATOM 5440 O O . ARG B 1 269 ? 15.047 19.375 16.531 1 97.81 269 ARG B O 1
ATOM 5447 N N . GLY B 1 270 ? 15.172 18.766 18.719 1 97.19 270 GLY B N 1
ATOM 5448 C CA . GLY B 1 270 ? 15.266 17.359 18.391 1 97.19 270 GLY B CA 1
ATOM 5449 C C . GLY B 1 270 ? 14.031 16.828 17.688 1 97.19 270 GLY B C 1
ATOM 5450 O O . GLY B 1 270 ? 14.133 16.047 16.734 1 97.19 270 GLY B O 1
ATOM 5451 N N . ALA B 1 271 ? 12.859 17.25 18.141 1 98.31 271 ALA B N 1
ATOM 5452 C CA . ALA B 1 271 ? 11.609 16.875 17.5 1 98.31 271 ALA B CA 1
ATOM 5453 C C . ALA B 1 271 ? 11.562 17.375 16.047 1 98.31 271 ALA B C 1
ATOM 5455 O O . ALA B 1 271 ? 11.141 16.641 15.148 1 98.31 271 ALA B O 1
ATOM 5456 N N . ALA B 1 272 ? 11.977 18.562 15.844 1 98.69 272 ALA B N 1
ATOM 5457 C CA . ALA B 1 272 ? 11.984 19.156 14.508 1 98.69 272 ALA B CA 1
ATOM 5458 C C . ALA B 1 272 ? 12.93 18.406 13.578 1 98.69 272 ALA B C 1
ATOM 5460 O O . ALA B 1 272 ? 12.641 18.25 12.383 1 98.69 272 ALA B O 1
ATOM 5461 N N . ARG B 1 273 ? 14.062 17.984 14.086 1 98.56 273 ARG B N 1
ATOM 5462 C CA . ARG B 1 273 ? 15.008 17.234 13.273 1 98.56 273 ARG B CA 1
ATOM 5463 C C . ARG B 1 273 ? 14.398 15.914 12.797 1 98.56 273 ARG B C 1
ATOM 5465 O O . ARG B 1 273 ? 14.555 15.539 11.633 1 98.56 273 ARG B O 1
ATOM 5472 N N . LEU B 1 274 ? 13.727 15.242 13.711 1 98.62 274 LEU B N 1
ATOM 5473 C CA . LEU B 1 274 ? 13.047 14.008 13.336 1 98.62 274 LEU B CA 1
ATOM 5474 C C . LEU B 1 274 ? 11.969 14.281 12.289 1 98.62 274 LEU B C 1
ATOM 5476 O O . LEU B 1 274 ? 11.836 13.531 11.32 1 98.62 274 LEU B O 1
ATOM 54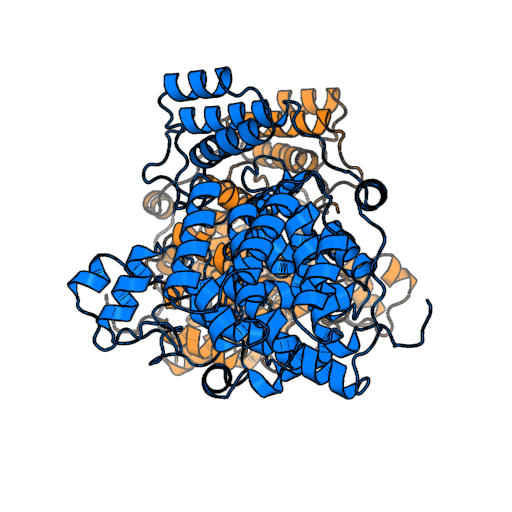80 N N . ALA B 1 275 ? 11.219 15.352 12.492 1 98.88 275 ALA B N 1
ATOM 5481 C CA . ALA B 1 275 ? 10.164 15.734 11.562 1 98.88 275 ALA B CA 1
ATOM 5482 C C . ALA B 1 275 ? 10.734 16.047 10.18 1 98.88 275 ALA B C 1
ATOM 5484 O O . ALA B 1 275 ? 10.148 15.695 9.156 1 98.88 275 ALA B O 1
ATOM 5485 N N . TRP B 1 276 ? 11.852 16.719 10.156 1 98.62 276 TRP B N 1
ATOM 5486 C CA . TRP B 1 276 ? 12.531 17.031 8.906 1 98.62 276 TRP B CA 1
ATOM 5487 C C . TRP B 1 276 ? 12.906 15.766 8.148 1 98.62 276 TRP B C 1
ATOM 5489 O O . TRP B 1 276 ? 12.664 15.664 6.941 1 98.62 276 TRP B O 1
ATOM 5499 N N . ALA B 1 277 ? 13.461 14.836 8.836 1 98.62 277 ALA B N 1
ATOM 5500 C CA . ALA B 1 277 ? 13.875 13.578 8.219 1 98.62 277 ALA B CA 1
ATOM 5501 C C . ALA B 1 277 ? 12.688 12.836 7.625 1 98.62 277 ALA B C 1
ATOM 5503 O O . ALA B 1 277 ? 12.789 12.227 6.559 1 98.62 277 ALA B O 1
ATOM 5504 N N . ASP B 1 278 ? 11.617 12.922 8.289 1 98.69 278 ASP B N 1
ATOM 5505 C CA . ASP B 1 278 ? 10.398 12.281 7.816 1 98.69 278 ASP B CA 1
ATOM 5506 C C . ASP B 1 278 ? 9.797 13.039 6.633 1 98.69 278 ASP B C 1
ATOM 5508 O O . ASP B 1 278 ? 9.539 12.453 5.578 1 98.69 278 ASP B O 1
ATOM 5512 N N . ALA B 1 279 ? 9.633 14.32 6.762 1 98.69 279 ALA B N 1
ATOM 5513 C CA . ALA B 1 279 ? 8.836 15.156 5.867 1 98.69 279 ALA B CA 1
ATOM 5514 C C . ALA B 1 279 ? 9.492 15.273 4.496 1 98.69 279 ALA B C 1
ATOM 5516 O O . ALA B 1 279 ? 8.805 15.391 3.479 1 98.69 279 ALA B O 1
ATOM 5517 N N . ARG B 1 280 ? 10.805 15.219 4.426 1 98 280 ARG B N 1
ATOM 5518 C CA . ARG B 1 280 ? 11.5 15.508 3.178 1 98 280 ARG B CA 1
ATOM 5519 C C . ARG B 1 280 ? 11.297 14.391 2.164 1 98 280 ARG B C 1
ATOM 5521 O O . ARG B 1 280 ? 11.641 14.539 0.99 1 98 280 ARG B O 1
ATOM 5528 N N . LEU B 1 281 ? 10.664 13.281 2.586 1 98.44 281 LEU B N 1
ATOM 5529 C CA . LEU B 1 281 ? 10.273 12.227 1.654 1 98.44 281 LEU B CA 1
ATOM 5530 C C . LEU B 1 281 ? 9.266 12.742 0.635 1 98.44 281 LEU B C 1
ATOM 5532 O O . LEU B 1 281 ? 9.289 12.336 -0.529 1 98.44 281 LEU B O 1
ATOM 5536 N N . SER B 1 282 ? 8.406 13.711 1.087 1 98.62 282 SER B N 1
ATOM 5537 C CA . SER B 1 282 ? 7.27 14.055 0.243 1 98.62 282 SER B CA 1
ATOM 5538 C C . SER B 1 282 ? 7.109 15.562 0.122 1 98.62 282 SER B C 1
ATOM 5540 O O . SER B 1 282 ? 6.352 16.047 -0.722 1 98.62 282 SER B O 1
ATOM 5542 N N . HIS B 1 283 ? 7.77 16.344 0.937 1 98.5 283 HIS B N 1
ATOM 5543 C CA . HIS B 1 283 ? 7.492 17.766 1.001 1 98.5 283 HIS B CA 1
ATOM 5544 C C . HIS B 1 283 ? 8.781 18.578 0.942 1 98.5 283 HIS B C 1
ATOM 5546 O O . HIS B 1 283 ? 9.875 18.047 1.125 1 98.5 283 HIS B O 1
ATOM 5552 N N . THR B 1 284 ? 8.617 19.859 0.665 1 97.31 284 THR B N 1
ATOM 5553 C CA . THR B 1 284 ? 9.688 20.844 0.65 1 97.31 284 THR B CA 1
ATOM 5554 C C . THR B 1 284 ? 9.242 22.141 1.319 1 97.31 284 THR B C 1
ATOM 5556 O O . THR B 1 284 ? 8.047 22.328 1.574 1 97.31 284 THR B O 1
ATOM 5559 N N . ARG B 1 285 ? 10.188 22.906 1.801 1 96.88 285 ARG B N 1
ATOM 5560 C CA . ARG B 1 285 ? 9.992 24.266 2.27 1 96.88 285 ARG B CA 1
ATOM 5561 C C . ARG B 1 285 ? 8.852 24.344 3.273 1 96.88 285 ARG B C 1
ATOM 5563 O O . ARG B 1 285 ? 8.859 23.656 4.289 1 96.88 285 ARG B O 1
ATOM 5570 N N . ASP B 1 286 ? 7.773 25.109 2.926 1 98.25 286 ASP B N 1
ATOM 5571 C CA . ASP B 1 286 ? 6.738 25.375 3.924 1 98.25 286 ASP B CA 1
ATOM 5572 C C . ASP B 1 286 ? 6.039 24.078 4.332 1 98.25 286 ASP B C 1
ATOM 5574 O O . ASP B 1 286 ? 5.539 23.969 5.453 1 98.25 286 ASP B O 1
ATOM 5578 N N . GLY B 1 287 ? 6.031 23.094 3.412 1 98.5 287 GLY B N 1
ATOM 5579 C CA . GLY B 1 287 ? 5.531 21.781 3.814 1 98.5 287 GLY B CA 1
ATOM 5580 C C . GLY B 1 287 ? 6.363 21.141 4.906 1 98.5 287 GLY B C 1
ATOM 5581 O O . GLY B 1 287 ? 5.82 20.609 5.879 1 98.5 287 GLY B O 1
ATOM 5582 N N . VAL B 1 288 ? 7.637 21.203 4.758 1 98.56 288 VAL B N 1
ATOM 5583 C CA . VAL B 1 288 ? 8.562 20.656 5.738 1 98.56 288 VAL B CA 1
ATOM 5584 C C . VAL B 1 288 ? 8.523 21.484 7.016 1 98.56 288 VAL B C 1
ATOM 5586 O O . VAL B 1 288 ? 8.516 20.938 8.125 1 98.56 288 VAL B O 1
ATOM 5589 N N . PHE B 1 289 ? 8.484 22.812 6.859 1 98.69 289 PHE B N 1
ATOM 5590 C CA . PHE B 1 289 ? 8.445 23.703 8.023 1 98.69 289 PHE B CA 1
ATOM 5591 C C . PHE B 1 289 ? 7.184 23.469 8.836 1 98.69 289 PHE B C 1
ATOM 5593 O O . PHE B 1 289 ? 7.203 23.562 10.062 1 98.69 289 PHE B O 1
ATOM 5600 N N . GLY B 1 290 ? 6.066 23.188 8.125 1 98.88 290 GLY B N 1
ATOM 5601 C CA . GLY B 1 290 ? 4.852 22.828 8.828 1 98.88 290 GLY B CA 1
ATOM 5602 C C . GLY B 1 290 ? 5.012 21.578 9.68 1 98.88 290 GLY B C 1
ATOM 5603 O O . GLY B 1 290 ? 4.516 21.516 10.805 1 98.88 290 GLY B O 1
ATOM 5604 N N . ALA B 1 291 ? 5.711 20.625 9.148 1 98.88 291 ALA B N 1
ATOM 5605 C CA . ALA B 1 291 ? 5.977 19.391 9.883 1 98.88 291 ALA B CA 1
ATOM 5606 C C . ALA B 1 291 ? 6.816 19.672 11.133 1 98.88 291 ALA B C 1
ATOM 5608 O O . ALA B 1 291 ? 6.531 19.141 12.211 1 98.88 291 ALA B O 1
ATOM 5609 N N . MET B 1 292 ? 7.824 20.438 10.977 1 98.88 292 MET B N 1
ATOM 5610 C CA . MET B 1 292 ? 8.695 20.812 12.086 1 98.88 292 MET B CA 1
ATOM 5611 C C . MET B 1 292 ? 7.918 21.562 13.156 1 98.88 292 MET B C 1
ATOM 5613 O O . MET B 1 292 ? 8.078 21.297 14.352 1 98.88 292 MET B O 1
ATOM 5617 N N . TRP B 1 293 ? 7.086 22.438 12.719 1 98.94 293 TRP B N 1
ATOM 5618 C CA . TRP B 1 293 ? 6.277 23.234 13.633 1 98.94 293 TRP B CA 1
ATOM 5619 C C . TRP B 1 293 ? 5.34 22.344 14.445 1 98.94 293 TRP B C 1
ATOM 5621 O O . TRP B 1 293 ? 5.25 22.484 15.664 1 98.94 293 TRP B O 1
ATOM 5631 N N . ALA B 1 294 ? 4.668 21.422 13.82 1 98.94 294 ALA B N 1
ATOM 5632 C CA . ALA B 1 294 ? 3.748 20.516 14.5 1 98.94 294 ALA B CA 1
ATOM 5633 C C . ALA B 1 294 ? 4.484 19.641 15.516 1 98.94 294 ALA B C 1
ATOM 5635 O O . ALA B 1 294 ? 3.984 19.406 16.625 1 98.94 294 ALA B O 1
ATOM 5636 N N . ALA B 1 295 ? 5.648 19.172 15.125 1 98.94 295 ALA B N 1
ATOM 5637 C CA . ALA B 1 295 ? 6.457 18.391 16.062 1 98.94 295 ALA B CA 1
ATOM 5638 C C . ALA B 1 295 ? 6.879 19.25 17.266 1 98.94 295 ALA B C 1
ATOM 5640 O O . ALA B 1 295 ? 6.906 18.781 18.391 1 98.94 295 ALA B O 1
ATOM 5641 N N . GLY B 1 296 ? 7.242 20.5 16.969 1 98.88 296 GLY B N 1
ATOM 5642 C CA . GLY B 1 296 ? 7.57 21.422 18.031 1 98.88 296 GLY B CA 1
ATOM 5643 C C . GLY B 1 296 ? 6.418 21.672 18.984 1 98.88 296 GLY B C 1
ATOM 5644 O O . GLY B 1 296 ? 6.602 21.688 20.203 1 98.88 296 GLY B O 1
ATOM 5645 N N . LEU B 1 297 ? 5.215 21.891 18.422 1 98.94 297 LEU B N 1
ATOM 5646 C CA . LEU B 1 297 ? 4.02 22.031 19.25 1 98.94 297 LEU B CA 1
ATOM 5647 C C . LEU B 1 297 ? 3.855 20.828 20.172 1 98.94 297 LEU B C 1
ATOM 5649 O O . LEU B 1 297 ? 3.631 21 21.375 1 98.94 297 LEU B O 1
ATOM 5653 N N . ALA B 1 298 ? 3.982 19.641 19.609 1 98.94 298 ALA B N 1
ATOM 5654 C CA . ALA B 1 298 ? 3.76 18.406 20.359 1 98.94 298 ALA B CA 1
ATOM 5655 C C . ALA B 1 298 ? 4.805 18.234 21.453 1 98.94 298 ALA B C 1
ATOM 5657 O O . ALA B 1 298 ? 4.477 17.844 22.578 1 98.94 298 ALA B O 1
ATOM 5658 N N . SER B 1 299 ? 6.035 18.516 21.156 1 98.69 299 SER B N 1
ATOM 5659 C CA . SER B 1 299 ? 7.129 18.422 22.109 1 98.69 299 SER B CA 1
ATOM 5660 C C . SER B 1 299 ? 6.898 19.344 23.312 1 98.69 299 SER B C 1
ATOM 5662 O O . SER B 1 299 ? 7.086 18.938 24.453 1 98.69 299 SER B O 1
ATOM 5664 N N . ALA B 1 300 ? 6.504 20.531 23.016 1 98.81 300 ALA B N 1
ATOM 5665 C CA . ALA B 1 300 ? 6.273 21.531 24.062 1 98.81 300 ALA B CA 1
ATOM 5666 C C . ALA B 1 300 ? 5.016 21.203 24.859 1 98.81 300 ALA B C 1
ATOM 5668 O O . ALA B 1 300 ? 4.98 21.391 26.078 1 98.81 300 ALA B O 1
ATOM 5669 N N . ALA B 1 301 ? 3.996 20.688 24.25 1 98.88 301 ALA B N 1
ATOM 5670 C CA . ALA B 1 301 ? 2.684 20.484 24.859 1 98.88 301 ALA B CA 1
ATOM 5671 C C . ALA B 1 301 ? 2.762 19.469 26 1 98.88 301 ALA B C 1
ATOM 5673 O O . ALA B 1 301 ? 1.988 19.547 26.953 1 98.88 301 ALA B O 1
ATOM 5674 N N . VAL B 1 302 ? 3.746 18.562 25.938 1 98.5 302 VAL B N 1
ATOM 5675 C CA . VAL B 1 302 ? 3.785 17.5 26.953 1 98.5 302 VAL B CA 1
ATOM 5676 C C . VAL B 1 302 ? 4.57 17.984 28.172 1 98.5 302 VAL B C 1
ATOM 5678 O O . VAL B 1 302 ? 4.684 17.266 29.172 1 98.5 302 VAL B O 1
ATOM 5681 N N . VAL B 1 303 ? 5.102 19.312 28.156 1 97.88 303 VAL B N 1
ATOM 5682 C CA . VAL B 1 303 ? 5.875 19.75 29.312 1 97.88 303 VAL B CA 1
ATOM 5683 C C . VAL B 1 303 ? 5.488 21.172 29.688 1 97.88 303 VAL B C 1
ATOM 5685 O O . VAL B 1 303 ? 5.711 21.609 30.828 1 97.88 303 VAL B O 1
ATOM 5688 N N . ALA B 1 304 ? 4.91 21.953 28.781 1 97.81 304 ALA B N 1
ATOM 5689 C CA . ALA B 1 304 ? 4.648 23.391 28.984 1 97.81 304 ALA B CA 1
ATOM 5690 C C . ALA B 1 304 ? 3.498 23.594 29.969 1 97.81 304 ALA B C 1
ATOM 5692 O O . ALA B 1 304 ? 2.742 22.672 30.25 1 97.81 304 ALA B O 1
ATOM 5693 N N . SER B 1 305 ? 3.346 24.859 30.422 1 96 305 SER B N 1
ATOM 5694 C CA . SER B 1 305 ? 2.318 25.188 31.406 1 96 305 SER B CA 1
ATOM 5695 C C . SER B 1 305 ? 1.056 25.719 30.734 1 96 305 SER B C 1
ATOM 5697 O O . SER B 1 305 ? -0.04 25.609 31.281 1 96 305 SER B O 1
ATOM 5699 N N . ASP B 1 306 ? 1.234 26.344 29.562 1 96.88 306 ASP B N 1
ATOM 5700 C CA . ASP B 1 306 ? 0.08 26.906 28.875 1 96.88 306 ASP B CA 1
ATOM 5701 C C . ASP B 1 306 ? 0.327 26.984 27.359 1 96.88 306 ASP B C 1
ATOM 5703 O O . ASP B 1 306 ? 1.415 26.641 26.891 1 96.88 306 ASP B O 1
ATOM 5707 N N . VAL B 1 307 ? -0.669 27.422 26.656 1 98.19 307 VAL B N 1
ATOM 5708 C CA . VAL B 1 307 ? -0.663 27.391 25.203 1 98.19 307 VAL B CA 1
ATOM 5709 C C . VAL B 1 307 ? 0.341 28.406 24.672 1 98.19 307 VAL B C 1
ATOM 5711 O O . VAL B 1 307 ? 0.992 28.172 23.641 1 98.19 307 VAL B O 1
ATOM 5714 N N . GLU B 1 308 ? 0.478 29.531 25.297 1 97.62 308 GLU B N 1
ATOM 5715 C CA . GLU B 1 308 ? 1.409 30.547 24.828 1 97.62 308 GLU B CA 1
ATOM 5716 C C . GLU B 1 308 ? 2.848 30.031 24.844 1 97.62 308 GLU B C 1
ATOM 5718 O O . GLU B 1 308 ? 3.617 30.297 23.922 1 97.62 308 GLU B O 1
ATOM 5723 N N . GLN B 1 309 ? 3.152 29.328 25.906 1 98 309 GLN B N 1
ATOM 5724 C CA . GLN B 1 309 ? 4.48 28.734 26 1 98 309 GLN B CA 1
ATOM 5725 C C . GLN B 1 309 ? 4.691 27.703 24.891 1 98 309 GLN B C 1
ATOM 5727 O O . GLN B 1 309 ? 5.789 27.594 24.344 1 98 309 GLN B O 1
ATOM 5732 N N . VAL B 1 310 ? 3.678 26.938 24.594 1 98.75 310 VAL B N 1
ATOM 5733 C CA . VAL B 1 310 ? 3.744 25.938 23.516 1 98.75 310 VAL B CA 1
ATOM 5734 C C . VAL B 1 310 ? 4.012 26.625 22.188 1 98.75 310 VAL B C 1
ATOM 5736 O O . VAL B 1 310 ? 4.918 26.234 21.453 1 98.75 310 VAL B O 1
ATOM 5739 N N . LEU B 1 311 ? 3.246 27.672 21.875 1 98.75 311 LEU B N 1
ATOM 5740 C CA . LEU B 1 311 ? 3.369 28.391 20.625 1 98.75 311 LEU B CA 1
ATOM 5741 C C . LEU B 1 311 ? 4.727 29.078 20.516 1 98.75 311 LEU B C 1
ATOM 5743 O O . LEU B 1 311 ? 5.359 29.062 19.453 1 98.75 311 LEU B O 1
ATOM 5747 N N . ASP B 1 312 ? 5.215 29.656 21.641 1 98.19 312 ASP B N 1
ATOM 5748 C CA . ASP B 1 312 ? 6.535 30.281 21.656 1 98.19 312 ASP B CA 1
ATOM 5749 C C . ASP B 1 312 ? 7.625 29.266 21.312 1 98.19 312 ASP B C 1
ATOM 5751 O O . ASP B 1 312 ? 8.508 29.547 20.5 1 98.19 312 ASP B O 1
ATOM 5755 N N . ALA B 1 313 ? 7.531 28.156 21.938 1 98.5 313 ALA B N 1
ATOM 5756 C CA . ALA B 1 313 ? 8.547 27.125 21.75 1 98.5 313 ALA B CA 1
ATOM 5757 C C . ALA B 1 313 ? 8.531 26.594 20.312 1 98.5 313 ALA B C 1
ATOM 5759 O O . ALA B 1 313 ? 9.586 26.422 19.703 1 98.5 313 ALA B O 1
ATOM 5760 N N . ALA B 1 314 ? 7.34 26.344 19.766 1 98.75 314 ALA B N 1
ATOM 5761 C CA . ALA B 1 314 ? 7.207 25.797 18.422 1 98.75 314 ALA B CA 1
ATOM 5762 C C . ALA B 1 314 ? 7.699 26.797 17.375 1 98.75 314 ALA B C 1
ATOM 5764 O O . ALA B 1 314 ? 8.234 26.406 16.328 1 98.75 314 ALA B O 1
ATOM 5765 N N . ASP B 1 315 ? 7.551 28.078 17.641 1 98.06 315 ASP B N 1
ATOM 5766 C CA . ASP B 1 315 ? 7.992 29.125 16.719 1 98.06 315 ASP B CA 1
ATOM 5767 C C . ASP B 1 315 ? 9.508 29.078 16.531 1 98.06 315 ASP B C 1
ATOM 5769 O O . ASP B 1 315 ? 10.016 29.516 15.5 1 98.06 315 ASP B O 1
ATOM 5773 N N . ALA B 1 316 ? 10.203 28.484 17.438 1 98.06 316 ALA B N 1
ATOM 5774 C CA . ALA B 1 316 ? 11.664 28.469 17.422 1 98.06 316 ALA B CA 1
ATOM 5775 C C . ALA B 1 316 ? 12.195 27.484 16.406 1 98.06 316 ALA B C 1
ATOM 5777 O O . ALA B 1 316 ? 13.383 27.484 16.078 1 98.06 316 ALA B O 1
ATOM 5778 N N . VAL B 1 317 ? 11.328 26.688 15.82 1 98.5 317 VAL B N 1
ATOM 5779 C CA . VAL B 1 317 ? 11.805 25.703 14.844 1 98.5 317 VAL B CA 1
ATOM 5780 C C . VAL B 1 317 ? 11.234 26.016 13.469 1 98.5 317 VAL B C 1
ATOM 5782 O O . VAL B 1 317 ? 11.164 25.141 12.602 1 98.5 317 VAL B O 1
ATOM 5785 N N . VAL B 1 318 ? 10.773 27.219 13.242 1 98.31 318 VAL B N 1
ATOM 5786 C CA . VAL B 1 318 ? 10.297 27.703 11.953 1 98.31 318 VAL B CA 1
ATOM 5787 C C . VAL B 1 318 ? 11.203 28.828 11.453 1 98.31 318 VAL B C 1
ATOM 5789 O O . VAL B 1 318 ? 11.43 29.812 12.164 1 98.31 318 VAL B O 1
ATOM 5792 N N . PRO B 1 319 ? 11.742 28.719 10.258 1 97.81 319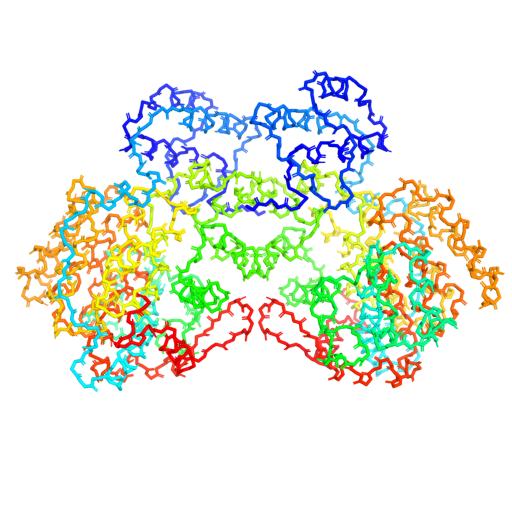 PRO B N 1
ATOM 5793 C CA . PRO B 1 319 ? 12.555 29.812 9.742 1 97.81 319 PRO B CA 1
ATOM 5794 C C . PRO B 1 319 ? 11.789 31.141 9.664 1 97.81 319 PRO B C 1
ATOM 5796 O O . PRO B 1 319 ? 10.734 31.203 9.031 1 97.81 319 PRO B O 1
ATOM 5799 N N . PRO B 1 320 ? 12.203 32.25 10.266 1 96.44 320 PRO B N 1
ATOM 5800 C CA . PRO B 1 320 ? 11.469 33.5 10.344 1 96.44 320 PRO B CA 1
ATOM 5801 C C . PRO B 1 320 ? 11.109 34.062 8.969 1 96.44 320 PRO B C 1
ATOM 5803 O O . PRO B 1 320 ? 10.094 34.75 8.828 1 96.44 320 PRO B O 1
ATOM 5806 N N . GLY B 1 321 ? 11.805 33.844 7.922 1 93.88 321 GLY B N 1
ATOM 5807 C CA . GLY B 1 321 ? 11.523 34.375 6.602 1 93.88 321 GLY B CA 1
ATOM 5808 C C . GLY B 1 321 ? 10.641 33.5 5.762 1 93.88 321 GLY B C 1
ATOM 5809 O O . GLY B 1 321 ? 10.344 33.812 4.605 1 93.88 321 GLY B O 1
ATOM 5810 N N . SER B 1 322 ? 10.055 32.531 6.387 1 97.12 322 SER B N 1
ATOM 5811 C CA . SER B 1 322 ? 9.25 31.578 5.641 1 97.12 322 SER B CA 1
ATOM 5812 C C . SER B 1 322 ? 7.785 31.984 5.598 1 97.12 322 SER B C 1
ATOM 5814 O O . SER B 1 322 ? 7.348 32.812 6.391 1 97.12 322 SER B O 1
ATOM 5816 N N . GLY B 1 323 ? 7.07 31.438 4.613 1 98.06 323 GLY B N 1
ATOM 5817 C CA . GLY B 1 323 ? 5.629 31.594 4.574 1 98.06 323 GLY B CA 1
ATOM 5818 C C . GLY B 1 323 ? 4.93 31.031 5.793 1 98.06 323 GLY B C 1
ATOM 5819 O O . GLY B 1 323 ? 3.957 31.609 6.285 1 98.06 323 GLY B O 1
ATOM 5820 N N . LEU B 1 324 ? 5.441 29.969 6.316 1 98.75 324 LEU B N 1
ATOM 5821 C CA . LEU B 1 324 ? 4.855 29.344 7.496 1 98.75 324 LEU B CA 1
ATOM 5822 C C . LEU B 1 324 ? 4.93 30.266 8.703 1 98.75 324 LEU B C 1
ATOM 5824 O O . LEU B 1 324 ? 3.965 30.391 9.461 1 98.75 324 LEU B O 1
ATOM 5828 N N . ALA B 1 325 ? 6.086 30.859 8.875 1 98.69 325 ALA B N 1
ATOM 5829 C CA . ALA B 1 325 ? 6.25 31.781 9.992 1 98.69 325 ALA B CA 1
ATOM 5830 C C . ALA B 1 325 ? 5.215 32.906 9.938 1 98.69 325 ALA B C 1
ATOM 5832 O O . ALA B 1 325 ? 4.637 33.281 10.961 1 98.69 325 ALA B O 1
ATOM 5833 N N . ALA B 1 326 ? 5.016 33.406 8.789 1 98.81 326 ALA B N 1
ATOM 5834 C CA . ALA B 1 326 ? 4.055 34.5 8.602 1 98.81 326 ALA B CA 1
ATOM 5835 C C . ALA B 1 326 ? 2.633 34.031 8.906 1 98.81 326 ALA B C 1
ATOM 5837 O O . ALA B 1 326 ? 1.863 34.75 9.555 1 98.81 326 ALA B O 1
ATOM 5838 N N . ALA B 1 327 ? 2.266 32.875 8.414 1 98.94 327 ALA B N 1
ATOM 5839 C CA . ALA B 1 327 ? 0.929 32.344 8.633 1 98.94 327 ALA B CA 1
ATOM 5840 C C . ALA B 1 327 ? 0.667 32.094 10.117 1 98.94 327 ALA B C 1
ATOM 5842 O O . ALA B 1 327 ? -0.391 32.469 10.633 1 98.94 327 ALA B O 1
ATOM 5843 N N . VAL B 1 328 ? 1.629 31.484 10.781 1 98.88 328 VAL B N 1
ATOM 5844 C CA . VAL B 1 328 ? 1.506 31.188 12.203 1 98.88 328 VAL B CA 1
ATOM 5845 C C . VAL B 1 328 ? 1.403 32.5 12.992 1 98.88 328 VAL B C 1
ATOM 5847 O O . VAL B 1 328 ? 0.575 32.625 13.898 1 98.88 328 VAL B O 1
ATOM 5850 N N . ALA B 1 329 ? 2.236 33.438 12.617 1 98.81 329 ALA B N 1
ATOM 5851 C CA . ALA B 1 329 ? 2.23 34.719 13.305 1 98.81 329 ALA B CA 1
ATOM 5852 C C . ALA B 1 329 ? 0.875 35.406 13.172 1 98.81 329 ALA B C 1
ATOM 5854 O O . ALA B 1 329 ? 0.37 36 14.133 1 98.81 329 ALA B O 1
ATOM 5855 N N . LEU B 1 330 ? 0.334 35.406 12.016 1 98.88 330 LEU B N 1
ATOM 5856 C CA . LEU B 1 330 ? -0.979 36 11.805 1 98.88 330 LEU B CA 1
ATOM 5857 C C . LEU B 1 330 ? -2.029 35.312 12.68 1 98.88 330 LEU B C 1
ATOM 5859 O O . LEU B 1 330 ? -2.779 36 13.391 1 98.88 330 LEU B O 1
ATOM 5863 N N . GLY B 1 331 ? -2.109 34 12.648 1 98.88 331 GLY B N 1
ATOM 5864 C CA . GLY B 1 331 ? -3.068 33.281 13.469 1 98.88 331 GLY B CA 1
ATOM 5865 C C . GLY B 1 331 ? -2.926 33.562 14.945 1 98.88 331 GLY B C 1
ATOM 5866 O O . GLY B 1 331 ? -3.92 33.812 15.641 1 98.88 331 GLY B O 1
ATOM 5867 N N . ARG B 1 332 ? -1.7 33.594 15.406 1 98.62 332 ARG B N 1
ATOM 5868 C CA . ARG B 1 332 ? -1.417 33.812 16.812 1 98.62 332 ARG B CA 1
ATOM 5869 C C . ARG B 1 332 ? -1.851 35.219 17.234 1 98.62 332 ARG B C 1
ATOM 5871 O O . ARG B 1 332 ? -2.457 35.406 18.297 1 98.62 332 ARG B O 1
ATOM 5878 N N . SER B 1 333 ? -1.477 36.188 16.422 1 98.69 333 SER B N 1
ATOM 5879 C CA . SER B 1 333 ? -1.818 37.562 16.734 1 98.69 333 SER B CA 1
ATOM 5880 C C . SER B 1 333 ? -3.33 37.75 16.812 1 98.69 333 SER B C 1
ATOM 5882 O O . SER B 1 333 ? -3.836 38.344 17.766 1 98.69 333 SER B O 1
ATOM 5884 N N . LEU B 1 334 ? -4.039 37.25 15.867 1 98.81 334 LEU B N 1
ATOM 5885 C CA . LEU B 1 334 ? -5.496 37.344 15.852 1 98.81 334 LEU B CA 1
ATOM 5886 C C . LEU B 1 334 ? -6.098 36.594 17.047 1 98.81 334 LEU B C 1
ATOM 5888 O O . LEU B 1 334 ? -7.074 37.062 17.641 1 98.81 334 LEU B O 1
ATOM 5892 N N . GLY B 1 335 ? -5.539 35.469 17.391 1 98.75 335 GLY B N 1
ATOM 5893 C CA . GLY B 1 335 ? -6.027 34.719 18.516 1 98.75 335 GLY B CA 1
ATOM 5894 C C . GLY B 1 335 ? -5.832 35.406 19.844 1 98.75 335 GLY B C 1
ATOM 5895 O O . GLY B 1 335 ? -6.711 35.375 20.719 1 98.75 335 GLY B O 1
ATOM 5896 N N . ARG B 1 336 ? -4.672 36.062 20.016 1 97.44 336 ARG B N 1
ATOM 5897 C CA . ARG B 1 336 ? -4.371 36.781 21.234 1 97.44 336 ARG B CA 1
ATOM 5898 C C . ARG B 1 336 ? -5.355 37.938 21.438 1 97.44 336 ARG B C 1
ATOM 5900 O O . ARG B 1 336 ? -5.719 38.25 22.578 1 97.44 336 ARG B O 1
ATOM 5907 N N . GLU B 1 337 ? -5.801 38.438 20.375 1 97.19 337 GLU B N 1
ATOM 5908 C CA . GLU B 1 337 ? -6.695 39.594 20.422 1 97.19 337 GLU B CA 1
ATOM 5909 C C . GLU B 1 337 ? -8.148 39.156 20.547 1 97.19 337 GLU B C 1
ATOM 5911 O O . GLU B 1 337 ? -9.016 39.969 20.906 1 97.19 337 GLU B O 1
ATOM 5916 N N . CYS B 1 338 ? -8.422 37.938 20.266 1 97.75 338 CYS B N 1
ATOM 5917 C CA . CYS B 1 338 ? -9.789 37.438 20.266 1 97.75 338 CYS B CA 1
ATOM 5918 C C . CYS B 1 338 ? -10.273 37.156 21.688 1 97.75 338 CYS B C 1
ATOM 5920 O O . CYS B 1 338 ? -9.562 36.531 22.469 1 97.75 338 CYS B O 1
ATOM 5922 N N . ASP B 1 339 ? -11.477 37.594 22.062 1 96.19 339 ASP B N 1
ATOM 5923 C CA . ASP B 1 339 ? -12.008 37.406 23.422 1 96.19 339 ASP B CA 1
ATOM 5924 C C . ASP B 1 339 ? -12.789 36.094 23.531 1 96.19 339 ASP B C 1
ATOM 5926 O O . ASP B 1 339 ? -13.422 35.844 24.562 1 96.19 339 ASP B O 1
ATOM 5930 N N . GLY B 1 340 ? -12.812 35.344 22.438 1 94.12 340 GLY B N 1
ATOM 5931 C CA . GLY B 1 340 ? -13.477 34.062 22.469 1 94.12 340 GLY B CA 1
ATOM 5932 C C . GLY B 1 340 ? -14.953 34.156 22.125 1 94.12 340 GLY B C 1
ATOM 5933 O O . GLY B 1 340 ? -15.617 33.125 21.969 1 94.12 340 GLY B O 1
ATOM 5934 N N . SER B 1 341 ? -15.445 35.406 21.938 1 96.25 341 SER B N 1
ATOM 5935 C CA . SER B 1 341 ? -16.828 35.562 21.531 1 96.25 341 SER B CA 1
ATOM 5936 C C . SER B 1 341 ? -17.047 35.156 20.094 1 96.25 341 SER B C 1
ATOM 5938 O O . SER B 1 341 ? -16.094 35.062 19.312 1 96.25 341 SER B O 1
ATOM 5940 N N . GLU B 1 342 ? -18.266 34.812 19.766 1 95.88 342 GLU B N 1
ATOM 5941 C CA . GLU B 1 342 ? -18.594 34.469 18.391 1 95.88 342 GLU B CA 1
ATOM 5942 C C . GLU B 1 342 ? -18.125 35.531 17.422 1 95.88 342 GLU B C 1
ATOM 5944 O O . GLU B 1 342 ? -17.562 35.219 16.375 1 95.88 342 GLU B O 1
ATOM 5949 N N . ALA B 1 343 ? -18.359 36.75 17.797 1 97.06 343 ALA B N 1
ATOM 5950 C CA . ALA B 1 343 ? -17.969 37.875 16.938 1 97.06 343 ALA B CA 1
ATOM 5951 C C . ALA B 1 343 ? -16.453 37.938 16.781 1 97.06 343 ALA B C 1
ATOM 5953 O O . ALA B 1 343 ? -15.938 38.219 15.703 1 97.06 343 ALA B O 1
ATOM 5954 N N . GLY B 1 344 ? -15.75 37.75 17.891 1 97.75 344 GLY B N 1
ATOM 5955 C CA . GLY B 1 344 ? -14.297 37.781 17.844 1 97.75 344 GLY B CA 1
ATOM 5956 C C . GLY B 1 344 ? -13.719 36.656 16.984 1 97.75 344 GLY B C 1
ATOM 5957 O O . GLY B 1 344 ? -12.797 36.875 16.203 1 97.75 344 GLY B O 1
ATOM 5958 N N . VAL B 1 345 ? -14.266 35.469 17.141 1 98.19 345 VAL B N 1
ATOM 5959 C CA . VAL B 1 345 ? -13.812 34.344 16.375 1 98.19 345 VAL B CA 1
ATOM 5960 C C . VAL B 1 345 ? -14.094 34.562 14.891 1 98.19 345 VAL B C 1
ATOM 5962 O O . VAL B 1 345 ? -13.234 34.312 14.039 1 98.19 345 VAL B O 1
ATOM 5965 N N . ARG B 1 346 ? -15.273 35.031 14.586 1 97.81 346 ARG B N 1
ATOM 5966 C CA . ARG B 1 346 ? -15.641 35.312 13.195 1 97.81 346 ARG B CA 1
ATOM 5967 C C . ARG B 1 346 ? -14.688 36.312 12.57 1 97.81 346 ARG B C 1
ATOM 5969 O O . ARG B 1 346 ? -14.242 36.125 11.438 1 97.81 346 ARG B O 1
ATOM 5976 N N . ALA B 1 347 ? -14.359 37.344 13.305 1 98.31 347 ALA B N 1
ATOM 5977 C CA . ALA B 1 347 ? -13.469 38.375 12.789 1 98.31 347 ALA B CA 1
ATOM 5978 C C . ALA B 1 347 ? -12.078 37.812 12.5 1 98.31 347 ALA B C 1
ATOM 5980 O O . ALA B 1 347 ? -11.461 38.156 11.492 1 98.31 347 ALA B O 1
ATOM 5981 N N . GLY B 1 348 ? -11.57 37.062 13.438 1 98.62 348 GLY B N 1
ATOM 5982 C CA . GLY B 1 348 ? -10.281 36.438 13.219 1 98.62 348 GLY B CA 1
ATOM 5983 C C . GLY B 1 348 ? -10.25 35.5 12.008 1 98.62 348 GLY B C 1
ATOM 5984 O O . GLY B 1 348 ? -9.328 35.594 11.195 1 98.62 348 GLY B O 1
ATOM 5985 N N . LEU B 1 349 ? -11.289 34.688 11.828 1 98.5 349 LEU B N 1
ATOM 5986 C CA . LEU B 1 349 ? -11.367 33.75 10.711 1 98.5 349 LEU B CA 1
ATOM 5987 C C . LEU B 1 349 ? -11.555 34.5 9.391 1 98.5 349 LEU B C 1
ATOM 5989 O O . LEU B 1 349 ? -11.023 34.094 8.359 1 98.5 349 LEU B O 1
ATOM 5993 N N . ASP B 1 350 ? -12.352 35.594 9.406 1 98.62 350 ASP B N 1
ATOM 5994 C CA . ASP B 1 350 ? -12.5 36.406 8.219 1 98.62 350 ASP B CA 1
ATOM 5995 C C . ASP B 1 350 ? -11.141 36.938 7.742 1 98.62 350 ASP B C 1
ATOM 5997 O O . ASP B 1 350 ? -10.859 36.938 6.539 1 98.62 350 ASP B O 1
ATOM 6001 N N . ARG B 1 351 ? -10.312 37.375 8.672 1 98.75 351 ARG B N 1
ATOM 6002 C CA . ARG B 1 351 ? -9 37.906 8.336 1 98.75 351 ARG B CA 1
ATOM 6003 C C . ARG B 1 351 ? -8.102 36.812 7.762 1 98.75 351 ARG B C 1
ATOM 6005 O O . ARG B 1 351 ? -7.332 37.062 6.832 1 98.75 351 ARG B O 1
ATOM 6012 N N . ILE B 1 352 ? -8.109 35.656 8.32 1 98.81 352 ILE B N 1
ATOM 6013 C CA . ILE B 1 352 ? -7.293 34.531 7.848 1 98.81 352 ILE B CA 1
ATOM 6014 C C . ILE B 1 352 ? -7.738 34.125 6.449 1 98.81 352 ILE B C 1
ATOM 6016 O O . ILE B 1 352 ? -6.91 33.906 5.562 1 98.81 352 ILE B O 1
ATOM 6020 N N . HIS B 1 353 ? -9.062 34.062 6.211 1 98.38 353 HIS B N 1
ATOM 6021 C CA . HIS B 1 353 ? -9.586 33.688 4.902 1 98.38 353 HIS B CA 1
ATOM 6022 C C . HIS B 1 353 ? -9.273 34.75 3.857 1 98.38 353 HIS B C 1
ATOM 6024 O O . HIS B 1 353 ? -9.055 34.438 2.688 1 98.38 353 HIS B O 1
ATOM 6030 N N . ALA B 1 354 ? -9.289 36 4.312 1 98.56 354 ALA B N 1
ATOM 6031 C CA . ALA B 1 354 ? -8.922 37.062 3.393 1 98.56 354 ALA B CA 1
ATOM 6032 C C . ALA B 1 354 ? -7.469 36.938 2.949 1 98.56 354 ALA B C 1
ATOM 6034 O O . ALA B 1 354 ? -7.141 37.219 1.792 1 98.56 354 ALA B O 1
ATOM 6035 N N . GLU B 1 355 ? -6.637 36.562 3.877 1 98.56 355 GLU B N 1
ATOM 6036 C CA . GLU B 1 355 ? -5.203 36.5 3.602 1 98.56 355 GLU B CA 1
ATOM 6037 C C . GLU B 1 355 ? -4.852 35.25 2.807 1 98.56 355 GLU B C 1
ATOM 6039 O O . GLU B 1 355 ? -4.004 35.281 1.913 1 98.56 355 GLU B O 1
ATOM 6044 N N . TYR B 1 356 ? -5.5 34.125 3.086 1 98.31 356 TYR B N 1
ATOM 6045 C CA . TYR B 1 356 ? -5 32.844 2.576 1 98.31 356 TYR B CA 1
ATOM 6046 C C . TYR B 1 356 ? -6.086 32.094 1.797 1 98.31 356 TYR B C 1
ATOM 6048 O O . TYR B 1 356 ? -5.887 30.969 1.373 1 98.31 356 TYR B O 1
ATOM 6056 N N . GLY B 1 357 ? -7.227 32.719 1.535 1 96.69 357 GLY B N 1
ATOM 6057 C CA . GLY B 1 357 ? -8.352 32.094 0.874 1 96.69 357 GLY B CA 1
ATOM 6058 C C . GLY B 1 357 ? -8.062 31.719 -0.569 1 96.69 357 GLY B C 1
ATOM 6059 O O . GLY B 1 357 ? -8.781 30.906 -1.16 1 96.69 357 GLY B O 1
ATOM 6060 N N . HIS B 1 358 ? -7.004 32.25 -1.131 1 95.69 358 HIS B N 1
ATOM 6061 C CA . HIS B 1 358 ? -6.633 31.953 -2.51 1 95.69 358 HIS B CA 1
ATOM 6062 C C . HIS B 1 358 ? -5.91 30.609 -2.609 1 95.69 358 HIS B C 1
ATOM 6064 O O . HIS B 1 358 ? -5.766 30.062 -3.701 1 95.69 358 HIS B O 1
ATOM 6070 N N . LEU B 1 359 ? -5.438 30.047 -1.503 1 96.88 359 LEU B N 1
ATOM 6071 C CA . LEU B 1 359 ? -4.738 28.781 -1.482 1 96.88 359 LEU B CA 1
ATOM 6072 C C . LEU B 1 359 ? -5.73 27.609 -1.495 1 96.88 359 LEU B C 1
ATOM 6074 O O . LEU B 1 359 ? -6.902 27.781 -1.153 1 96.88 359 LEU B O 1
ATOM 6078 N N . HIS B 1 360 ? -5.277 26.469 -1.967 1 96.31 360 HIS B N 1
ATOM 6079 C CA . HIS B 1 360 ? -6.082 25.25 -1.836 1 96.31 360 HIS B CA 1
ATOM 6080 C C . HIS B 1 360 ? -6.441 24.984 -0.379 1 96.31 360 HIS B C 1
ATOM 6082 O O . HIS B 1 360 ? -5.66 25.297 0.524 1 96.31 360 HIS B O 1
ATOM 6088 N N . TRP B 1 361 ? -7.527 24.344 -0.13 1 95.94 361 TRP B N 1
ATOM 6089 C CA . TRP B 1 361 ? -8.062 24.188 1.218 1 95.94 361 TRP B CA 1
ATOM 6090 C C . TRP B 1 361 ? -7.172 23.281 2.055 1 95.94 361 TRP B C 1
ATOM 6092 O O . TRP B 1 361 ? -7.234 23.297 3.287 1 95.94 361 TRP B O 1
ATOM 6102 N N . VAL B 1 362 ? -6.246 22.5 1.398 1 96.75 362 VAL B N 1
ATOM 6103 C CA . VAL B 1 362 ? -5.391 21.609 2.162 1 96.75 362 VAL B CA 1
ATOM 6104 C C . VAL B 1 362 ? -3.955 22.125 2.16 1 96.75 362 VAL B C 1
ATOM 6106 O O . VAL B 1 362 ? -3.02 21.391 2.488 1 96.75 362 VAL B O 1
ATOM 6109 N N . HIS B 1 363 ? -3.689 23.344 1.746 1 98.31 363 HIS B N 1
ATOM 6110 C CA . HIS B 1 363 ? -2.354 23.922 1.807 1 98.31 363 HIS B CA 1
ATOM 6111 C C . HIS B 1 363 ? -1.897 24.109 3.25 1 98.31 363 HIS B C 1
ATOM 6113 O O . HIS B 1 363 ? -2.723 24.312 4.145 1 98.31 363 HIS B O 1
ATOM 6119 N N . THR B 1 364 ? -0.622 24.078 3.502 1 98.81 364 THR B N 1
ATOM 6120 C CA . THR B 1 364 ? -0.085 24.109 4.859 1 98.81 364 THR B CA 1
ATOM 6121 C C . THR B 1 364 ? -0.262 25.484 5.484 1 98.81 364 THR B C 1
ATOM 6123 O O . THR B 1 364 ? -0.524 25.609 6.684 1 98.81 364 THR B O 1
ATOM 6126 N N . LEU B 1 365 ? -0.227 26.547 4.727 1 98.88 365 LEU B N 1
ATOM 6127 C CA . LEU B 1 365 ? -0.17 27.906 5.262 1 98.88 365 LEU B CA 1
ATOM 6128 C C . LEU B 1 365 ? -1.511 28.297 5.871 1 98.88 365 LEU B C 1
ATOM 6130 O O . LEU B 1 365 ? -1.572 28.719 7.027 1 98.88 365 LEU B O 1
ATOM 6134 N N . ASN B 1 366 ? -2.576 28.156 5.09 1 98.69 366 ASN B N 1
ATOM 6135 C CA . ASN B 1 366 ? -3.885 28.516 5.617 1 98.69 366 ASN B CA 1
ATOM 6136 C C . ASN B 1 366 ? -4.262 27.656 6.824 1 98.69 366 ASN B C 1
ATOM 6138 O O . ASN B 1 366 ? -4.773 28.172 7.82 1 98.69 366 ASN B O 1
ATOM 6142 N N . ASN B 1 367 ? -3.922 26.406 6.805 1 98.88 367 ASN B N 1
ATOM 6143 C CA . ASN B 1 367 ? -4.277 25.531 7.914 1 98.88 367 ASN B CA 1
ATOM 6144 C C . ASN B 1 367 ? -3.406 25.797 9.141 1 98.88 367 ASN B C 1
ATOM 6146 O O . ASN B 1 367 ? -3.879 25.688 10.273 1 98.88 367 ASN B O 1
ATOM 6150 N N . ALA B 1 368 ? -2.141 26.141 8.93 1 98.94 368 ALA B N 1
ATOM 6151 C CA . ALA B 1 368 ? -1.282 26.516 10.055 1 98.94 368 ALA B CA 1
ATOM 6152 C C . ALA B 1 368 ? -1.786 27.781 10.734 1 98.94 368 ALA B C 1
ATOM 6154 O O . ALA B 1 368 ? -1.743 27.891 11.961 1 98.94 368 ALA B O 1
ATOM 6155 N N . ALA B 1 369 ? -2.242 28.719 9.945 1 98.94 369 ALA B N 1
ATOM 6156 C CA . ALA B 1 369 ? -2.824 29.938 10.516 1 98.94 369 ALA B CA 1
ATOM 6157 C C . ALA B 1 369 ? -4.039 29.609 11.375 1 98.94 369 ALA B C 1
ATOM 6159 O O . ALA B 1 369 ? -4.188 30.156 12.477 1 98.94 369 ALA B O 1
ATOM 6160 N N . VAL B 1 370 ? -4.859 28.75 10.906 1 98.94 370 VAL B N 1
ATOM 6161 C CA . VAL B 1 370 ? -6.059 28.328 11.625 1 98.94 370 VAL B CA 1
ATOM 6162 C C . VAL B 1 370 ? -5.668 27.625 12.922 1 98.94 370 VAL B C 1
ATOM 6164 O O . VAL B 1 370 ? -6.254 27.891 13.977 1 98.94 370 VAL B O 1
ATOM 6167 N N . ILE B 1 371 ? -4.684 26.734 12.875 1 98.94 371 ILE B N 1
ATOM 6168 C CA . ILE B 1 371 ? -4.242 26 14.047 1 98.94 371 ILE B CA 1
ATOM 6169 C C . ILE B 1 371 ? -3.719 26.953 15.109 1 98.94 371 ILE B C 1
ATOM 6171 O O . ILE B 1 371 ? -4.102 26.875 16.281 1 98.94 371 ILE B O 1
ATOM 6175 N N . ALA B 1 372 ? -2.92 27.922 14.68 1 98.94 372 ALA B N 1
ATOM 6176 C CA . ALA B 1 372 ? -2.375 28.906 15.602 1 98.94 372 ALA B CA 1
ATOM 6177 C C . ALA B 1 372 ? -3.486 29.766 16.203 1 98.94 372 ALA B C 1
ATOM 6179 O O . ALA B 1 372 ? -3.484 30.031 17.422 1 98.94 372 ALA B O 1
ATOM 6180 N N . PHE B 1 373 ? -4.434 30.156 15.398 1 98.94 373 PHE B N 1
ATOM 6181 C CA . PHE B 1 373 ? -5.559 30.969 15.852 1 98.94 373 PHE B CA 1
ATOM 6182 C C . PHE B 1 373 ? -6.398 30.203 16.875 1 98.94 373 PHE B C 1
ATOM 6184 O O . PHE B 1 373 ? -6.742 30.75 17.922 1 98.94 373 PHE B O 1
ATOM 6191 N N . ALA B 1 374 ? -6.711 28.938 16.562 1 98.94 374 ALA B N 1
ATOM 6192 C CA . ALA B 1 374 ? -7.543 28.094 17.422 1 98.94 374 ALA B CA 1
ATOM 6193 C C . ALA B 1 374 ? -6.871 27.891 18.781 1 98.94 374 ALA B C 1
ATOM 6195 O O . ALA B 1 374 ? -7.52 27.984 19.828 1 98.94 374 ALA B O 1
ATOM 6196 N N . LEU B 1 375 ? -5.582 27.625 18.781 1 98.94 375 LEU B N 1
ATOM 6197 C CA . LEU B 1 375 ? -4.84 27.406 20.031 1 98.94 375 LEU B CA 1
ATOM 6198 C C . LEU B 1 375 ? -4.789 28.688 20.859 1 98.94 375 LEU B C 1
ATOM 6200 O O . LEU B 1 375 ? -5.094 28.656 22.047 1 98.94 375 LEU B O 1
ATOM 6204 N N . ALA B 1 376 ? -4.457 29.781 20.188 1 98.81 376 ALA B N 1
ATOM 6205 C CA . ALA B 1 376 ? -4.32 31.047 20.906 1 98.81 376 ALA B CA 1
ATOM 6206 C C . ALA B 1 376 ? -5.664 31.5 21.469 1 98.81 376 ALA B C 1
ATOM 6208 O O . ALA B 1 376 ? -5.738 31.969 22.609 1 98.81 376 ALA B O 1
ATOM 6209 N N . THR B 1 377 ? -6.699 31.359 20.75 1 98.75 377 THR B N 1
ATOM 6210 C CA . THR B 1 377 ? -8.023 31.812 21.156 1 98.75 377 THR B CA 1
ATOM 6211 C C . THR B 1 377 ? -8.586 30.891 22.25 1 98.75 377 THR B C 1
ATOM 6213 O O . THR B 1 377 ? -9.227 31.359 23.188 1 98.75 377 THR B O 1
ATOM 6216 N N . GLY B 1 378 ? -8.367 29.609 22.109 1 98.12 378 GLY B N 1
ATOM 6217 C CA . GLY B 1 378 ? -8.922 28.625 23.031 1 98.12 378 GLY B CA 1
ATOM 6218 C C . GLY B 1 378 ? -8.25 28.625 24.391 1 98.12 378 GLY B C 1
ATOM 6219 O O . GLY B 1 378 ? -8.82 28.141 25.375 1 98.12 378 GLY B O 1
ATOM 6220 N N . ARG B 1 379 ? -7.008 29.078 24.5 1 97.75 379 ARG B N 1
ATOM 6221 C CA . ARG B 1 379 ? -6.262 29.281 25.734 1 97.75 379 ARG B CA 1
ATOM 6222 C C . ARG B 1 379 ? -6.23 28 26.562 1 97.75 379 ARG B C 1
ATOM 6224 O O . ARG B 1 379 ? -6.355 28.047 27.797 1 97.75 379 ARG B O 1
ATOM 6231 N N . GLY B 1 380 ? -6.293 26.891 25.891 1 97.56 380 GLY B N 1
ATOM 6232 C CA . GLY B 1 380 ? -6.09 25.625 26.578 1 97.56 380 GLY B CA 1
ATOM 6233 C C . GLY B 1 380 ? -7.379 24.859 26.812 1 97.56 380 GLY B C 1
ATOM 6234 O O . GLY B 1 380 ? -7.352 23.688 27.188 1 97.56 380 GLY B O 1
ATOM 6235 N N . ALA B 1 381 ? -8.484 25.484 26.594 1 98.19 381 ALA B N 1
ATOM 6236 C CA . ALA B 1 381 ? -9.758 24.766 26.688 1 98.19 381 ALA B CA 1
ATOM 6237 C C . ALA B 1 381 ? -9.969 23.844 25.5 1 98.19 381 ALA B C 1
ATOM 6239 O O . ALA B 1 381 ? -9.883 24.281 24.344 1 98.19 381 ALA B O 1
ATOM 6240 N N . PHE B 1 382 ? -10.305 22.594 25.766 1 98.5 382 PHE B N 1
ATOM 6241 C CA . PHE B 1 382 ? -10.336 21.594 24.703 1 98.5 382 PHE B CA 1
ATOM 6242 C C . PHE B 1 382 ? -11.438 21.891 23.703 1 98.5 382 PHE B C 1
ATOM 6244 O O . PHE B 1 382 ? -11.164 22.141 22.516 1 98.5 382 PHE B O 1
ATOM 6251 N N . GLY B 1 383 ? -12.688 21.938 24.125 1 98.25 383 GLY B N 1
ATOM 6252 C CA . GLY B 1 383 ? -13.859 22.125 23.281 1 98.25 383 GLY B CA 1
ATOM 6253 C C . GLY B 1 383 ? -13.758 23.344 22.391 1 98.25 383 GLY B C 1
ATOM 6254 O O . GLY B 1 383 ? -13.797 23.234 21.172 1 98.25 383 GLY B O 1
ATOM 6255 N N . PRO B 1 384 ? -13.555 24.531 23.047 1 98.19 384 PRO B N 1
ATOM 6256 C CA . PRO B 1 384 ? -13.445 25.766 22.266 1 98.19 384 PRO B CA 1
ATOM 6257 C C . PRO B 1 384 ? -12.328 25.719 21.234 1 98.19 384 PRO B C 1
ATOM 6259 O O . PRO B 1 384 ? -12.508 26.172 20.109 1 98.19 384 PRO B O 1
ATOM 6262 N N . SER B 1 385 ? -11.188 25.125 21.562 1 98.75 385 SER B N 1
ATOM 6263 C CA . SER B 1 385 ? -10.047 25.078 20.656 1 98.75 385 SER B CA 1
ATOM 6264 C C . SER B 1 385 ? -10.352 24.25 19.422 1 98.75 385 SER B C 1
ATOM 6266 O O . SER B 1 385 ? -10.18 24.703 18.281 1 98.75 385 SER B O 1
ATOM 6268 N N . VAL B 1 386 ? -10.844 22.984 19.594 1 98.88 386 VAL B N 1
ATOM 6269 C CA . VAL B 1 386 ? -11.086 22.109 18.453 1 98.88 386 VAL B CA 1
ATOM 6270 C C . VAL B 1 386 ? -12.281 22.609 17.656 1 98.88 386 VAL B C 1
ATOM 6272 O O . VAL B 1 386 ? -12.32 22.469 16.438 1 98.88 386 VAL B O 1
ATOM 6275 N N . SER B 1 387 ? -13.234 23.266 18.297 1 98.69 387 SER B N 1
ATOM 6276 C CA . SER B 1 387 ? -14.406 23.797 17.609 1 98.69 387 SER B CA 1
ATOM 6277 C C . SER B 1 387 ? -14.016 24.922 16.656 1 98.69 387 SER B C 1
ATOM 6279 O O . SER B 1 387 ? -14.531 25.016 15.555 1 98.69 387 SER B O 1
ATOM 6281 N N . ILE B 1 388 ? -13.109 25.781 17.109 1 98.69 388 ILE B N 1
ATOM 6282 C CA . ILE B 1 388 ? -12.648 26.875 16.281 1 98.69 388 ILE B CA 1
ATOM 6283 C C . ILE B 1 388 ? -11.898 26.328 15.062 1 98.69 388 ILE B C 1
ATOM 6285 O O . ILE B 1 388 ? -12.117 26.781 13.938 1 98.69 388 ILE B O 1
ATOM 6289 N N . ALA B 1 389 ? -11.055 25.328 15.258 1 98.75 389 ALA B N 1
ATOM 6290 C CA . ALA B 1 389 ? -10.32 24.703 14.164 1 98.75 389 ALA B CA 1
ATOM 6291 C C . ALA B 1 389 ? -11.281 24.125 13.125 1 98.75 389 ALA B C 1
ATOM 6293 O O . ALA B 1 389 ? -11.039 24.234 11.914 1 98.75 389 ALA B O 1
ATOM 6294 N N . VAL B 1 390 ? -12.414 23.547 13.555 1 98.81 390 VAL B N 1
ATOM 6295 C CA . VAL B 1 390 ? -13.359 22.891 12.664 1 98.81 390 VAL B CA 1
ATOM 6296 C C . VAL B 1 390 ? -14.203 23.938 11.945 1 98.81 390 VAL B C 1
ATOM 6298 O O . VAL B 1 390 ? -14.391 23.859 10.727 1 98.81 390 VAL B O 1
ATOM 6301 N N . THR B 1 391 ? -14.68 24.922 12.648 1 98.19 391 THR B N 1
ATOM 6302 C CA . THR B 1 391 ? -15.594 25.906 12.07 1 98.19 391 THR B CA 1
ATOM 6303 C C . THR B 1 391 ? -14.859 26.859 11.141 1 98.19 391 THR B C 1
ATOM 6305 O O . THR B 1 391 ? -15.477 27.594 10.375 1 98.19 391 THR B O 1
ATOM 6308 N N . ALA B 1 392 ? -13.523 26.812 11.195 1 97.88 392 ALA B N 1
ATOM 6309 C CA . ALA B 1 392 ? -12.703 27.609 10.281 1 97.88 392 ALA B CA 1
ATOM 6310 C C . ALA B 1 392 ? -12.844 27.109 8.852 1 97.88 392 ALA B C 1
ATOM 6312 O O . ALA B 1 392 ? -12.516 27.828 7.898 1 97.88 392 ALA B O 1
ATOM 6313 N N . GLY B 1 393 ? -13.297 25.828 8.711 1 97.25 393 GLY B N 1
ATOM 6314 C CA . GLY B 1 393 ? -13.328 25.234 7.395 1 97.25 393 GLY B CA 1
ATOM 6315 C C . GLY B 1 393 ? -11.984 24.672 6.957 1 97.25 393 GLY B C 1
ATOM 6316 O O . GLY B 1 393 ? -11.117 24.391 7.793 1 97.25 393 GLY B O 1
ATOM 6317 N N . TRP B 1 394 ? -11.898 24.469 5.617 1 97.25 394 TRP B N 1
ATOM 6318 C CA . TRP B 1 394 ? -10.703 23.906 4.988 1 97.25 394 TRP B CA 1
ATOM 6319 C C . TRP B 1 394 ? -10.438 22.484 5.48 1 97.25 394 TRP B C 1
ATOM 6321 O O . TRP B 1 394 ? -11.297 21.609 5.348 1 97.25 394 TRP B O 1
ATOM 6331 N N . ASP B 1 395 ? -9.289 22.141 5.977 1 97.75 395 ASP B N 1
ATOM 6332 C CA . ASP B 1 395 ? -8.969 20.781 6.375 1 97.75 395 ASP B CA 1
ATOM 6333 C C . ASP B 1 395 ? -9.328 20.531 7.836 1 97.75 395 ASP B C 1
ATOM 6335 O O . ASP B 1 395 ? -8.453 20.312 8.672 1 97.75 395 ASP B O 1
ATOM 6339 N N . THR B 1 396 ? -10.555 20.375 8.078 1 98.44 396 THR B N 1
ATOM 6340 C CA . THR B 1 396 ? -11.156 20.469 9.406 1 98.44 396 THR B CA 1
ATOM 6341 C C . THR B 1 396 ? -10.68 19.328 10.305 1 98.44 396 THR B C 1
ATOM 6343 O O . THR B 1 396 ? -10.312 19.562 11.453 1 98.44 396 THR B O 1
ATOM 6346 N N . ASP B 1 397 ? -10.648 18.094 9.805 1 98.31 397 ASP B N 1
ATOM 6347 C CA . ASP B 1 397 ? -10.242 16.969 10.641 1 98.31 397 ASP B CA 1
ATOM 6348 C C . ASP B 1 397 ? -8.766 17.062 11.016 1 98.31 397 ASP B C 1
ATOM 6350 O O . ASP B 1 397 ? -8.398 16.875 12.172 1 98.31 397 ASP B O 1
ATOM 6354 N N . SER B 1 398 ? -7.918 17.484 10.062 1 98.62 398 SER B N 1
ATOM 6355 C CA . SER B 1 398 ? -6.477 17.516 10.297 1 98.62 398 SER B CA 1
ATOM 6356 C C . SER B 1 398 ? -6.094 18.656 11.219 1 98.62 398 SER B C 1
ATOM 6358 O O . SER B 1 398 ? -5.281 18.484 12.133 1 98.62 398 SER B O 1
ATOM 6360 N N . ALA B 1 399 ? -6.676 19.828 10.969 1 98.75 399 ALA B N 1
ATOM 6361 C CA . ALA B 1 399 ? -6.406 20.969 11.844 1 98.75 399 ALA B CA 1
ATOM 6362 C C . ALA B 1 399 ? -6.855 20.688 13.273 1 98.75 399 ALA B C 1
ATOM 6364 O O . ALA B 1 399 ? -6.117 20.953 14.227 1 98.75 399 ALA B O 1
ATOM 6365 N N . ALA B 1 400 ? -8.031 20.125 13.367 1 98.88 400 ALA B N 1
ATOM 6366 C CA . ALA B 1 400 ? -8.57 19.844 14.695 1 98.88 400 ALA B CA 1
ATOM 6367 C C . ALA B 1 400 ? -7.809 18.719 15.383 1 98.88 400 ALA B C 1
ATOM 6369 O O . ALA B 1 400 ? -7.68 18.688 16.609 1 98.88 400 ALA B O 1
ATOM 6370 N N . ALA B 1 401 ? -7.305 17.766 14.617 1 98.94 401 ALA B N 1
ATOM 6371 C CA . ALA B 1 401 ? -6.461 16.719 15.188 1 98.94 401 ALA B CA 1
ATOM 6372 C C . ALA B 1 401 ? -5.207 17.312 15.828 1 98.94 401 ALA B C 1
ATOM 6374 O O . ALA B 1 401 ? -4.848 16.953 16.953 1 98.94 401 ALA B O 1
ATOM 6375 N N . THR B 1 402 ? -4.555 18.203 15.102 1 98.94 402 THR B N 1
ATOM 6376 C CA . THR B 1 402 ? -3.34 18.828 15.617 1 98.94 402 THR B CA 1
ATOM 6377 C C . THR B 1 402 ? -3.648 19.672 16.859 1 98.94 402 THR B C 1
ATOM 6379 O O . THR B 1 402 ? -2.967 19.562 17.875 1 98.94 402 THR B O 1
ATOM 6382 N N . VAL B 1 403 ? -4.715 20.469 16.797 1 98.94 403 VAL B N 1
ATOM 6383 C CA . VAL B 1 403 ? -5.125 21.312 17.922 1 98.94 403 VAL B CA 1
ATOM 6384 C C . VAL B 1 403 ? -5.488 20.438 19.125 1 98.94 403 VAL B C 1
ATOM 6386 O O . VAL B 1 403 ? -5.051 20.703 20.234 1 98.94 403 VAL B O 1
ATOM 6389 N N . GLY B 1 404 ? -6.277 19.375 18.859 1 98.94 404 GLY B N 1
ATOM 6390 C CA . GLY B 1 404 ? -6.68 18.469 19.922 1 98.94 404 GLY B CA 1
ATOM 6391 C C . GLY B 1 404 ? -5.504 17.766 20.594 1 98.94 404 GLY B C 1
ATOM 6392 O O . GLY B 1 404 ? -5.504 17.562 21.797 1 98.94 404 GLY B O 1
ATOM 6393 N N . GLY B 1 405 ? -4.531 17.375 19.797 1 98.94 405 GLY B N 1
ATOM 6394 C CA . GLY B 1 405 ? -3.334 16.766 20.344 1 98.94 405 GLY B CA 1
ATOM 6395 C C . GLY B 1 405 ? -2.584 17.688 21.297 1 98.94 405 GLY B C 1
ATOM 6396 O O . GLY B 1 405 ? -2.066 17.25 22.328 1 98.94 405 GLY B O 1
ATOM 6397 N N . VAL B 1 406 ? -2.549 18.984 21 1 98.94 406 VAL B N 1
ATOM 6398 C CA . VAL B 1 406 ? -1.817 19.953 21.797 1 98.94 406 VAL B CA 1
ATOM 6399 C C . VAL B 1 406 ? -2.559 20.219 23.094 1 98.94 406 VAL B C 1
ATOM 6401 O O . VAL B 1 406 ? -1.989 20.062 24.188 1 98.94 406 VAL B O 1
ATOM 6404 N N . VAL B 1 407 ? -3.842 20.531 23.031 1 98.88 407 VAL B N 1
ATOM 6405 C CA . VAL B 1 407 ? -4.57 20.906 24.234 1 98.88 407 VAL B CA 1
ATOM 6406 C C . VAL B 1 407 ? -4.867 19.672 25.078 1 98.88 407 VAL B C 1
ATOM 6408 O O . VAL B 1 407 ? -4.918 19.75 26.312 1 98.88 407 VAL B O 1
ATOM 6411 N N . GLY B 1 408 ? -5.031 18.531 24.406 1 98.88 408 GLY B N 1
ATOM 6412 C CA . GLY B 1 408 ? -5.172 17.297 25.156 1 98.88 408 GLY B CA 1
ATOM 6413 C C . GLY B 1 408 ? -3.932 16.922 25.953 1 98.88 408 GLY B C 1
ATOM 6414 O O . GLY B 1 408 ? -4.035 16.391 27.047 1 98.88 408 GLY B O 1
ATOM 6415 N N . ALA B 1 409 ? -2.793 17.203 25.406 1 98.88 409 ALA B N 1
ATOM 6416 C CA . ALA B 1 409 ? -1.54 16.984 26.125 1 98.88 409 ALA B CA 1
ATOM 6417 C C . ALA B 1 409 ? -1.393 17.969 27.281 1 98.88 409 ALA B C 1
ATOM 6419 O O . ALA B 1 409 ? -0.961 17.578 28.375 1 98.88 409 ALA B O 1
ATOM 6420 N N . LEU B 1 410 ? -1.765 19.203 27.109 1 98.31 410 LEU B N 1
ATOM 6421 C CA . LEU B 1 410 ? -1.595 20.266 28.094 1 98.31 410 LEU B CA 1
ATOM 6422 C C . LEU B 1 410 ? -2.438 19.984 29.344 1 98.31 410 LEU B C 1
ATOM 6424 O O . LEU B 1 410 ? -2.006 20.25 30.469 1 98.31 410 LEU B O 1
ATOM 6428 N N . ALA B 1 411 ? -3.646 19.453 29.094 1 97.62 411 ALA B N 1
ATOM 6429 C CA . ALA B 1 411 ? -4.574 19.188 30.188 1 97.62 411 ALA B CA 1
ATOM 6430 C C . ALA B 1 411 ? -5.426 17.953 29.906 1 97.62 411 ALA B C 1
ATOM 6432 O O . ALA B 1 411 ? -6.629 18.078 29.656 1 97.62 411 ALA B O 1
ATOM 6433 N N . PRO B 1 412 ? -4.855 16.781 30.094 1 98 412 PRO B N 1
ATOM 6434 C CA . PRO B 1 412 ? -5.562 15.547 29.734 1 98 412 PRO B CA 1
ATOM 6435 C C . PRO B 1 412 ? -6.859 15.367 30.516 1 98 412 PRO B C 1
ATOM 6437 O O . PRO B 1 412 ? -7.844 14.852 29.984 1 98 412 PRO B O 1
ATOM 6440 N N . GLU B 1 413 ? -6.922 15.867 31.703 1 96.69 413 GLU B N 1
ATOM 6441 C CA . GLU B 1 413 ? -8.086 15.688 32.562 1 96.69 413 GLU B CA 1
ATOM 6442 C C . GLU B 1 413 ? -9.227 16.609 32.156 1 96.69 413 GLU B C 1
ATOM 6444 O O . GLU B 1 413 ? -10.367 16.422 32.562 1 96.69 413 GLU B O 1
ATOM 6449 N N . ARG B 1 414 ? -8.914 17.562 31.328 1 97.62 414 ARG B N 1
ATOM 6450 C CA . ARG B 1 414 ? -9.906 18.594 31 1 97.62 414 ARG B CA 1
ATOM 6451 C C . ARG B 1 414 ? -10.477 18.359 29.594 1 97.62 414 ARG B C 1
ATOM 6453 O O . ARG B 1 414 ? -11.273 19.156 29.109 1 97.62 414 ARG B O 1
ATOM 6460 N N . ILE B 1 415 ? -10.156 17.312 28.906 1 98.38 415 ILE B N 1
ATOM 6461 C CA . ILE B 1 415 ? -10.727 17.016 27.594 1 98.38 415 ILE B CA 1
ATOM 6462 C C . ILE B 1 415 ? -12.242 16.844 27.719 1 98.38 415 ILE B C 1
ATOM 6464 O O . ILE B 1 415 ? -13 17.406 26.922 1 98.38 415 ILE B O 1
ATOM 6468 N N . GLY B 1 416 ? -12.609 16.141 28.859 1 97.44 416 GLY B N 1
ATOM 6469 C CA . GLY B 1 416 ? -14.023 15.961 29.156 1 97.44 416 GLY B CA 1
ATOM 6470 C C . GLY B 1 416 ? -14.602 14.703 28.547 1 97.44 416 GLY B C 1
ATOM 6471 O O . GLY B 1 416 ? -14.203 14.289 27.453 1 97.44 416 GLY B O 1
ATOM 6472 N N . GLU B 1 417 ? -15.625 14.188 29.172 1 97.25 417 GLU B N 1
ATOM 6473 C CA . GLU B 1 417 ? -16.234 12.914 28.797 1 97.25 417 GLU B CA 1
ATOM 6474 C C . GLU B 1 417 ? -17 13.031 27.484 1 97.25 417 GLU B C 1
ATOM 6476 O O . GLU B 1 417 ? -17.109 12.062 26.734 1 97.25 417 GLU B O 1
ATOM 6481 N N . ARG B 1 418 ? -17.469 14.195 27.219 1 96.88 418 ARG B N 1
ATOM 6482 C CA . ARG B 1 418 ? -18.203 14.445 25.984 1 96.88 418 ARG B CA 1
ATOM 6483 C C . ARG B 1 418 ? -17.375 14.047 24.766 1 96.88 418 ARG B C 1
ATOM 6485 O O . ARG B 1 418 ? -17.891 13.484 23.812 1 96.88 418 ARG B O 1
ATOM 6492 N N . TRP B 1 419 ? -16.078 14.281 24.875 1 98.12 419 TRP B N 1
ATOM 6493 C CA . TRP B 1 419 ? -15.172 14.062 23.75 1 98.12 419 TRP B CA 1
ATOM 6494 C C . TRP B 1 419 ? -14.516 12.688 23.844 1 98.12 419 TRP B C 1
ATOM 6496 O O . TRP B 1 419 ? -14.156 12.094 22.812 1 98.12 419 TRP B O 1
ATOM 6506 N N . THR B 1 420 ? -14.398 12.109 25.062 1 98.12 420 THR B N 1
ATOM 6507 C CA . THR B 1 420 ? -13.609 10.898 25.25 1 98.12 420 THR B CA 1
ATOM 6508 C C . THR B 1 420 ? -14.5 9.656 25.203 1 98.12 420 THR B C 1
ATOM 6510 O O . THR B 1 420 ? -14.102 8.617 24.672 1 98.12 420 THR B O 1
ATOM 6513 N N . ALA B 1 421 ? -15.672 9.742 25.688 1 97.94 421 ALA B N 1
ATOM 6514 C CA . ALA B 1 421 ? -16.516 8.578 25.906 1 97.94 421 ALA B CA 1
ATOM 6515 C C . ALA B 1 421 ? -16.828 7.867 24.594 1 97.94 421 ALA B C 1
ATOM 6517 O O . ALA B 1 421 ? -16.703 6.645 24.484 1 97.94 421 ALA B O 1
ATOM 6518 N N . PRO B 1 422 ? -17.172 8.617 23.547 1 98.12 422 PRO B N 1
ATOM 6519 C CA . PRO B 1 422 ? -17.531 7.938 22.297 1 98.12 422 PRO B CA 1
ATOM 6520 C C . PRO B 1 422 ? -16.328 7.254 21.641 1 98.12 422 PRO B C 1
ATOM 6522 O O . PRO B 1 422 ? -16.516 6.375 20.797 1 98.12 422 PRO B O 1
ATOM 6525 N N . LEU B 1 423 ? -15.133 7.676 21.938 1 98.19 423 LEU B N 1
ATOM 6526 C CA . LEU B 1 423 ? -13.93 7.066 21.375 1 98.19 423 LEU B CA 1
ATOM 6527 C C . LEU B 1 423 ? -13.727 5.656 21.922 1 98.19 423 LEU B C 1
ATOM 6529 O O . LEU B 1 423 ? -13.117 4.812 21.266 1 98.19 423 LEU B O 1
ATOM 6533 N N . ASP B 1 424 ? -14.195 5.449 23.156 1 97.62 424 ASP B N 1
ATOM 6534 C CA . ASP B 1 424 ? -14.047 4.18 23.859 1 97.62 424 ASP B CA 1
ATOM 6535 C C . ASP B 1 424 ? -12.586 3.719 23.859 1 97.62 424 ASP B C 1
ATOM 6537 O O . ASP B 1 424 ? -12.312 2.518 23.875 1 97.62 424 ASP B O 1
ATOM 6541 N N . GLY B 1 425 ? -11.695 4.605 23.609 1 98.06 425 GLY B N 1
ATOM 6542 C CA . GLY B 1 425 ? -10.266 4.336 23.625 1 98.06 425 GLY B CA 1
ATOM 6543 C C . GLY B 1 425 ? -9.797 3.514 22.453 1 98.06 425 GLY B C 1
ATOM 6544 O O . GLY B 1 425 ? -8.734 2.885 22.5 1 98.06 425 GLY B O 1
ATOM 6545 N N . LEU B 1 426 ? -10.539 3.496 21.359 1 97.88 426 LEU B N 1
ATOM 6546 C CA . LEU B 1 426 ? -10.234 2.637 20.219 1 97.88 426 LEU B CA 1
ATOM 6547 C C . LEU B 1 426 ? -9.992 3.467 18.969 1 97.88 426 LEU B C 1
ATOM 6549 O O . LEU B 1 426 ? -10.688 4.461 18.734 1 97.88 426 LEU B O 1
ATOM 6553 N N . ILE B 1 427 ? -9 3.055 18.172 1 97.94 427 ILE B N 1
ATOM 6554 C CA . ILE B 1 427 ? -8.695 3.664 16.891 1 97.94 427 ILE B CA 1
ATOM 6555 C C . ILE B 1 427 ? -8.711 2.598 15.789 1 97.94 427 ILE B C 1
ATOM 6557 O O . ILE B 1 427 ? -7.918 1.65 15.836 1 97.94 427 ILE B O 1
ATOM 6561 N N . ALA B 1 428 ? -9.609 2.748 14.836 1 95.31 428 ALA B N 1
ATOM 6562 C CA . ALA B 1 428 ? -9.617 1.875 13.672 1 95.31 428 ALA B CA 1
ATOM 6563 C C . ALA B 1 428 ? -8.484 2.232 12.711 1 95.31 428 ALA B C 1
ATOM 6565 O O . ALA B 1 428 ? -8.172 3.41 12.516 1 95.31 428 ALA B O 1
ATOM 6566 N N . THR B 1 429 ? -7.859 1.252 12.117 1 94 429 THR B N 1
ATOM 6567 C CA . THR B 1 429 ? -6.781 1.5 11.172 1 94 429 THR B CA 1
ATOM 6568 C C . THR B 1 429 ? -6.672 0.36 10.164 1 94 429 THR B C 1
ATOM 6570 O O . THR B 1 429 ? -7.051 -0.775 10.461 1 94 429 THR B O 1
ATOM 6573 N N . SER B 1 430 ? -6.195 0.661 8.93 1 89.88 430 SER B N 1
ATOM 6574 C CA . SER B 1 430 ? -5.906 -0.337 7.906 1 89.88 430 SER B CA 1
ATOM 6575 C C . SER B 1 430 ? -4.445 -0.771 7.957 1 89.88 430 SER B C 1
ATOM 6577 O O . SER B 1 430 ? -4 -1.578 7.137 1 89.88 430 SER B O 1
ATOM 6579 N N . LEU B 1 431 ? -3.719 -0.248 8.883 1 92.56 431 LEU B N 1
ATOM 6580 C CA . LEU B 1 431 ? -2.342 -0.681 9.086 1 92.56 431 LEU B CA 1
ATOM 6581 C C . LEU B 1 431 ? -2.295 -2.082 9.688 1 92.56 431 LEU B C 1
ATOM 6583 O O . LEU B 1 431 ? -3.266 -2.533 10.305 1 92.56 431 LEU B O 1
ATOM 6587 N N . PRO B 1 432 ? -1.179 -2.768 9.5 1 86.31 432 PRO B N 1
ATOM 6588 C CA . PRO B 1 432 ? -1.062 -4.109 10.078 1 86.31 432 PRO B CA 1
ATOM 6589 C C . PRO B 1 432 ? -1.303 -4.121 11.586 1 86.31 432 PRO B C 1
ATOM 6591 O O . PRO B 1 432 ? -0.891 -3.195 12.289 1 86.31 432 PRO B O 1
ATOM 6594 N N . GLY B 1 433 ? -1.929 -5.172 12.055 1 82.56 433 GLY B N 1
ATOM 6595 C CA . GLY B 1 433 ? -2.197 -5.312 13.477 1 82.56 433 GLY B CA 1
ATOM 6596 C C . GLY B 1 433 ? -3.643 -5.027 13.836 1 82.56 433 GLY B C 1
ATOM 6597 O O . GLY B 1 433 ? -4.102 -5.402 14.922 1 82.56 433 GLY B O 1
ATOM 6598 N N . GLY B 1 434 ? -4.359 -4.262 12.977 1 80.88 434 GLY B N 1
ATOM 6599 C CA . GLY B 1 434 ? -5.781 -4.012 13.172 1 80.88 434 GLY B CA 1
ATOM 6600 C C . GLY B 1 434 ? -6.062 -2.945 14.211 1 80.88 434 GLY B C 1
ATOM 6601 O O . GLY B 1 434 ? -5.25 -2.041 14.422 1 80.88 434 GLY B O 1
ATOM 6602 N N . GLU B 1 435 ? -7.254 -2.965 14.812 1 87.5 435 GLU B N 1
ATOM 6603 C CA . GLU B 1 435 ? -7.703 -1.953 15.758 1 87.5 435 GLU B CA 1
ATOM 6604 C C . GLU B 1 435 ? -6.719 -1.802 16.922 1 87.5 435 GLU B C 1
ATOM 6606 O O . GLU B 1 435 ? -6.211 -2.795 17.438 1 87.5 435 GLU B O 1
ATOM 6611 N N . GLN B 1 436 ? -6.527 -0.484 17.266 1 94.94 436 GLN B N 1
ATOM 6612 C CA . GLN B 1 436 ? -5.527 -0.16 18.266 1 94.94 436 GLN B CA 1
ATOM 6613 C C . GLN B 1 436 ? -6.168 0.515 19.484 1 94.94 436 GLN B C 1
ATOM 6615 O O . GLN B 1 436 ? -7.109 1.298 19.344 1 94.94 436 GLN B O 1
ATOM 6620 N N . ARG B 1 437 ? -5.629 0.296 20.625 1 97.94 437 ARG B N 1
ATOM 6621 C CA . ARG B 1 437 ? -6.078 0.955 21.844 1 97.94 437 ARG B CA 1
ATOM 6622 C C . ARG B 1 437 ? -5.188 2.146 22.188 1 97.94 437 ARG B C 1
ATOM 6624 O O . ARG B 1 437 ? -3.961 2.039 22.156 1 97.94 437 ARG B O 1
ATOM 6631 N N . ILE B 1 438 ? -5.781 3.207 22.578 1 98.75 438 ILE B N 1
ATOM 6632 C CA . ILE B 1 438 ? -5.062 4.434 22.906 1 98.75 438 ILE B CA 1
ATOM 6633 C C . ILE B 1 438 ? -4.129 4.184 24.094 1 98.75 438 ILE B C 1
ATOM 6635 O O . ILE B 1 438 ? -2.996 4.664 24.109 1 98.75 438 ILE B O 1
ATOM 6639 N N . ASP B 1 439 ? -4.605 3.404 25.047 1 98.62 439 ASP B N 1
ATOM 6640 C CA . ASP B 1 439 ? -3.783 3.08 26.219 1 98.62 439 ASP B CA 1
ATOM 6641 C C . ASP B 1 439 ? -2.469 2.426 25.797 1 98.62 439 ASP B C 1
ATOM 6643 O O . ASP B 1 439 ? -1.402 2.779 26.297 1 98.62 439 ASP B O 1
ATOM 6647 N N . ASP B 1 440 ? -2.576 1.503 24.875 1 98.38 440 ASP B N 1
ATOM 6648 C CA . ASP B 1 440 ? -1.392 0.792 24.391 1 98.38 440 ASP B CA 1
ATOM 6649 C C . ASP B 1 440 ? -0.483 1.717 23.594 1 98.38 440 ASP B C 1
ATOM 6651 O O . ASP B 1 440 ? 0.739 1.693 23.75 1 98.38 440 ASP B O 1
ATOM 6655 N N . LEU B 1 441 ? -1.057 2.484 22.719 1 98.62 441 LEU B N 1
ATOM 6656 C CA . LEU B 1 441 ? -0.292 3.426 21.906 1 98.62 441 LEU B CA 1
ATOM 6657 C C . LEU B 1 441 ? 0.446 4.426 22.781 1 98.62 441 LEU B C 1
ATOM 6659 O O . LEU B 1 441 ? 1.618 4.727 22.547 1 98.62 441 LEU B O 1
ATOM 6663 N N . ALA B 1 442 ? -0.246 4.918 23.828 1 98.75 442 ALA B N 1
ATOM 6664 C CA . ALA B 1 442 ? 0.364 5.875 24.75 1 98.75 442 ALA B CA 1
ATOM 6665 C C . ALA B 1 442 ? 1.52 5.238 25.516 1 98.75 442 ALA B C 1
ATOM 6667 O O . ALA B 1 442 ? 2.588 5.836 25.656 1 98.75 442 ALA B O 1
ATOM 6668 N N . ARG B 1 443 ? 1.293 4.02 26.016 1 98.31 443 ARG B N 1
ATOM 6669 C CA . ARG B 1 443 ? 2.336 3.311 26.75 1 98.31 443 ARG B CA 1
ATOM 6670 C C . ARG B 1 443 ? 3.57 3.102 25.875 1 98.31 443 ARG B C 1
ATOM 6672 O O . ARG B 1 443 ? 4.699 3.311 26.328 1 98.31 443 ARG B O 1
ATOM 6679 N N . ARG B 1 444 ? 3.357 2.689 24.656 1 98.12 444 ARG B N 1
ATOM 6680 C CA . ARG B 1 444 ? 4.453 2.457 23.719 1 98.12 444 ARG B CA 1
ATOM 6681 C C . ARG B 1 444 ? 5.176 3.758 23.391 1 98.12 444 ARG B C 1
ATOM 6683 O O . ARG B 1 444 ? 6.398 3.775 23.234 1 98.12 444 ARG B O 1
ATOM 6690 N N . THR B 1 445 ? 4.453 4.828 23.297 1 98.62 445 THR B N 1
ATOM 6691 C CA . THR B 1 445 ? 5.039 6.141 23.031 1 98.62 445 THR B CA 1
ATOM 6692 C C . THR B 1 445 ? 5.941 6.566 24.188 1 98.62 445 THR B C 1
ATOM 6694 O O . THR B 1 445 ? 7.074 7 23.969 1 98.62 445 THR B O 1
ATOM 6697 N N . VAL B 1 446 ? 5.434 6.422 25.391 1 98.25 446 VAL B N 1
ATOM 6698 C CA . VAL B 1 446 ? 6.168 6.816 26.594 1 98.25 446 VAL B CA 1
ATOM 6699 C C . VAL B 1 446 ? 7.457 6.008 26.703 1 98.25 446 VAL B C 1
ATOM 6701 O O . VAL B 1 446 ? 8.5 6.535 27.109 1 98.25 446 VAL B O 1
ATOM 6704 N N . ALA B 1 447 ? 7.398 4.773 26.281 1 97.56 447 ALA B N 1
ATOM 6705 C CA . ALA B 1 447 ? 8.547 3.877 26.391 1 97.56 447 ALA B CA 1
ATOM 6706 C C . ALA B 1 447 ? 9.688 4.34 25.469 1 97.56 447 ALA B C 1
ATOM 6708 O O . ALA B 1 447 ? 10.844 3.998 25.703 1 97.56 447 ALA B O 1
ATOM 6709 N N . LEU B 1 448 ? 9.383 5.145 24.484 1 97.25 448 LEU B N 1
ATOM 6710 C CA . LEU B 1 448 ? 10.375 5.574 23.5 1 97.25 448 LEU B CA 1
ATOM 6711 C C . LEU B 1 448 ? 11.031 6.883 23.938 1 97.25 448 LEU B C 1
ATOM 6713 O O . LEU B 1 448 ? 12.031 7.309 23.344 1 97.25 448 LEU B O 1
ATOM 6717 N N . ALA B 1 449 ? 10.422 7.512 24.938 1 91.88 449 ALA B N 1
ATOM 6718 C CA . ALA B 1 449 ? 10.938 8.82 25.344 1 91.88 449 ALA B CA 1
ATOM 6719 C C . ALA B 1 449 ? 12.273 8.68 26.078 1 91.88 449 ALA B C 1
ATOM 6721 O O . ALA B 1 449 ? 12.477 7.711 26.812 1 91.88 449 ALA B O 1
ATOM 6722 N N . GLN B 1 450 ? 13.211 9.539 25.781 1 73.88 450 GLN B N 1
ATOM 6723 C CA . GLN B 1 450 ? 14.492 9.562 26.469 1 73.88 450 GLN B CA 1
ATOM 6724 C C . GLN B 1 450 ? 14.312 9.789 27.969 1 73.88 450 GLN B C 1
ATOM 6726 O O . GLN B 1 450 ? 13.422 10.539 28.391 1 73.88 450 GLN B O 1
ATOM 6731 N N . PRO B 1 451 ? 15.102 8.977 28.672 1 63.34 451 PRO B N 1
ATOM 6732 C CA . PRO B 1 451 ? 15.016 9.211 30.109 1 63.34 451 PRO B CA 1
ATOM 6733 C C . PRO B 1 451 ? 15.422 10.633 30.5 1 63.34 451 PRO B C 1
ATOM 6735 O O . PRO B 1 451 ? 16.172 11.281 29.766 1 63.34 451 PRO B O 1
ATOM 6738 N N . ALA B 1 452 ? 14.719 11.258 31.438 1 56.94 452 ALA B N 1
ATOM 6739 C CA . ALA B 1 452 ? 15.016 12.609 31.922 1 56.94 452 ALA B CA 1
ATOM 6740 C C . ALA B 1 452 ? 16.516 12.797 32.156 1 56.94 452 ALA B C 1
ATOM 6742 O O . ALA B 1 452 ? 17.047 13.875 31.906 1 56.94 452 ALA B O 1
ATOM 6743 N N . GLY B 1 453 ? 17.234 11.961 32.656 1 51.47 453 GLY B N 1
ATOM 6744 C CA . GLY B 1 453 ? 18.641 12.078 33.031 1 51.47 453 GLY B CA 1
ATOM 6745 C C . GLY B 1 453 ? 19.594 11.688 31.938 1 51.47 453 GLY B C 1
ATOM 6746 O O . GLY B 1 453 ? 20.812 11.828 32.094 1 51.47 453 GLY B O 1
ATOM 6747 N N . GLY B 1 454 ? 19.328 10.945 31.031 1 40.06 454 GLY B N 1
ATOM 6748 C CA . GLY B 1 454 ? 20.312 10.25 30.219 1 40.06 454 GLY B CA 1
ATOM 6749 C C . GLY B 1 454 ? 20.797 11.055 29.031 1 40.06 454 GLY B C 1
ATOM 6750 O O . GLY B 1 454 ? 20 11.422 28.172 1 40.06 454 GLY B O 1
ATOM 6751 N N . ALA B 1 455 ? 21.812 11.844 29.297 1 36.88 455 ALA B N 1
ATOM 6752 C CA . ALA B 1 455 ? 22.641 12.195 28.156 1 36.88 455 ALA B CA 1
ATOM 6753 C C . ALA B 1 455 ? 22.969 10.969 27.312 1 36.88 455 ALA B C 1
ATOM 6755 O O . ALA B 1 455 ? 23.453 9.961 27.828 1 36.88 455 ALA B O 1
ATOM 6756 N N . ALA B 1 456 ? 22.453 10.539 26.156 1 26.06 456 ALA B N 1
ATOM 6757 C CA . ALA B 1 456 ? 23.422 9.984 25.203 1 26.06 456 ALA B CA 1
ATOM 6758 C C . ALA B 1 456 ? 24.672 10.844 25.125 1 26.06 456 ALA B C 1
ATOM 6760 O O . ALA B 1 456 ? 24.594 12.078 25.141 1 26.06 456 ALA B O 1
#

pLDDT: mean 96.06, std 6.81, range [26.06, 98.94]